Protein AF-0000000073786677 (afdb_homodimer)

InterPro domains:
  IPR002524 Cation efflux [TIGR01297] (219-485)
  IPR009061 Putative DNA-binding domain superfamily [SSF46955] (94-156)
  IPR027469 Cation efflux transmembrane domain superfamily [G3DSA:1.20.1510.10] (218-431)
  IPR027469 Cation efflux transmembrane domain superfamily [SSF161111] (219-433)
  IPR037129 XPA domain superfamily [G3DSA:3.90.530.10] (67-159)
  IPR040177 Proton-coupled zinc antiporter SLC30A9 [PTHR13414] (66-548)
  IPR058533 Cation efflux protein, transmembrane domain [PF01545] (222-431)

Secondary structure (DSSP, 8-state):
----------------------------------------------------------------------------------S-----S--S--EE-HHHHHHHS---HHHHHTSPPEEEE-SSTT-SEEEEEEHHHHHHHHHHHHTSHHHHHHHHHHHHHHHHHHHTT-----HHHHHHHHHHHHHHHHHHHHHHHTTS-S-HHHHHHHHHHHSHHHHHHHHHHHHHHHHHHHHHHHHHHH--HHHHHHHHHHHHHHHHHHHHHHHHHHHTPPP-SS-TT-STTHHHHHHHHHHHHIIIIIIIHHHHHHHHHHHS----S-HHHHHHHHHHHHHHHHHHHHHHHHHHHHHHHHTT-S-HHHHHHHTS-HHHHHHHHHHHHHHHHHHHHHHHHHHHHHH--SHHHHHHHHHHHHHHHHHHHHHHHHHHHHHH-PBPPHHHHHHHHHHHHT-TTEEEEEEEEEEEEETTEEEEEEEEEE-HHHHHHHHHHTS-HHHHHHHHHT--SHHHHHHHHHHHHHHHHHHHHHHHHHHHHHHHHH-TTEEEEEEEE-/----------------------------------------------------------------------------------S-----S--S--EE-HHHHHHHS---HHHHHTSPPEEEE-SSTT-SEEEEEEHHHHHHHHHHHHTSHHHHHHHHHHHHHHHHHHHTT-----HHHHHHHHHHHHHHHHHHHHHHHTTS-S-HHHHHHHHHHHSHHHHHHHHHHHHHHHHHHHHHHHHHHH--HHHHHHHHHHHHHHHHHHHHHHHHHHHTPPP-SS-TT-STTHHHHHHHHHHHHIIIIIIIHHHHHHHHHHHS----S-HHHHHHHHHHHHHHHHHHHHHHHHHHHHHHHHTT-S-HHHHHHHTS-HHHHHHHHHHHHHHHHHHHHHHHHHHHHHH--SHHHHHHHHHHHHHHHHHHHHHHHHHHHHHH-PBPPHHHHHHHHHHHHT-TTEEEEEEEEEEEEETTEEEEEEEEEE-HHHHHHHHHHTS-HHHHHHHHHT--SHHHHHHHHHHHHHHHHHHHHHHHHHHHHHHHHH-TTEEEEEEEE-

Organism: Schistosoma haematobium (NCBI:txid6185)

pLDDT: mean 70.98, std 25.46, range [14.82, 96.81]

Structure (mmCIF, N/CA/C/O backbone):
data_AF-0000000073786677-model_v1
#
loop_
_entity.id
_entity.type
_entity.pdbx_description
1 polymer 'Proton-coupled zinc antiporter SLC30A9, mitochondrial'
#
loop_
_atom_site.group_PDB
_atom_site.id
_atom_site.type_symbol
_atom_site.label_atom_id
_atom_site.label_alt_id
_atom_site.label_comp_id
_atom_site.label_asym_id
_atom_site.label_entity_id
_atom_site.label_seq_id
_atom_site.pdbx_PDB_ins_code
_atom_site.Cartn_x
_atom_site.Cartn_y
_atom_site.Cartn_z
_atom_site.occupancy
_atom_site.B_iso_or_equiv
_atom_site.auth_seq_id
_atom_site.auth_comp_id
_atom_site.auth_asym_id
_atom_site.auth_atom_id
_atom_site.pdbx_PDB_model_num
ATOM 1 N N . MET A 1 1 ? -30.062 -39.625 38.688 1 17.86 1 MET A N 1
ATOM 2 C CA . MET A 1 1 ? -31.484 -39.375 38.469 1 17.86 1 MET A CA 1
ATOM 3 C C . MET A 1 1 ? -31.719 -37.969 37.938 1 17.86 1 MET A C 1
ATOM 5 O O . MET A 1 1 ? -30.875 -37.062 38.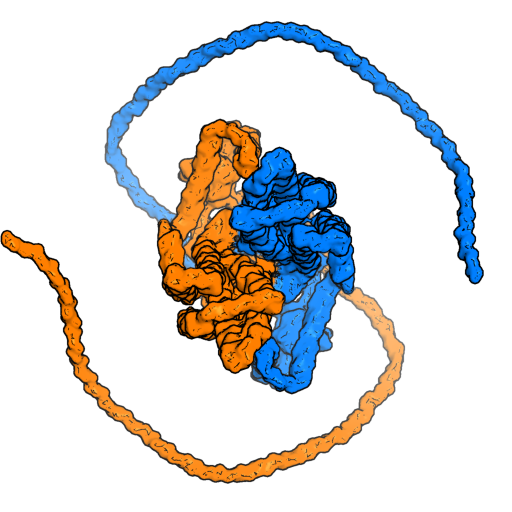156 1 17.86 1 MET A O 1
ATOM 9 N N . GLN A 1 2 ? -33.031 -37.562 37.125 1 18.75 2 GLN A N 1
ATOM 10 C CA . GLN A 1 2 ? -33.656 -36.906 35.969 1 18.75 2 GLN A CA 1
ATOM 11 C C . GLN A 1 2 ? -34.094 -35.5 36.344 1 18.75 2 GLN A C 1
ATOM 13 O O . GLN A 1 2 ? -35.312 -35.25 36.5 1 18.75 2 GLN A O 1
ATOM 18 N N . ASN A 1 3 ? -33.75 -34.781 37.188 1 16.02 3 ASN A N 1
ATOM 19 C CA . ASN A 1 3 ? -34.469 -33.625 37.719 1 16.02 3 ASN A CA 1
ATOM 20 C C . ASN A 1 3 ? -34.688 -32.562 36.625 1 16.02 3 ASN A C 1
ATOM 22 O O . ASN A 1 3 ? -33.75 -31.875 36.219 1 16.02 3 ASN A O 1
ATOM 26 N N . ALA A 1 4 ? -35.781 -32.719 35.562 1 18.91 4 ALA A N 1
ATOM 27 C CA . ALA A 1 4 ? -36.562 -32.25 34.438 1 18.91 4 ALA A CA 1
ATOM 28 C C . ALA A 1 4 ? -37.406 -31.016 34.812 1 18.91 4 ALA A C 1
ATOM 30 O O . ALA A 1 4 ? -38.406 -31.125 35.5 1 18.91 4 ALA A O 1
ATOM 31 N N . HIS A 1 5 ? -36.812 -29.906 35.188 1 17.03 5 HIS A N 1
ATOM 32 C CA . HIS A 1 5 ? -37.5 -28.703 35.656 1 17.03 5 HIS A CA 1
ATOM 33 C C . HIS A 1 5 ? -38.5 -28.203 34.656 1 17.03 5 HIS A C 1
ATOM 35 O O . HIS A 1 5 ? -38.156 -27.922 33.5 1 17.03 5 HIS A O 1
ATOM 41 N N . PHE A 1 6 ? -39.906 -28.203 34.625 1 16.73 6 PHE A N 1
ATOM 42 C CA . PHE A 1 6 ? -41.281 -28.281 34.125 1 16.73 6 PHE A CA 1
ATOM 43 C C . PHE A 1 6 ? -41.75 -26.906 33.656 1 16.73 6 PHE A C 1
ATOM 45 O O . PHE A 1 6 ? -42.25 -26.766 32.531 1 16.73 6 PHE A O 1
ATOM 52 N N . ILE A 1 7 ? -42.625 -25.969 34.25 1 16.56 7 ILE A N 1
ATOM 53 C CA . ILE A 1 7 ? -44.062 -25.812 34.062 1 16.56 7 ILE A CA 1
ATOM 54 C C . ILE A 1 7 ? -44.344 -24.578 33.188 1 16.56 7 ILE A C 1
ATOM 56 O O . ILE A 1 7 ? -43.531 -23.641 33.156 1 16.56 7 ILE A O 1
ATOM 60 N N . VAL A 1 8 ? -45.844 -24.047 32.625 1 16.06 8 VAL A N 1
ATOM 61 C CA . VAL A 1 8 ? -46.906 -23.797 31.656 1 16.06 8 VAL A CA 1
ATOM 62 C C . VAL A 1 8 ? -47.344 -22.344 31.734 1 16.06 8 VAL A C 1
ATOM 64 O O . VAL A 1 8 ? -47.625 -21.719 30.703 1 16.06 8 VAL A O 1
ATOM 67 N N . SER A 1 9 ? -47.625 -21.453 32.688 1 15.26 9 SER A N 1
ATOM 68 C CA . SER A 1 9 ? -49 -20.922 32.812 1 15.26 9 SER A CA 1
ATOM 69 C C . SER A 1 9 ? -49.25 -19.812 31.781 1 15.26 9 SER A C 1
ATOM 71 O O . SER A 1 9 ? -48.312 -19.234 31.234 1 15.26 9 SER A O 1
ATOM 73 N N . ARG A 1 10 ? -50.562 -18.906 31.828 1 16.3 10 ARG A N 1
ATOM 74 C CA . ARG A 1 10 ? -51.844 -18.422 31.391 1 16.3 10 ARG A CA 1
ATOM 75 C C . ARG A 1 10 ? -51.719 -17.062 30.703 1 16.3 10 ARG A C 1
ATOM 77 O O . ARG A 1 10 ? -50.719 -16.391 30.812 1 16.3 10 ARG A O 1
ATOM 84 N N . ALA A 1 11 ? -52.938 -15.945 30.703 1 15.7 11 ALA A N 1
ATOM 85 C CA . ALA A 1 11 ? -54.156 -15.422 30.078 1 15.7 11 ALA A CA 1
ATOM 86 C C . ALA A 1 11 ? -54.031 -13.922 29.797 1 15.7 11 ALA A C 1
ATOM 88 O O . ALA A 1 11 ? -54.625 -13.406 28.859 1 15.7 11 ALA A O 1
ATOM 89 N N . ILE A 1 12 ? -53.562 -12.953 30.453 1 15.43 12 ILE A N 1
ATOM 90 C CA . ILE A 1 12 ? -54.469 -11.867 30.812 1 15.43 12 ILE A CA 1
ATOM 91 C C . ILE A 1 12 ? -54.688 -10.953 29.609 1 15.43 12 ILE A C 1
ATOM 93 O O . ILE A 1 12 ? -53.875 -10.906 28.703 1 15.43 12 ILE A O 1
ATOM 97 N N . LEU A 1 13 ? -54.75 -9.555 29.688 1 15.72 13 LEU A N 1
ATOM 98 C CA . LEU A 1 13 ? -55.75 -8.5 29.766 1 15.72 13 LEU A CA 1
ATOM 99 C C . LEU A 1 13 ? -55.844 -7.758 28.438 1 15.72 13 LEU A C 1
ATOM 101 O O . LEU A 1 13 ? -54.906 -7.73 27.656 1 15.72 13 LEU A O 1
ATOM 105 N N . SER A 1 14 ? -56.906 -6.742 28.172 1 15.56 14 SER A N 1
ATOM 106 C CA . SER A 1 14 ? -58.094 -6.168 27.547 1 15.56 14 SER A CA 1
ATOM 107 C C . SER A 1 14 ? -57.75 -5.027 26.609 1 15.56 14 SER A C 1
ATOM 109 O O . SER A 1 14 ? -58.219 -4.965 25.484 1 15.56 14 SER A O 1
ATOM 111 N N . SER A 1 15 ? -57.375 -3.801 27 1 15.53 15 SER A N 1
ATOM 112 C CA . SER A 1 15 ? -58.25 -2.646 26.828 1 15.53 15 SER A CA 1
ATOM 113 C C . SER A 1 15 ? -58.219 -2.127 25.391 1 15.53 15 SER A C 1
ATOM 115 O O . SER A 1 15 ? -57.281 -2.432 24.641 1 15.53 15 SER A O 1
ATOM 117 N N . THR A 1 16 ? -58.656 -0.739 25 1 15.57 16 THR A N 1
ATOM 118 C CA . THR A 1 16 ? -59.75 0.033 24.469 1 15.57 16 THR A CA 1
ATOM 119 C C . THR A 1 16 ? -59.375 0.66 23.125 1 15.57 16 THR A C 1
ATOM 121 O O . THR A 1 16 ? -60.188 0.679 22.188 1 15.57 16 THR A O 1
ATOM 124 N N . LYS A 1 17 ? -58.469 1.729 22.938 1 16.45 17 LYS A N 1
ATOM 125 C CA . LYS A 1 17 ? -58.969 3.008 22.406 1 16.45 17 LYS A CA 1
ATOM 126 C C . LYS A 1 17 ? -59.281 2.914 20.922 1 16.45 17 LYS A C 1
ATOM 128 O O . LYS A 1 17 ? -58.531 2.271 20.172 1 16.45 17 LYS A O 1
ATOM 133 N N . ASP A 1 18 ? -60.281 3.557 20.234 1 15.38 18 ASP A N 1
ATOM 134 C CA . ASP A 1 18 ? -61.375 3.771 19.281 1 15.38 18 ASP A CA 1
ATOM 135 C C . ASP A 1 18 ? -60.812 4.188 17.922 1 15.38 18 ASP A C 1
ATOM 137 O O . ASP A 1 18 ? -61.062 3.531 16.906 1 15.38 18 ASP A O 1
ATOM 141 N N . THR A 1 19 ? -60.906 5.566 17.531 1 15.41 19 THR A N 1
ATOM 142 C CA . THR A 1 19 ? -61.906 6.117 16.625 1 15.41 19 THR A CA 1
ATOM 143 C C . THR A 1 19 ? -61.438 6.039 15.172 1 15.41 19 THR A C 1
ATOM 145 O O . THR A 1 19 ? -60.25 5.844 14.906 1 15.41 19 THR A O 1
ATOM 148 N N . PHE A 1 20 ? -61.719 7.238 14.234 1 15.03 20 PHE A N 1
ATOM 149 C CA . PHE A 1 20 ? -62.688 7.531 13.195 1 15.03 20 PHE A CA 1
ATOM 150 C C . PHE A 1 20 ? -62.031 7.449 11.812 1 15.03 20 PHE A C 1
ATOM 152 O O . PHE A 1 20 ? -62.531 6.727 10.938 1 15.03 20 PHE A O 1
ATOM 159 N N . ARG A 1 21 ? -61.781 8.734 11.008 1 14.87 21 ARG A N 1
ATOM 160 C CA . ARG A 1 21 ? -62.656 9.18 9.914 1 14.87 21 ARG A CA 1
ATOM 161 C C . ARG A 1 21 ? -62.125 8.711 8.57 1 14.87 21 ARG A C 1
ATOM 163 O O . ARG A 1 21 ? -62.844 8.125 7.77 1 14.87 21 ARG A O 1
ATOM 170 N N . ARG A 1 22 ? -61.375 9.742 7.68 1 16.17 22 ARG A N 1
ATOM 171 C CA . ARG A 1 22 ? -61.906 10.305 6.449 1 16.17 22 ARG A CA 1
ATOM 172 C C . ARG A 1 22 ? -61.562 9.43 5.246 1 16.17 22 ARG A C 1
ATOM 174 O O . ARG A 1 22 ? -60.438 9 5.102 1 16.17 22 ARG A O 1
ATOM 181 N N . CYS A 1 23 ? -62.438 9.062 4.281 1 15.3 23 CYS A N 1
ATOM 182 C CA . CYS A 1 23 ? -62.844 8.125 3.24 1 15.3 23 CYS A CA 1
ATOM 183 C C . CYS A 1 23 ? -62.156 8.438 1.923 1 15.3 23 CYS A C 1
ATOM 185 O O . CYS A 1 23 ? -61.656 7.535 1.241 1 15.3 23 CYS A O 1
ATOM 187 N N . PHE A 1 24 ? -62.344 9.703 1.276 1 15.31 24 PHE A N 1
ATOM 188 C CA . PHE A 1 24 ? -63.094 9.68 0.035 1 15.31 24 PHE A CA 1
ATOM 189 C C . PHE A 1 24 ? -62.281 9.055 -1.092 1 15.31 24 PHE A C 1
ATOM 191 O O . PHE A 1 24 ? -61.062 8.984 -1.004 1 15.31 24 PHE A O 1
ATOM 198 N N . ASN A 1 25 ? -62.719 9.375 -2.521 1 15.75 25 ASN A N 1
ATOM 199 C CA . ASN A 1 25 ? -63.281 8.844 -3.756 1 15.75 25 ASN A CA 1
ATOM 200 C C . ASN A 1 25 ? -62.219 8.695 -4.84 1 15.75 25 ASN A C 1
ATOM 202 O O . ASN A 1 25 ? -61.188 9.352 -4.793 1 15.75 25 ASN A O 1
ATOM 206 N N . LEU A 1 26 ? -62.562 7.961 -6.102 1 16.36 26 LEU A N 1
ATOM 207 C CA . LEU A 1 26 ? -62.188 6.965 -7.102 1 16.36 26 LEU A CA 1
ATOM 208 C C . LEU A 1 26 ? -61.75 7.629 -8.398 1 16.36 26 LEU A C 1
ATOM 210 O O . LEU A 1 26 ? -60.875 7.105 -9.102 1 16.36 26 LEU A O 1
ATOM 214 N N . SER A 1 27 ? -62.344 8.766 -8.922 1 15.63 27 SER A N 1
ATOM 215 C CA . SER A 1 27 ? -62.906 8.656 -10.258 1 15.63 27 SER A CA 1
ATOM 216 C C . SER A 1 27 ? -61.812 8.586 -11.32 1 15.63 27 SER A C 1
ATOM 218 O O . SER A 1 27 ? -60.688 9.023 -11.086 1 15.63 27 SER A O 1
ATOM 220 N N . THR A 1 28 ? -62.156 8.195 -12.805 1 16.92 28 THR A N 1
ATOM 221 C CA . THR A 1 28 ? -61.969 7.434 -14.031 1 16.92 28 THR A CA 1
ATOM 222 C C . THR A 1 28 ? -61.312 8.305 -15.109 1 16.92 28 THR A C 1
ATOM 224 O O . THR A 1 28 ? -60.938 7.812 -16.172 1 16.92 28 THR A O 1
ATOM 227 N N . LYS A 1 29 ? -61.219 9.672 -15.188 1 16.45 29 LYS A N 1
ATOM 228 C CA . LYS A 1 29 ? -61.594 10.367 -16.422 1 16.45 29 LYS A CA 1
ATOM 229 C C . LYS A 1 29 ? -60.656 9.961 -17.578 1 16.45 29 LYS A C 1
ATOM 231 O O . LYS A 1 29 ? -59.469 9.711 -17.359 1 16.45 29 LYS A O 1
ATOM 236 N N . HIS A 1 30 ? -61.156 10.094 -18.953 1 16.86 30 HIS A N 1
ATOM 237 C CA . HIS A 1 30 ? -61.188 9.617 -20.328 1 16.86 30 HIS A CA 1
ATOM 238 C C . HIS A 1 30 ? -59.969 10.141 -21.109 1 16.86 30 HIS A C 1
ATOM 240 O O . HIS A 1 30 ? -59.188 9.359 -21.656 1 16.86 30 HIS A O 1
ATOM 246 N N . LEU A 1 31 ? -60.188 11.25 -22.094 1 16.05 31 LEU A N 1
ATOM 247 C CA . LEU A 1 31 ? -60.281 11.18 -23.562 1 16.05 31 LEU A CA 1
ATOM 248 C C . LEU A 1 31 ? -58.938 11.461 -24.203 1 16.05 31 LEU A C 1
ATOM 250 O O . LEU A 1 31 ? -58.031 11.977 -23.547 1 16.05 31 LEU A O 1
ATOM 254 N N . PHE A 1 32 ? -58.875 12.477 -25.422 1 16.8 32 PHE A N 1
ATOM 255 C CA . PHE A 1 32 ? -58.719 12.445 -26.875 1 16.8 32 PHE A CA 1
ATOM 256 C C . PHE A 1 32 ? -57.281 12.852 -27.25 1 16.8 32 PHE A C 1
ATOM 258 O O . PHE A 1 32 ? -56.562 13.391 -26.438 1 16.8 32 PHE A O 1
ATOM 265 N N . THR A 1 33 ? -57.062 13.633 -28.562 1 16.55 33 THR A N 1
ATOM 266 C CA . THR A 1 33 ? -56.594 13.461 -29.922 1 16.55 33 THR A CA 1
ATOM 267 C C . THR A 1 33 ? -55.281 14.227 -30.141 1 16.55 33 THR A C 1
ATOM 269 O O . THR A 1 33 ? -54.312 13.664 -30.656 1 16.55 33 THR A O 1
ATOM 272 N N . THR A 1 34 ? -55.25 15.664 -30.266 1 17.22 34 THR A N 1
ATOM 273 C CA . THR A 1 34 ? -54.969 16.297 -31.547 1 17.22 34 THR A CA 1
ATOM 274 C C . THR A 1 34 ? -53.469 16.406 -31.766 1 17.22 34 THR A C 1
ATOM 276 O O . THR A 1 34 ? -52.688 16.422 -30.797 1 17.22 34 THR A O 1
ATOM 279 N N . PRO A 1 35 ? -52.938 16.844 -33.125 1 19.03 35 PRO A N 1
ATOM 280 C CA . PRO A 1 35 ? -51.906 16.688 -34.188 1 19.03 35 PRO A CA 1
ATOM 281 C C . PRO A 1 35 ? -50.75 17.656 -34 1 19.03 35 PRO A C 1
ATOM 283 O O . PRO A 1 35 ? -50.906 18.859 -34.25 1 19.03 35 PRO A O 1
ATOM 286 N N . TYR A 1 36 ? -50.094 17.828 -32.969 1 16.97 36 TYR A N 1
ATOM 287 C CA . TYR A 1 36 ? -49.312 19.031 -32.75 1 16.97 36 TYR A CA 1
ATOM 288 C C . TYR A 1 36 ? -48.219 19.172 -33.812 1 16.97 36 TYR A C 1
ATOM 290 O O . TYR A 1 36 ? -47.406 18.25 -34 1 16.97 36 TYR A O 1
ATOM 298 N N . LEU A 1 37 ? -48.625 19.922 -34.875 1 17.39 37 LEU A N 1
ATOM 299 C CA . LEU A 1 37 ? -47.938 20.344 -36.094 1 17.39 37 LEU A CA 1
ATOM 300 C C . LEU A 1 37 ? -46.562 20.906 -35.75 1 17.39 37 LEU A C 1
ATOM 302 O O . LEU A 1 37 ? -46.406 21.734 -34.844 1 17.39 37 LEU A O 1
ATOM 306 N N . VAL A 1 38 ? -45.531 20.203 -36.094 1 19.28 38 VAL A N 1
ATOM 307 C CA . VAL A 1 38 ? -44.062 20.266 -35.938 1 19.28 38 VAL A CA 1
ATOM 308 C C . VAL A 1 38 ? -43.531 21.516 -36.625 1 19.28 38 VAL A C 1
ATOM 310 O O . VAL A 1 38 ? -43.281 21.484 -37.844 1 19.28 38 VAL A O 1
ATOM 313 N N . HIS A 1 39 ? -44.375 22.672 -36.5 1 16.59 39 HIS A N 1
ATOM 314 C CA . HIS A 1 39 ? -43.938 23.688 -37.469 1 16.59 39 HIS A CA 1
ATOM 315 C C . HIS A 1 39 ? -42.438 23.922 -37.406 1 16.59 39 HIS A C 1
ATOM 317 O O . HIS A 1 39 ? -41.844 23.781 -36.344 1 16.59 39 HIS A O 1
ATOM 323 N N . LYS A 1 40 ? -41.812 23.969 -38.656 1 19.05 40 LYS A N 1
ATOM 324 C CA . LYS A 1 40 ? -40.531 24.016 -39.344 1 19.05 40 LYS A CA 1
ATOM 325 C C . LYS A 1 40 ? -39.781 25.297 -39 1 19.05 40 LYS A C 1
ATOM 327 O O . LYS A 1 40 ? -40.031 26.359 -39.562 1 19.05 40 LYS A O 1
ATOM 332 N N . ILE A 1 41 ? -39.812 25.75 -37.688 1 16.75 41 ILE A N 1
ATOM 333 C CA . ILE A 1 41 ? -39.344 27.141 -37.625 1 16.75 41 ILE A CA 1
ATOM 334 C C . ILE A 1 41 ? -37.969 27.25 -38.312 1 16.75 41 ILE A C 1
ATOM 336 O O . ILE A 1 41 ? -37.031 26.531 -38 1 16.75 41 ILE A O 1
ATOM 340 N N . ARG A 1 42 ? -37.969 27.734 -39.531 1 17.98 42 ARG A N 1
ATOM 341 C CA . ARG A 1 42 ? -37 28.109 -40.562 1 17.98 42 ARG A CA 1
ATOM 342 C C . ARG A 1 42 ? -35.875 28.969 -39.969 1 17.98 42 ARG A C 1
ATOM 344 O O . ARG A 1 42 ? -36.062 30.141 -39.656 1 17.98 42 ARG A O 1
ATOM 351 N N . ILE A 1 43 ? -35.344 28.609 -38.812 1 17.66 43 ILE A N 1
ATOM 352 C CA . ILE A 1 43 ? -34.469 29.641 -38.25 1 17.66 43 ILE A CA 1
ATOM 353 C C . ILE A 1 43 ? -33.406 30.031 -39.312 1 17.66 43 ILE A C 1
ATOM 355 O O . ILE A 1 43 ? -32.656 29.188 -39.75 1 17.66 43 ILE A O 1
ATOM 359 N N . SER A 1 44 ? -33.719 31.016 -40.125 1 16.81 44 SER A N 1
ATOM 360 C CA . SER A 1 44 ? -32.969 31.641 -41.219 1 16.81 44 SER A CA 1
ATOM 361 C C . SER A 1 44 ? -31.531 31.953 -40.812 1 16.81 44 SER A C 1
ATOM 363 O O . SER A 1 44 ? -31.297 32.312 -39.656 1 16.81 44 SER A O 1
ATOM 365 N N . ARG A 1 45 ? -30.516 31.359 -41.531 1 18.41 45 ARG A N 1
ATOM 366 C CA . ARG A 1 45 ? -29.062 31.156 -41.562 1 18.41 45 ARG A CA 1
ATOM 367 C C . ARG A 1 45 ? -28.328 32.5 -41.5 1 18.41 45 ARG A C 1
ATOM 369 O O . ARG A 1 45 ? -27.25 32.594 -40.906 1 18.41 45 ARG A O 1
ATOM 376 N N . HIS A 1 46 ? -28.797 33.594 -42.312 1 17.28 46 HIS A N 1
ATOM 377 C CA . HIS A 1 46 ? -27.812 34.188 -43.188 1 17.28 46 HIS A CA 1
ATOM 378 C C . HIS A 1 46 ? -26.922 35.188 -42.438 1 17.28 46 HIS A C 1
ATOM 380 O O . HIS A 1 46 ? -25.906 35.625 -42.969 1 17.28 46 HIS A O 1
ATOM 386 N N . THR A 1 47 ? -27.438 35.875 -41.406 1 17.56 47 THR A N 1
ATOM 387 C CA . THR A 1 47 ? -27.047 37.281 -41.469 1 17.56 47 THR A CA 1
ATOM 388 C C . THR A 1 47 ? -25.516 37.406 -41.406 1 17.56 47 THR A C 1
ATOM 390 O O . THR A 1 47 ? -24.875 36.812 -40.531 1 17.56 47 THR A O 1
ATOM 393 N N . ARG A 1 48 ? -24.875 37.938 -42.562 1 18.97 48 ARG A N 1
ATOM 394 C CA . ARG A 1 48 ? -23.562 38.344 -43.031 1 18.97 48 ARG A CA 1
ATOM 395 C C . ARG A 1 48 ? -22.922 39.344 -42.062 1 18.97 48 ARG A C 1
ATOM 397 O O . ARG A 1 48 ? -23.297 40.531 -42.031 1 18.97 48 ARG A O 1
ATOM 404 N N . ILE A 1 49 ? -22.953 39.188 -40.75 1 16.97 49 ILE A N 1
ATOM 405 C CA . ILE A 1 49 ? -22.531 40.375 -40.031 1 16.97 49 ILE A CA 1
ATOM 406 C C . ILE A 1 49 ? -21.203 40.875 -40.594 1 16.97 49 ILE A C 1
ATOM 408 O O . ILE A 1 49 ? -20.188 40.188 -40.531 1 16.97 49 ILE A O 1
ATOM 412 N N . ASP A 1 50 ? -21.172 41.656 -41.719 1 18.62 50 ASP A N 1
ATOM 413 C CA . ASP A 1 50 ? -20.125 42.344 -42.469 1 18.62 50 ASP A CA 1
ATOM 414 C C . ASP A 1 50 ? -19.25 43.188 -41.562 1 18.62 50 ASP A C 1
ATOM 416 O O . ASP A 1 50 ? -18.297 43.844 -42.031 1 18.62 50 ASP A O 1
ATOM 420 N N . LEU A 1 51 ? -19.938 43.594 -40.375 1 16.59 51 LEU A N 1
ATOM 421 C CA . LEU A 1 51 ? -19.578 44.969 -40.125 1 16.59 51 LEU A CA 1
ATOM 422 C C . LEU A 1 51 ? -18.078 45.188 -40.312 1 16.59 51 LEU A C 1
ATOM 424 O O . LEU A 1 51 ? -17.641 46.125 -41 1 16.59 51 LEU A O 1
ATOM 428 N N . PHE A 1 52 ? -17.344 45.312 -39.125 1 17.7 52 PHE A N 1
ATOM 429 C CA . PHE A 1 52 ? -16.516 46.469 -38.75 1 17.7 52 PHE A CA 1
ATOM 430 C C . PHE A 1 52 ? -15.133 46.375 -39.375 1 17.7 52 PHE A C 1
ATOM 432 O O . PHE A 1 52 ? -14.32 45.562 -38.938 1 17.7 52 PHE A O 1
ATOM 439 N N . ASN A 1 53 ? -15.047 46.344 -40.688 1 19.06 53 ASN A N 1
ATOM 440 C CA . ASN A 1 53 ? -13.758 46.375 -41.375 1 19.06 53 ASN A CA 1
ATOM 441 C C . ASN A 1 53 ? -12.867 47.5 -40.875 1 19.06 53 ASN A C 1
ATOM 443 O O . ASN A 1 53 ? -11.898 47.875 -41.531 1 19.06 53 ASN A O 1
ATOM 447 N N . ARG A 1 54 ? -13.492 48.5 -40.062 1 19.42 54 ARG A N 1
ATOM 448 C CA . ARG A 1 54 ? -12.758 49.75 -40.219 1 19.42 54 ARG A CA 1
ATOM 449 C C . ARG A 1 54 ? -11.258 49.531 -40.062 1 19.42 54 ARG A C 1
ATOM 451 O O . ARG A 1 54 ? -10.828 48.688 -39.281 1 19.42 54 ARG A O 1
ATOM 458 N N . ASN A 1 55 ? -10.531 50.094 -40.938 1 19.92 55 ASN A N 1
ATOM 459 C CA . ASN A 1 55 ? -9.148 50.312 -41.375 1 19.92 55 ASN A CA 1
ATOM 460 C C . ASN A 1 55 ? -8.312 50.906 -40.219 1 19.92 55 ASN A C 1
ATOM 462 O O . ASN A 1 55 ? -7.43 51.75 -40.469 1 19.92 55 ASN A O 1
ATOM 466 N N . PHE A 1 56 ? -8.633 50.656 -38.906 1 20.95 56 PHE A N 1
ATOM 467 C CA . PHE A 1 56 ? -8.055 51.562 -37.938 1 20.95 56 PHE A CA 1
ATOM 468 C C . PHE A 1 56 ? -6.559 51.75 -38.188 1 20.95 56 PHE A C 1
ATOM 470 O O . PHE A 1 56 ? -5.824 50.75 -38.312 1 20.95 56 PHE A O 1
ATOM 477 N N . SER A 1 57 ? -6.176 52.781 -38.938 1 20.75 57 SER A N 1
ATOM 478 C CA . SER A 1 57 ? -4.871 53.344 -39.281 1 20.75 57 SER A CA 1
ATOM 479 C C . SER A 1 57 ? -3.904 53.25 -38.094 1 20.75 57 SER A C 1
ATOM 481 O O . SER A 1 57 ? -4.289 53.5 -36.969 1 20.75 57 SER A O 1
ATOM 483 N N . SER A 1 58 ? -2.848 52.5 -38.219 1 21.34 58 SER A N 1
ATOM 484 C CA . SER A 1 58 ? -1.822 51.969 -37.344 1 21.34 58 SER A CA 1
ATOM 485 C C . SER A 1 58 ? -1.04 53.062 -36.656 1 21.34 58 SER A C 1
ATOM 487 O O . SER A 1 58 ? 0.086 52.844 -36.188 1 21.34 58 SER A O 1
ATOM 489 N N . SER A 1 59 ? -1.604 54.312 -36.656 1 23.19 59 SER A N 1
ATOM 490 C CA . SER A 1 59 ? -0.589 55.312 -36.25 1 23.19 59 SER A CA 1
ATOM 491 C C . SER A 1 59 ? 0.152 54.844 -35 1 23.19 59 SER A C 1
ATOM 493 O O . SER A 1 59 ? -0.436 54.25 -34.125 1 23.19 59 SER A O 1
ATOM 495 N N . GLY A 1 60 ? 1.524 54.875 -35.031 1 24.14 60 GLY A N 1
ATOM 496 C CA . GLY A 1 60 ? 2.574 54.312 -34.219 1 24.14 60 GLY A CA 1
ATOM 497 C C . GLY A 1 60 ? 2.471 54.719 -32.75 1 24.14 60 GLY A C 1
ATOM 498 O O . GLY A 1 60 ? 2.547 55.906 -32.406 1 24.14 60 GLY A O 1
ATOM 499 N N . PRO A 1 61 ? 1.449 54.344 -32.062 1 23.41 61 PRO A N 1
ATOM 500 C CA . PRO A 1 61 ? 1.119 55.156 -30.891 1 23.41 61 PRO A CA 1
ATOM 501 C C . PRO A 1 61 ? 2.338 55.469 -30.016 1 23.41 61 PRO A C 1
ATOM 503 O O . PRO A 1 61 ? 3.312 54.688 -30.031 1 23.41 61 PRO A O 1
ATOM 506 N N . LYS A 1 62 ? 2.541 56.688 -29.672 1 26.28 62 LYS A N 1
ATOM 507 C CA . LYS A 1 62 ? 3.627 57.312 -28.906 1 26.28 62 LYS A CA 1
ATOM 508 C C . LYS A 1 62 ? 3.988 56.438 -27.688 1 26.28 62 LYS A C 1
ATOM 510 O O . LYS A 1 62 ? 3.119 55.812 -27.094 1 26.28 62 LYS A O 1
ATOM 515 N N . SER A 1 63 ? 5.238 56.062 -27.562 1 23.42 63 SER A N 1
ATOM 516 C CA . SER A 1 63 ? 6.047 55.25 -26.656 1 23.42 63 SER A CA 1
ATOM 517 C C . SER A 1 63 ? 5.707 55.531 -25.203 1 23.42 63 SER A C 1
ATOM 519 O O . SER A 1 63 ? 6 56.625 -24.688 1 23.42 63 SER A O 1
ATOM 521 N N . ILE A 1 64 ? 4.422 55.531 -24.875 1 24.42 64 ILE A N 1
ATOM 522 C CA . ILE A 1 64 ? 4.23 56.031 -23.5 1 24.42 64 ILE A CA 1
ATOM 523 C C . ILE A 1 64 ? 5.277 55.375 -22.578 1 24.42 64 ILE A C 1
ATOM 525 O O . ILE A 1 64 ? 5.453 54.156 -22.578 1 24.42 64 ILE A O 1
ATOM 529 N N . THR A 1 65 ? 6.148 56.125 -21.969 1 22.66 65 THR A N 1
ATOM 530 C CA . THR A 1 65 ? 7.332 56.031 -21.125 1 22.66 65 THR A CA 1
ATOM 531 C C . THR A 1 65 ? 7.113 55 -20.016 1 22.66 65 THR A C 1
ATOM 533 O O . THR A 1 65 ? 5.977 54.781 -19.594 1 22.66 65 THR A O 1
ATOM 536 N N . ASP A 1 66 ? 8.125 54.156 -19.688 1 24.5 66 ASP A N 1
ATOM 537 C CA . ASP A 1 66 ? 8.461 53 -18.875 1 24.5 66 ASP A CA 1
ATOM 538 C C . ASP A 1 66 ? 7.914 53.156 -17.453 1 24.5 66 ASP A C 1
ATOM 540 O O . ASP A 1 66 ? 8.461 53.906 -16.641 1 24.5 66 ASP A O 1
ATOM 544 N N . SER A 1 67 ? 6.637 53.531 -17.266 1 24.58 67 SER A N 1
ATOM 545 C CA . SER A 1 67 ? 6.445 53.688 -15.828 1 24.58 67 SER A CA 1
ATOM 546 C C . SER A 1 67 ? 6.945 52.469 -15.062 1 24.58 67 SER A C 1
ATOM 548 O O . SER A 1 67 ? 6.68 51.344 -15.445 1 24.58 67 SER A O 1
ATOM 550 N N . PRO A 1 68 ? 7.992 52.594 -14.273 1 25.64 68 PRO A N 1
ATOM 551 C CA . PRO A 1 68 ? 8.734 51.5 -13.641 1 25.64 68 PRO A CA 1
ATOM 552 C C . PRO A 1 68 ? 7.82 50.469 -12.969 1 25.64 68 PRO A C 1
ATOM 554 O O . PRO A 1 68 ? 6.836 50.844 -12.328 1 25.64 68 PRO A O 1
ATOM 557 N N . VAL A 1 69 ? 7.387 49.469 -13.719 1 29.38 69 VAL A N 1
ATOM 558 C CA . VAL A 1 69 ? 6.82 48.281 -13.102 1 29.38 69 VAL A CA 1
ATOM 559 C C . VAL A 1 69 ? 7.387 48.125 -11.695 1 29.38 69 VAL A C 1
ATOM 561 O O . VAL A 1 69 ? 8.594 47.938 -11.516 1 29.38 69 VAL A O 1
ATOM 564 N N . GLU A 1 70 ? 6.844 48.906 -10.867 1 24.75 70 GLU A N 1
ATOM 565 C CA . GLU A 1 70 ? 7.293 48.719 -9.492 1 24.75 70 GLU A CA 1
ATOM 566 C C . GLU A 1 70 ? 7.453 47.25 -9.172 1 24.75 70 GLU A C 1
ATOM 568 O O . GLU A 1 70 ? 6.484 46.469 -9.234 1 24.75 70 GLU A O 1
ATOM 573 N N . LYS A 1 71 ? 8.539 46.625 -9.688 1 29.19 71 LYS A N 1
ATOM 574 C CA . LYS A 1 71 ? 9.07 45.375 -9.172 1 29.19 71 LYS A CA 1
ATOM 575 C C . LYS A 1 71 ? 8.664 45.156 -7.719 1 29.19 71 LYS A C 1
ATOM 577 O O . LYS A 1 71 ? 9.016 45.938 -6.844 1 29.19 71 LYS A O 1
ATOM 582 N N . ILE A 1 72 ? 7.457 44.875 -7.625 1 26.95 72 ILE A N 1
ATOM 583 C CA . ILE A 1 72 ? 7.25 44.406 -6.262 1 26.95 72 ILE A CA 1
ATOM 584 C C . ILE A 1 72 ? 8.469 43.594 -5.805 1 26.95 72 ILE A C 1
ATOM 586 O O . ILE A 1 72 ? 8.727 42.5 -6.309 1 26.95 72 ILE A O 1
ATOM 590 N N . ASN A 1 73 ? 9.641 44.219 -5.855 1 24.95 73 ASN A N 1
ATOM 591 C CA . ASN A 1 73 ? 10.844 43.719 -5.211 1 24.95 73 ASN A CA 1
ATOM 592 C C . ASN A 1 73 ? 10.531 43.031 -3.883 1 24.95 73 ASN A C 1
ATOM 594 O O . ASN A 1 73 ? 10.234 43.719 -2.893 1 24.95 73 ASN A O 1
ATOM 598 N N . ALA A 1 74 ? 9.82 42.062 -3.988 1 27.98 74 ALA A N 1
ATOM 599 C CA . ALA A 1 74 ? 9.852 41.312 -2.73 1 27.98 74 ALA A CA 1
ATOM 600 C C . ALA A 1 74 ? 11.234 41.375 -2.094 1 27.98 74 ALA A C 1
ATOM 602 O O . ALA A 1 74 ? 12.156 40.688 -2.545 1 27.98 74 ALA A O 1
ATOM 603 N N . LYS A 1 75 ? 11.688 42.562 -1.907 1 28.16 75 LYS A N 1
ATOM 604 C CA . LYS A 1 75 ? 12.93 42.812 -1.189 1 28.16 75 LYS A CA 1
ATOM 605 C C . LYS A 1 75 ? 13.156 41.781 -0.09 1 28.16 75 LYS A C 1
ATOM 607 O O . LYS A 1 75 ? 12.312 41.625 0.797 1 28.16 75 LYS A O 1
ATOM 612 N N . VAL A 1 76 ? 13.773 40.781 -0.522 1 30.27 76 VAL A N 1
ATOM 613 C CA . VAL A 1 76 ? 14.367 40 0.545 1 30.27 76 VAL A CA 1
ATOM 614 C C . VAL A 1 76 ? 14.867 40.906 1.657 1 30.27 76 VAL A C 1
ATOM 616 O O . VAL A 1 76 ? 15.758 41.75 1.437 1 30.27 76 VAL A O 1
ATOM 619 N N . VAL A 1 77 ? 14.039 41.594 2.332 1 30.48 77 VAL A N 1
ATOM 620 C CA . VAL A 1 77 ? 14.531 42.406 3.424 1 30.48 77 VAL A CA 1
ATOM 621 C C . VAL A 1 77 ? 15.781 41.781 4.035 1 30.48 77 VAL A C 1
ATOM 623 O O . VAL A 1 77 ? 15.789 40.594 4.34 1 30.48 77 VAL A O 1
ATOM 626 N N . PRO A 1 78 ? 16.891 42.281 3.639 1 28.45 78 PRO A N 1
ATOM 627 C CA . PRO A 1 78 ? 18.094 41.781 4.309 1 28.45 78 PRO A CA 1
ATOM 628 C C . PRO A 1 78 ? 17.844 41.438 5.773 1 28.45 78 PRO A C 1
ATOM 630 O O . PRO A 1 78 ? 16.938 42 6.406 1 28.45 78 PRO A O 1
ATOM 633 N N . LYS A 1 79 ? 18.266 40.281 6.176 1 35.38 79 LYS A N 1
ATOM 634 C CA . LYS A 1 79 ? 18.297 39.906 7.586 1 35.38 79 LYS A CA 1
ATOM 635 C C . LYS A 1 79 ? 18.656 41.125 8.469 1 35.38 79 LYS A C 1
ATOM 637 O O . LYS A 1 79 ? 19.781 41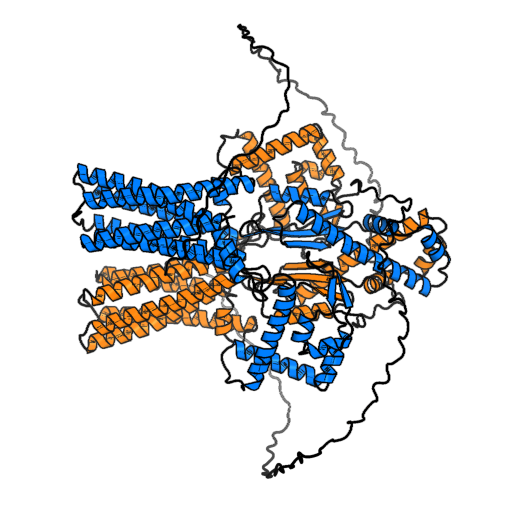.625 8.422 1 35.38 79 LYS A O 1
ATOM 642 N N . ILE A 1 80 ? 17.859 42.062 8.531 1 32.66 80 ILE A N 1
ATOM 643 C CA . ILE A 1 80 ? 18.203 43.062 9.539 1 32.66 80 ILE A CA 1
ATOM 644 C C . ILE A 1 80 ? 18.672 42.375 10.82 1 32.66 80 ILE A C 1
ATOM 646 O O . ILE A 1 80 ? 17.953 41.5 11.359 1 32.66 80 ILE A O 1
ATOM 650 N N . LYS A 1 81 ? 19.906 42.312 11.094 1 36.91 81 LYS A N 1
ATOM 651 C CA . LYS A 1 81 ? 20.609 41.875 12.297 1 36.91 81 LYS A CA 1
ATOM 652 C C . LYS A 1 81 ? 19.922 42.375 13.555 1 36.91 81 LYS A C 1
ATOM 654 O O . LYS A 1 81 ? 20.094 43.531 13.938 1 36.91 81 LYS A O 1
ATOM 659 N N . THR A 1 82 ? 18.641 42.188 13.742 1 39.16 82 THR A N 1
ATOM 660 C CA . THR A 1 82 ? 18.188 42.625 15.055 1 39.16 82 THR A CA 1
ATOM 661 C C . THR A 1 82 ? 18.938 41.875 16.156 1 39.16 82 THR A C 1
ATOM 663 O O . THR A 1 82 ? 19.531 40.812 15.922 1 39.16 82 THR A O 1
ATOM 666 N N . SER A 1 83 ? 19.25 42.5 17.25 1 40.94 83 SER A N 1
ATOM 667 C CA . SER A 1 83 ? 19.938 42.031 18.438 1 40.94 83 SER A CA 1
ATOM 668 C C . SER A 1 83 ? 19.375 40.688 18.891 1 40.94 83 SER A C 1
ATOM 670 O O . SER A 1 83 ? 19.875 40.094 19.844 1 40.94 83 SER A O 1
ATOM 672 N N . PHE A 1 84 ? 18.172 40.375 18.5 1 39.59 84 PHE A N 1
ATOM 673 C CA . PHE A 1 84 ? 17.656 39.094 18.969 1 39.59 84 PHE A CA 1
ATOM 674 C C . PHE A 1 84 ? 18.203 37.938 18.125 1 39.59 84 PHE A C 1
ATOM 676 O O . PHE A 1 84 ? 17.891 37.875 16.922 1 39.59 84 PHE A O 1
ATOM 683 N N . SER A 1 85 ? 19.438 37.656 18.312 1 42.69 85 SER A N 1
ATOM 684 C CA . SER A 1 85 ? 20.031 36.531 17.609 1 42.69 85 SER A CA 1
ATOM 685 C C . SER A 1 85 ? 19.359 35.219 18 1 42.69 85 SER A C 1
ATOM 687 O O . SER A 1 85 ? 19.281 34.875 19.188 1 42.69 85 SER A O 1
ATOM 689 N N . TYR A 1 86 ? 18.484 34.75 17.25 1 45.84 86 TYR A N 1
ATOM 690 C CA . TYR A 1 86 ? 17.906 33.406 17.453 1 45.84 86 TYR A CA 1
ATOM 691 C C . TYR A 1 86 ? 18.984 32.344 17.516 1 45.84 86 TYR A C 1
ATOM 693 O O . TYR A 1 86 ? 19.766 32.188 16.578 1 45.84 86 TYR A O 1
ATOM 701 N N . ASP A 1 87 ? 19.516 32.062 18.703 1 42.47 87 ASP A N 1
ATOM 702 C CA . ASP A 1 87 ? 20.469 30.984 18.906 1 42.47 87 ASP A CA 1
ATOM 703 C C . ASP A 1 87 ? 19.828 29.625 18.594 1 42.47 87 ASP A C 1
ATOM 705 O O . ASP A 1 87 ? 18.828 29.266 19.203 1 42.47 87 ASP A O 1
ATOM 709 N N . ASP A 1 88 ? 20.094 29.047 17.516 1 46.31 88 ASP A N 1
ATOM 710 C CA . ASP A 1 88 ? 19.578 27.766 17.031 1 46.31 88 ASP A CA 1
ATOM 711 C C . ASP A 1 88 ? 19.969 26.641 17.984 1 46.31 88 ASP A C 1
ATOM 713 O O . ASP A 1 88 ? 19.672 25.469 17.734 1 46.31 88 ASP A O 1
ATOM 717 N N . SER A 1 89 ? 20.75 27.016 19.109 1 43.72 89 SER A N 1
ATOM 718 C CA . SER A 1 89 ? 21.094 25.922 20.016 1 43.72 89 SER A CA 1
ATOM 719 C C . SER A 1 89 ? 19.875 25.438 20.781 1 43.72 89 SER A C 1
ATOM 721 O O . SER A 1 89 ? 18.969 26.219 21.094 1 43.72 89 SER A O 1
ATOM 723 N N . VAL A 1 90 ? 19.438 24.188 20.672 1 50.56 90 VAL A N 1
ATOM 724 C CA . VAL A 1 90 ? 18.219 23.531 21.141 1 50.56 90 VAL A CA 1
ATOM 725 C C . VAL A 1 90 ? 18.031 23.766 22.641 1 50.56 90 VAL A C 1
ATOM 727 O O . VAL A 1 90 ? 18.703 23.125 23.453 1 50.56 90 VAL A O 1
ATOM 730 N N . LYS A 1 91 ? 17.969 24.953 23.172 1 52.78 91 LYS A N 1
ATOM 731 C CA . LYS A 1 91 ? 17.688 25.078 24.594 1 52.78 91 LYS A CA 1
ATOM 732 C C . LYS A 1 91 ? 16.188 25.047 24.859 1 52.78 91 LYS A C 1
ATOM 734 O O . LYS A 1 91 ? 15.742 25.203 26 1 52.78 91 LYS A O 1
ATOM 739 N N . SER A 1 92 ? 15.352 24.609 23.875 1 60.25 92 SER A N 1
ATOM 740 C CA . SER A 1 92 ? 13.922 24.75 24.125 1 60.25 92 SER A CA 1
ATOM 741 C C . SER A 1 92 ? 13.344 23.484 24.766 1 60.25 92 SER A C 1
ATOM 743 O O . SER A 1 92 ? 13.992 22.438 24.797 1 60.25 92 SER A O 1
ATOM 745 N N . VAL A 1 93 ? 12.312 23.672 25.594 1 65.19 93 VAL A N 1
ATOM 746 C CA . VAL A 1 93 ? 11.594 22.609 26.297 1 65.19 93 VAL A CA 1
ATOM 747 C C . VAL A 1 93 ? 11.023 21.625 25.281 1 65.19 93 VAL A C 1
ATOM 749 O O . VAL A 1 93 ? 10.227 22 24.406 1 65.19 93 VAL A O 1
ATOM 752 N N . LYS A 1 94 ? 11.664 20.484 25.219 1 78.75 94 LYS A N 1
ATOM 753 C CA . LYS A 1 94 ? 11.219 19.422 24.328 1 78.75 94 LYS A CA 1
ATOM 754 C C . LYS A 1 94 ? 10.539 18.297 25.094 1 78.75 94 LYS A C 1
ATOM 756 O O . LYS A 1 94 ? 10.945 17.969 26.219 1 78.75 94 LYS A O 1
ATOM 761 N N . TYR A 1 95 ? 9.484 17.812 24.531 1 76.12 95 TYR A N 1
ATOM 762 C CA . TYR A 1 95 ? 8.766 16.703 25.156 1 76.12 95 TYR A CA 1
ATOM 763 C C . TYR A 1 95 ? 8.984 15.406 24.391 1 76.12 95 TYR A C 1
ATOM 765 O O . TYR A 1 95 ? 9.258 15.43 23.188 1 76.12 95 TYR A O 1
ATOM 773 N N . ILE A 1 96 ? 8.977 14.234 25.078 1 79 96 ILE A N 1
ATOM 774 C CA . ILE A 1 96 ? 9.141 12.914 24.5 1 79 96 ILE A CA 1
ATOM 775 C C . ILE A 1 96 ? 8.062 11.977 25.031 1 79 96 ILE A C 1
ATOM 777 O O . ILE A 1 96 ? 7.629 12.094 26.172 1 79 96 ILE A O 1
ATOM 781 N N . THR A 1 97 ? 7.645 11.109 24.203 1 77.25 97 THR A N 1
ATOM 782 C CA . THR A 1 97 ? 6.637 10.133 24.594 1 77.25 97 THR A CA 1
ATOM 783 C C . THR A 1 97 ? 7.254 9.047 25.469 1 77.25 97 THR A C 1
ATOM 785 O O . THR A 1 97 ? 8.453 8.797 25.406 1 77.25 97 THR A O 1
ATOM 788 N N . PRO A 1 98 ? 6.41 8.438 26.234 1 76.06 98 PRO A N 1
ATOM 789 C CA . PRO A 1 98 ? 6.934 7.402 27.141 1 76.06 98 PRO A CA 1
ATOM 790 C C . PRO A 1 98 ? 7.598 6.254 26.375 1 76.06 98 PRO A C 1
ATOM 792 O O . PRO A 1 98 ? 8.648 5.766 26.797 1 76.06 98 PRO A O 1
ATOM 795 N N . LEU A 1 99 ? 7.051 5.867 25.297 1 74.19 99 LEU A N 1
ATOM 796 C CA . LEU A 1 99 ? 7.59 4.742 24.547 1 74.19 99 LEU A CA 1
ATOM 797 C C . LEU A 1 99 ? 8.969 5.078 23.984 1 74.19 99 LEU A C 1
ATOM 799 O O . LEU A 1 99 ? 9.867 4.23 23.969 1 74.19 99 LEU A O 1
ATOM 803 N N . ARG A 1 100 ? 9.094 6.207 23.562 1 78.25 100 ARG A N 1
ATOM 804 C CA . ARG A 1 100 ? 10.375 6.621 23 1 78.25 100 ARG A CA 1
ATOM 805 C C . ARG A 1 100 ? 11.43 6.766 24.094 1 78.25 100 ARG A C 1
ATOM 807 O O . ARG A 1 100 ? 12.602 6.441 23.875 1 78.25 100 ARG A O 1
ATOM 814 N N . ALA A 1 101 ? 10.953 7.281 25.188 1 80 101 ALA A N 1
ATOM 815 C CA . ALA A 1 101 ? 11.867 7.441 26.312 1 80 101 ALA A CA 1
ATOM 816 C C . ALA A 1 101 ? 12.438 6.094 26.75 1 80 101 ALA A C 1
ATOM 818 O O . ALA A 1 101 ? 13.625 5.988 27.062 1 80 101 ALA A O 1
ATOM 819 N N . LEU A 1 102 ? 11.648 5.082 26.703 1 77.31 102 LEU A N 1
ATOM 820 C CA . LEU A 1 102 ? 12.07 3.75 27.125 1 77.31 102 LEU A CA 1
ATOM 821 C C . LEU A 1 102 ? 13.023 3.135 26.109 1 77.31 102 LEU A C 1
ATOM 823 O O . LEU A 1 102 ? 14.039 2.547 26.5 1 77.31 102 LEU A O 1
ATOM 827 N N . ARG A 1 103 ? 12.695 3.385 24.875 1 74.62 103 ARG A N 1
ATOM 828 C CA . ARG A 1 103 ? 13.438 2.701 23.812 1 74.62 103 ARG A CA 1
ATOM 829 C C . ARG A 1 103 ? 14.742 3.424 23.5 1 74.62 103 ARG A C 1
ATOM 831 O O . ARG A 1 103 ? 15.789 2.791 23.375 1 74.62 103 ARG A O 1
ATOM 838 N N . GLU A 1 104 ? 14.648 4.734 23.406 1 77.5 104 GLU A N 1
ATOM 839 C CA . GLU A 1 104 ? 15.805 5.5 22.938 1 77.5 104 GLU A CA 1
ATOM 840 C C . GLU A 1 104 ? 16.797 5.758 24.062 1 77.5 104 GLU A C 1
ATOM 842 O O . GLU A 1 104 ? 18 5.887 23.828 1 77.5 104 GLU A O 1
ATOM 847 N N . TYR A 1 105 ? 16.25 5.844 25.312 1 80.75 105 TYR A N 1
ATOM 848 C CA . TYR A 1 105 ? 17.125 6.211 26.422 1 80.75 105 TYR A CA 1
ATOM 849 C C . TYR A 1 105 ? 17.281 5.055 27.406 1 80.75 105 TYR A C 1
ATOM 851 O O . TYR A 1 105 ? 17.828 5.227 28.5 1 80.75 105 TYR A O 1
ATOM 859 N N . MET A 1 106 ? 16.797 3.895 27.016 1 79.19 106 MET A N 1
ATOM 860 C CA . MET A 1 106 ? 16.969 2.65 27.766 1 79.19 106 MET A CA 1
ATOM 861 C C . MET A 1 106 ? 16.547 2.826 29.219 1 79.19 106 MET A C 1
ATOM 863 O O . MET A 1 106 ? 17.297 2.49 30.141 1 79.19 106 MET A O 1
ATOM 867 N N . LEU A 1 107 ? 15.469 3.475 29.406 1 81.94 107 LEU A N 1
ATOM 868 C CA . LEU A 1 107 ? 14.922 3.684 30.734 1 81.94 107 LEU A CA 1
ATOM 869 C C . LEU A 1 107 ? 13.805 2.688 31.031 1 81.94 107 LEU A C 1
ATOM 871 O O . LEU A 1 107 ? 13.312 2.01 30.125 1 81.94 107 LEU A O 1
ATOM 875 N N . THR A 1 108 ? 13.562 2.408 32.281 1 79 108 THR A N 1
ATOM 876 C CA . THR A 1 108 ? 12.484 1.511 32.688 1 79 108 THR A CA 1
ATOM 877 C C . THR A 1 108 ? 11.258 2.303 33.125 1 79 108 THR A C 1
ATOM 879 O O . THR A 1 108 ? 11.328 3.52 33.312 1 79 108 THR A O 1
ATOM 882 N N . LYS A 1 109 ? 10.195 1.589 33.219 1 79.5 109 LYS A N 1
ATOM 883 C CA . LYS A 1 109 ? 8.953 2.221 33.656 1 79.5 109 LYS A CA 1
ATOM 884 C C . LYS A 1 109 ? 9.102 2.838 35.031 1 79.5 109 LYS A C 1
ATOM 886 O O . LYS A 1 109 ? 8.547 3.902 35.312 1 79.5 109 LYS A O 1
ATOM 891 N N . HIS A 1 110 ? 9.867 2.172 35.844 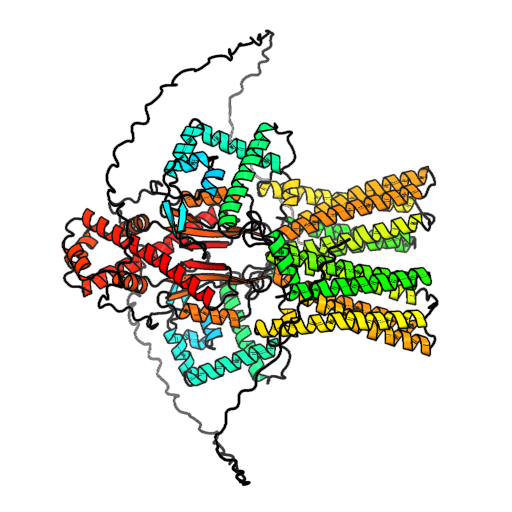1 79.44 110 HIS A N 1
ATOM 892 C CA . HIS A 1 110 ? 10.094 2.668 37.188 1 79.44 110 HIS A CA 1
ATOM 893 C C . HIS A 1 110 ? 10.875 3.98 37.156 1 79.44 110 HIS A C 1
ATOM 895 O O . HIS A 1 110 ? 10.633 4.859 38 1 79.44 110 HIS A O 1
ATOM 901 N N . ASP A 1 111 ? 11.766 4.109 36.219 1 85.75 111 ASP A N 1
ATOM 902 C CA . ASP A 1 111 ? 12.531 5.344 36.094 1 85.75 111 ASP A CA 1
ATOM 903 C C . ASP A 1 111 ? 11.633 6.504 35.656 1 85.75 111 ASP A C 1
ATOM 905 O O . ASP A 1 111 ? 11.773 7.621 36.188 1 85.75 111 ASP A O 1
ATOM 909 N N . LEU A 1 112 ? 10.703 6.188 34.781 1 84.94 112 LEU A N 1
ATOM 910 C CA . LEU A 1 112 ? 9.844 7.23 34.25 1 84.94 112 LEU A CA 1
ATOM 911 C C . LEU A 1 112 ? 8.836 7.703 35.281 1 84.94 112 LEU A C 1
ATOM 913 O O . LEU A 1 112 ? 8.406 8.859 35.281 1 84.94 112 LEU A O 1
ATOM 917 N N . ASP A 1 113 ? 8.523 6.809 36.219 1 82.25 113 ASP A N 1
ATOM 918 C CA . ASP A 1 113 ? 7.535 7.145 37.25 1 82.25 113 ASP A CA 1
ATOM 919 C C . ASP A 1 113 ? 8.086 8.188 38.188 1 82.25 113 ASP A C 1
ATOM 921 O O . ASP A 1 113 ? 7.316 8.891 38.875 1 82.25 113 ASP A O 1
ATOM 925 N N . GLN A 1 114 ? 9.328 8.344 38.188 1 83.19 114 GLN A N 1
ATOM 926 C CA . GLN A 1 114 ? 9.961 9.297 39.094 1 83.19 114 GLN A CA 1
ATOM 927 C C . GLN A 1 114 ? 10.023 10.688 38.469 1 83.19 114 GLN A C 1
ATOM 929 O O . GLN A 1 114 ? 10.297 11.672 39.156 1 83.19 114 GLN A O 1
ATOM 934 N N . LEU A 1 115 ? 9.68 10.75 37.188 1 86.69 115 LEU A N 1
ATOM 935 C CA . LEU A 1 115 ? 9.766 12.023 36.469 1 86.69 115 LEU A CA 1
ATOM 936 C C . LEU A 1 115 ? 8.414 12.734 36.469 1 86.69 115 LEU A C 1
ATOM 938 O O . LEU A 1 115 ? 7.363 12.086 36.531 1 86.69 115 LEU A O 1
ATOM 942 N N . PRO A 1 116 ? 8.406 14.047 36.531 1 82.75 116 PRO A N 1
ATOM 943 C CA . PRO A 1 116 ? 7.145 14.781 36.438 1 82.75 116 PRO A CA 1
ATOM 944 C C . PRO A 1 116 ? 6.402 14.492 35.125 1 82.75 116 PRO A C 1
ATOM 946 O O . PRO A 1 116 ? 7.031 14.328 34.062 1 82.75 116 PRO A O 1
ATOM 949 N N . ARG A 1 117 ? 5.121 14.367 35.219 1 82.12 117 ARG A N 1
ATOM 950 C CA . ARG A 1 117 ? 4.281 14.047 34.062 1 82.12 117 ARG A CA 1
ATOM 951 C C . ARG A 1 117 ? 3.68 15.305 33.438 1 82.12 117 ARG A C 1
ATOM 953 O O . ARG A 1 117 ? 3.289 16.234 34.156 1 82.12 117 ARG A O 1
ATOM 960 N N . TYR A 1 118 ? 3.809 15.445 32.125 1 75.12 118 TYR A N 1
ATOM 961 C CA . TYR A 1 118 ? 3.174 16.516 31.359 1 75.12 118 TYR A CA 1
ATOM 962 C C . TYR A 1 118 ? 2.16 15.953 30.359 1 75.12 118 TYR A C 1
ATOM 964 O O . TYR A 1 118 ? 2.166 14.758 30.078 1 75.12 118 TYR A O 1
ATOM 972 N N . TYR A 1 119 ? 1.152 16.781 29.953 1 72.94 119 TYR A N 1
ATOM 973 C CA . TYR A 1 119 ? 0.129 16.312 29.016 1 72.94 119 TYR A CA 1
ATOM 974 C C . TYR A 1 119 ? 0.023 17.219 27.812 1 72.94 119 TYR A C 1
ATOM 976 O O . TYR A 1 119 ? 0.117 18.453 27.938 1 72.94 119 TYR A O 1
ATOM 984 N N . SER A 1 120 ? 0.125 16.625 26.688 1 70.44 120 SER A N 1
ATOM 985 C CA . SER A 1 120 ? -0.079 17.344 25.438 1 70.44 120 SER A CA 1
ATOM 986 C C . SER A 1 120 ? -1.334 16.859 24.719 1 70.44 120 SER A C 1
ATOM 988 O O . SER A 1 120 ? -1.914 15.836 25.094 1 70.44 120 SER A O 1
ATOM 990 N N . ARG A 1 121 ? -1.847 17.625 23.828 1 69.12 121 ARG A N 1
ATOM 991 C CA . ARG A 1 121 ? -3.018 17.25 23.047 1 69.12 121 ARG A CA 1
ATOM 992 C C . ARG A 1 121 ? -2.76 15.953 22.266 1 69.12 121 ARG A C 1
ATOM 994 O O . ARG A 1 121 ? -1.688 15.781 21.688 1 69.12 121 ARG A O 1
ATOM 1001 N N . SER A 1 122 ? -3.732 15.078 22.297 1 62.22 122 SER A N 1
ATOM 1002 C CA . SER A 1 122 ? -3.568 13.766 21.688 1 62.22 122 SER A CA 1
ATOM 1003 C C . SER A 1 122 ? -3.75 13.836 20.172 1 62.22 122 SER A C 1
ATOM 1005 O O . SER A 1 122 ? -4.66 14.508 19.672 1 62.22 122 SER A O 1
ATOM 1007 N N . PRO A 1 123 ? -2.803 13.227 19.531 1 57.44 123 PRO A N 1
ATOM 1008 C CA . PRO A 1 123 ? -2.979 13.133 18.078 1 57.44 123 PRO A CA 1
ATOM 1009 C C . PRO A 1 123 ? -4.035 12.109 17.672 1 57.44 123 PRO A C 1
ATOM 1011 O O . PRO A 1 123 ? -4.473 12.086 16.516 1 57.44 123 PRO A O 1
ATOM 1014 N N . TYR A 1 124 ? -4.41 11.352 18.75 1 54.88 124 TYR A N 1
ATOM 1015 C CA . TYR A 1 124 ? -5.344 10.266 18.469 1 54.88 124 TYR A CA 1
ATOM 1016 C C . TYR A 1 124 ? -6.766 10.656 18.859 1 54.88 124 TYR A C 1
ATOM 1018 O O . TYR A 1 124 ? -6.965 11.422 19.797 1 54.88 124 TYR A O 1
ATOM 1026 N N . GLY A 1 125 ? -7.652 10.477 18.062 1 49.94 125 GLY A N 1
ATOM 1027 C CA . GLY A 1 125 ? -9.039 10.875 18.219 1 49.94 125 GLY A CA 1
ATOM 1028 C C . GLY A 1 125 ? -9.648 10.398 19.531 1 49.94 125 GLY A C 1
ATOM 1029 O O . GLY A 1 125 ? -10.57 11.031 20.047 1 49.94 125 GLY A O 1
ATOM 1030 N N . ASN A 1 126 ? -9.125 9.32 20.047 1 47.06 126 ASN A N 1
ATOM 1031 C CA . ASN A 1 126 ? -9.836 8.734 21.172 1 47.06 126 ASN A CA 1
ATOM 1032 C C . ASN A 1 126 ? -9.375 9.328 22.5 1 47.06 126 ASN A C 1
ATOM 1034 O O . ASN A 1 126 ? -9.992 9.086 23.547 1 47.06 126 ASN A O 1
ATOM 1038 N N . GLU A 1 127 ? -8.266 10 22.438 1 51.84 127 GLU A N 1
ATOM 1039 C CA . GLU A 1 127 ? -7.746 10.586 23.672 1 51.84 127 GLU A CA 1
ATOM 1040 C C . GLU A 1 127 ? -7.547 12.094 23.516 1 51.84 127 GLU A C 1
ATOM 1042 O O . GLU A 1 127 ? -7.188 12.57 22.438 1 51.84 127 GLU A O 1
ATOM 1047 N N . THR A 1 128 ? -7.965 12.773 24.516 1 57.44 128 THR A N 1
ATOM 1048 C CA . THR A 1 128 ? -7.824 14.227 24.484 1 57.44 128 THR A CA 1
ATOM 1049 C C . THR A 1 128 ? -6.387 14.633 24.797 1 57.44 128 THR A C 1
ATOM 1051 O O . THR A 1 128 ? -5.879 15.609 24.234 1 57.44 128 THR A O 1
ATOM 1054 N N . LYS A 1 129 ? -5.777 13.672 25.781 1 66.94 129 LYS A N 1
ATOM 1055 C CA . LYS A 1 129 ? -4.434 14.062 26.188 1 66.94 129 LYS A CA 1
ATOM 1056 C C . LYS A 1 129 ? -3.471 12.883 26.125 1 66.94 129 LYS A C 1
ATOM 1058 O O . LYS A 1 129 ? -3.879 11.734 26.312 1 66.94 129 LYS A O 1
ATOM 1063 N N . THR A 1 130 ? -2.264 13.219 25.766 1 71.38 130 THR A N 1
ATOM 1064 C CA . THR A 1 130 ? -1.207 12.219 25.734 1 71.38 130 THR A CA 1
ATOM 1065 C C . THR A 1 130 ? -0.117 12.547 26.75 1 71.38 130 THR A C 1
ATOM 1067 O O . THR A 1 130 ? 0.275 13.711 26.891 1 71.38 130 THR A O 1
ATOM 1070 N N . LEU A 1 131 ? 0.238 11.539 27.484 1 73.75 131 LEU A N 1
ATOM 1071 C CA . LEU A 1 131 ? 1.285 11.688 28.484 1 73.75 131 LEU A CA 1
ATOM 1072 C C . LEU A 1 131 ? 2.645 11.891 27.828 1 73.75 131 LEU A C 1
ATOM 1074 O O . LEU A 1 131 ? 2.98 11.203 26.859 1 73.75 131 LEU A O 1
ATOM 1078 N N . VAL A 1 132 ? 3.33 13.008 28.312 1 79.31 132 VAL A N 1
ATOM 1079 C CA . VAL A 1 132 ? 4.664 13.25 27.781 1 79.31 132 VAL A CA 1
ATOM 1080 C C . VAL A 1 132 ? 5.617 13.625 28.922 1 79.31 132 VAL A C 1
ATOM 1082 O O . VAL A 1 132 ? 5.18 13.914 30.031 1 79.31 132 VAL A O 1
ATOM 1085 N N . PHE A 1 133 ? 6.902 13.414 28.672 1 80.81 133 PHE A N 1
ATOM 1086 C CA . PHE A 1 133 ? 7.949 13.781 29.625 1 80.81 133 PHE A CA 1
ATOM 1087 C C . PHE A 1 133 ? 8.891 14.82 29.016 1 80.81 133 PHE A C 1
ATOM 1089 O O . PHE A 1 133 ? 8.969 14.953 27.797 1 80.81 133 PHE A O 1
ATOM 1096 N N . LEU A 1 134 ? 9.469 15.586 29.891 1 83.19 134 LEU A N 1
ATOM 1097 C CA . LEU A 1 134 ? 10.492 16.516 29.438 1 83.19 134 LEU A CA 1
ATOM 1098 C C . LEU A 1 134 ? 11.742 15.758 28.969 1 83.19 134 LEU A C 1
ATOM 1100 O O . LEU A 1 134 ? 12.281 14.93 29.703 1 83.19 134 LEU A O 1
ATOM 1104 N N . ARG A 1 135 ? 12.219 16.047 27.844 1 85.31 135 ARG A N 1
ATOM 1105 C CA . ARG A 1 135 ? 13.359 15.352 27.266 1 85.31 135 ARG A CA 1
ATOM 1106 C C . ARG A 1 135 ? 14.617 15.555 28.109 1 85.31 135 ARG A C 1
ATOM 1108 O O . ARG A 1 135 ? 15.422 14.641 28.281 1 85.31 135 ARG A O 1
ATOM 1115 N N . SER A 1 136 ? 14.773 16.781 28.562 1 82.38 136 SER A N 1
ATOM 1116 C CA . SER A 1 136 ? 15.945 17.094 29.375 1 82.38 136 SER A CA 1
ATOM 1117 C C . SER A 1 136 ? 15.992 16.234 30.641 1 82.38 136 SER A C 1
ATOM 1119 O O . SER A 1 136 ? 17.062 15.75 31.031 1 82.38 136 SER A O 1
ATOM 1121 N N . ASP A 1 137 ? 14.797 16.047 31.172 1 85.81 137 ASP A N 1
ATOM 1122 C CA . ASP A 1 137 ? 14.719 15.219 32.375 1 85.81 137 ASP A CA 1
ATOM 1123 C C . ASP A 1 137 ? 15.008 13.75 32.062 1 85.81 137 ASP A C 1
ATOM 1125 O O . ASP A 1 137 ? 15.664 13.062 32.844 1 85.81 137 ASP A O 1
ATOM 1129 N N . VAL A 1 138 ? 14.531 13.375 30.984 1 87.69 138 VAL A N 1
ATOM 1130 C CA . VAL A 1 138 ? 14.727 11.992 30.562 1 87.69 138 VAL A CA 1
ATOM 1131 C C . VAL A 1 138 ? 16.203 11.75 30.266 1 87.69 138 VAL A C 1
ATOM 1133 O O . VAL A 1 138 ? 16.766 10.711 30.641 1 87.69 138 VAL A O 1
ATOM 1136 N N . GLU A 1 139 ? 16.828 12.688 29.609 1 86.56 139 GLU A N 1
ATOM 1137 C CA . GLU A 1 139 ? 18.25 12.57 29.281 1 86.56 139 GLU A CA 1
ATOM 1138 C C . GLU A 1 139 ? 19.094 12.555 30.547 1 86.56 139 GLU A C 1
ATOM 1140 O O . GLU A 1 139 ? 20.047 11.766 30.656 1 86.56 139 GLU A O 1
ATOM 1145 N N . GLN A 1 140 ? 18.75 13.43 31.438 1 86.31 140 GLN A N 1
ATOM 1146 C CA . GLN A 1 140 ? 19.5 13.5 32.688 1 86.31 140 GLN A CA 1
ATOM 1147 C C . GLN A 1 140 ? 19.359 12.203 33.469 1 86.31 140 GLN A C 1
ATOM 1149 O O . GLN A 1 140 ? 20.344 11.727 34.062 1 86.31 140 GLN A O 1
ATOM 1154 N N . MET A 1 141 ? 18.188 11.75 33.469 1 89.31 141 MET A N 1
ATOM 1155 C CA . MET A 1 141 ? 17.953 10.492 34.188 1 89.31 141 MET A CA 1
ATOM 1156 C C . MET A 1 141 ? 18.734 9.352 33.531 1 89.31 141 MET A C 1
ATOM 1158 O O . MET A 1 141 ? 19.281 8.492 34.219 1 89.31 141 MET A O 1
ATOM 1162 N N . ALA A 1 142 ? 18.719 9.367 32.25 1 89.12 142 ALA A N 1
ATOM 1163 C CA . ALA A 1 142 ? 19.453 8.344 31.531 1 89.12 142 ALA A CA 1
ATOM 1164 C C . ALA A 1 142 ? 20.953 8.438 31.797 1 89.12 142 ALA A C 1
ATOM 1166 O O . ALA A 1 142 ? 21.625 7.414 31.969 1 89.12 142 ALA A O 1
ATOM 1167 N N . TYR A 1 143 ? 21.469 9.617 31.781 1 87.06 143 TYR A N 1
ATOM 1168 C CA . TYR A 1 143 ? 22.891 9.812 32.031 1 87.06 143 TYR A CA 1
ATOM 1169 C C . TYR A 1 143 ? 23.25 9.406 33.469 1 87.06 143 TYR A C 1
ATOM 1171 O O . TYR A 1 143 ? 24.312 8.828 33.719 1 87.06 143 TYR A O 1
ATOM 1179 N N . ALA A 1 144 ? 22.375 9.719 34.344 1 86.12 144 ALA A N 1
ATOM 1180 C CA . ALA A 1 144 ? 22.609 9.375 35.75 1 86.12 144 ALA A CA 1
ATOM 1181 C C . ALA A 1 144 ? 22.562 7.863 35.938 1 86.12 144 ALA A C 1
ATOM 1183 O O . ALA A 1 144 ? 23.359 7.312 36.719 1 86.12 144 ALA A O 1
ATOM 1184 N N . LYS A 1 145 ? 21.672 7.281 35.281 1 84.81 145 LYS A N 1
ATOM 1185 C CA . LYS A 1 145 ? 21.5 5.84 35.438 1 84.81 145 LYS A CA 1
ATOM 1186 C C . LYS A 1 145 ? 22.641 5.074 34.781 1 84.81 145 LYS A C 1
ATOM 1188 O O . LYS A 1 145 ? 23.062 4.035 35.281 1 84.81 145 LYS A O 1
ATOM 1193 N N . HIS A 1 146 ? 23.141 5.598 33.625 1 81.06 146 HIS A N 1
ATOM 1194 C CA . HIS A 1 146 ? 24.109 4.832 32.875 1 81.06 146 HIS A CA 1
ATOM 1195 C C . HIS A 1 146 ? 25.516 5.387 33.062 1 81.06 146 HIS A C 1
ATOM 1197 O O . HIS A 1 146 ? 26.438 5 32.312 1 81.06 146 HIS A O 1
ATOM 1203 N N . GLY A 1 147 ? 25.766 6.125 33.969 1 75.75 147 GLY A N 1
ATOM 1204 C CA . GLY A 1 147 ? 27.094 6.523 34.375 1 75.75 147 GLY A CA 1
ATOM 1205 C C . GLY A 1 147 ? 27.641 7.699 33.594 1 75.75 147 GLY A C 1
ATOM 1206 O O . GLY A 1 147 ? 28.859 7.832 33.406 1 75.75 147 GLY A O 1
ATOM 1207 N N . GLY A 1 148 ? 26.734 8.461 32.875 1 77.38 148 GLY A N 1
ATOM 1208 C CA . GLY A 1 148 ? 27.203 9.641 32.156 1 77.38 148 GLY A CA 1
ATOM 1209 C C . GLY A 1 148 ? 26.844 9.633 30.688 1 77.38 148 GLY A C 1
ATOM 1210 O O . GLY A 1 148 ? 26.25 8.672 30.188 1 77.38 148 GLY A O 1
ATOM 1211 N N . HIS A 1 149 ? 27.156 10.758 29.953 1 81.69 149 HIS A N 1
ATOM 1212 C CA . HIS A 1 149 ? 26.797 10.945 28.547 1 81.69 149 HIS A CA 1
ATOM 1213 C C . HIS A 1 149 ? 27.547 9.977 27.656 1 81.69 149 HIS A C 1
ATOM 1215 O O . HIS A 1 149 ? 26.953 9.328 26.781 1 81.69 149 HIS A O 1
ATOM 1221 N N . ASP A 1 150 ? 28.812 9.844 27.891 1 78.38 150 ASP A N 1
ATOM 1222 C CA . ASP A 1 150 ? 29.656 9.016 27.031 1 78.38 150 ASP A CA 1
ATOM 1223 C C . ASP A 1 150 ? 29.344 7.531 27.219 1 78.38 150 ASP A C 1
ATOM 1225 O O . ASP A 1 150 ? 29.328 6.766 26.266 1 78.38 150 ASP A O 1
ATOM 1229 N N . ASP A 1 151 ? 29.125 7.195 28.438 1 78.06 151 ASP A N 1
ATOM 1230 C CA . ASP A 1 151 ? 28.797 5.805 28.719 1 78.06 151 ASP A CA 1
ATOM 1231 C C . ASP A 1 151 ? 27.438 5.434 28.125 1 78.06 151 ASP A C 1
ATOM 1233 O O . ASP A 1 151 ? 27.234 4.309 27.656 1 78.06 151 ASP A O 1
ATOM 1237 N N . PHE A 1 152 ? 26.547 6.414 28.203 1 82.38 152 PHE A N 1
ATOM 1238 C CA . PHE A 1 152 ? 25.219 6.176 27.656 1 82.38 152 PHE A CA 1
ATOM 1239 C C . PHE A 1 152 ? 25.297 5.969 26.141 1 82.38 152 PHE A C 1
ATOM 1241 O O . PHE A 1 152 ? 24.656 5.062 25.594 1 82.38 152 PHE A O 1
ATOM 1248 N N . GLU A 1 153 ? 26.094 6.742 25.484 1 79.25 153 GLU A N 1
ATOM 1249 C CA . GLU A 1 153 ? 26.203 6.637 24.031 1 79.25 153 GLU A CA 1
ATOM 1250 C C . GLU A 1 153 ? 26.859 5.32 23.625 1 79.25 153 GLU A C 1
ATOM 1252 O O . GLU A 1 153 ? 26.5 4.727 22.609 1 79.25 153 GLU A O 1
ATOM 1257 N N . LEU A 1 154 ? 27.781 4.949 24.422 1 75.5 154 LEU A N 1
ATOM 1258 C CA . LEU A 1 154 ? 28.453 3.678 24.172 1 75.5 154 LEU A CA 1
ATOM 1259 C C . LEU A 1 154 ? 27.484 2.512 24.359 1 75.5 154 LEU A C 1
ATOM 1261 O O . LEU A 1 154 ? 27.453 1.586 23.547 1 75.5 154 LEU A O 1
ATOM 1265 N N . ARG A 1 155 ? 26.781 2.605 25.406 1 75.12 155 ARG A N 1
ATOM 1266 C CA . ARG A 1 155 ? 25.828 1.537 25.688 1 75.12 155 ARG A CA 1
ATOM 1267 C C . ARG A 1 155 ? 24.75 1.488 24.609 1 75.12 155 ARG A C 1
ATOM 1269 O O . ARG A 1 155 ? 24.297 0.407 24.219 1 75.12 155 ARG A O 1
ATOM 1276 N N . ARG A 1 156 ? 24.297 2.648 24.219 1 77.56 156 ARG A N 1
ATOM 1277 C CA . ARG A 1 156 ? 23.297 2.746 23.172 1 77.56 156 ARG A CA 1
ATOM 1278 C C . ARG A 1 156 ? 23.797 2.135 21.859 1 77.56 156 ARG A C 1
ATOM 1280 O O . ARG A 1 156 ? 23.062 1.421 21.188 1 77.56 156 ARG A O 1
ATOM 1287 N N . LYS A 1 157 ? 24.969 2.418 21.547 1 72.25 157 LYS A N 1
ATOM 1288 C CA . LYS A 1 157 ? 25.578 1.861 20.344 1 72.25 157 LYS A CA 1
ATOM 1289 C C . LYS A 1 157 ? 25.703 0.344 20.438 1 72.25 157 LYS A C 1
ATOM 1291 O O . LYS A 1 157 ? 25.453 -0.37 19.469 1 72.25 157 LYS A O 1
ATOM 1296 N N . LEU A 1 158 ? 26.062 -0.086 21.594 1 69.38 158 LEU A N 1
ATOM 1297 C CA . LEU A 1 158 ? 26.234 -1.52 21.812 1 69.38 158 LEU A CA 1
ATOM 1298 C C . LEU A 1 158 ? 24.891 -2.238 21.703 1 69.38 158 LEU A C 1
ATOM 1300 O O . LEU A 1 158 ? 24.797 -3.32 21.125 1 69.38 158 LEU A O 1
ATOM 1304 N N . MET A 1 159 ? 23.891 -1.63 22.312 1 66.44 159 MET A N 1
ATOM 1305 C CA . MET A 1 159 ? 22.547 -2.223 22.281 1 66.44 159 MET A CA 1
ATOM 1306 C C . MET A 1 159 ? 22.016 -2.273 20.859 1 66.44 159 MET A C 1
ATOM 1308 O O . MET A 1 159 ? 21.359 -3.246 20.469 1 66.44 159 MET A O 1
ATOM 1312 N N . LYS A 1 160 ? 22.328 -1.205 20.172 1 67.5 160 LYS A N 1
ATOM 1313 C CA . LYS A 1 160 ? 21.891 -1.165 18.766 1 67.5 160 LYS A CA 1
ATOM 1314 C C . LYS A 1 160 ? 22.609 -2.234 17.953 1 67.5 160 LYS A C 1
ATOM 1316 O O . LYS A 1 160 ? 22 -2.871 17.094 1 67.5 160 LYS A O 1
ATOM 1321 N N . ASP A 1 161 ? 23.781 -2.377 18.25 1 63.19 161 ASP A N 1
ATOM 1322 C CA . ASP A 1 161 ? 24.562 -3.396 17.562 1 63.19 161 ASP A CA 1
ATOM 1323 C C . ASP A 1 161 ? 24.078 -4.797 17.906 1 63.19 161 ASP A C 1
ATOM 1325 O O . ASP A 1 161 ? 24.016 -5.676 17.047 1 63.19 161 ASP A O 1
ATOM 1329 N N . MET A 1 162 ? 23.75 -4.941 19.172 1 59.94 162 MET A N 1
ATOM 1330 C CA . MET A 1 162 ? 23.25 -6.234 19.625 1 59.94 162 MET A CA 1
ATOM 1331 C C . MET A 1 162 ? 21.906 -6.551 18.984 1 59.94 162 MET A C 1
ATOM 1333 O O . MET A 1 162 ? 21.656 -7.691 18.594 1 59.94 162 MET A O 1
ATOM 1337 N N . GLU A 1 163 ? 21.047 -5.535 19.031 1 61.16 163 GLU A N 1
ATOM 1338 C CA . GLU A 1 163 ? 19.734 -5.719 18.406 1 61.16 163 GLU A CA 1
ATOM 1339 C C . GLU A 1 163 ? 19.875 -6.055 16.922 1 61.16 163 GLU A C 1
ATOM 1341 O O . GLU A 1 163 ? 19.125 -6.867 16.391 1 61.16 163 GLU A O 1
ATOM 1346 N N . ARG A 1 164 ? 20.859 -5.477 16.422 1 59.78 164 ARG A N 1
ATOM 1347 C CA . ARG A 1 164 ? 21.141 -5.723 15.008 1 59.78 164 ARG A CA 1
ATOM 1348 C C . ARG A 1 164 ? 21.609 -7.156 14.781 1 59.78 164 ARG A C 1
ATOM 1350 O O . ARG A 1 164 ? 21.188 -7.805 13.812 1 59.78 164 ARG A O 1
ATOM 1357 N N . ARG A 1 165 ? 22.406 -7.586 15.641 1 55.47 165 ARG A N 1
ATOM 1358 C CA . ARG A 1 165 ? 22.969 -8.93 15.539 1 55.47 165 ARG A CA 1
ATOM 1359 C C . ARG A 1 165 ? 21.922 -9.984 15.844 1 55.47 165 ARG A C 1
ATOM 1361 O O . ARG A 1 165 ? 21.906 -11.062 15.242 1 55.47 165 ARG A O 1
ATOM 1368 N N . THR A 1 166 ? 21.078 -9.688 16.828 1 50.28 166 THR A N 1
ATOM 1369 C CA . THR A 1 166 ? 20.031 -10.641 17.203 1 50.28 166 THR A CA 1
ATOM 1370 C C . THR A 1 166 ? 19.016 -10.805 16.062 1 50.28 166 THR A C 1
ATOM 1372 O O . THR A 1 166 ? 18.5 -11.898 15.844 1 50.28 166 THR A O 1
ATOM 1375 N N . LYS A 1 167 ? 18.75 -9.711 15.438 1 50.19 167 LYS A N 1
ATOM 1376 C CA . LYS A 1 167 ? 17.828 -9.812 14.312 1 50.19 167 LYS A CA 1
ATOM 1377 C C . LYS A 1 167 ? 18.469 -10.57 13.148 1 50.19 167 LYS A C 1
ATOM 1379 O O . LYS A 1 167 ? 17.766 -11.211 12.359 1 50.19 167 LYS A O 1
ATOM 1384 N N . THR A 1 168 ? 19.844 -10.445 13.07 1 43.81 168 THR A N 1
ATOM 1385 C CA . THR A 1 168 ? 20.562 -11.094 11.984 1 43.81 168 THR A CA 1
ATOM 1386 C C . THR A 1 168 ? 20.875 -12.547 12.336 1 43.81 168 THR A C 1
ATOM 1388 O O . THR A 1 168 ? 21.562 -13.242 11.578 1 43.81 168 THR A O 1
ATOM 1391 N N . GLY A 1 169 ? 20.312 -13.234 13.195 1 40 169 GLY A N 1
ATOM 1392 C CA . GLY A 1 169 ? 20.469 -14.633 13.562 1 40 169 GLY A CA 1
ATOM 1393 C C . GLY A 1 169 ? 21.859 -14.977 14.031 1 40 169 GLY A C 1
ATOM 1394 O O . GLY A 1 169 ? 22.219 -16.156 14.156 1 40 169 GLY A O 1
ATOM 1395 N N . ARG A 1 170 ? 22.906 -14.312 13.836 1 37.62 170 ARG A N 1
ATOM 1396 C CA . ARG A 1 170 ? 24.25 -14.859 14.023 1 37.62 170 ARG A CA 1
ATOM 1397 C C . ARG A 1 170 ? 24.469 -15.305 15.469 1 37.62 170 ARG A C 1
ATOM 1399 O O . ARG A 1 170 ? 25.062 -16.359 15.711 1 37.62 170 ARG A O 1
ATOM 1406 N N . TYR A 1 171 ? 24.984 -14.328 16.531 1 35.62 171 TYR A N 1
ATOM 1407 C CA . TYR A 1 171 ? 25.766 -14.68 17.719 1 35.62 171 TYR A CA 1
ATOM 1408 C C . TYR A 1 171 ? 24.859 -15.266 18.812 1 35.62 171 TYR A C 1
ATOM 1410 O O . TYR A 1 171 ? 23.688 -14.914 18.891 1 35.62 171 TYR A O 1
ATOM 1418 N N . ILE A 1 172 ? 25.406 -16.359 19.453 1 33.91 172 ILE A N 1
ATOM 1419 C CA . ILE A 1 172 ? 25.234 -16.938 20.781 1 33.91 172 ILE A CA 1
ATOM 1420 C C . ILE A 1 172 ? 25.188 -15.828 21.828 1 33.91 172 ILE A C 1
ATOM 1422 O O . ILE A 1 172 ? 26.219 -15.289 22.219 1 33.91 172 ILE A O 1
ATOM 1426 N N . ILE A 1 173 ? 24.609 -14.828 21.703 1 37.94 173 ILE A N 1
ATOM 1427 C CA . ILE A 1 173 ? 24.516 -13.742 22.688 1 37.94 173 ILE A CA 1
ATOM 1428 C C . ILE A 1 173 ? 24.234 -14.312 24.062 1 37.94 173 ILE A C 1
ATOM 1430 O O . ILE A 1 173 ? 23.422 -15.234 24.203 1 37.94 173 ILE A O 1
ATOM 1434 N N . ASP A 1 174 ? 25 -13.945 24.906 1 39.38 174 ASP A N 1
ATOM 1435 C CA . ASP A 1 174 ? 24.875 -14.242 26.328 1 39.38 174 ASP A CA 1
ATOM 1436 C C . ASP A 1 174 ? 23.438 -14.031 26.812 1 39.38 174 ASP A C 1
ATOM 1438 O O . ASP A 1 174 ? 22.734 -13.141 26.328 1 39.38 174 ASP A O 1
ATOM 1442 N N . PHE A 1 175 ? 22.812 -14.969 27.438 1 42.12 175 PHE A N 1
ATOM 1443 C CA . PHE A 1 175 ? 21.5 -15.133 28.047 1 42.12 175 PHE A CA 1
ATOM 1444 C C . PHE A 1 175 ? 21.016 -13.836 28.688 1 42.12 175 PHE A C 1
ATOM 1446 O O . PHE A 1 175 ? 19.828 -13.5 28.625 1 42.12 175 PHE A O 1
ATOM 1453 N N . HIS A 1 176 ? 21.891 -13.125 29.188 1 42.25 176 HIS A N 1
ATOM 1454 C CA . HIS A 1 176 ? 21.531 -11.938 29.953 1 42.25 176 HIS A CA 1
ATOM 1455 C C . HIS A 1 176 ? 21.094 -10.797 29.047 1 42.25 176 HIS A C 1
ATOM 1457 O O . HIS A 1 176 ? 20.125 -10.102 29.328 1 42.25 176 HIS A O 1
ATOM 1463 N N . ASP A 1 177 ? 21.797 -10.602 28.016 1 48.47 177 ASP A N 1
ATOM 1464 C CA . ASP A 1 177 ? 21.484 -9.508 27.109 1 48.47 177 ASP A CA 1
ATOM 1465 C C . ASP A 1 177 ? 20.234 -9.812 26.281 1 48.47 177 ASP A C 1
ATOM 1467 O O . ASP A 1 177 ? 19.438 -8.906 26 1 48.47 177 ASP A O 1
ATOM 1471 N N . LEU A 1 178 ? 20.062 -11 25.984 1 49.03 178 LEU A N 1
ATOM 1472 C CA . LEU A 1 178 ? 18.812 -11.445 25.359 1 49.03 178 LEU A CA 1
ATOM 1473 C C . LEU A 1 178 ? 17.625 -11.156 26.25 1 49.03 178 LEU A C 1
ATOM 1475 O O . LEU A 1 178 ? 16.562 -10.75 25.766 1 49.03 178 LEU A O 1
ATOM 1479 N N . LEU A 1 179 ? 17.875 -11.359 27.531 1 46.31 179 LEU A N 1
ATOM 1480 C CA . LEU A 1 179 ? 16.812 -11.117 28.5 1 46.31 179 LEU A CA 1
ATOM 1481 C C . LEU A 1 179 ? 16.469 -9.633 28.547 1 46.31 179 LEU A C 1
ATOM 1483 O O . LEU A 1 179 ? 15.289 -9.281 28.656 1 46.31 179 LEU A O 1
ATOM 1487 N N . GLU A 1 180 ? 17.453 -8.859 28.516 1 50.81 180 GLU A N 1
ATOM 1488 C CA . GLU A 1 180 ? 17.188 -7.43 28.578 1 50.81 180 GLU A CA 1
ATOM 1489 C C . GLU A 1 180 ? 16.453 -6.945 27.328 1 50.81 180 GLU A C 1
ATOM 1491 O O . GLU A 1 180 ? 15.539 -6.117 27.422 1 50.81 180 GLU A O 1
ATOM 1496 N N . ILE A 1 181 ? 16.891 -7.465 26.297 1 53.81 181 ILE A N 1
ATOM 1497 C CA . ILE A 1 181 ? 16.219 -7.109 25.047 1 53.81 181 ILE A CA 1
ATOM 1498 C C . ILE A 1 181 ? 14.805 -7.664 25.047 1 53.81 181 ILE A C 1
ATOM 1500 O O . ILE A 1 181 ? 13.867 -6.996 24.594 1 53.81 181 ILE A O 1
ATOM 1504 N N . PHE A 1 182 ? 14.68 -8.859 25.547 1 52.19 182 PHE A N 1
ATOM 1505 C CA . PHE A 1 182 ? 13.352 -9.445 25.703 1 52.19 182 PHE A CA 1
ATOM 1506 C C . PHE A 1 182 ? 12.492 -8.617 26.641 1 52.19 182 PHE A C 1
ATOM 1508 O O . PHE A 1 182 ? 11.305 -8.406 26.391 1 52.19 182 PHE A O 1
ATOM 1515 N N . ASN A 1 183 ? 13.102 -8.188 27.719 1 49.03 183 ASN A N 1
ATOM 1516 C CA . ASN A 1 183 ? 12.367 -7.375 28.672 1 49.03 183 ASN A CA 1
ATOM 1517 C C . ASN A 1 183 ? 11.969 -6.027 28.094 1 49.03 183 ASN A C 1
ATOM 1519 O O . ASN A 1 183 ? 10.875 -5.523 28.344 1 49.03 183 ASN A O 1
ATOM 1523 N N . LEU A 1 184 ? 12.898 -5.531 27.438 1 53.03 184 LEU A N 1
ATOM 1524 C CA . LEU A 1 184 ? 12.57 -4.27 26.781 1 53.03 184 LEU A CA 1
ATOM 1525 C C . LEU A 1 184 ? 11.469 -4.465 25.75 1 53.03 184 LEU A C 1
ATOM 1527 O O . LEU A 1 184 ? 10.555 -3.643 25.641 1 53.03 184 LEU A O 1
ATOM 1531 N N . ARG A 1 185 ? 11.586 -5.602 25.078 1 55.22 185 ARG A N 1
ATOM 1532 C CA . ARG A 1 185 ? 10.539 -5.918 24.109 1 55.22 185 ARG A CA 1
ATOM 1533 C C . ARG A 1 185 ? 9.203 -6.152 24.812 1 55.22 185 ARG A C 1
ATOM 1535 O O . ARG A 1 185 ? 8.156 -5.711 24.344 1 55.22 185 ARG A O 1
ATOM 1542 N N . LYS A 1 186 ? 9.25 -6.82 25.906 1 50.91 186 LYS A N 1
ATOM 1543 C CA . LYS A 1 186 ? 8.055 -7.051 26.703 1 50.91 186 LYS A CA 1
ATOM 1544 C C . LYS A 1 186 ? 7.5 -5.742 27.25 1 50.91 186 LYS A C 1
ATOM 1546 O O . LYS A 1 186 ? 6.285 -5.523 27.25 1 50.91 186 LYS A O 1
ATOM 1551 N N . ALA A 1 187 ? 8.312 -4.941 27.781 1 48.19 187 ALA A N 1
ATOM 1552 C CA . ALA A 1 187 ? 7.887 -3.656 28.328 1 48.19 187 ALA A CA 1
ATOM 1553 C C . ALA A 1 187 ? 7.309 -2.76 27.234 1 48.19 187 ALA A C 1
ATOM 1555 O O . ALA A 1 187 ? 6.297 -2.084 27.453 1 48.19 187 ALA A O 1
ATOM 1556 N N . LEU A 1 188 ? 7.992 -2.848 26.219 1 53.03 188 LEU A N 1
ATOM 1557 C CA . LEU A 1 188 ? 7.512 -2.072 25.078 1 53.03 188 LEU A CA 1
ATOM 1558 C C . LEU A 1 188 ? 6.16 -2.594 24.594 1 53.03 188 LEU A C 1
ATOM 1560 O O . LEU A 1 188 ? 5.27 -1.808 24.266 1 53.03 188 LEU A O 1
ATOM 1564 N N . LYS A 1 189 ? 6.152 -3.936 24.547 1 51.78 189 LYS A N 1
ATOM 1565 C CA . LYS A 1 189 ? 4.871 -4.551 24.219 1 51.78 189 LYS A CA 1
ATOM 1566 C C . LYS A 1 189 ? 3.799 -4.18 25.234 1 51.78 189 LYS A C 1
ATOM 1568 O O . LYS A 1 189 ? 2.648 -3.928 24.875 1 51.78 189 LYS A O 1
ATOM 1573 N N . TYR A 1 190 ? 4.164 -4.215 26.516 1 43.34 190 TYR A N 1
ATOM 1574 C CA . TYR A 1 190 ? 3.229 -3.84 27.562 1 43.34 190 TYR A CA 1
ATOM 1575 C C . TYR A 1 190 ? 2.807 -2.381 27.422 1 43.34 190 TYR A C 1
ATOM 1577 O O . TYR A 1 190 ? 1.627 -2.055 27.578 1 43.34 190 TYR A O 1
ATOM 1585 N N . LEU A 1 191 ? 3.684 -1.584 27.281 1 44.91 191 LEU A N 1
ATOM 1586 C CA . LEU A 1 191 ? 3.369 -0.167 27.125 1 44.91 191 LEU A CA 1
ATOM 1587 C C . LEU A 1 191 ? 2.594 0.083 25.844 1 44.91 191 LEU A C 1
ATOM 1589 O O . LEU A 1 191 ? 1.672 0.902 25.812 1 44.91 191 LEU A O 1
ATOM 1593 N N . GLN A 1 192 ? 3.127 -0.639 24.922 1 49.22 192 GLN A N 1
ATOM 1594 C CA . GLN A 1 192 ? 2.377 -0.578 23.672 1 49.22 192 GLN A CA 1
ATOM 1595 C C . GLN A 1 192 ? 0.962 -1.119 23.844 1 49.22 192 GLN A C 1
ATOM 1597 O O . GLN A 1 192 ? 0.001 -0.546 23.328 1 49.22 192 GLN A O 1
ATOM 1602 N N . ASN A 1 193 ? 0.984 -2.322 24.453 1 44.34 193 ASN A N 1
ATOM 1603 C CA . ASN A 1 193 ? -0.314 -2.9 24.781 1 44.34 193 ASN A CA 1
ATOM 1604 C C . ASN A 1 193 ? -1.102 -1.997 25.734 1 44.34 193 ASN A C 1
ATOM 1606 O O . ASN A 1 193 ? -2.324 -1.892 25.625 1 44.34 193 ASN A O 1
ATOM 1610 N N . SER A 1 194 ? -0.493 -1.554 26.734 1 40.19 194 SER A N 1
ATOM 1611 C CA . SER A 1 194 ? -1.154 -0.651 27.672 1 40.19 194 SER A CA 1
ATOM 1612 C C . SER A 1 194 ? -1.604 0.631 26.969 1 40.19 194 SER A C 1
ATOM 1614 O O . SER A 1 194 ? -2.666 1.173 27.281 1 40.19 194 SER A O 1
ATOM 1616 N N . ALA A 1 195 ? -0.679 1.177 26.344 1 41.28 195 ALA A N 1
ATOM 1617 C CA . ALA A 1 195 ? -1.123 2.311 25.547 1 41.28 195 ALA A CA 1
ATOM 1618 C C . ALA A 1 195 ? -2.246 1.901 24.594 1 41.28 195 ALA A C 1
ATOM 1620 O O . ALA A 1 195 ? -3.197 2.658 24.375 1 41.28 195 ALA A O 1
ATOM 1621 N N . GLU A 1 196 ? -1.917 0.746 23.844 1 40.38 196 GLU A N 1
ATOM 1622 C CA . GLU A 1 196 ? -2.971 0.2 22.984 1 40.38 196 GLU A CA 1
ATOM 1623 C C . GLU A 1 196 ? -4.09 -0.415 23.828 1 40.38 196 GLU A C 1
ATOM 1625 O O . GLU A 1 196 ? -5.258 -0.38 23.438 1 40.38 196 GLU A O 1
ATOM 1630 N N . ALA A 1 197 ? -3.709 -1.247 24.875 1 37 197 ALA A N 1
ATOM 1631 C CA . ALA A 1 197 ? -4.719 -1.841 25.75 1 37 197 ALA A CA 1
ATOM 1632 C C . ALA A 1 197 ? -5.621 -0.768 26.359 1 37 197 ALA A C 1
ATOM 1634 O O . ALA A 1 197 ? -6.812 -1.003 26.578 1 37 197 ALA A O 1
ATOM 1635 N N . LYS A 1 198 ? -5.023 0.216 27.094 1 37.88 198 LYS A N 1
ATOM 1636 C CA . LYS A 1 198 ? -5.949 1.238 27.578 1 37.88 198 LYS A CA 1
ATOM 1637 C C . LYS A 1 198 ? -6.875 1.715 26.469 1 37.88 198 LYS A C 1
ATOM 1639 O O . LYS A 1 198 ? -7.922 2.307 26.734 1 37.88 198 LYS A O 1
ATOM 1644 N N . ALA A 1 199 ? -6.277 1.796 25.281 1 33.59 199 ALA A N 1
ATOM 1645 C CA . ALA A 1 199 ? -7.336 1.965 24.281 1 33.59 199 ALA A CA 1
ATOM 1646 C C . ALA A 1 199 ? -8.125 0.674 24.109 1 33.59 199 ALA A C 1
ATOM 1648 O O . ALA A 1 199 ? -9.359 0.694 24.078 1 33.59 199 ALA A O 1
ATOM 1649 N N . THR A 1 200 ? -7.727 -0.435 23.109 1 33.34 200 THR A N 1
ATOM 1650 C CA . THR A 1 200 ? -8.602 -1.573 22.844 1 33.34 200 THR A CA 1
ATOM 1651 C C . THR A 1 200 ? -8.195 -2.775 23.688 1 33.34 200 THR A C 1
ATOM 1653 O O . THR A 1 200 ? -7.016 -3.139 23.734 1 33.34 200 THR A O 1
ATOM 1656 N N . GLY A 1 201 ? -8.594 -3.266 24.828 1 29.42 201 GLY A N 1
ATOM 1657 C CA . GLY A 1 201 ? -8.578 -4.418 25.703 1 29.42 201 GLY A CA 1
ATOM 1658 C C . GLY A 1 201 ? -8.047 -5.676 25.047 1 29.42 201 GLY A C 1
ATOM 1659 O O . GLY A 1 201 ? -7.84 -5.699 23.828 1 29.42 201 GLY A O 1
ATOM 1660 N N . THR A 1 202 ? -7.742 -7.055 25.812 1 37.59 202 THR A N 1
ATOM 1661 C CA . THR A 1 202 ? -7.535 -8.5 25.75 1 37.59 202 THR A CA 1
ATOM 1662 C C . THR A 1 202 ? -8.195 -9.078 24.5 1 37.59 202 THR A C 1
ATOM 1664 O O . THR A 1 202 ? -8.07 -10.281 24.234 1 37.59 202 THR A O 1
ATOM 1667 N N . SER A 1 203 ? -9.438 -8.711 23.984 1 40.19 203 SER A N 1
ATOM 1668 C CA . SER A 1 203 ? -10.562 -9.062 23.125 1 40.19 203 SER A CA 1
ATOM 1669 C C . SER A 1 203 ? -10.188 -8.938 21.641 1 40.19 203 SER A C 1
ATOM 1671 O O . SER A 1 203 ? -11.055 -8.945 20.766 1 40.19 203 SER A O 1
ATOM 1673 N N . VAL A 1 204 ? -8.898 -8.93 21.469 1 43.34 204 VAL A N 1
ATOM 1674 C CA . VAL A 1 204 ? -8.586 -8.609 20.078 1 43.34 204 VAL A CA 1
ATOM 1675 C C . VAL A 1 204 ? -8.828 -9.828 19.188 1 43.34 204 VAL A C 1
ATOM 1677 O O . VAL A 1 204 ? -9.43 -9.719 18.125 1 43.34 204 VAL A O 1
ATOM 1680 N N . PHE A 1 205 ? -8.102 -11.047 19.609 1 43.94 205 PHE A N 1
ATOM 1681 C CA . PHE A 1 205 ? -8.32 -12.258 18.828 1 43.94 205 PHE A CA 1
ATOM 1682 C C . PHE A 1 205 ? -9.797 -12.609 18.781 1 43.94 205 PHE A C 1
ATOM 1684 O O . PHE A 1 205 ? -10.312 -13 17.734 1 43.94 205 PHE A O 1
ATOM 1691 N N . MET A 1 206 ? -10.438 -12.734 20 1 42.69 206 MET A N 1
ATOM 1692 C CA . MET A 1 206 ? -11.867 -13.023 20.062 1 42.69 206 MET A CA 1
ATOM 1693 C C . MET A 1 206 ? -12.672 -11.977 19.297 1 42.69 206 MET A C 1
ATOM 1695 O O . MET A 1 206 ? -13.68 -12.297 18.672 1 42.69 206 MET A O 1
ATOM 1699 N N . ASP A 1 207 ? -12.07 -10.883 19.219 1 61.25 207 ASP A N 1
ATOM 1700 C CA . ASP A 1 207 ? -12.781 -9.781 18.578 1 61.25 207 ASP A CA 1
ATOM 1701 C C . ASP A 1 207 ? -12.656 -9.852 17.062 1 61.25 207 ASP A C 1
ATOM 1703 O O . ASP A 1 207 ? -13.625 -9.594 16.328 1 61.25 207 ASP A O 1
ATOM 1707 N N . LYS A 1 208 ? -11.539 -10.641 16.797 1 67.75 208 LYS A N 1
ATOM 1708 C CA . LYS A 1 208 ? -11.352 -10.828 15.359 1 67.75 208 LYS A CA 1
ATOM 1709 C C . LYS A 1 208 ? -12.273 -11.922 14.82 1 67.75 208 LYS A C 1
ATOM 1711 O O . LYS A 1 208 ? -12.891 -11.758 13.766 1 67.75 208 LYS A O 1
ATOM 1716 N N . ARG A 1 209 ? -12.398 -12.992 15.555 1 61.44 209 ARG A N 1
ATOM 1717 C CA . ARG A 1 209 ? -13.234 -14.109 15.125 1 61.44 209 ARG A CA 1
ATOM 1718 C C . ARG A 1 209 ? -14.711 -13.711 15.102 1 61.44 209 ARG A C 1
ATOM 1720 O O . ARG A 1 209 ? -15.438 -14.055 14.172 1 61.44 209 ARG A O 1
ATOM 1727 N N . LYS A 1 210 ? -14.969 -13.039 16.062 1 62.34 210 LYS A N 1
ATOM 1728 C CA . LYS A 1 210 ? -16.359 -12.602 16.141 1 62.34 210 LYS A CA 1
ATOM 1729 C C . LYS A 1 210 ? -16.688 -11.641 15 1 62.34 210 LYS A C 1
ATOM 1731 O O . LYS A 1 210 ? -17.766 -11.719 14.406 1 62.34 210 LYS A O 1
ATOM 1736 N N . SER A 1 211 ? -15.703 -10.984 14.625 1 73.19 211 SER A N 1
ATOM 1737 C CA . SER A 1 211 ? -15.914 -10.023 13.547 1 73.19 211 SER A CA 1
ATOM 1738 C C . SER A 1 211 ? -15.977 -10.727 12.188 1 73.19 211 SER A C 1
ATOM 1740 O O . SER A 1 211 ? -16.766 -10.344 11.328 1 73.19 211 SER A O 1
ATOM 1742 N N . LEU A 1 212 ? -15.242 -11.812 12.156 1 76.94 212 LEU A N 1
ATOM 1743 C CA . LEU A 1 212 ? -15.266 -12.578 10.906 1 76.94 212 LEU A CA 1
ATOM 1744 C C . LEU A 1 212 ? -16.641 -13.195 10.672 1 76.94 212 LEU A C 1
ATOM 1746 O O . LEU A 1 212 ? -17.125 -13.211 9.539 1 76.94 212 LEU A O 1
ATOM 1750 N N . PHE A 1 213 ? -17.266 -13.648 11.695 1 77.12 213 PHE A N 1
ATOM 1751 C CA . PHE A 1 213 ? -18.547 -14.344 11.594 1 77.12 213 PHE A CA 1
ATOM 1752 C C . PHE A 1 213 ? -19.688 -13.352 11.453 1 77.12 213 PHE A C 1
ATOM 1754 O O . PHE A 1 213 ? -20.734 -13.672 10.891 1 77.12 213 PHE A O 1
ATOM 1761 N N . THR A 1 214 ? -19.438 -12.188 11.898 1 76 214 THR A N 1
ATOM 1762 C CA . THR A 1 214 ? -20.547 -11.242 11.945 1 76 214 THR A CA 1
ATOM 1763 C C . THR A 1 214 ? -20.469 -10.25 10.789 1 76 214 THR A C 1
ATOM 1765 O O . THR A 1 214 ? -21.469 -9.625 10.422 1 76 214 THR A O 1
ATOM 1768 N N . SER A 1 215 ? -19.391 -10.227 10.25 1 80.19 215 SER A N 1
ATOM 1769 C CA . SER A 1 215 ? -19.266 -9.266 9.148 1 80.19 215 SER A CA 1
ATOM 1770 C C . SER A 1 215 ? -19.859 -9.828 7.859 1 80.19 215 SER A C 1
ATOM 1772 O O . SER A 1 215 ? -19.969 -11.047 7.703 1 80.19 215 SER A O 1
ATOM 1774 N N . GLY A 1 216 ? -20.312 -8.992 6.984 1 81.06 216 GLY A N 1
ATOM 1775 C CA . GLY A 1 216 ? -20.859 -9.383 5.695 1 81.06 216 GLY A CA 1
ATOM 1776 C C . GLY A 1 216 ? -19.906 -10.242 4.879 1 81.06 216 GLY A C 1
ATOM 1777 O O . GLY A 1 216 ? -20.219 -11.398 4.582 1 81.06 216 GLY A O 1
ATOM 1778 N N . PRO A 1 217 ? -18.703 -9.758 4.605 1 83.69 217 PRO A N 1
ATOM 1779 C CA . PRO A 1 217 ? -17.75 -10.547 3.832 1 83.69 217 PRO A CA 1
ATOM 1780 C C . PRO A 1 217 ? -17.359 -11.852 4.523 1 83.69 217 PRO A C 1
ATOM 1782 O O . PRO A 1 217 ? -17.172 -12.875 3.859 1 83.69 217 PRO A O 1
ATOM 1785 N N . GLY A 1 218 ? -17.328 -11.828 5.832 1 89.06 218 GLY A N 1
ATOM 1786 C CA . GLY A 1 218 ? -16.984 -13.031 6.574 1 89.06 218 GLY A CA 1
ATOM 1787 C C . GLY A 1 218 ? -18.031 -14.125 6.43 1 89.06 218 GLY A C 1
ATOM 1788 O O . GLY A 1 218 ? -17.688 -15.297 6.246 1 89.06 218 GLY A O 1
ATOM 1789 N N . ARG A 1 219 ? -19.25 -13.812 6.434 1 89.88 219 ARG A N 1
ATOM 1790 C CA . ARG A 1 219 ? -20.344 -14.773 6.285 1 89.88 219 ARG A CA 1
ATOM 1791 C C . ARG A 1 219 ? -20.312 -15.438 4.91 1 89.88 219 ARG A C 1
ATOM 1793 O O . ARG A 1 219 ? -20.547 -16.641 4.789 1 89.88 219 ARG A O 1
ATOM 1800 N N . VAL A 1 220 ? -20.062 -14.633 3.949 1 91.06 220 VAL A N 1
ATOM 1801 C CA . VAL A 1 220 ? -20.031 -15.133 2.58 1 91.06 220 VAL A CA 1
ATOM 1802 C C . VAL A 1 220 ? -18.891 -16.141 2.422 1 91.06 220 VAL A C 1
ATOM 1804 O O . VAL A 1 220 ? -19.078 -17.234 1.881 1 91.06 220 VAL A O 1
ATOM 1807 N N . VAL A 1 221 ? -17.703 -15.789 2.924 1 91.75 221 VAL A N 1
ATOM 1808 C CA . VAL A 1 221 ? -16.516 -16.625 2.75 1 91.75 221 VAL A CA 1
ATOM 1809 C C . VAL A 1 221 ? -16.672 -17.906 3.555 1 91.75 221 VAL A C 1
ATOM 1811 O O . VAL A 1 221 ? -16.344 -19 3.066 1 91.75 221 VAL A O 1
ATOM 1814 N N . LEU A 1 222 ? -17.219 -17.828 4.734 1 92.62 222 LEU A N 1
ATOM 1815 C CA . LEU A 1 222 ? -17.375 -19 5.578 1 92.62 222 LEU A CA 1
ATOM 1816 C C . LEU A 1 222 ? -18.453 -19.922 5.012 1 92.62 222 LEU A C 1
ATOM 1818 O O . LEU A 1 222 ? -18.312 -21.156 5.062 1 92.62 222 LEU A O 1
ATOM 1822 N N . PHE A 1 223 ? -19.484 -19.328 4.5 1 91.88 223 PHE A N 1
ATOM 1823 C CA . PHE A 1 223 ? -20.5 -20.125 3.838 1 91.88 223 PHE A CA 1
ATOM 1824 C C . PHE A 1 223 ? -19.938 -20.828 2.615 1 91.88 223 PHE A C 1
ATOM 1826 O O . PHE A 1 223 ? -20.25 -22 2.363 1 91.88 223 PHE A O 1
ATOM 1833 N N . ALA A 1 224 ? -19.156 -20.125 1.881 1 92.56 224 ALA A N 1
ATOM 1834 C CA . ALA A 1 224 ? -18.531 -20.719 0.699 1 92.56 224 ALA A CA 1
ATOM 1835 C C . ALA A 1 224 ? -17.625 -21.875 1.081 1 92.56 224 ALA A C 1
ATOM 1837 O O . ALA A 1 224 ? -17.594 -22.906 0.396 1 92.56 224 ALA A O 1
ATOM 1838 N N . ILE A 1 225 ? -16.906 -21.75 2.158 1 93.56 225 ILE A N 1
ATOM 1839 C CA . ILE A 1 225 ? -16.031 -22.812 2.631 1 93.56 225 ILE A CA 1
ATOM 1840 C C . ILE A 1 225 ? -16.859 -24.031 3.047 1 93.56 225 ILE A C 1
ATOM 1842 O O . ILE A 1 225 ? -16.516 -25.172 2.723 1 93.56 225 ILE A O 1
ATOM 1846 N N . ALA A 1 226 ? -17.953 -23.797 3.699 1 93.75 226 ALA A N 1
ATOM 1847 C CA . ALA A 1 226 ? -18.812 -24.875 4.156 1 93.75 226 ALA A CA 1
ATOM 1848 C C . ALA A 1 226 ? -19.406 -25.656 2.977 1 93.75 226 ALA A C 1
ATOM 1850 O O . ALA A 1 226 ? -19.391 -26.875 2.963 1 93.75 226 ALA A O 1
ATOM 1851 N N . ILE A 1 227 ? -19.875 -24.922 2.047 1 91.75 227 ILE A N 1
ATOM 1852 C CA . ILE A 1 227 ? -20.5 -25.547 0.886 1 91.75 227 ILE A CA 1
ATOM 1853 C C . ILE A 1 227 ? -19.453 -26.297 0.07 1 91.75 227 ILE A C 1
ATOM 1855 O O . ILE A 1 227 ? -19.688 -27.422 -0.385 1 91.75 227 ILE A O 1
ATOM 1859 N N . ASN A 1 228 ? -18.297 -25.656 -0.16 1 91.38 228 ASN A N 1
ATOM 1860 C CA . ASN A 1 228 ? -17.219 -26.328 -0.876 1 91.38 228 ASN A CA 1
ATOM 1861 C C . ASN A 1 228 ? -16.719 -27.562 -0.121 1 91.38 228 ASN A C 1
ATOM 1863 O O . ASN A 1 228 ? -16.375 -28.578 -0.733 1 91.38 228 ASN A O 1
ATOM 1867 N N . GLY A 1 229 ? -16.703 -27.484 1.144 1 91.38 229 GLY A N 1
ATOM 1868 C CA . GLY A 1 229 ? -16.359 -28.625 1.951 1 91.38 229 GLY A CA 1
ATOM 1869 C C . GLY A 1 229 ? -17.328 -29.781 1.801 1 91.38 229 GLY A C 1
ATOM 1870 O O . GLY A 1 229 ? -16.906 -30.938 1.705 1 91.38 229 GLY A O 1
ATOM 1871 N N . LEU A 1 230 ? -18.562 -29.453 1.754 1 90.31 230 LEU A N 1
ATOM 1872 C CA . LEU A 1 230 ? -19.609 -30.469 1.544 1 90.31 230 LEU A CA 1
ATOM 1873 C C . LEU A 1 230 ? -19.469 -31.109 0.166 1 90.31 230 LEU A C 1
ATOM 1875 O O . LEU A 1 230 ? -19.672 -32.312 0.015 1 90.31 230 LEU A O 1
ATOM 1879 N N . ASN A 1 231 ? -19.125 -30.266 -0.762 1 89.06 231 ASN A N 1
ATOM 1880 C CA . ASN A 1 231 ? -18.891 -30.797 -2.107 1 89.06 231 ASN A CA 1
ATOM 1881 C C . ASN A 1 231 ? -17.719 -31.766 -2.15 1 89.06 231 ASN A C 1
ATOM 1883 O O . ASN A 1 231 ? -17.781 -32.781 -2.822 1 89.06 231 ASN A O 1
ATOM 1887 N N . VAL A 1 232 ? -16.672 -31.391 -1.507 1 91.12 232 VAL A N 1
ATOM 1888 C CA . VAL A 1 232 ? -15.5 -32.25 -1.443 1 91.12 232 VAL A CA 1
ATOM 1889 C C . VAL A 1 232 ? -15.875 -33.594 -0.795 1 91.12 232 VAL A C 1
ATOM 1891 O O . VAL A 1 232 ? -15.484 -34.656 -1.278 1 91.12 232 VAL A O 1
ATOM 1894 N N . ALA A 1 233 ? -16.641 -33.594 0.217 1 91.06 233 ALA A N 1
ATOM 1895 C CA . ALA A 1 233 ? -17.062 -34.781 0.921 1 91.06 233 ALA A CA 1
ATOM 1896 C C . ALA A 1 233 ? -17.922 -35.688 0.03 1 91.06 233 ALA A C 1
ATOM 1898 O O . ALA A 1 233 ? -17.75 -36.906 -0.015 1 91.06 233 ALA A O 1
ATOM 1899 N N . ALA A 1 234 ? -18.844 -35.062 -0.637 1 88 234 ALA A N 1
ATOM 1900 C CA . ALA A 1 234 ? -19.734 -35.812 -1.523 1 88 234 ALA A CA 1
ATOM 1901 C C . ALA A 1 234 ? -18.953 -36.469 -2.666 1 88 234 ALA A C 1
ATOM 1903 O O . ALA A 1 234 ? -19.172 -37.625 -2.992 1 88 234 ALA A O 1
ATOM 1904 N N . LYS A 1 235 ? -18.016 -35.688 -3.203 1 87.19 235 LYS A N 1
ATOM 1905 C CA . LYS A 1 235 ? -17.219 -36.219 -4.312 1 87.19 235 LYS A CA 1
ATOM 1906 C C . LYS A 1 235 ? -16.234 -37.25 -3.832 1 87.19 235 LYS A C 1
ATOM 1908 O O . LYS A 1 235 ? -15.914 -38.188 -4.566 1 87.19 235 LYS A O 1
ATOM 1913 N N . ALA A 1 236 ? -15.766 -37.062 -2.623 1 89.5 236 ALA A N 1
ATOM 1914 C CA . ALA A 1 236 ? -14.891 -38.062 -2.043 1 89.5 236 ALA A CA 1
ATOM 1915 C C . ALA A 1 236 ? -15.633 -39.375 -1.861 1 89.5 236 ALA A C 1
ATOM 1917 O O . ALA A 1 236 ? -15.086 -40.469 -2.143 1 89.5 236 ALA A O 1
ATOM 1918 N N . PHE A 1 237 ? -16.828 -39.281 -1.43 1 87.25 237 PHE A N 1
ATOM 1919 C CA . PHE A 1 237 ? -17.656 -40.438 -1.271 1 87.25 237 PHE A CA 1
ATOM 1920 C C . PHE A 1 237 ? -17.938 -41.094 -2.621 1 87.25 237 PHE A C 1
ATOM 1922 O O . PHE A 1 237 ? -17.938 -42.312 -2.744 1 87.25 237 PHE A O 1
ATOM 1929 N N . GLY A 1 238 ? -18.266 -40.281 -3.568 1 82.88 238 GLY A N 1
ATOM 1930 C CA . GLY A 1 238 ? -18.469 -40.812 -4.914 1 82.88 238 GLY A CA 1
ATOM 1931 C C . GLY A 1 238 ? -17.266 -41.531 -5.477 1 82.88 238 GLY A C 1
ATOM 1932 O O . GLY A 1 238 ? -17.406 -42.594 -6.082 1 82.88 238 GLY A O 1
ATOM 1933 N N . TRP A 1 239 ? -16.109 -40.938 -5.293 1 85.56 239 TRP A N 1
ATOM 1934 C CA . TRP A 1 239 ? -14.875 -41.562 -5.762 1 85.56 239 TRP A CA 1
ATOM 1935 C C . TRP A 1 239 ? -14.625 -42.906 -5.039 1 85.56 239 TRP A C 1
ATOM 1937 O O . TRP A 1 239 ? -14.203 -43.875 -5.656 1 85.56 239 TRP A O 1
ATOM 1947 N N . TRP A 1 240 ? -14.867 -42.875 -3.699 1 86.69 240 TRP A N 1
ATOM 1948 C CA . TRP A 1 240 ? -14.648 -44.094 -2.904 1 86.69 240 TRP A CA 1
ATOM 1949 C C . TRP A 1 240 ? -15.555 -45.219 -3.373 1 86.69 240 TRP A C 1
ATOM 1951 O O . TRP A 1 240 ? -15.133 -46.375 -3.42 1 86.69 240 TRP A O 1
ATOM 1961 N N . TYR A 1 241 ? -16.688 -44.906 -3.832 1 83.38 241 TYR A N 1
ATOM 1962 C CA . TYR A 1 241 ? -17.672 -45.906 -4.238 1 83.38 241 TYR A CA 1
ATOM 1963 C C . TYR A 1 241 ? -17.438 -46.344 -5.672 1 83.38 241 TYR A C 1
ATOM 1965 O O . TYR A 1 241 ? -17.578 -47.531 -5.988 1 83.38 241 TYR A O 1
ATOM 1973 N N . THR A 1 242 ? -17.062 -45.469 -6.516 1 78.81 242 THR A N 1
ATOM 1974 C CA . THR A 1 242 ? -16.969 -45.781 -7.934 1 78.81 242 THR A CA 1
ATOM 1975 C C . THR A 1 242 ? -15.539 -46.156 -8.32 1 78.81 242 THR A C 1
ATOM 1977 O O . THR A 1 242 ? -15.32 -46.875 -9.281 1 78.81 242 THR A O 1
ATOM 1980 N N . GLY A 1 243 ? -14.547 -45.562 -7.652 1 74.25 243 GLY A N 1
ATOM 1981 C CA . GLY A 1 243 ? -13.141 -45.75 -7.98 1 74.25 243 GLY A CA 1
ATOM 1982 C C . GLY A 1 243 ? -12.758 -45.156 -9.32 1 74.25 243 GLY A C 1
ATOM 1983 O O . GLY A 1 243 ? -11.758 -45.531 -9.922 1 74.25 243 GLY A O 1
ATOM 1984 N N . SER A 1 244 ? -13.555 -44.281 -9.836 1 74.88 244 SER A N 1
ATOM 1985 C CA . SER A 1 244 ? -13.328 -43.719 -11.164 1 74.88 244 SER A CA 1
ATOM 1986 C C . SER A 1 244 ? -12.273 -42.625 -11.125 1 74.88 244 SER A C 1
ATOM 1988 O O . SER A 1 244 ? -12.211 -41.844 -10.164 1 74.88 244 SER A O 1
ATOM 1990 N N . LYS A 1 245 ? -11.383 -42.562 -12.125 1 73.69 245 LYS A N 1
ATOM 1991 C CA . LYS A 1 245 ? -10.352 -41.531 -12.273 1 73.69 245 LYS A CA 1
ATOM 1992 C C . LYS A 1 245 ? -10.977 -40.156 -12.469 1 73.69 245 LYS A C 1
ATOM 1994 O O . LYS A 1 245 ? -10.445 -39.125 -11.992 1 73.69 245 LYS A O 1
ATOM 1999 N N . SER A 1 246 ? -12.016 -40.219 -13.172 1 71.94 246 SER A N 1
ATOM 2000 C CA . SER A 1 246 ? -12.703 -38.969 -13.422 1 71.94 246 SER A CA 1
ATOM 2001 C C . SER A 1 246 ? -13.227 -38.344 -12.125 1 71.94 246 SER A C 1
ATOM 2003 O O . SER A 1 246 ? -13.133 -37.125 -11.914 1 71.94 246 SER A O 1
ATOM 2005 N N . MET A 1 247 ? -13.734 -39.25 -11.289 1 77.44 247 MET A N 1
ATOM 2006 C CA . MET A 1 247 ? -14.266 -38.75 -10.016 1 77.44 247 MET A CA 1
ATOM 2007 C C . MET A 1 247 ? -13.141 -38.25 -9.117 1 77.44 247 MET A C 1
ATOM 2009 O O . MET A 1 247 ? -13.328 -37.312 -8.352 1 77.44 247 MET A O 1
ATOM 2013 N N . PHE A 1 248 ? -12.039 -38.844 -9.203 1 79.38 248 PHE A N 1
ATOM 2014 C CA . PHE A 1 248 ? -10.883 -38.375 -8.453 1 79.38 248 PHE A CA 1
ATOM 2015 C C . PHE A 1 248 ? -10.469 -36.969 -8.914 1 79.38 248 PHE A C 1
ATOM 2017 O O . PHE A 1 248 ? -10.148 -36.094 -8.094 1 79.38 248 PHE A O 1
ATOM 2024 N N . SER A 1 249 ? -10.453 -36.781 -10.219 1 76 249 SER A N 1
ATOM 2025 C CA . SER A 1 249 ? -10.117 -35.469 -10.766 1 76 249 SER A CA 1
ATOM 2026 C C . SER A 1 249 ? -11.086 -34.406 -10.273 1 76 249 SER A C 1
ATOM 2028 O O . SER A 1 249 ? -10.672 -33.281 -9.938 1 76 249 SER A O 1
ATOM 2030 N N . GLU A 1 250 ? -12.297 -34.75 -10.195 1 78.12 250 GLU A N 1
ATOM 2031 C CA . GLU A 1 250 ? -13.312 -33.844 -9.695 1 78.12 250 GLU A CA 1
ATOM 2032 C C . GLU A 1 250 ? -13.109 -33.531 -8.219 1 78.12 250 GLU A C 1
ATOM 2034 O O . GLU A 1 250 ? -13.328 -32.375 -7.777 1 78.12 250 GLU A O 1
ATOM 2039 N N . LEU A 1 251 ? -12.781 -34.531 -7.551 1 84.25 251 LEU A N 1
ATOM 2040 C CA . LEU A 1 251 ? -12.477 -34.375 -6.137 1 84.25 251 LEU A CA 1
ATOM 2041 C C . LEU A 1 251 ? -11.312 -33.406 -5.949 1 84.25 251 LEU A C 1
ATOM 2043 O O . LEU A 1 251 ? -11.375 -32.5 -5.105 1 84.25 251 LEU A O 1
ATOM 2047 N N . MET A 1 252 ? -10.305 -33.5 -6.727 1 81.31 252 MET A N 1
ATOM 2048 C CA . MET A 1 252 ? -9.125 -32.656 -6.625 1 81.31 252 MET A CA 1
ATOM 2049 C C . MET A 1 252 ? -9.461 -31.203 -6.98 1 81.31 252 MET A C 1
ATOM 2051 O O . MET A 1 252 ? -8.953 -30.281 -6.359 1 81.31 252 MET A O 1
ATOM 2055 N N . HIS A 1 253 ? -10.266 -31.094 -7.906 1 78.94 253 HIS A N 1
ATOM 2056 C CA . HIS A 1 253 ? -10.711 -29.75 -8.289 1 78.94 253 HIS A CA 1
ATOM 2057 C C . HIS A 1 253 ? -11.469 -29.078 -7.16 1 78.94 253 HIS A C 1
ATOM 2059 O O . HIS A 1 253 ? -11.211 -27.906 -6.844 1 78.94 253 HIS A O 1
ATOM 2065 N N . SER A 1 254 ? -12.344 -29.828 -6.602 1 88.12 254 SER A N 1
ATOM 2066 C CA . SER A 1 254 ? -13.117 -29.281 -5.492 1 88.12 254 SER A CA 1
ATOM 2067 C C . SER A 1 254 ? -12.227 -28.969 -4.293 1 88.12 254 SER A C 1
ATOM 2069 O O . SER A 1 254 ? -12.477 -28.016 -3.559 1 88.12 254 SER A O 1
ATOM 2071 N N . LEU A 1 255 ? -11.273 -29.781 -4.109 1 88.06 255 LEU A N 1
ATOM 2072 C CA . LEU A 1 255 ? -10.32 -29.531 -3.041 1 88.06 255 LEU A CA 1
ATOM 2073 C C . LEU A 1 255 ? -9.547 -28.25 -3.297 1 88.06 255 LEU A C 1
ATOM 2075 O O . LEU A 1 255 ? -9.305 -27.469 -2.371 1 88.06 255 LEU A O 1
ATOM 2079 N N . ALA A 1 256 ? -9.148 -28.031 -4.496 1 86.88 256 ALA A N 1
ATOM 2080 C CA . ALA A 1 256 ? -8.445 -26.812 -4.879 1 86.88 256 ALA A CA 1
ATOM 2081 C C . ALA A 1 256 ? -9.305 -25.578 -4.625 1 86.88 256 ALA A C 1
ATOM 2083 O O . ALA A 1 256 ? -8.812 -24.562 -4.102 1 86.88 256 ALA A O 1
ATOM 2084 N N . ASP A 1 257 ? -10.523 -25.656 -4.926 1 88.31 257 ASP A N 1
ATOM 2085 C CA . ASP A 1 257 ? -11.453 -24.562 -4.691 1 88.31 257 ASP A CA 1
ATOM 2086 C C . ASP A 1 257 ? -11.594 -24.266 -3.199 1 88.31 257 ASP A C 1
ATOM 2088 O O . ASP A 1 257 ? -11.633 -23.109 -2.791 1 88.31 257 ASP A O 1
ATOM 2092 N N . THR A 1 258 ? -11.719 -25.344 -2.51 1 91.5 258 THR A N 1
ATOM 2093 C CA . THR A 1 258 ? -11.852 -25.188 -1.064 1 91.5 258 THR A CA 1
ATOM 2094 C C . THR A 1 258 ? -10.602 -24.562 -0.467 1 91.5 258 THR A C 1
ATOM 2096 O O . THR A 1 258 ? -10.695 -23.672 0.391 1 91.5 258 THR A O 1
ATOM 2099 N N . MET A 1 259 ? -9.461 -24.969 -0.918 1 91.25 259 MET A N 1
ATOM 2100 C CA . MET A 1 259 ? -8.211 -24.391 -0.437 1 91.25 259 MET A CA 1
ATOM 2101 C C . MET A 1 259 ? -8.117 -22.906 -0.789 1 91.25 259 MET A C 1
ATOM 2103 O O . MET A 1 259 ? -7.602 -22.109 -0.004 1 91.25 259 MET A O 1
ATOM 2107 N N . ASN A 1 260 ? -8.625 -22.609 -1.87 1 91.69 260 ASN A N 1
ATOM 2108 C CA . ASN A 1 260 ? -8.633 -21.219 -2.291 1 91.69 260 ASN A CA 1
ATOM 2109 C C . ASN A 1 260 ? -9.516 -20.359 -1.383 1 91.69 260 ASN A C 1
ATOM 2111 O O . ASN A 1 260 ? -9.141 -19.234 -1.024 1 91.69 260 ASN A O 1
ATOM 2115 N N . GLN A 1 261 ? -10.633 -20.953 -1.048 1 92.75 261 GLN A N 1
ATOM 2116 C CA . GLN A 1 261 ? -11.531 -20.234 -0.153 1 92.75 261 GLN A CA 1
ATOM 2117 C C . GLN A 1 261 ? -10.93 -20.094 1.241 1 92.75 261 GLN A C 1
ATOM 2119 O O . GLN A 1 261 ? -11.133 -19.078 1.916 1 92.75 261 GLN A O 1
ATOM 2124 N N . VAL A 1 262 ? -10.219 -21.031 1.627 1 94.81 262 VAL A N 1
ATOM 2125 C CA . VAL A 1 262 ? -9.555 -20.984 2.926 1 94.81 262 VAL A CA 1
ATOM 2126 C C . VAL A 1 262 ? -8.492 -19.891 2.924 1 94.81 262 VAL A C 1
ATOM 2128 O O . VAL A 1 262 ? -8.312 -19.188 3.922 1 94.81 262 VAL A O 1
ATOM 2131 N N . LEU A 1 263 ? -7.844 -19.766 1.834 1 94.31 263 LEU A N 1
ATOM 2132 C CA . LEU A 1 263 ? -6.832 -18.719 1.696 1 94.31 263 LEU A CA 1
ATOM 2133 C C . LEU A 1 263 ? -7.465 -17.328 1.816 1 94.31 263 LEU A C 1
ATOM 2135 O O . LEU A 1 263 ? -6.914 -16.453 2.479 1 94.31 263 LEU A O 1
ATOM 2139 N N . VAL A 1 264 ? -8.555 -17.203 1.199 1 93.81 264 VAL A N 1
ATOM 2140 C CA . VAL A 1 264 ? -9.25 -15.922 1.245 1 93.81 264 VAL A CA 1
ATOM 2141 C C . VAL A 1 264 ? -9.734 -15.648 2.666 1 93.81 264 VAL A C 1
ATOM 2143 O O . VAL A 1 264 ? -9.633 -14.523 3.154 1 93.81 264 VAL A O 1
ATOM 2146 N N . ALA A 1 265 ? -10.234 -16.672 3.299 1 93.81 265 ALA A N 1
ATOM 2147 C CA . ALA A 1 265 ? -10.672 -16.531 4.684 1 93.81 265 ALA A CA 1
ATOM 2148 C C . ALA A 1 265 ? -9.508 -16.141 5.594 1 93.81 265 ALA A C 1
ATOM 2150 O O . ALA A 1 265 ? -9.672 -15.336 6.508 1 93.81 265 ALA A O 1
ATOM 2151 N N . TYR A 1 266 ? -8.43 -16.703 5.328 1 92.88 266 TYR A N 1
ATOM 2152 C CA . TYR A 1 266 ? -7.234 -16.375 6.098 1 92.88 266 TYR A CA 1
ATOM 2153 C C . TYR A 1 266 ? -6.855 -14.914 5.902 1 92.88 266 TYR A C 1
ATOM 2155 O O . TYR A 1 266 ? -6.461 -14.234 6.855 1 92.88 266 TYR A O 1
ATOM 2163 N N . GLY A 1 267 ? -6.91 -14.484 4.672 1 92.25 267 GLY A N 1
ATOM 2164 C CA . GLY A 1 267 ? -6.633 -13.086 4.395 1 92.25 267 GLY A CA 1
ATOM 2165 C C . GLY A 1 267 ? -7.578 -12.141 5.109 1 92.25 267 GLY A C 1
ATOM 2166 O O . GLY A 1 267 ? -7.156 -11.102 5.625 1 92.25 267 GLY A O 1
ATOM 2167 N N . LEU A 1 268 ? -8.82 -12.516 5.141 1 91 268 LEU A N 1
ATOM 2168 C CA . LEU A 1 268 ? -9.82 -11.703 5.828 1 91 268 LEU A CA 1
ATOM 2169 C C . LEU A 1 268 ? -9.562 -11.688 7.332 1 91 268 LEU A C 1
ATOM 2171 O O . LEU A 1 268 ? -9.641 -10.633 7.965 1 91 268 LEU A O 1
ATOM 2175 N N . TYR A 1 269 ? -9.203 -12.766 7.844 1 91.25 269 TYR A N 1
ATOM 2176 C CA . TYR A 1 269 ? -8.906 -12.898 9.266 1 91.25 269 TYR A CA 1
ATOM 2177 C C . TYR A 1 269 ? -7.684 -12.07 9.641 1 91.25 269 TYR A C 1
ATOM 2179 O O . TYR A 1 269 ? -7.695 -11.344 10.641 1 91.25 269 TYR A O 1
ATOM 2187 N N . SER A 1 270 ? -6.676 -12.156 8.852 1 90.38 270 SER A N 1
ATOM 2188 C CA . SER A 1 270 ? -5.426 -11.445 9.102 1 90.38 270 SER A CA 1
ATOM 2189 C C . SER A 1 270 ? -5.598 -9.945 8.938 1 90.38 270 SER A C 1
ATOM 2191 O O . SER A 1 270 ? -4.883 -9.156 9.562 1 90.38 270 SER A O 1
ATOM 2193 N N . SER A 1 271 ? -6.508 -9.523 8.094 1 89.69 271 SER A N 1
ATOM 2194 C CA . SER A 1 271 ? -6.738 -8.109 7.84 1 89.69 271 SER A CA 1
ATOM 2195 C C . SER A 1 271 ? -7.355 -7.414 9.047 1 89.69 271 SER A C 1
ATOM 2197 O O . SER A 1 271 ? -7.301 -6.191 9.164 1 89.69 271 SER A O 1
ATOM 2199 N N . LEU A 1 272 ? -7.914 -8.125 10 1 86.31 272 LEU A N 1
ATOM 2200 C CA . LEU A 1 272 ? -8.578 -7.574 11.18 1 86.31 272 LEU A CA 1
ATOM 2201 C C . LEU A 1 272 ? -7.574 -7.316 12.297 1 86.31 272 LEU A C 1
ATOM 2203 O O . LEU A 1 272 ? -7.934 -6.766 13.344 1 86.31 272 LEU A O 1
ATOM 2207 N N . GLN A 1 273 ? -6.348 -7.613 11.977 1 83.31 273 GLN A N 1
ATOM 2208 C CA . GLN A 1 273 ? -5.301 -7.367 12.961 1 83.31 273 GLN A CA 1
ATOM 2209 C C . GLN A 1 273 ? -5.062 -5.871 13.148 1 83.31 273 GLN A C 1
ATOM 2211 O O . GLN A 1 273 ? -5.066 -5.109 12.18 1 83.31 273 GLN A O 1
ATOM 2216 N N . LYS A 1 274 ? -4.902 -5.465 14.375 1 80.25 274 LYS A N 1
ATOM 2217 C CA . LYS A 1 274 ? -4.664 -4.066 14.711 1 80.25 274 LYS A CA 1
ATOM 2218 C C . LYS A 1 274 ? -3.271 -3.623 14.273 1 80.25 274 LYS A C 1
ATOM 2220 O O . LYS A 1 274 ? -2.371 -4.449 14.125 1 80.25 274 LYS A O 1
ATOM 2225 N N . PRO A 1 275 ? -3.146 -2.338 14.109 1 80.44 275 PRO A N 1
ATOM 2226 C CA . PRO A 1 275 ? -1.835 -1.812 13.727 1 80.44 275 PRO A CA 1
ATOM 2227 C C . PRO A 1 275 ? -0.752 -2.104 14.758 1 80.44 275 PRO A C 1
ATOM 2229 O O . PRO A 1 275 ? -1.035 -2.141 15.961 1 80.44 275 PRO A O 1
ATOM 2232 N N . ASP A 1 276 ? 0.422 -2.377 14.234 1 76.19 276 ASP A N 1
ATOM 2233 C CA . ASP A 1 276 ? 1.585 -2.621 15.086 1 76.19 276 ASP A CA 1
ATOM 2234 C C . ASP A 1 276 ? 2.787 -1.803 14.617 1 76.19 276 ASP A C 1
ATOM 2236 O O . ASP A 1 276 ? 2.666 -0.973 13.719 1 76.19 276 ASP A O 1
ATOM 2240 N N . GLU A 1 277 ? 3.879 -1.921 15.305 1 73.19 277 GLU A N 1
ATOM 2241 C CA . GLU A 1 277 ? 5.082 -1.159 14.984 1 73.19 277 GLU A CA 1
ATOM 2242 C C . GLU A 1 277 ? 5.602 -1.502 13.594 1 73.19 277 GLU A C 1
ATOM 2244 O O . GLU A 1 277 ? 6.16 -0.645 12.906 1 73.19 277 GLU A O 1
ATOM 2249 N N . THR A 1 278 ? 5.336 -2.697 13.242 1 78.06 278 THR A N 1
ATOM 2250 C CA . THR A 1 278 ? 5.828 -3.139 11.938 1 78.06 278 THR A CA 1
ATOM 2251 C C . THR A 1 278 ? 4.922 -2.637 10.82 1 78.06 278 THR A C 1
ATOM 2253 O O . THR A 1 278 ? 5.395 -2.344 9.719 1 78.06 278 THR A O 1
ATOM 2256 N N . HIS A 1 279 ? 3.666 -2.617 11.164 1 84 279 HIS A N 1
ATOM 2257 C CA . HIS A 1 279 ? 2.689 -2.1 10.211 1 84 279 HIS A CA 1
ATOM 2258 C C . HIS A 1 279 ? 1.814 -1.026 10.852 1 84 279 HIS A C 1
ATOM 2260 O O . HIS A 1 279 ? 0.707 -1.315 11.312 1 84 279 HIS A O 1
ATOM 2266 N N . PRO A 1 280 ? 2.268 0.109 10.773 1 81.06 280 PRO A N 1
ATOM 2267 C CA . PRO A 1 280 ? 1.611 1.205 11.492 1 81.06 280 PRO A CA 1
ATOM 2268 C C . PRO A 1 280 ? 0.204 1.491 10.969 1 81.06 280 PRO A C 1
ATOM 2270 O O . PRO A 1 280 ? -0.633 2.021 11.703 1 81.06 280 PRO A O 1
ATOM 2273 N N . TYR A 1 281 ? -0.099 1.171 9.758 1 83.25 281 TYR A N 1
ATOM 2274 C CA . TYR A 1 281 ? -1.419 1.455 9.211 1 83.25 281 TYR A CA 1
ATOM 2275 C C . TYR A 1 281 ? -2.312 0.222 9.273 1 83.25 281 TYR A C 1
ATOM 2277 O O . TYR A 1 281 ? -3.432 0.232 8.75 1 83.25 281 TYR A O 1
ATOM 2285 N N . GLY A 1 282 ? -1.784 -0.847 9.859 1 83.88 282 GLY A N 1
ATOM 2286 C CA . GLY A 1 282 ? -2.586 -2.049 10.016 1 83.88 282 GLY A CA 1
ATOM 2287 C C . GLY A 1 282 ? -2.383 -3.057 8.898 1 83.88 282 GLY A C 1
ATOM 2288 O O . GLY A 1 282 ? -1.449 -2.93 8.109 1 83.88 282 GLY A O 1
ATOM 2289 N N . TYR A 1 283 ? -3.34 -4.07 8.898 1 89.31 283 TYR A N 1
ATOM 2290 C CA . TYR A 1 283 ? -3.166 -5.199 7.988 1 89.31 283 TYR A CA 1
ATOM 2291 C C . TYR A 1 283 ? -4.348 -5.316 7.031 1 89.31 283 TYR A C 1
ATOM 2293 O O . TYR A 1 283 ? -4.598 -6.387 6.473 1 89.31 283 TYR A O 1
ATOM 2301 N N . ILE A 1 284 ? -4.996 -4.328 6.781 1 88.25 284 ILE A N 1
ATOM 2302 C CA . ILE A 1 284 ? -6.219 -4.328 5.984 1 88.25 284 ILE A CA 1
ATOM 2303 C C . ILE A 1 284 ? -5.906 -4.781 4.562 1 88.25 284 ILE A C 1
ATOM 2305 O O . ILE A 1 284 ? -6.648 -5.574 3.979 1 88.25 284 ILE A O 1
ATOM 2309 N N . PRO A 1 285 ? -4.734 -4.465 4.004 1 91.19 285 PRO A N 1
ATOM 2310 C CA . PRO A 1 285 ? -4.453 -4.844 2.617 1 91.19 285 PRO A CA 1
ATOM 2311 C C . PRO A 1 285 ? -4.238 -6.344 2.447 1 91.19 285 PRO A C 1
ATOM 2313 O O . PRO A 1 285 ? -4.164 -6.836 1.318 1 91.19 285 PRO A O 1
ATOM 2316 N N . MET A 1 286 ? -4.188 -7.066 3.582 1 92.94 286 MET A N 1
ATOM 2317 C CA . MET A 1 286 ? -4.016 -8.516 3.51 1 92.94 286 MET A CA 1
ATOM 2318 C C . MET A 1 286 ? -5.168 -9.156 2.744 1 92.94 286 MET A C 1
ATOM 2320 O O . MET A 1 286 ? -4.992 -10.203 2.111 1 92.94 286 MET A O 1
ATOM 2324 N N . ARG A 1 287 ? -6.309 -8.523 2.773 1 93.12 287 ARG A N 1
ATOM 2325 C CA . ARG A 1 287 ? -7.453 -9.039 2.027 1 93.12 287 ARG A CA 1
ATOM 2326 C C . ARG A 1 287 ? -7.176 -9.023 0.527 1 93.12 287 ARG A C 1
ATOM 2328 O O . ARG A 1 287 ? -7.488 -9.992 -0.173 1 93.12 287 ARG A O 1
ATOM 2335 N N . ASN A 1 288 ? -6.598 -7.973 0.093 1 94.5 288 ASN A N 1
ATOM 2336 C CA . ASN A 1 288 ? -6.277 -7.844 -1.325 1 94.5 288 ASN A CA 1
ATOM 2337 C C . ASN A 1 288 ? -5.121 -8.758 -1.721 1 94.5 288 ASN A C 1
ATOM 2339 O O . ASN A 1 288 ? -5.113 -9.32 -2.818 1 94.5 288 ASN A O 1
ATOM 2343 N N . VAL A 1 289 ? -4.152 -8.922 -0.833 1 95.44 289 VAL A N 1
ATOM 2344 C CA . VAL A 1 289 ? -3.002 -9.773 -1.115 1 95.44 289 VAL A CA 1
ATOM 2345 C C . VAL A 1 289 ? -3.453 -11.227 -1.244 1 95.44 289 VAL A C 1
ATOM 2347 O O . VAL A 1 289 ? -3.096 -11.914 -2.207 1 95.44 289 VAL A O 1
ATOM 2350 N N . SER A 1 290 ? -4.215 -11.648 -0.294 1 95.62 290 SER A N 1
ATOM 2351 C CA . SER A 1 290 ? -4.688 -13.031 -0.316 1 95.62 290 SER A CA 1
ATOM 2352 C C . SER A 1 290 ? -5.559 -13.297 -1.539 1 95.62 290 SER A C 1
ATOM 2354 O O . SER A 1 290 ? -5.488 -14.375 -2.135 1 95.62 290 SER A O 1
ATOM 2356 N N . SER A 1 291 ? -6.383 -12.352 -1.875 1 95.5 291 SER A N 1
ATOM 2357 C CA . SER A 1 291 ? -7.223 -12.5 -3.059 1 95.5 291 SER A CA 1
ATOM 2358 C C . SER A 1 291 ? -6.383 -12.531 -4.332 1 95.5 291 SER A C 1
ATOM 2360 O O . SER A 1 291 ? -6.723 -13.227 -5.289 1 95.5 291 SER A O 1
ATOM 2362 N N . LEU A 1 292 ? -5.355 -11.734 -4.328 1 96.12 292 LEU A N 1
ATOM 2363 C CA . LEU A 1 292 ? -4.441 -11.758 -5.465 1 96.12 292 LEU A CA 1
ATOM 2364 C C . LEU A 1 292 ? -3.795 -13.125 -5.613 1 96.12 292 LEU A C 1
ATOM 2366 O O . LEU A 1 292 ? -3.768 -13.688 -6.715 1 96.12 292 LEU A O 1
ATOM 2370 N N . ILE A 1 293 ? -3.295 -13.656 -4.539 1 96.75 293 ILE A N 1
ATOM 2371 C CA . ILE A 1 293 ? -2.686 -14.977 -4.543 1 96.75 293 ILE A CA 1
ATOM 2372 C C . ILE A 1 293 ? -3.707 -16.016 -5.004 1 96.75 293 ILE A C 1
ATOM 2374 O O . ILE A 1 293 ? -3.393 -16.891 -5.82 1 96.75 293 ILE A O 1
ATOM 2378 N N . SER A 1 294 ? -4.879 -15.828 -4.5 1 95.56 294 SER A N 1
ATOM 2379 C CA . SER A 1 294 ? -5.957 -16.75 -4.871 1 95.56 294 SER A CA 1
ATOM 2380 C C . SER A 1 294 ? -6.266 -16.656 -6.363 1 95.56 294 SER A C 1
ATOM 2382 O O . SER A 1 294 ? -6.543 -17.672 -7.004 1 95.56 294 SER A O 1
ATOM 2384 N N . GLY A 1 295 ? -6.285 -15.461 -6.891 1 95.56 295 GLY A N 1
ATOM 2385 C CA . GLY A 1 295 ? -6.484 -15.289 -8.32 1 95.56 295 GLY A CA 1
ATOM 2386 C C . GLY A 1 295 ? -5.434 -15.992 -9.156 1 95.56 295 GLY A C 1
ATOM 2387 O O . GLY A 1 295 ? -5.758 -16.641 -10.156 1 95.56 295 GLY A O 1
ATOM 2388 N N . VAL A 1 296 ? -4.242 -15.914 -8.734 1 95.88 296 VAL A N 1
ATOM 2389 C CA . VAL A 1 296 ? -3.156 -16.578 -9.445 1 95.88 296 VAL A CA 1
ATOM 2390 C C . VAL A 1 296 ? -3.318 -18.094 -9.336 1 95.88 296 VAL A C 1
ATOM 2392 O O . VAL A 1 296 ? -3.082 -18.828 -10.305 1 95.88 296 VAL A O 1
ATOM 2395 N N . ALA A 1 297 ? -3.734 -18.5 -8.195 1 94 297 ALA A N 1
ATOM 2396 C CA . ALA A 1 297 ? -3.973 -19.922 -7.992 1 94 297 ALA A CA 1
ATOM 2397 C C . ALA A 1 297 ? -5.074 -20.438 -8.914 1 94 297 ALA A C 1
ATOM 2399 O O . ALA A 1 297 ? -4.965 -21.531 -9.469 1 94 297 ALA A O 1
ATOM 2400 N N . ILE A 1 298 ? -6.109 -19.672 -9.078 1 92.75 298 ILE A N 1
ATOM 2401 C CA . ILE A 1 298 ? -7.195 -20.047 -9.977 1 92.75 298 ILE A CA 1
ATOM 2402 C C . ILE A 1 298 ? -6.68 -20.141 -11.406 1 92.75 298 ILE A C 1
ATOM 2404 O O . ILE A 1 298 ? -7.074 -21.016 -12.172 1 92.75 298 ILE A O 1
ATOM 2408 N N . PHE A 1 299 ? -5.844 -19.297 -11.719 1 93.75 299 PHE A N 1
ATOM 2409 C CA . PHE A 1 299 ? -5.297 -19.266 -13.07 1 93.75 299 PHE A CA 1
ATOM 2410 C C . PHE A 1 299 ? -4.531 -20.547 -13.375 1 93.75 299 PHE A C 1
ATOM 2412 O O . PHE A 1 299 ? -4.707 -21.141 -14.438 1 93.75 299 PHE A O 1
ATOM 2419 N N . PHE A 1 300 ? -3.754 -21.016 -12.453 1 90.5 300 PHE A N 1
ATOM 2420 C CA . PHE A 1 300 ? -2.914 -22.188 -12.703 1 90.5 300 PHE A CA 1
ATOM 2421 C C . PHE A 1 300 ? -3.662 -23.469 -12.375 1 90.5 300 PHE A C 1
ATOM 2423 O O . PHE A 1 300 ? -3.719 -24.391 -13.195 1 90.5 300 PHE A O 1
ATOM 2430 N N . LEU A 1 301 ? -4.273 -23.547 -11.156 1 87.38 301 LEU A N 1
ATOM 2431 C CA . LEU A 1 301 ? -4.918 -24.781 -10.711 1 87.38 301 LEU A CA 1
ATOM 2432 C C . LEU A 1 301 ? -6.297 -24.938 -11.344 1 87.38 301 LEU A C 1
ATOM 2434 O O . LEU A 1 301 ? -6.785 -26.047 -11.523 1 87.38 301 LEU A O 1
ATOM 2438 N N . GLY A 1 302 ? -6.914 -23.828 -11.617 1 86.69 302 GLY A N 1
ATOM 2439 C CA . GLY A 1 302 ? -8.219 -23.875 -12.266 1 86.69 302 GLY A CA 1
ATOM 2440 C C . GLY A 1 302 ? -8.133 -23.906 -13.781 1 86.69 302 GLY A C 1
ATOM 2441 O O . GLY A 1 302 ? -8.281 -24.953 -14.398 1 86.69 302 GLY A O 1
ATOM 2442 N N . ALA A 1 303 ? -7.707 -22.812 -14.305 1 91.31 303 ALA A N 1
ATOM 2443 C CA . ALA A 1 303 ? -7.664 -22.656 -15.758 1 91.31 303 ALA A CA 1
ATOM 2444 C C . ALA A 1 303 ? -6.562 -23.531 -16.359 1 91.31 303 ALA A C 1
ATOM 2446 O O . ALA A 1 303 ? -6.789 -24.219 -17.359 1 91.31 303 ALA A O 1
ATOM 2447 N N . GLY A 1 304 ? -5.434 -23.609 -15.812 1 87.56 304 GLY A N 1
ATOM 2448 C CA . GLY A 1 304 ? -4.309 -24.359 -16.359 1 87.56 304 GLY A CA 1
ATOM 2449 C C . GLY A 1 304 ? -4.539 -25.859 -16.359 1 87.56 304 GLY A C 1
ATOM 2450 O O . GLY A 1 304 ? -4.324 -26.516 -17.375 1 87.56 304 GLY A O 1
ATOM 2451 N N . LEU A 1 305 ? -4.945 -26.422 -15.281 1 83.69 305 LEU A N 1
ATOM 2452 C CA . LEU A 1 305 ? -5.18 -27.859 -15.18 1 83.69 305 LEU A CA 1
ATOM 2453 C C . LEU A 1 305 ? -6.332 -28.281 -16.094 1 83.69 305 LEU A C 1
ATOM 2455 O O . LEU A 1 305 ? -6.273 -29.344 -16.703 1 83.69 305 LEU A O 1
ATOM 2459 N N . THR A 1 306 ? -7.395 -27.453 -16.109 1 86.81 306 THR A N 1
ATOM 2460 C CA . THR A 1 306 ? -8.523 -27.75 -16.984 1 86.81 306 THR A CA 1
ATOM 2461 C C . THR A 1 306 ? -8.086 -27.75 -18.438 1 86.81 306 THR A C 1
ATOM 2463 O O . THR A 1 306 ? -8.516 -28.594 -19.234 1 86.81 306 THR A O 1
ATOM 2466 N N . PHE A 1 307 ? -7.324 -26.781 -18.75 1 89.12 307 PHE A N 1
ATOM 2467 C CA . PHE A 1 307 ? -6.809 -26.703 -20.109 1 89.12 307 PHE A CA 1
ATOM 2468 C C . PHE A 1 307 ? -5.98 -27.938 -20.453 1 89.12 307 PHE A C 1
ATOM 2470 O O . PHE A 1 307 ? -6.145 -28.547 -21.516 1 89.12 307 PHE A O 1
ATOM 2477 N N . TYR A 1 308 ? -5.109 -28.375 -19.562 1 83.25 308 TYR A N 1
ATOM 2478 C CA . TYR A 1 308 ? -4.258 -29.531 -19.75 1 83.25 308 TYR A CA 1
ATOM 2479 C C . TYR A 1 308 ? -5.094 -30.797 -19.938 1 83.25 308 TYR A C 1
ATOM 2481 O O . TYR A 1 308 ? -4.844 -31.578 -20.859 1 83.25 308 TYR A O 1
ATOM 2489 N N . HIS A 1 309 ? -6.059 -31.016 -19.141 1 80.62 309 HIS A N 1
ATOM 2490 C CA . HIS A 1 309 ? -6.914 -32.188 -19.219 1 80.62 309 HIS A CA 1
ATOM 2491 C C . HIS A 1 309 ? -7.723 -32.188 -20.516 1 80.62 309 HIS A C 1
ATOM 2493 O O . HIS A 1 309 ? -7.938 -33.25 -21.125 1 80.62 309 HIS A O 1
ATOM 2499 N N . SER A 1 310 ? -8.219 -31 -20.875 1 85.69 310 SER A N 1
ATOM 2500 C CA . SER A 1 310 ? -9.016 -30.906 -22.094 1 85.69 310 SER A CA 1
ATOM 2501 C C . SER A 1 310 ? -8.188 -31.234 -23.328 1 85.69 310 SER A C 1
ATOM 2503 O O . SER A 1 310 ? -8.672 -31.906 -24.25 1 85.69 310 SER A O 1
ATOM 2505 N N . VAL A 1 311 ? -7.02 -30.812 -23.359 1 84.75 311 VAL A N 1
ATOM 2506 C CA . VAL A 1 311 ? -6.141 -31.078 -24.5 1 84.75 311 VAL A CA 1
ATOM 2507 C C . VAL A 1 311 ? -5.766 -32.562 -24.516 1 84.75 311 VAL A C 1
ATOM 2509 O O . VAL A 1 311 ? -5.707 -33.156 -25.594 1 84.75 311 VAL A O 1
ATOM 2512 N N . GLN A 1 312 ? -5.473 -33.156 -23.406 1 79.81 312 GLN A N 1
ATOM 2513 C CA . GLN A 1 312 ? -5.191 -34.594 -23.312 1 79.81 312 GLN A CA 1
ATOM 2514 C C . GLN A 1 312 ? -6.383 -35.438 -23.781 1 79.81 312 GLN A C 1
ATOM 2516 O O . GLN A 1 312 ? -6.215 -36.5 -24.375 1 79.81 312 GLN A O 1
ATOM 2521 N N . GLY A 1 313 ? -7.586 -34.906 -23.438 1 77.06 313 GLY A N 1
ATOM 2522 C CA . GLY A 1 313 ? -8.789 -35.594 -23.875 1 77.06 313 GLY A CA 1
ATOM 2523 C C . GLY A 1 313 ? -8.938 -35.594 -25.391 1 77.06 313 GLY A C 1
ATOM 2524 O O . GLY A 1 313 ? -9.508 -36.531 -25.953 1 77.06 313 GLY A O 1
ATOM 2525 N N . ILE A 1 314 ? -8.43 -34.594 -26 1 79.31 314 ILE A N 1
ATOM 2526 C CA . ILE A 1 314 ? -8.469 -34.531 -27.453 1 79.31 314 ILE A CA 1
ATOM 2527 C C . ILE A 1 314 ? -7.434 -35.469 -28.047 1 79.31 314 ILE A C 1
ATOM 2529 O O . ILE A 1 314 ? -7.719 -36.188 -29.016 1 79.31 314 ILE A O 1
ATOM 2533 N N . LEU A 1 315 ? -6.293 -35.594 -27.422 1 77.06 315 LEU A N 1
ATOM 2534 C CA . LEU A 1 315 ? -5.184 -36.375 -27.953 1 77.06 315 LEU A CA 1
ATOM 2535 C C . LEU A 1 315 ? -5.371 -37.844 -27.641 1 77.06 315 LEU A C 1
ATOM 2537 O O . LEU A 1 315 ? -5.012 -38.719 -28.438 1 77.06 315 LEU A O 1
ATOM 2541 N N . ALA A 1 316 ? -5.824 -38.125 -26.391 1 74.94 316 ALA A N 1
ATOM 2542 C CA . ALA A 1 316 ? -6.082 -39.5 -25.969 1 74.94 316 ALA A CA 1
ATOM 2543 C C . ALA A 1 316 ? -7.508 -39.656 -25.453 1 74.94 316 ALA A C 1
ATOM 2545 O O . ALA A 1 316 ? -7.742 -39.594 -24.25 1 74.94 316 ALA A O 1
ATOM 2546 N N . PRO A 1 317 ? -8.32 -39.719 -26.438 1 67.44 317 PRO A N 1
ATOM 2547 C CA . PRO A 1 317 ? -9.727 -39.812 -26.031 1 67.44 317 PRO A CA 1
ATOM 2548 C C . PRO A 1 317 ? -10.008 -41 -25.141 1 67.44 317 PRO A C 1
ATOM 2550 O O . PRO A 1 317 ? -9.492 -42.094 -25.406 1 67.44 317 PRO A O 1
ATOM 2553 N N . HIS A 1 318 ? -10.086 -40.688 -23.875 1 59.62 318 HIS A N 1
ATOM 2554 C CA . HIS A 1 318 ? -10.453 -41.781 -22.984 1 59.62 318 HIS A CA 1
ATOM 2555 C C . HIS A 1 318 ? -11.969 -41.938 -22.891 1 59.62 318 HIS A C 1
ATOM 2557 O O . HIS A 1 318 ? -12.703 -40.969 -23.031 1 59.62 318 HIS A O 1
ATOM 2563 N N . GLU A 1 319 ? -12.414 -43.156 -22.906 1 57.66 319 GLU A N 1
ATOM 2564 C CA . GLU A 1 319 ? -13.844 -43.5 -22.844 1 57.66 319 GLU A CA 1
ATOM 2565 C C . GLU A 1 319 ? -14.477 -42.938 -21.562 1 57.66 319 GLU A C 1
ATOM 2567 O O . GLU A 1 319 ? -13.844 -42.938 -20.5 1 57.66 319 GLU A O 1
ATOM 2572 N N . PHE A 1 320 ? -15.398 -42.031 -21.75 1 57.41 320 PHE A N 1
ATOM 2573 C CA . PHE A 1 320 ? -16.172 -41.562 -20.609 1 57.41 320 PHE A CA 1
ATOM 2574 C C . PHE A 1 320 ? -16.828 -42.719 -19.875 1 57.41 320 PHE A C 1
ATOM 2576 O O . PHE A 1 320 ? -17.547 -43.531 -20.484 1 57.41 320 PHE A O 1
ATOM 2583 N N . GLU A 1 321 ? -16.234 -43.312 -18.844 1 58.91 321 GLU A N 1
ATOM 2584 C CA . GLU A 1 321 ? -16.797 -44.469 -18.172 1 58.91 321 GLU A CA 1
ATOM 2585 C C . GLU A 1 321 ? -18.25 -44.219 -17.781 1 58.91 321 GLU A C 1
ATOM 2587 O O . GLU A 1 321 ? -19.125 -45.062 -18.031 1 58.91 321 GLU A O 1
ATOM 2592 N N . SER A 1 322 ? -18.688 -43.25 -17.047 1 68 322 SER A N 1
ATOM 2593 C CA . SER A 1 322 ? -20.078 -43.094 -16.594 1 68 322 SER A CA 1
ATOM 2594 C C . SER A 1 322 ? -20.547 -41.656 -16.75 1 68 322 SER A C 1
ATOM 2596 O O . SER A 1 322 ? -20.297 -40.812 -15.898 1 68 322 SER A O 1
ATOM 2598 N N . VAL A 1 323 ? -21.172 -41.438 -17.906 1 72.06 323 VAL A N 1
ATOM 2599 C CA . VAL A 1 323 ? -21.766 -40.156 -18.234 1 72.06 323 VAL A CA 1
ATOM 2600 C C . VAL A 1 323 ? -22.812 -39.781 -17.203 1 72.06 323 VAL A C 1
ATOM 2602 O O . VAL A 1 323 ? -22.922 -38.625 -16.797 1 72.06 323 VAL A O 1
ATOM 2605 N N . ASN A 1 324 ? -23.531 -40.844 -16.75 1 75.94 324 ASN A N 1
ATOM 2606 C CA . ASN A 1 324 ? -24.609 -40.594 -15.797 1 75.94 324 ASN A CA 1
ATOM 2607 C C . ASN A 1 324 ? -24.062 -40.031 -14.477 1 75.94 324 ASN A C 1
ATOM 2609 O O . ASN A 1 324 ? -24.625 -39.125 -13.898 1 75.94 324 ASN A O 1
ATOM 2613 N N . LEU A 1 325 ? -23 -40.594 -14.055 1 76.5 325 LEU A N 1
ATOM 2614 C CA . LEU A 1 325 ? -22.406 -40.125 -12.805 1 76.5 325 LEU A CA 1
ATOM 2615 C C . LEU A 1 325 ? -21.844 -38.719 -12.945 1 76.5 325 LEU A C 1
ATOM 2617 O O . LEU A 1 325 ? -21.953 -37.906 -12.023 1 76.5 325 LEU A O 1
ATOM 2621 N N . ALA A 1 326 ? -21.25 -38.469 -14.125 1 75.88 326 ALA A N 1
ATOM 2622 C CA . ALA A 1 326 ? -20.688 -37.156 -14.375 1 75.88 326 ALA A CA 1
ATOM 2623 C C . ALA A 1 326 ? -21.781 -36.062 -14.383 1 75.88 326 ALA A C 1
ATOM 2625 O O . ALA A 1 326 ? -21.594 -35 -13.82 1 75.88 326 ALA A O 1
ATOM 2626 N N . LEU A 1 327 ? -22.875 -36.469 -14.945 1 78.44 327 LEU A N 1
ATOM 2627 C CA . LEU A 1 327 ? -23.984 -35.531 -15.031 1 78.44 327 LEU A CA 1
ATOM 2628 C C . LEU A 1 327 ? -24.609 -35.281 -13.656 1 78.44 327 LEU A C 1
ATOM 2630 O O . LEU A 1 327 ? -25.031 -34.156 -13.352 1 78.44 327 LEU A O 1
ATOM 2634 N N . MET A 1 328 ? -24.672 -36.25 -12.828 1 82.69 328 MET A N 1
ATOM 2635 C CA . MET A 1 328 ? -25.203 -36.094 -11.477 1 82.69 328 MET A CA 1
ATOM 2636 C C . MET A 1 328 ? -24.297 -35.219 -10.625 1 82.69 328 MET A C 1
ATOM 2638 O O . MET A 1 328 ? -24.797 -34.406 -9.852 1 82.69 328 MET A O 1
ATOM 2642 N N . VAL A 1 329 ? -23 -35.406 -10.75 1 81.44 329 VAL A N 1
ATOM 2643 C CA . VAL A 1 329 ? -22.047 -34.594 -10 1 81.44 329 VAL A CA 1
ATOM 2644 C C . VAL A 1 329 ? -22.141 -33.156 -10.461 1 81.44 329 VAL A C 1
ATOM 2646 O O . VAL A 1 329 ? -22.062 -32.219 -9.641 1 81.44 329 VAL A O 1
ATOM 2649 N N . MET A 1 330 ? -22.312 -32.969 -11.75 1 83.44 330 MET A N 1
ATOM 2650 C CA . MET A 1 330 ? -22.422 -31.609 -12.297 1 83.44 330 MET A CA 1
ATOM 2651 C C . MET A 1 330 ? -23.672 -30.922 -11.789 1 83.44 330 MET A C 1
ATOM 2653 O O . MET A 1 330 ? -23.641 -29.719 -11.484 1 83.44 330 MET A O 1
ATOM 2657 N N . LEU A 1 331 ? -24.719 -31.672 -11.719 1 87.25 331 LEU A N 1
ATOM 2658 C CA . LEU A 1 331 ? -25.969 -31.094 -11.203 1 87.25 331 LEU A CA 1
ATOM 2659 C C . LEU A 1 331 ? -25.812 -30.734 -9.734 1 87.25 331 LEU A C 1
ATOM 2661 O O . LEU A 1 331 ? -26.312 -29.688 -9.297 1 87.25 331 LEU A O 1
ATOM 2665 N N . GLY A 1 332 ? -25.219 -31.609 -8.961 1 88.12 332 GLY A N 1
ATOM 2666 C CA . GLY A 1 332 ? -24.938 -31.281 -7.57 1 88.12 332 GLY A CA 1
ATOM 2667 C C . GLY A 1 332 ? -24.062 -30.062 -7.395 1 88.12 332 GLY A C 1
ATOM 2668 O O . GLY A 1 332 ? -24.312 -29.234 -6.52 1 88.12 332 GLY A O 1
ATOM 2669 N N . SER A 1 333 ? -23.016 -29.953 -8.219 1 86.44 333 SER A N 1
ATOM 2670 C CA . SER A 1 333 ? -22.125 -28.797 -8.172 1 86.44 333 SER A CA 1
ATOM 2671 C C . SER A 1 333 ? -22.844 -27.516 -8.547 1 86.44 333 SER A C 1
ATOM 2673 O O . SER A 1 333 ? -22.578 -26.453 -7.98 1 86.44 333 SER A O 1
ATOM 2675 N N . LEU A 1 334 ? -23.75 -27.641 -9.516 1 89.94 334 LEU A N 1
ATOM 2676 C CA . LEU A 1 334 ? -24.531 -26.484 -9.938 1 89.94 334 LEU A CA 1
ATOM 2677 C C . LEU A 1 334 ? -25.406 -25.969 -8.797 1 89.94 334 LEU A C 1
ATOM 2679 O O . LEU A 1 334 ? -25.5 -24.75 -8.586 1 89.94 334 LEU A O 1
ATOM 2683 N N . LEU A 1 335 ? -25.922 -26.859 -8.062 1 92.56 335 LEU A N 1
ATOM 2684 C CA . LEU A 1 335 ? -26.781 -26.469 -6.949 1 92.56 335 LEU A CA 1
ATOM 2685 C C . LEU A 1 335 ? -25.969 -25.875 -5.809 1 92.56 335 LEU A C 1
ATOM 2687 O O . LEU A 1 335 ? -26.359 -24.859 -5.234 1 92.56 335 LEU A O 1
ATOM 2691 N N . SER A 1 336 ? -24.938 -26.547 -5.457 1 91.5 336 SER A N 1
ATOM 2692 C CA . SER A 1 336 ? -24.109 -26.078 -4.355 1 91.5 336 SER A CA 1
ATOM 2693 C C . SER A 1 336 ? -23.469 -24.734 -4.691 1 91.5 336 SER A C 1
ATOM 2695 O O . SER A 1 336 ? -23.594 -23.766 -3.934 1 91.5 336 SER A O 1
ATOM 2697 N N . GLU A 1 337 ? -22.828 -24.594 -5.836 1 90.12 337 GLU A N 1
ATOM 2698 C CA . GLU A 1 337 ? -22.172 -23.359 -6.254 1 90.12 337 GLU A CA 1
ATOM 2699 C C . GLU A 1 337 ? -23.188 -22.266 -6.551 1 90.12 337 GLU A C 1
ATOM 2701 O O . GLU A 1 337 ? -22.922 -21.078 -6.34 1 90.12 337 GLU A O 1
ATOM 2706 N N . GLY A 1 338 ? -24.328 -22.734 -7.047 1 93.88 338 GLY A N 1
ATOM 2707 C CA . GLY A 1 338 ? -25.391 -21.781 -7.258 1 93.88 338 GLY A CA 1
ATOM 2708 C C . GLY A 1 338 ? -25.875 -21.141 -5.973 1 93.88 338 GLY A C 1
ATOM 2709 O O . GLY A 1 338 ? -26.203 -19.938 -5.953 1 93.88 338 GLY A O 1
ATOM 2710 N N . SER A 1 339 ? -25.891 -21.906 -4.977 1 94.25 339 SER A N 1
ATOM 2711 C CA . SER A 1 339 ? -26.312 -21.391 -3.682 1 94.25 339 SER A CA 1
ATOM 2712 C C . SER A 1 339 ? -25.312 -20.375 -3.131 1 94.25 339 SER A C 1
ATOM 2714 O O . SER A 1 339 ? -25.703 -19.328 -2.604 1 94.25 339 SER A O 1
ATOM 2716 N N . THR A 1 340 ? -24.078 -20.672 -3.197 1 93.25 340 THR A N 1
ATOM 2717 C CA . THR A 1 340 ? -23.047 -19.75 -2.736 1 93.25 340 THR A CA 1
ATOM 2718 C C . THR A 1 340 ? -23.031 -18.484 -3.588 1 93.25 340 THR A C 1
ATOM 2720 O O . THR A 1 340 ? -22.812 -17.391 -3.072 1 93.25 340 THR A O 1
ATOM 2723 N N . LEU A 1 341 ? -23.219 -18.625 -4.844 1 95.06 341 LEU A N 1
ATOM 2724 C CA . LEU A 1 341 ? -23.266 -17.484 -5.754 1 95.06 341 LEU A CA 1
ATOM 2725 C C . LEU A 1 341 ? -24.406 -16.547 -5.379 1 95.06 341 LEU A C 1
ATOM 2727 O O . LEU A 1 341 ? -24.234 -15.32 -5.383 1 95.06 341 LEU A O 1
ATOM 2731 N N . ALA A 1 342 ? -25.5 -17.125 -5.051 1 95.06 342 ALA A N 1
ATOM 2732 C CA . ALA A 1 342 ? -26.672 -16.328 -4.684 1 95.06 342 ALA A CA 1
ATOM 2733 C C . ALA A 1 342 ? -26.406 -15.523 -3.414 1 95.06 342 ALA A C 1
ATOM 2735 O O . ALA A 1 342 ? -26.766 -14.344 -3.324 1 95.06 342 ALA A O 1
ATOM 2736 N N . LEU A 1 343 ? -25.812 -16.109 -2.496 1 92.81 343 LEU A N 1
ATOM 2737 C CA . LEU A 1 343 ? -25.5 -15.422 -1.245 1 92.81 343 LEU A CA 1
ATOM 2738 C C . LEU A 1 343 ? -24.469 -14.32 -1.469 1 92.81 343 LEU A C 1
ATOM 2740 O O . LEU A 1 343 ? -24.594 -13.227 -0.916 1 92.81 343 LEU A O 1
ATOM 2744 N N . ALA A 1 344 ? -23.453 -14.664 -2.199 1 93.62 344 ALA A N 1
ATOM 2745 C CA . ALA A 1 344 ? -22.422 -13.68 -2.488 1 93.62 344 ALA A CA 1
ATOM 2746 C C . ALA A 1 344 ? -22.969 -12.5 -3.277 1 93.62 344 ALA A C 1
ATOM 2748 O O . ALA A 1 344 ? -22.609 -11.352 -3.031 1 93.62 344 ALA A O 1
ATOM 2749 N N . TYR A 1 345 ? -23.828 -12.789 -4.152 1 94.81 345 TYR A N 1
ATOM 2750 C CA . TYR A 1 345 ? -24.438 -11.734 -4.957 1 94.81 345 TYR A CA 1
ATOM 2751 C C . TYR A 1 345 ? -25.297 -10.828 -4.094 1 94.81 345 TYR A C 1
ATOM 2753 O O . TYR A 1 345 ? -25.312 -9.609 -4.281 1 94.81 345 TYR A O 1
ATOM 2761 N N . ARG A 1 346 ? -26.016 -11.391 -3.197 1 93.69 346 ARG A N 1
ATOM 2762 C CA . ARG A 1 346 ? -26.844 -10.609 -2.291 1 93.69 346 ARG A CA 1
ATOM 2763 C C . ARG A 1 346 ? -26 -9.68 -1.431 1 93.69 346 ARG A C 1
ATOM 2765 O O . ARG A 1 346 ? -26.344 -8.516 -1.242 1 93.69 346 ARG A O 1
ATOM 2772 N N . GLU A 1 347 ? -24.938 -10.234 -0.99 1 91.06 347 GLU A N 1
ATOM 2773 C CA . GLU A 1 347 ? -24.031 -9.414 -0.181 1 91.06 347 GLU A CA 1
ATOM 2774 C C . GLU A 1 347 ? -23.391 -8.32 -1.018 1 91.06 347 GLU A C 1
ATOM 2776 O O . GLU A 1 347 ? -23.188 -7.199 -0.538 1 91.06 347 GLU A O 1
ATOM 2781 N N . ALA A 1 348 ? -23.016 -8.633 -2.17 1 91.75 348 ALA A N 1
ATOM 2782 C CA . ALA A 1 348 ? -22.422 -7.656 -3.07 1 91.75 348 ALA A CA 1
ATOM 2783 C C . ALA A 1 348 ? -23.391 -6.523 -3.383 1 91.75 348 ALA A C 1
ATOM 2785 O O . ALA A 1 348 ? -23 -5.355 -3.434 1 91.75 348 ALA A O 1
ATOM 2786 N N . LYS A 1 349 ? -24.625 -6.898 -3.553 1 92.12 349 LYS A N 1
ATOM 2787 C CA . LYS A 1 349 ? -25.656 -5.906 -3.834 1 92.12 349 LYS A CA 1
ATOM 2788 C C . LYS A 1 349 ? -25.875 -4.992 -2.635 1 92.12 349 LYS A C 1
ATOM 2790 O O . LYS A 1 349 ? -26.016 -3.775 -2.791 1 92.12 349 LYS A O 1
ATOM 2795 N N . ARG A 1 350 ? -25.875 -5.539 -1.556 1 89.25 350 ARG A N 1
ATOM 2796 C CA . ARG A 1 350 ? -26.047 -4.77 -0.33 1 89.25 350 ARG A CA 1
ATOM 2797 C C . ARG A 1 350 ? -24.859 -3.824 -0.105 1 89.25 350 ARG A C 1
ATOM 2799 O O . ARG A 1 350 ? -25.062 -2.658 0.243 1 89.25 350 ARG A O 1
ATOM 2806 N N . SER A 1 351 ? -23.703 -4.367 -0.303 1 85.62 351 SER A N 1
ATOM 2807 C CA . SER A 1 351 ? -22.5 -3.574 -0.099 1 85.62 351 SER A CA 1
ATOM 2808 C C . SER A 1 351 ? -22.375 -2.465 -1.14 1 85.62 351 SER A C 1
ATOM 2810 O O . SER A 1 351 ? -21.938 -1.359 -0.828 1 85.62 351 SER A O 1
ATOM 2812 N N . SER A 1 352 ? -22.734 -2.785 -2.318 1 85.25 352 SER A N 1
ATOM 2813 C CA . SER A 1 352 ? -22.703 -1.791 -3.387 1 85.25 352 SER A CA 1
ATOM 2814 C C . SER A 1 352 ? -23.641 -0.626 -3.094 1 85.25 352 SER A C 1
ATOM 2816 O O . SER A 1 352 ? -23.297 0.531 -3.354 1 85.25 352 SER A O 1
ATOM 2818 N N . LYS A 1 353 ? -24.781 -0.913 -2.537 1 82.06 353 LYS A N 1
ATOM 2819 C CA . LYS A 1 353 ? -25.75 0.123 -2.186 1 82.06 353 LYS A CA 1
ATOM 2820 C C . LYS A 1 353 ? -25.25 0.955 -1.005 1 82.06 353 LYS A C 1
ATOM 2822 O O . LYS A 1 353 ? -25.391 2.18 -0.999 1 82.06 353 LYS A O 1
ATOM 2827 N N . ARG A 1 354 ? -24.672 0.28 -0.117 1 76.75 354 ARG A N 1
ATOM 2828 C CA . ARG A 1 354 ? -24.156 0.953 1.074 1 76.75 354 ARG A CA 1
ATOM 2829 C C . ARG A 1 354 ? -23.031 1.921 0.72 1 76.75 354 ARG A C 1
ATOM 2831 O O . ARG A 1 354 ? -22.906 2.984 1.331 1 76.75 354 ARG A O 1
ATOM 2838 N N . GLN A 1 355 ? -22.297 1.567 -0.238 1 74.69 355 GLN A N 1
ATOM 2839 C CA . GLN A 1 355 ? -21.125 2.365 -0.591 1 74.69 355 GLN A CA 1
ATOM 2840 C C . GLN A 1 355 ? -21.422 3.281 -1.775 1 74.69 355 GLN A C 1
ATOM 2842 O O . GLN A 1 355 ? -20.516 3.914 -2.32 1 74.69 355 GLN A O 1
ATOM 2847 N N . ASN A 1 356 ? -22.594 3.297 -2.199 1 72.38 356 ASN A N 1
ATOM 2848 C CA . ASN A 1 356 ? -23.109 4.211 -3.213 1 72.38 356 ASN A CA 1
ATOM 2849 C C . ASN A 1 356 ? -22.469 3.951 -4.578 1 72.38 356 ASN A C 1
ATOM 2851 O O . ASN A 1 356 ? -22.031 4.883 -5.254 1 72.38 356 ASN A O 1
ATOM 2855 N N . PHE A 1 357 ? -22.344 2.703 -4.785 1 73.69 357 PHE A N 1
ATOM 2856 C CA . PHE A 1 357 ? -21.938 2.342 -6.137 1 73.69 357 PHE A CA 1
ATOM 2857 C C . PHE A 1 357 ? -23.141 2.189 -7.051 1 73.69 357 PHE A C 1
ATOM 2859 O O . PHE A 1 357 ? -24.25 1.883 -6.586 1 73.69 357 PHE A O 1
ATOM 2866 N N . TYR A 1 358 ? -22.969 2.344 -8.258 1 68.94 358 TYR A N 1
ATOM 2867 C CA . TYR A 1 358 ? -24.047 2.346 -9.227 1 68.94 358 TYR A CA 1
ATOM 2868 C C . TYR A 1 358 ? -24.516 0.925 -9.539 1 68.94 358 TYR A C 1
ATOM 2870 O O . TYR A 1 358 ? -25.703 0.686 -9.758 1 68.94 358 TYR A O 1
ATOM 2878 N N . SER A 1 359 ? -23.531 0.125 -9.617 1 82.25 359 SER A N 1
ATOM 2879 C CA . SER A 1 359 ? -23.812 -1.262 -9.961 1 82.25 359 SER A CA 1
ATOM 2880 C C . SER A 1 359 ? -22.844 -2.219 -9.281 1 82.25 359 SER A C 1
ATOM 2882 O O . SER A 1 359 ? -21.797 -1.8 -8.789 1 82.25 359 SER A O 1
ATOM 2884 N N . VAL A 1 360 ? -23.281 -3.428 -9.266 1 87.19 360 VAL A N 1
ATOM 2885 C CA . VAL A 1 360 ? -22.453 -4.465 -8.672 1 87.19 360 VAL A CA 1
ATOM 2886 C C . VAL A 1 360 ? -21.188 -4.652 -9.508 1 87.19 360 VAL A C 1
ATOM 2888 O O . VAL A 1 360 ? -20.109 -4.91 -8.961 1 87.19 360 VAL A O 1
ATOM 2891 N N . ARG A 1 361 ? -21.281 -4.422 -10.812 1 86.75 361 ARG A N 1
ATOM 2892 C CA . ARG A 1 361 ? -20.125 -4.543 -11.695 1 86.75 361 ARG A CA 1
ATOM 2893 C C . ARG A 1 361 ? -19.078 -3.492 -11.359 1 86.75 361 ARG A C 1
ATOM 2895 O O . ARG A 1 361 ? -17.891 -3.801 -11.297 1 86.75 361 ARG A O 1
ATOM 2902 N N . HIS A 1 362 ? -19.562 -2.32 -11.125 1 80.81 362 HIS A N 1
ATOM 2903 C CA . HIS A 1 362 ? -18.625 -1.25 -10.773 1 80.81 362 HIS A CA 1
ATOM 2904 C C . HIS A 1 362 ? -18 -1.503 -9.414 1 80.81 362 HIS A C 1
ATOM 2906 O O . HIS A 1 362 ? -16.812 -1.2 -9.211 1 80.81 362 HIS A O 1
ATOM 2912 N N . TRP A 1 363 ? -18.875 -2.012 -8.578 1 83.12 363 TRP A N 1
ATOM 2913 C CA . TRP A 1 363 ? -18.391 -2.369 -7.246 1 83.12 363 TRP A CA 1
ATOM 2914 C C . TRP A 1 363 ? -17.312 -3.451 -7.328 1 83.12 363 TRP A C 1
ATOM 2916 O O . TRP A 1 363 ? -16.297 -3.377 -6.641 1 83.12 363 TRP A O 1
ATOM 2926 N N . LEU A 1 364 ? -17.469 -4.316 -8.266 1 87 364 LEU A N 1
ATOM 2927 C CA . LEU A 1 364 ? -16.547 -5.426 -8.469 1 87 364 LEU A CA 1
ATOM 2928 C C . LEU A 1 364 ? -15.211 -4.926 -9.016 1 87 364 LEU A C 1
ATOM 2930 O O . LEU A 1 364 ? -14.148 -5.398 -8.609 1 87 364 LEU A O 1
ATOM 2934 N N . PHE A 1 365 ? -15.219 -3.951 -9.852 1 83.75 365 PHE A N 1
ATOM 2935 C CA . PHE A 1 365 ? -14.016 -3.467 -10.516 1 83.75 365 PHE A CA 1
ATOM 2936 C C . PHE A 1 365 ? -13.281 -2.463 -9.641 1 83.75 365 PHE A C 1
ATOM 2938 O O . PHE A 1 365 ? -12.117 -2.145 -9.906 1 83.75 365 PHE A O 1
ATOM 2945 N N . SER A 1 366 ? -13.945 -2.031 -8.594 1 78.38 366 SER A N 1
ATOM 2946 C CA . SER A 1 366 ? -13.297 -1.087 -7.688 1 78.38 366 SER A CA 1
ATOM 2947 C C . SER A 1 366 ? -12.344 -1.8 -6.73 1 78.38 366 SER A C 1
ATOM 2949 O O . SER A 1 366 ? -11.414 -1.188 -6.203 1 78.38 366 SER A O 1
ATOM 2951 N N . GLY A 1 367 ? -12.555 -3.014 -6.512 1 78.75 367 GLY A N 1
ATOM 2952 C CA . GLY A 1 367 ? -11.672 -3.801 -5.664 1 78.75 367 GLY A CA 1
ATOM 2953 C C . GLY A 1 367 ? -11.789 -3.451 -4.191 1 78.75 367 GLY A C 1
ATOM 2954 O O . GLY A 1 367 ? -10.883 -3.727 -3.41 1 78.75 367 GLY A O 1
ATOM 2955 N N . VAL A 1 368 ? -12.945 -2.861 -3.803 1 80.75 368 VAL A N 1
ATOM 2956 C CA . VAL A 1 368 ? -13.125 -2.389 -2.434 1 80.75 368 VAL A CA 1
ATOM 2957 C C . VAL A 1 368 ? -13.273 -3.578 -1.491 1 80.75 368 VAL A C 1
ATOM 2959 O O . VAL A 1 368 ? -12.75 -3.566 -0.375 1 80.75 368 VAL A O 1
ATOM 2962 N N . ASP A 1 369 ? -13.961 -4.602 -1.917 1 87.81 369 ASP A N 1
ATOM 2963 C CA . ASP A 1 369 ? -14.141 -5.82 -1.132 1 87.81 369 ASP A CA 1
ATOM 2964 C C . ASP A 1 369 ? -13.625 -7.043 -1.891 1 87.81 369 ASP A C 1
ATOM 2966 O O . ASP A 1 369 ? -14.406 -7.793 -2.475 1 87.81 369 ASP A O 1
ATOM 2970 N N . PRO A 1 370 ? -12.367 -7.27 -1.699 1 91 370 PRO A N 1
ATOM 2971 C CA . PRO A 1 370 ? -11.75 -8.328 -2.502 1 91 370 PRO A CA 1
ATOM 2972 C C . PRO A 1 370 ? -12.234 -9.727 -2.111 1 91 370 PRO A C 1
ATOM 2974 O O . PRO A 1 370 ? -12.336 -10.609 -2.965 1 91 370 PRO A O 1
ATOM 2977 N N . SER A 1 371 ? -12.602 -9.953 -0.881 1 90.94 371 SER A N 1
ATOM 2978 C CA . SER A 1 371 ? -13 -11.273 -0.415 1 90.94 371 SER A CA 1
ATOM 2979 C C . SER A 1 371 ? -14.328 -11.695 -1.026 1 90.94 371 SER A C 1
ATOM 2981 O O . SER A 1 371 ? -14.438 -12.781 -1.604 1 90.94 371 SER A O 1
ATOM 2983 N N . THR A 1 372 ? -15.312 -10.789 -0.93 1 91.12 372 THR A N 1
ATOM 2984 C CA . THR A 1 372 ? -16.625 -11.078 -1.499 1 91.12 372 THR A CA 1
ATOM 2985 C C . THR A 1 372 ? -16.547 -11.141 -3.021 1 91.12 372 THR A C 1
ATOM 2987 O O . THR A 1 372 ? -17.203 -11.977 -3.648 1 91.12 372 THR A O 1
ATOM 2990 N N . SER A 1 373 ? -15.773 -10.281 -3.588 1 92.31 373 SER A N 1
ATOM 2991 C CA . SER A 1 373 ? -15.625 -10.234 -5.039 1 92.31 373 SER A CA 1
ATOM 2992 C C . SER A 1 373 ? -15 -11.523 -5.566 1 92.31 373 SER A C 1
ATOM 2994 O O . SER A 1 373 ? -15.391 -12.016 -6.625 1 92.31 373 SER A O 1
ATOM 2996 N N . MET A 1 374 ? -14.047 -12.031 -4.863 1 93.25 374 MET A N 1
ATOM 2997 C CA . MET A 1 374 ? -13.375 -13.25 -5.281 1 93.25 374 MET A CA 1
ATOM 2998 C C . MET A 1 374 ? -14.336 -14.438 -5.262 1 93.25 374 MET A C 1
ATOM 3000 O O . MET A 1 374 ? -14.375 -15.227 -6.207 1 93.25 374 MET A O 1
ATOM 3004 N N . VAL A 1 375 ? -15.078 -14.539 -4.172 1 92.88 375 VAL A N 1
ATOM 3005 C CA . VAL A 1 375 ? -16.031 -15.648 -4.047 1 92.88 375 VAL A CA 1
ATOM 3006 C C . VAL A 1 375 ? -17.094 -15.539 -5.133 1 92.88 375 VAL A C 1
ATOM 3008 O O . VAL A 1 375 ? -17.438 -16.531 -5.766 1 92.88 375 VAL A O 1
ATOM 3011 N N . LEU A 1 376 ? -17.594 -14.383 -5.332 1 94.38 376 LEU A N 1
ATOM 3012 C CA . LEU A 1 376 ? -18.641 -14.141 -6.328 1 94.38 376 LEU A CA 1
ATOM 3013 C C . LEU A 1 376 ? -18.141 -14.5 -7.727 1 94.38 376 LEU A C 1
ATOM 3015 O O . LEU A 1 376 ? -18.828 -15.211 -8.461 1 94.38 376 LEU A O 1
ATOM 3019 N N . LEU A 1 377 ? -16.969 -14.031 -8.078 1 94.31 377 LEU A N 1
ATOM 3020 C CA . LEU A 1 377 ? -16.422 -14.266 -9.414 1 94.31 377 LEU A CA 1
ATOM 3021 C C . LEU A 1 377 ? -16.062 -15.734 -9.609 1 94.31 377 LEU A C 1
ATOM 3023 O O . LEU A 1 377 ? -16.297 -16.297 -10.68 1 94.31 377 LEU A O 1
ATOM 3027 N N . GLU A 1 378 ? -15.445 -16.328 -8.617 1 92.31 378 GLU A N 1
ATOM 3028 C CA . GLU A 1 378 ? -15.109 -17.75 -8.695 1 92.31 378 GLU A CA 1
ATOM 3029 C C . GLU A 1 378 ? -16.359 -18.609 -8.867 1 92.31 378 GLU A C 1
ATOM 3031 O O . GLU A 1 378 ? -16.391 -19.5 -9.719 1 92.31 378 GLU A O 1
ATOM 3036 N N . ASP A 1 379 ? -17.375 -18.297 -8.078 1 93.31 379 ASP A N 1
ATOM 3037 C CA . ASP A 1 379 ? -18.625 -19.062 -8.148 1 93.31 379 ASP A CA 1
ATOM 3038 C C . ASP A 1 379 ? -19.359 -18.797 -9.461 1 93.31 379 ASP A C 1
ATOM 3040 O O . ASP A 1 379 ? -20.016 -19.688 -10 1 93.31 379 ASP A O 1
ATOM 3044 N N . LEU A 1 380 ? -19.281 -17.594 -9.898 1 94.25 380 LEU A N 1
ATOM 3045 C CA . LEU A 1 380 ? -19.859 -17.281 -11.211 1 94.25 380 LEU A CA 1
ATOM 3046 C C . LEU A 1 380 ? -19.172 -18.094 -12.305 1 94.25 380 LEU A C 1
ATOM 3048 O O . LEU A 1 380 ? -19.844 -18.656 -13.18 1 94.25 380 LEU A O 1
ATOM 3052 N N . ALA A 1 381 ? -17.906 -18.109 -12.242 1 93.69 381 ALA A N 1
ATOM 3053 C CA . ALA A 1 381 ? -17.141 -18.906 -13.203 1 93.69 381 ALA A CA 1
ATOM 3054 C C . ALA A 1 381 ? -17.516 -20.375 -13.094 1 93.69 381 ALA A C 1
ATOM 3056 O O . ALA A 1 381 ? -17.609 -21.078 -14.109 1 93.69 381 ALA A O 1
ATOM 3057 N N . ALA A 1 382 ? -17.672 -20.844 -11.867 1 91.56 382 ALA A N 1
ATOM 3058 C CA . ALA A 1 382 ? -18.016 -22.25 -11.641 1 91.56 382 ALA A CA 1
ATOM 3059 C C . ALA A 1 382 ? -19.391 -22.578 -12.234 1 91.56 382 ALA A C 1
ATOM 3061 O O . ALA A 1 382 ? -19.547 -23.609 -12.898 1 91.56 382 ALA A O 1
ATOM 3062 N N . VAL A 1 383 ? -20.359 -21.75 -12.047 1 92.69 383 VAL A N 1
ATOM 3063 C CA . VAL A 1 383 ? -21.719 -21.984 -12.523 1 92.69 383 VAL A CA 1
ATOM 3064 C C . VAL A 1 383 ? -21.766 -21.906 -14.047 1 92.69 383 VAL A C 1
ATOM 3066 O O . VAL A 1 383 ? -22.297 -22.797 -14.703 1 92.69 383 VAL A O 1
ATOM 3069 N N . ILE A 1 384 ? -21.125 -20.891 -14.625 1 94.06 384 ILE A N 1
ATOM 3070 C CA . ILE A 1 384 ? -21.062 -20.781 -16.078 1 94.06 384 ILE A CA 1
ATOM 3071 C C . ILE A 1 384 ? -20.297 -21.984 -16.656 1 94.06 384 ILE A C 1
ATOM 3073 O O . ILE A 1 384 ? -20.688 -22.531 -17.688 1 94.06 384 ILE A O 1
ATOM 3077 N N . GLY A 1 385 ? -19.266 -22.344 -16 1 91.06 385 GLY A N 1
ATOM 3078 C CA . GLY A 1 385 ? -18.453 -23.469 -16.438 1 91.06 385 GLY A CA 1
ATOM 3079 C C . GLY A 1 385 ? -19.219 -24.781 -16.453 1 91.06 385 GLY A C 1
ATOM 3080 O O . GLY A 1 385 ? -19.109 -25.562 -17.406 1 91.06 385 GLY A O 1
ATOM 3081 N N . VAL A 1 386 ? -20.016 -25.031 -15.43 1 88.69 386 VAL A N 1
ATOM 3082 C CA . VAL A 1 386 ? -20.781 -26.266 -15.344 1 88.69 386 VAL A CA 1
ATOM 3083 C C . VAL A 1 386 ? -21.844 -26.281 -16.438 1 88.69 386 VAL A C 1
ATOM 3085 O O . VAL A 1 386 ? -22.109 -27.344 -17.031 1 88.69 386 VAL A O 1
ATOM 3088 N N . VAL A 1 387 ? -22.391 -25.188 -16.734 1 91.5 387 VAL A N 1
ATOM 3089 C CA . VAL A 1 387 ? -23.406 -25.094 -17.781 1 91.5 387 VAL A CA 1
ATOM 3090 C C . VAL A 1 387 ? -22.766 -25.375 -19.141 1 91.5 387 VAL A C 1
ATOM 3092 O O . VAL A 1 387 ? -23.312 -26.141 -19.953 1 91.5 387 VAL A O 1
ATOM 3095 N N . VAL A 1 388 ? -21.641 -24.797 -19.328 1 92.19 388 VAL A N 1
ATOM 3096 C CA . VAL A 1 388 ? -20.938 -24.984 -20.594 1 92.19 388 VAL A CA 1
ATOM 3097 C C . VAL A 1 388 ? -20.453 -26.438 -20.719 1 92.19 388 VAL A C 1
ATOM 3099 O O . VAL A 1 388 ? -20.688 -27.094 -21.734 1 92.19 388 VAL A O 1
ATOM 3102 N N . ALA A 1 389 ? -19.781 -26.891 -19.703 1 87.56 389 ALA A N 1
ATOM 3103 C CA . ALA A 1 389 ? -19.266 -28.266 -19.703 1 87.56 389 ALA A CA 1
ATOM 3104 C C . ALA A 1 389 ? -20.422 -29.281 -19.797 1 87.56 389 ALA A C 1
ATOM 3106 O O . ALA A 1 389 ? -20.312 -30.281 -20.5 1 87.56 389 ALA A O 1
ATOM 3107 N N . GLY A 1 390 ? -21.531 -29.031 -19.062 1 85.88 390 GLY A N 1
ATOM 3108 C CA . GLY A 1 390 ? -22.688 -29.906 -19.094 1 85.88 390 GLY A CA 1
ATOM 3109 C C . GLY A 1 390 ? -23.344 -29.969 -20.453 1 85.88 390 GLY A C 1
ATOM 3110 O O . GLY A 1 390 ? -23.719 -31.047 -20.922 1 85.88 390 GLY A O 1
ATOM 3111 N N . SER A 1 391 ? -23.422 -28.875 -21.062 1 89.5 391 SER A N 1
ATOM 3112 C CA . SER A 1 391 ? -24 -28.828 -22.391 1 89.5 391 SER A CA 1
ATOM 3113 C C . SER A 1 391 ? -23.125 -29.562 -23.406 1 89.5 391 SER A C 1
ATOM 3115 O O . SER A 1 391 ? -23.625 -30.266 -24.281 1 89.5 391 SER A O 1
ATOM 3117 N N . ALA A 1 392 ? -21.828 -29.297 -23.297 1 88.12 392 ALA A N 1
ATOM 3118 C CA . ALA A 1 392 ? -20.906 -29.969 -24.188 1 88.12 392 ALA A CA 1
ATOM 3119 C C . ALA A 1 392 ? -20.922 -31.484 -23.969 1 88.12 392 ALA A C 1
ATOM 3121 O O . ALA A 1 392 ? -20.875 -32.25 -24.938 1 88.12 392 ALA A O 1
ATOM 3122 N N . MET A 1 393 ? -21 -31.891 -22.75 1 84.31 393 MET A N 1
ATOM 3123 C CA . MET A 1 393 ? -21.062 -33.312 -22.438 1 84.31 393 MET A CA 1
ATOM 3124 C C . MET A 1 393 ? -22.344 -33.938 -22.984 1 84.31 393 MET A C 1
ATOM 3126 O O . MET A 1 393 ? -22.344 -35.062 -23.453 1 84.31 393 MET A O 1
ATOM 3130 N N . ALA A 1 394 ? -23.453 -33.219 -22.859 1 83.31 394 ALA A N 1
ATOM 3131 C CA . ALA A 1 394 ? -24.719 -33.688 -23.375 1 83.31 394 ALA A CA 1
ATOM 3132 C C . ALA A 1 394 ? -24.672 -33.875 -24.891 1 83.31 394 ALA A C 1
ATOM 3134 O O . ALA A 1 394 ? -25.219 -34.844 -25.422 1 83.31 394 ALA A O 1
ATOM 3135 N N . VAL A 1 395 ? -23.984 -33 -25.516 1 86.25 395 VAL A N 1
ATOM 3136 C CA . VAL A 1 395 ? -23.828 -33.094 -26.953 1 86.25 395 VAL A CA 1
ATOM 3137 C C . VAL A 1 395 ? -22.984 -34.312 -27.312 1 86.25 395 VAL A C 1
ATOM 3139 O O . VAL A 1 395 ? -23.266 -35.031 -28.266 1 86.25 395 VAL A O 1
ATOM 3142 N N . THR A 1 396 ? -21.953 -34.5 -26.531 1 82.75 396 THR A N 1
ATOM 3143 C CA . THR A 1 396 ? -21.094 -35.656 -26.75 1 82.75 396 THR A CA 1
ATOM 3144 C C . THR A 1 396 ? -21.859 -36.938 -26.516 1 82.75 396 THR A C 1
ATOM 3146 O O . THR A 1 396 ? -21.688 -37.906 -27.266 1 82.75 396 THR A O 1
ATOM 3149 N N . ALA A 1 397 ? -22.719 -36.938 -25.469 1 80.81 397 ALA A N 1
ATOM 3150 C CA . ALA A 1 397 ? -23.516 -38.125 -25.172 1 80.81 397 ALA A CA 1
ATOM 3151 C C . ALA A 1 397 ? -24.5 -38.438 -26.297 1 80.81 397 ALA A C 1
ATOM 3153 O O . ALA A 1 397 ? -24.75 -39.594 -26.625 1 80.81 397 ALA A O 1
ATOM 3154 N N . PHE A 1 398 ? -24.984 -37.406 -26.875 1 84.56 398 PHE A N 1
ATOM 3155 C CA . PHE A 1 398 ? -25.984 -37.594 -27.938 1 84.56 398 PHE A CA 1
ATOM 3156 C C . PHE A 1 398 ? -25.312 -37.906 -29.266 1 84.56 398 PHE A C 1
ATOM 3158 O O . PHE A 1 398 ? -25.828 -38.688 -30.047 1 84.56 398 PHE A O 1
ATOM 3165 N N . THR A 1 399 ? -24.156 -37.312 -29.531 1 83.75 399 THR A N 1
ATOM 3166 C CA . THR A 1 399 ? -23.516 -37.469 -30.828 1 83.75 399 THR A CA 1
ATOM 3167 C C . THR A 1 399 ? -22.516 -38.625 -30.797 1 83.75 399 THR A C 1
ATOM 3169 O O . THR A 1 399 ? -22.188 -39.188 -31.844 1 83.75 399 THR A O 1
ATOM 3172 N N . GLY A 1 400 ? -21.938 -38.969 -29.703 1 78.31 400 GLY A N 1
ATOM 3173 C CA . GLY A 1 400 ? -20.938 -40.031 -29.562 1 78.31 400 GLY A CA 1
ATOM 3174 C C . GLY A 1 400 ? -19.531 -39.562 -29.859 1 78.31 400 GLY A C 1
ATOM 3175 O O . GLY A 1 400 ? -18.578 -40.344 -29.797 1 78.31 400 GLY A O 1
ATOM 3176 N N . HIS A 1 401 ? -19.438 -38.25 -30.234 1 81.62 401 HIS A N 1
ATOM 3177 C CA . HIS A 1 401 ? -18.125 -37.719 -30.531 1 81.62 401 HIS A CA 1
ATOM 3178 C C . HIS A 1 401 ? -17.5 -37.062 -29.312 1 81.62 401 HIS A C 1
ATOM 3180 O O . HIS A 1 401 ? -18.203 -36.406 -28.531 1 81.62 401 HIS A O 1
ATOM 3186 N N . VAL A 1 402 ? -16.234 -37.281 -29.062 1 81.62 402 VAL A N 1
ATOM 3187 C CA . VAL A 1 402 ? -15.531 -36.844 -27.875 1 81.62 402 VAL A CA 1
ATOM 3188 C C . VAL A 1 402 ? -15.125 -35.375 -28.031 1 81.62 402 VAL A C 1
ATOM 3190 O O . VAL A 1 402 ? -14.836 -34.688 -27.047 1 81.62 402 VAL A O 1
ATOM 3193 N N . LEU A 1 403 ? -15.203 -34.844 -29.203 1 84.62 403 LEU A N 1
ATOM 3194 C CA . LEU A 1 403 ? -14.672 -33.5 -29.516 1 84.62 403 LEU A CA 1
ATOM 3195 C C . LEU A 1 403 ? -15.469 -32.438 -28.797 1 84.62 403 LEU A C 1
ATOM 3197 O O . LEU A 1 403 ? -14.898 -31.484 -28.25 1 84.62 403 LEU A O 1
ATOM 3201 N N . PRO A 1 404 ? -16.781 -32.562 -28.797 1 85.12 404 PRO A N 1
ATOM 3202 C CA . PRO A 1 404 ? -17.531 -31.5 -28.109 1 85.12 404 PRO A CA 1
ATOM 3203 C C . PRO A 1 404 ? -17.172 -31.375 -26.641 1 85.12 404 PRO A C 1
ATOM 3205 O O . PRO A 1 404 ? -17.125 -30.266 -26.094 1 85.12 404 PRO A O 1
ATOM 3208 N N . ASP A 1 405 ? -16.875 -32.375 -25.984 1 84.31 405 ASP A N 1
ATOM 3209 C CA . ASP A 1 405 ? -16.484 -32.344 -24.578 1 84.31 405 ASP A CA 1
ATOM 3210 C C . ASP A 1 405 ? -15.133 -31.656 -24.406 1 84.31 405 ASP A C 1
ATOM 3212 O O . ASP A 1 405 ? -14.945 -30.875 -23.469 1 84.31 405 ASP A O 1
ATOM 3216 N N . ALA A 1 406 ? -14.273 -31.938 -25.312 1 86.12 406 ALA A N 1
ATOM 3217 C CA . ALA A 1 406 ? -12.953 -31.312 -25.25 1 86.12 406 ALA A CA 1
ATOM 3218 C C . ALA A 1 406 ? -13.047 -29.812 -25.5 1 86.12 406 ALA A C 1
ATOM 3220 O O . ALA A 1 406 ? -12.375 -29.016 -24.844 1 86.12 406 ALA A O 1
ATOM 3221 N N . ILE A 1 407 ? -13.852 -29.453 -26.375 1 89.38 407 ILE A N 1
ATOM 3222 C CA . ILE A 1 407 ? -14.055 -28.031 -26.656 1 89.38 407 ILE A CA 1
ATOM 3223 C C . ILE A 1 407 ? -14.719 -27.359 -25.469 1 89.38 407 ILE A C 1
ATOM 3225 O O . ILE A 1 407 ? -14.375 -26.219 -25.125 1 89.38 407 ILE A O 1
ATOM 3229 N N . GLY A 1 408 ? -15.695 -28.031 -24.938 1 90.19 408 GLY A N 1
ATOM 3230 C CA . GLY A 1 408 ? -16.297 -27.5 -23.719 1 90.19 408 GLY A CA 1
ATOM 3231 C C . GLY A 1 408 ? -15.297 -27.25 -22.609 1 90.19 408 GLY A C 1
ATOM 3232 O O . GLY A 1 408 ? -15.367 -26.234 -21.922 1 90.19 408 GLY A O 1
ATOM 3233 N N . GLY A 1 409 ? -14.32 -28.125 -22.438 1 90.19 409 GLY A N 1
ATOM 3234 C CA . GLY A 1 409 ? -13.266 -27.953 -21.453 1 90.19 409 GLY A CA 1
ATOM 3235 C C . GLY A 1 409 ? -12.375 -26.766 -21.734 1 90.19 409 GLY A C 1
ATOM 3236 O O . GLY A 1 409 ? -11.992 -26.047 -20.812 1 90.19 409 GLY A O 1
ATOM 3237 N N . ILE A 1 410 ? -12.102 -26.547 -22.953 1 92.62 410 ILE A N 1
ATOM 3238 C CA . ILE A 1 410 ? -11.273 -25.422 -23.344 1 92.62 410 ILE A CA 1
ATOM 3239 C C . ILE A 1 410 ? -12.023 -24.109 -23.078 1 92.62 410 ILE A C 1
ATOM 3241 O O . ILE A 1 410 ? -11.438 -23.141 -22.609 1 92.62 410 ILE A O 1
ATOM 3245 N N . CYS A 1 411 ? -13.258 -24.156 -23.344 1 94.19 411 CYS A N 1
ATOM 3246 C CA . CYS A 1 411 ? -14.078 -22.984 -23.078 1 94.19 411 CYS A CA 1
ATOM 3247 C C . CYS A 1 411 ? -14.125 -22.688 -21.578 1 94.19 411 CYS A C 1
ATOM 3249 O O . CYS A 1 411 ? -14.039 -21.531 -21.172 1 94.19 411 CYS A O 1
ATOM 3251 N N . VAL A 1 412 ? -14.289 -23.672 -20.75 1 92.62 412 VAL A N 1
ATOM 3252 C CA . VAL A 1 412 ? -14.305 -23.516 -19.297 1 92.62 412 VAL A CA 1
ATOM 3253 C C . VAL A 1 412 ? -12.969 -22.953 -18.828 1 92.62 412 VAL A C 1
ATOM 3255 O O . VAL A 1 412 ? -12.93 -22.062 -17.953 1 92.62 412 VAL A O 1
ATOM 3258 N N . SER A 1 413 ? -11.922 -23.469 -19.391 1 94.56 413 SER A N 1
ATOM 3259 C CA . SER A 1 413 ? -10.594 -22.969 -19.062 1 94.56 413 SER A CA 1
ATOM 3260 C C . SER A 1 413 ? -10.461 -21.484 -19.391 1 94.56 413 SER A C 1
ATOM 3262 O O . SER A 1 413 ? -9.875 -20.719 -18.625 1 94.56 413 SER A O 1
ATOM 3264 N N . ALA A 1 414 ? -10.961 -21.078 -20.453 1 95.88 414 ALA A N 1
ATOM 3265 C CA . ALA A 1 414 ? -10.914 -19.688 -20.875 1 95.88 414 ALA A CA 1
ATOM 3266 C C . ALA A 1 414 ? -11.719 -18.797 -19.906 1 95.88 414 ALA A C 1
ATOM 3268 O O . ALA A 1 414 ? -11.305 -17.688 -19.594 1 95.88 414 ALA A O 1
ATOM 3269 N N . ILE A 1 415 ? -12.844 -19.312 -19.516 1 95.44 415 ILE A N 1
ATOM 3270 C CA . ILE A 1 415 ? -13.68 -18.578 -18.562 1 95.44 415 ILE A CA 1
ATOM 3271 C C . ILE A 1 415 ? -12.93 -18.391 -17.25 1 95.44 415 ILE A C 1
ATOM 3273 O O . ILE A 1 415 ? -12.867 -17.281 -16.719 1 95.44 415 ILE A O 1
ATOM 3277 N N . LEU A 1 416 ? -12.312 -19.438 -16.781 1 94.12 416 LEU A N 1
ATOM 3278 C CA . LEU A 1 416 ? -11.578 -19.391 -15.516 1 94.12 416 LEU A CA 1
ATOM 3279 C C . LEU A 1 416 ? -10.367 -18.453 -15.641 1 94.12 416 LEU A C 1
ATOM 3281 O O . LEU A 1 416 ? -10.07 -17.703 -14.711 1 94.12 416 LEU A O 1
ATOM 3285 N N . ALA A 1 417 ? -9.719 -18.484 -16.766 1 96.12 417 ALA A N 1
ATOM 3286 C CA . ALA A 1 417 ? -8.562 -17.625 -17 1 96.12 417 ALA A CA 1
ATOM 3287 C C . ALA A 1 417 ? -8.961 -16.156 -17 1 96.12 417 ALA A C 1
ATOM 3289 O O . ALA A 1 417 ? -8.25 -15.305 -16.469 1 96.12 417 ALA A O 1
ATOM 3290 N N . THR A 1 418 ? -10.055 -15.914 -17.609 1 96.19 418 THR A N 1
ATOM 3291 C CA . THR A 1 418 ? -10.539 -14.539 -17.688 1 96.19 418 THR A CA 1
ATOM 3292 C C . THR A 1 418 ? -10.914 -14.016 -16.312 1 96.19 418 THR A C 1
ATOM 3294 O O . THR A 1 418 ? -10.539 -12.898 -15.945 1 96.19 418 THR A O 1
ATOM 3297 N N . VAL A 1 419 ? -11.617 -14.781 -15.57 1 94.75 419 VAL A N 1
ATOM 3298 C CA . VAL A 1 419 ? -12.031 -14.391 -14.227 1 94.75 419 VAL A CA 1
ATOM 3299 C C . VAL A 1 419 ? -10.797 -14.219 -13.344 1 94.75 419 VAL A C 1
ATOM 3301 O O . VAL A 1 419 ? -10.719 -13.273 -12.555 1 94.75 419 VAL A O 1
ATOM 3304 N N . ALA A 1 420 ? -9.875 -15.164 -13.461 1 96.12 420 ALA A N 1
ATOM 3305 C CA . ALA A 1 420 ? -8.625 -15.039 -12.711 1 96.12 420 ALA A CA 1
ATOM 3306 C C . ALA A 1 420 ? -7.895 -13.75 -13.07 1 96.12 420 ALA A C 1
ATOM 3308 O O . ALA A 1 420 ? -7.391 -13.047 -12.188 1 96.12 420 ALA A O 1
ATOM 3309 N N . GLY A 1 421 ? -7.875 -13.414 -14.344 1 95.69 421 GLY A N 1
ATOM 3310 C CA . GLY A 1 421 ? -7.254 -12.18 -14.797 1 95.69 421 GLY A CA 1
ATOM 3311 C C . GLY A 1 421 ? -7.902 -10.938 -14.211 1 95.69 421 GLY A C 1
ATOM 3312 O O . GLY A 1 421 ? -7.211 -9.992 -13.844 1 95.69 421 GLY A O 1
ATOM 3313 N N . LEU A 1 422 ? -9.156 -10.977 -14.102 1 94.69 422 LEU A N 1
ATOM 3314 C CA . LEU A 1 422 ? -9.891 -9.852 -13.523 1 94.69 422 LEU A CA 1
ATOM 3315 C C . LEU A 1 422 ? -9.562 -9.703 -12.039 1 94.69 422 LEU A C 1
ATOM 3317 O O . LEU A 1 422 ? -9.367 -8.586 -11.555 1 94.69 422 LEU A O 1
ATOM 3321 N N . ILE A 1 423 ? -9.523 -10.797 -11.344 1 94.75 423 ILE A N 1
ATOM 3322 C CA . ILE A 1 423 ? -9.211 -10.781 -9.914 1 94.75 423 ILE A CA 1
ATOM 3323 C C . ILE A 1 423 ? -7.801 -10.234 -9.703 1 94.75 423 ILE A C 1
ATOM 3325 O O . ILE A 1 423 ? -7.586 -9.383 -8.844 1 94.75 423 ILE A O 1
ATOM 3329 N N . ILE A 1 424 ? -6.895 -10.695 -10.5 1 95.81 424 ILE A N 1
ATOM 3330 C CA . ILE A 1 424 ? -5.504 -10.266 -10.391 1 95.81 424 ILE A CA 1
ATOM 3331 C C . ILE A 1 424 ? -5.398 -8.773 -10.68 1 95.81 424 ILE A C 1
ATOM 3333 O O . ILE A 1 424 ? -4.758 -8.031 -9.93 1 95.81 424 ILE A O 1
ATOM 3337 N N . HIS A 1 425 ? -6.09 -8.344 -11.633 1 94.25 425 HIS A N 1
ATOM 3338 C CA . HIS A 1 425 ? -6.008 -6.949 -12.055 1 94.25 425 HIS A CA 1
ATOM 3339 C C . HIS A 1 425 ? -6.602 -6.016 -11.008 1 94.25 425 HIS A C 1
ATOM 3341 O O . HIS A 1 425 ? -5.992 -5.004 -10.656 1 94.25 425 HIS A O 1
ATOM 3347 N N . THR A 1 426 ? -7.734 -6.309 -10.547 1 92.44 426 THR A N 1
ATOM 3348 C CA . THR A 1 426 ? -8.43 -5.449 -9.602 1 92.44 426 THR A CA 1
ATOM 3349 C C . THR A 1 426 ? -7.645 -5.348 -8.289 1 92.44 426 THR A C 1
ATOM 3351 O O . THR A 1 426 ? -7.523 -4.266 -7.715 1 92.44 426 THR A O 1
ATOM 3354 N N . ASN A 1 427 ? -7.152 -6.457 -7.852 1 94.19 427 ASN A N 1
ATOM 3355 C CA . ASN A 1 427 ? -6.41 -6.441 -6.594 1 94.19 427 ASN A CA 1
ATOM 3356 C C . ASN A 1 427 ? -5.043 -5.785 -6.758 1 94.19 427 ASN A C 1
ATOM 3358 O O . ASN A 1 427 ? -4.539 -5.152 -5.832 1 94.19 427 ASN A O 1
ATOM 3362 N N . THR A 1 428 ? -4.441 -5.898 -7.941 1 94.31 428 THR A N 1
ATOM 3363 C CA . THR A 1 428 ? -3.188 -5.211 -8.227 1 94.31 428 THR A CA 1
ATOM 3364 C C . THR A 1 428 ? -3.369 -3.697 -8.156 1 94.31 428 THR A C 1
ATOM 3366 O O . THR A 1 428 ? -2.561 -2.998 -7.547 1 94.31 428 THR A O 1
ATOM 3369 N N . GLU A 1 429 ? -4.426 -3.227 -8.711 1 90.81 429 GLU A N 1
ATOM 3370 C CA . GLU A 1 429 ? -4.699 -1.793 -8.703 1 90.81 429 GLU A CA 1
ATOM 3371 C C . GLU A 1 429 ? -4.875 -1.266 -7.285 1 90.81 429 GLU A C 1
ATOM 3373 O O . GLU A 1 429 ? -4.41 -0.172 -6.961 1 90.81 429 GLU A O 1
ATOM 3378 N N . MET A 1 430 ? -5.48 -2.014 -6.52 1 91.06 430 MET A N 1
ATOM 3379 C CA . MET A 1 430 ? -5.723 -1.604 -5.141 1 91.06 430 MET A CA 1
ATOM 3380 C C . MET A 1 430 ? -4.422 -1.592 -4.34 1 91.06 430 MET A C 1
ATOM 3382 O O . MET A 1 430 ? -4.207 -0.709 -3.508 1 91.06 430 MET A O 1
ATOM 3386 N N . LEU A 1 431 ? -3.609 -2.537 -4.586 1 91.19 431 LEU A N 1
ATOM 3387 C CA . LEU A 1 431 ? -2.381 -2.684 -3.811 1 91.19 431 LEU A CA 1
ATOM 3388 C C . LEU A 1 431 ? -1.364 -1.613 -4.195 1 91.19 431 LEU A C 1
ATOM 3390 O O . LEU A 1 431 ? -0.488 -1.27 -3.4 1 91.19 431 LEU A O 1
ATOM 3394 N N . ILE A 1 432 ? -1.41 -1.11 -5.383 1 89.94 432 ILE A N 1
ATOM 3395 C CA . ILE A 1 432 ? -0.521 -0.039 -5.816 1 89.94 432 ILE A CA 1
ATOM 3396 C C . ILE A 1 432 ? -0.969 1.284 -5.203 1 89.94 432 ILE A C 1
ATOM 3398 O O . ILE A 1 432 ? -0.163 2.205 -5.039 1 89.94 432 ILE A O 1
ATOM 3402 N N . GLY A 1 433 ? -2.154 1.357 -4.75 1 86.94 433 GLY A N 1
ATOM 3403 C CA . GLY A 1 433 ? -2.676 2.576 -4.152 1 86.94 433 GLY A CA 1
ATOM 3404 C C . GLY A 1 433 ? -3.607 3.342 -5.07 1 86.94 433 GLY A C 1
ATOM 3405 O O . GLY A 1 433 ? -3.312 4.473 -5.461 1 86.94 433 GLY A O 1
ATOM 3406 N N . ARG A 1 434 ? -4.68 2.84 -5.254 1 86.5 434 ARG A N 1
ATOM 3407 C CA . ARG A 1 434 ? -5.66 3.459 -6.137 1 86.5 434 ARG A CA 1
ATOM 3408 C C . ARG A 1 434 ? -6.363 4.621 -5.445 1 86.5 434 ARG A C 1
ATOM 3410 O O . ARG A 1 434 ? -6.672 4.547 -4.254 1 86.5 434 ARG A O 1
ATOM 3417 N N . ALA A 1 435 ? -6.543 5.652 -6.211 1 86.25 435 ALA A N 1
ATOM 3418 C CA . ALA A 1 435 ? -7.25 6.82 -5.691 1 86.25 435 ALA A CA 1
ATOM 3419 C C . ALA A 1 435 ? -8.75 6.551 -5.574 1 86.25 435 ALA A C 1
ATOM 3421 O O . ALA A 1 435 ? -9.273 5.656 -6.234 1 86.25 435 ALA A O 1
ATOM 3422 N N . ILE A 1 436 ? -9.422 7.258 -4.746 1 81.56 436 ILE A N 1
ATOM 3423 C CA . ILE A 1 436 ? -10.875 7.152 -4.609 1 81.56 436 ILE A CA 1
ATOM 3424 C C . ILE A 1 436 ? -11.555 7.785 -5.82 1 81.56 436 ILE A C 1
ATOM 3426 O O . ILE A 1 436 ? -10.945 8.586 -6.531 1 81.56 436 ILE A O 1
ATOM 3430 N N . PRO A 1 437 ? -12.711 7.34 -5.98 1 73.94 437 PRO A N 1
ATOM 3431 C CA . PRO A 1 437 ? -13.438 7.969 -7.086 1 73.94 437 PRO A CA 1
ATOM 3432 C C . PRO A 1 437 ? -13.484 9.492 -6.965 1 73.94 437 PRO A C 1
ATOM 3434 O O . PRO A 1 437 ? -13.547 10.023 -5.855 1 73.94 437 PRO A O 1
ATOM 3437 N N . VAL A 1 438 ? -13.492 10.164 -8.031 1 72.81 438 VAL A N 1
ATOM 3438 C CA . VAL A 1 438 ? -13.383 11.617 -8.117 1 72.81 438 VAL A CA 1
ATOM 3439 C C . VAL A 1 438 ? -14.562 12.266 -7.395 1 72.81 438 VAL A C 1
ATOM 3441 O O . VAL A 1 438 ? -14.414 13.328 -6.785 1 72.81 438 VAL A O 1
ATOM 3444 N N . GLU A 1 439 ? -15.664 11.602 -7.398 1 72.12 439 GLU A N 1
ATOM 3445 C CA . GLU A 1 439 ? -16.844 12.148 -6.758 1 72.12 439 GLU A CA 1
ATOM 3446 C C . GLU A 1 439 ? -16.656 12.273 -5.246 1 72.12 439 GLU A C 1
ATOM 3448 O O . GLU A 1 439 ? -17.031 13.273 -4.645 1 72.12 439 GLU A O 1
ATOM 3453 N N . ASN A 1 440 ? -16.047 11.258 -4.73 1 77.75 440 ASN A N 1
ATOM 3454 C CA . ASN A 1 440 ? -15.789 11.273 -3.295 1 77.75 440 ASN A CA 1
ATOM 3455 C C . ASN A 1 440 ? -14.711 12.297 -2.932 1 77.75 440 ASN A C 1
ATOM 3457 O O . ASN A 1 440 ? -14.797 12.953 -1.893 1 77.75 440 ASN A O 1
ATOM 3461 N N . GLN A 1 441 ? -13.82 12.391 -3.785 1 82.88 441 GLN A N 1
ATOM 3462 C CA . GLN A 1 441 ? -12.758 13.367 -3.553 1 82.88 441 GLN A CA 1
ATOM 3463 C C . GLN A 1 441 ? -13.312 14.789 -3.584 1 82.88 441 GLN A C 1
ATOM 3465 O O . GLN A 1 441 ? -12.93 15.625 -2.762 1 82.88 441 GLN A O 1
ATOM 3470 N N . GLU A 1 442 ? -14.195 15.031 -4.52 1 77.5 442 GLU A N 1
ATOM 3471 C CA . GLU A 1 442 ? -14.797 16.359 -4.641 1 77.5 442 GLU A CA 1
ATOM 3472 C C . GLU A 1 442 ? -15.68 16.672 -3.441 1 77.5 442 GLU A C 1
ATOM 3474 O O . GLU A 1 442 ? -15.766 17.828 -3.008 1 77.5 442 GLU A O 1
ATOM 3479 N N . ALA A 1 443 ? -16.266 15.695 -2.947 1 81.44 443 ALA A N 1
ATOM 3480 C CA . ALA A 1 443 ? -17.109 15.898 -1.771 1 81.44 443 ALA A CA 1
ATOM 3481 C C . ALA A 1 443 ? -16.281 16.328 -0.566 1 81.44 443 ALA A C 1
ATOM 3483 O O . ALA A 1 443 ? -16.688 17.219 0.18 1 81.44 443 ALA A O 1
ATOM 3484 N N . ILE A 1 444 ? -15.188 15.719 -0.413 1 85.69 444 ILE A N 1
ATOM 3485 C CA . ILE A 1 444 ? -14.297 16.062 0.691 1 85.69 444 ILE A CA 1
ATOM 3486 C C . ILE A 1 444 ? -13.742 17.469 0.486 1 85.69 444 ILE A C 1
ATOM 3488 O O . ILE A 1 444 ? -13.656 18.266 1.433 1 85.69 444 ILE A O 1
ATOM 3492 N N . MET A 1 445 ? -13.453 17.781 -0.75 1 82.44 445 MET A N 1
ATOM 3493 C CA . MET A 1 445 ? -12.898 19.094 -1.078 1 82.44 445 MET A CA 1
ATOM 3494 C C . MET A 1 445 ? -13.922 20.188 -0.815 1 82.44 445 MET A C 1
ATOM 3496 O O . MET A 1 445 ? -13.555 21.281 -0.391 1 82.44 445 MET A O 1
ATOM 3500 N N . ARG A 1 446 ? -15.109 19.906 -1.016 1 79.25 446 ARG A N 1
ATOM 3501 C CA . ARG A 1 446 ? -16.156 20.875 -0.759 1 79.25 446 ARG A CA 1
ATOM 3502 C C . ARG A 1 446 ? -16.25 21.219 0.727 1 79.25 446 ARG A C 1
ATOM 3504 O O . ARG A 1 446 ? -16.469 22.375 1.1 1 79.25 446 ARG A O 1
ATOM 3511 N N . VAL A 1 447 ? -16.094 20.219 1.475 1 84.31 447 VAL A N 1
ATOM 3512 C CA . VAL A 1 447 ? -16.109 20.438 2.918 1 84.31 447 VAL A CA 1
ATOM 3513 C C . VAL A 1 447 ? -14.914 21.297 3.334 1 84.31 447 VAL A C 1
ATOM 3515 O O . VAL A 1 447 ? -15.055 22.219 4.133 1 84.31 447 VAL A O 1
ATOM 3518 N N . MET A 1 448 ? -13.805 21.031 2.746 1 85 448 MET A N 1
ATOM 3519 C CA . MET A 1 448 ? -12.578 21.766 3.066 1 85 448 MET A CA 1
ATOM 3520 C C . MET A 1 448 ? -12.672 23.219 2.615 1 85 448 MET A C 1
ATOM 3522 O O . MET A 1 448 ? -12.227 24.125 3.32 1 85 448 MET A O 1
ATOM 3526 N N . ASP A 1 449 ? -13.32 23.359 1.509 1 78.62 449 ASP A N 1
ATOM 3527 C CA . ASP A 1 449 ? -13.43 24.688 0.927 1 78.62 449 ASP A CA 1
ATOM 3528 C C . ASP A 1 449 ? -14.398 25.562 1.727 1 78.62 449 ASP A C 1
ATOM 3530 O O . ASP A 1 449 ? -14.336 26.797 1.662 1 78.62 449 ASP A O 1
ATOM 3534 N N . ASN A 1 450 ? -15.188 24.938 2.48 1 80.12 450 ASN A N 1
ATOM 3535 C CA . ASN A 1 450 ? -16.172 25.672 3.254 1 80.12 450 ASN A CA 1
ATOM 3536 C C . ASN A 1 450 ? -15.625 26.094 4.617 1 80.12 450 ASN A C 1
ATOM 3538 O O . ASN A 1 450 ? -16.297 26.797 5.371 1 80.12 450 ASN A O 1
ATOM 3542 N N . ILE A 1 451 ? -14.477 25.719 4.887 1 84.19 451 ILE A N 1
ATOM 3543 C CA . ILE A 1 451 ? -13.844 26.125 6.141 1 84.19 451 ILE A CA 1
ATOM 3544 C C . ILE A 1 451 ? -13.156 27.469 5.965 1 84.19 451 ILE A C 1
ATOM 3546 O O . ILE A 1 451 ? -12.258 27.609 5.129 1 84.19 451 ILE A O 1
ATOM 3550 N N . LYS A 1 452 ? -13.492 28.484 6.707 1 82.19 452 LYS A N 1
ATOM 3551 C CA . LYS A 1 452 ? -13.117 29.875 6.535 1 82.19 452 LYS A CA 1
ATOM 3552 C C . LYS A 1 452 ? -11.609 30.062 6.688 1 82.19 452 LYS A C 1
ATOM 3554 O O . LYS A 1 452 ? -11.008 30.891 5.996 1 82.19 452 LYS A O 1
ATOM 3559 N N . ILE A 1 453 ? -10.984 29.328 7.539 1 87 453 ILE A N 1
ATOM 3560 C CA . ILE A 1 453 ? -9.578 29.531 7.879 1 87 453 ILE A CA 1
ATOM 3561 C C . ILE A 1 453 ? -8.695 29.016 6.742 1 87 453 ILE A C 1
ATOM 3563 O O . ILE A 1 453 ? -7.527 29.406 6.637 1 87 453 ILE A O 1
ATOM 3567 N N . ILE A 1 454 ? -9.281 28.25 5.859 1 87.06 454 ILE A N 1
ATOM 3568 C CA . ILE A 1 454 ? -8.508 27.672 4.766 1 87.06 454 ILE A CA 1
ATOM 3569 C C . ILE A 1 454 ? -8.617 28.547 3.529 1 87.06 454 ILE A C 1
ATOM 3571 O O . ILE A 1 454 ? -9.711 28.766 3.01 1 87.06 454 ILE A O 1
ATOM 3575 N N . ARG A 1 455 ? -7.484 29.031 3.117 1 81.5 455 ARG A N 1
ATOM 3576 C CA . ARG A 1 455 ? -7.438 29.906 1.946 1 81.5 455 ARG A CA 1
ATOM 3577 C C . ARG A 1 455 ? -7.309 29.094 0.664 1 81.5 455 ARG A C 1
ATOM 3579 O O . ARG A 1 455 ? -7.801 29.5 -0.391 1 81.5 455 ARG A O 1
ATOM 3586 N N . GLY A 1 456 ? -6.547 27.953 0.82 1 80.31 456 GLY A N 1
ATOM 3587 C CA . GLY A 1 456 ? -6.316 27.125 -0.347 1 80.31 456 GLY A CA 1
ATOM 3588 C C . GLY A 1 456 ? -5.871 25.719 0.006 1 80.31 456 GLY A C 1
ATOM 3589 O O . GLY A 1 456 ? -5.227 25.5 1.033 1 80.31 456 GLY A O 1
ATOM 3590 N N . THR A 1 457 ? -6.312 24.812 -0.81 1 81.19 457 THR A N 1
ATOM 3591 C CA . THR A 1 457 ? -5.93 23.422 -0.658 1 81.19 457 THR A CA 1
ATOM 3592 C C . THR A 1 457 ? -5.133 22.938 -1.869 1 81.19 457 THR A C 1
ATOM 3594 O O . THR A 1 457 ? -5.551 23.141 -3.012 1 81.19 457 THR A O 1
ATOM 3597 N N . TYR A 1 458 ? -3.947 22.391 -1.469 1 73.62 458 TYR A N 1
ATOM 3598 C CA . TYR A 1 458 ? -3.035 21.953 -2.52 1 73.62 458 TYR A CA 1
ATOM 3599 C C . TYR A 1 458 ? -2.674 20.484 -2.346 1 73.62 458 TYR A C 1
ATOM 3601 O O . TYR A 1 458 ? -2.852 19.906 -1.266 1 73.62 458 TYR A O 1
ATOM 3609 N N . ASP A 1 459 ? -2.223 19.875 -3.377 1 74.44 459 ASP A N 1
ATOM 3610 C CA . ASP A 1 459 ? -1.625 18.547 -3.379 1 74.44 459 ASP A CA 1
ATOM 3611 C C . ASP A 1 459 ? -2.5 17.547 -2.623 1 74.44 459 ASP A C 1
ATOM 3613 O O . ASP A 1 459 ? -2.035 16.891 -1.695 1 74.44 459 ASP A O 1
ATOM 3617 N N . ILE A 1 460 ? -3.689 17.453 -3.078 1 79.38 460 ILE A N 1
ATOM 3618 C CA . ILE A 1 460 ? -4.617 16.516 -2.457 1 79.38 460 ILE A CA 1
ATOM 3619 C C . ILE A 1 460 ? -4.328 15.094 -2.959 1 79.38 460 ILE A C 1
ATOM 3621 O O . ILE A 1 460 ? -4.195 14.875 -4.164 1 79.38 460 ILE A O 1
ATOM 3625 N N . LYS A 1 461 ? -4.125 14.25 -2.016 1 84.56 461 LYS A N 1
ATOM 3626 C CA . LYS A 1 461 ? -3.939 12.836 -2.332 1 84.56 461 LYS A CA 1
ATOM 3627 C C . LYS A 1 461 ? -4.859 11.961 -1.485 1 84.56 461 LYS A C 1
ATOM 3629 O O . LYS A 1 461 ? -4.793 11.992 -0.255 1 84.56 461 LYS A O 1
ATOM 3634 N N . THR A 1 462 ? -5.762 11.297 -2.129 1 87.44 462 THR A N 1
ATOM 3635 C CA . THR A 1 462 ? -6.672 10.352 -1.481 1 87.44 462 THR A CA 1
ATOM 3636 C C . THR A 1 462 ? -6.449 8.938 -2.008 1 87.44 462 THR A C 1
ATOM 3638 O O . THR A 1 462 ? -6.453 8.711 -3.219 1 87.44 462 THR A O 1
ATOM 3641 N N . THR A 1 463 ? -6.176 8.039 -1.153 1 87.62 463 THR A N 1
ATOM 3642 C CA . THR A 1 463 ? -5.914 6.672 -1.574 1 87.62 463 THR A CA 1
ATOM 3643 C C . THR A 1 463 ? -6.758 5.688 -0.767 1 87.62 463 THR A C 1
ATOM 3645 O O . THR A 1 463 ? -7.086 5.953 0.392 1 87.62 463 THR A O 1
ATOM 3648 N N . MET A 1 464 ? -7.02 4.625 -1.449 1 86.75 464 MET A N 1
ATOM 3649 C CA . MET A 1 464 ? -7.703 3.529 -0.766 1 86.75 464 MET A CA 1
ATOM 3650 C C . MET A 1 464 ? -6.699 2.59 -0.106 1 86.75 464 MET A C 1
ATOM 3652 O O . MET A 1 464 ? -5.711 2.193 -0.728 1 86.75 464 MET A O 1
ATOM 3656 N N . ILE A 1 465 ? -6.797 2.258 1.173 1 80.56 465 ILE A N 1
ATOM 3657 C CA . ILE A 1 465 ? -5.898 1.349 1.875 1 80.56 465 ILE A CA 1
ATOM 3658 C C . ILE A 1 465 ? -6.418 -0.083 1.759 1 80.56 465 ILE A C 1
ATOM 3660 O O . ILE A 1 465 ? -5.633 -1.033 1.714 1 80.56 465 ILE A O 1
ATOM 3664 N N . GLY A 1 466 ? -7.652 -0.239 1.593 1 75.75 466 GLY A N 1
ATOM 3665 C CA . GLY A 1 466 ? -8.312 -1.535 1.55 1 75.75 466 GLY A CA 1
ATOM 3666 C C . GLY A 1 466 ? -9.68 -1.529 2.197 1 75.75 466 GLY A C 1
ATOM 3667 O O . GLY A 1 466 ? -9.914 -0.805 3.166 1 75.75 466 GLY A O 1
ATOM 3668 N N . GLY A 1 467 ? -10.477 -2.305 1.632 1 74 467 GLY A N 1
ATOM 3669 C CA . GLY A 1 467 ? -11.828 -2.285 2.17 1 74 467 GLY A CA 1
ATOM 3670 C C . GLY A 1 467 ? -12.547 -0.973 1.922 1 74 467 GLY A C 1
ATOM 3671 O O . GLY A 1 467 ? -12.555 -0.467 0.798 1 74 467 GLY A O 1
ATOM 3672 N N . GLU A 1 468 ? -13.023 -0.405 3.055 1 76.25 468 GLU A N 1
ATOM 3673 C CA . GLU A 1 468 ? -13.742 0.86 2.953 1 76.25 468 GLU A CA 1
ATOM 3674 C C . GLU A 1 468 ? -12.93 2.008 3.543 1 76.25 468 GLU A C 1
ATOM 3676 O O . GLU A 1 468 ? -13.367 3.16 3.529 1 76.25 468 GLU A O 1
ATOM 3681 N N . GLU A 1 469 ? -11.758 1.677 3.83 1 84.81 469 GLU A N 1
ATOM 3682 C CA . GLU A 1 469 ? -10.945 2.691 4.5 1 84.81 469 GLU A CA 1
ATOM 3683 C C . GLU A 1 469 ? -10.188 3.543 3.49 1 84.81 469 GLU A C 1
ATOM 3685 O O . GLU A 1 469 ? -9.664 3.025 2.5 1 84.81 469 GLU A O 1
ATOM 3690 N N . ILE A 1 470 ? -10.211 4.887 3.785 1 88.06 470 ILE A N 1
ATOM 3691 C CA . ILE A 1 470 ? -9.602 5.859 2.885 1 88.06 470 ILE A CA 1
ATOM 3692 C C . ILE A 1 470 ? -8.547 6.664 3.639 1 88.06 470 ILE A C 1
ATOM 3694 O O . ILE A 1 470 ? -8.727 7 4.809 1 88.06 470 ILE A O 1
ATOM 3698 N N . ARG A 1 471 ? -7.477 6.852 3.029 1 89.56 471 ARG A N 1
ATOM 3699 C CA . ARG A 1 471 ? -6.445 7.762 3.521 1 89.56 471 ARG A CA 1
ATOM 3700 C C . ARG A 1 471 ? -6.48 9.086 2.766 1 89.56 471 ARG A C 1
ATOM 3702 O O . ARG A 1 471 ? -6.441 9.109 1.534 1 89.56 471 ARG A O 1
ATOM 3709 N N . PHE A 1 472 ? -6.57 10.188 3.527 1 90.62 472 PHE A N 1
ATOM 3710 C CA . PHE A 1 472 ? -6.668 11.523 2.961 1 90.62 472 PHE A CA 1
ATOM 3711 C C . PHE A 1 472 ? -5.477 12.375 3.381 1 90.62 472 PHE A C 1
ATOM 3713 O O . PHE A 1 472 ? -5.117 12.406 4.559 1 90.62 472 PHE A O 1
ATOM 3720 N N . LYS A 1 473 ? -4.84 12.945 2.406 1 89.19 473 LYS A N 1
ATOM 3721 C CA . LYS A 1 473 ? -3.76 13.898 2.643 1 89.19 473 LYS A CA 1
ATOM 3722 C C . LYS A 1 473 ? -3.988 15.195 1.865 1 89.19 473 LYS A C 1
ATOM 3724 O O . LYS A 1 473 ? -4.43 15.164 0.715 1 89.19 473 LYS A O 1
ATOM 3729 N N . ALA A 1 474 ? -3.76 16.312 2.477 1 87.62 474 ALA A N 1
ATOM 3730 C CA . ALA A 1 474 ? -3.893 17.609 1.796 1 87.62 474 ALA A CA 1
ATOM 3731 C C . ALA A 1 474 ? -2.916 18.625 2.365 1 87.62 474 ALA A C 1
ATOM 3733 O O . ALA A 1 474 ? -2.598 18.594 3.557 1 87.62 474 ALA A O 1
ATOM 3734 N N . GLU A 1 475 ? -2.432 19.406 1.521 1 85.5 475 GLU A N 1
ATOM 3735 C CA . GLU A 1 475 ? -1.689 20.594 1.917 1 85.5 475 GLU A CA 1
ATOM 3736 C C . GLU A 1 475 ? -2.57 21.844 1.854 1 85.5 475 GLU A C 1
ATOM 3738 O O . GLU A 1 475 ? -3.186 22.125 0.823 1 85.5 475 GLU A O 1
ATOM 3743 N N . VAL A 1 476 ? -2.619 22.516 2.986 1 87 476 VAL A N 1
ATOM 3744 C CA . VAL A 1 476 ? -3.555 23.641 3.064 1 87 476 VAL A CA 1
ATOM 3745 C C . VAL A 1 476 ? -2.793 24.938 3.355 1 87 476 VAL A C 1
ATOM 3747 O O . VAL A 1 476 ? -1.785 24.922 4.066 1 87 476 VAL A O 1
ATOM 3750 N N . ASP A 1 477 ? -3.27 25.938 2.73 1 84.81 477 ASP A N 1
ATOM 3751 C CA . ASP A 1 477 ? -2.834 27.297 3.047 1 84.81 477 ASP A CA 1
ATOM 3752 C C . ASP A 1 477 ? -3.795 27.969 4.027 1 84.81 477 ASP A C 1
ATOM 3754 O O . ASP A 1 477 ? -4.977 28.141 3.721 1 84.81 477 ASP A O 1
ATOM 3758 N N . ILE A 1 478 ? -3.295 28.328 5.18 1 88.5 478 ILE A N 1
ATOM 3759 C CA . ILE A 1 478 ? -4.125 28.906 6.23 1 88.5 478 ILE A CA 1
ATOM 3760 C C . ILE A 1 478 ? -4.148 30.422 6.098 1 88.5 478 ILE A C 1
ATOM 3762 O O . ILE A 1 478 ? -3.109 31.047 5.871 1 88.5 478 ILE A O 1
ATOM 3766 N N . ASP A 1 479 ? -5.32 30.922 6.199 1 86.44 479 ASP A N 1
ATOM 3767 C CA . ASP A 1 479 ? -5.457 32.375 6.289 1 86.44 479 ASP A CA 1
ATOM 3768 C C . ASP A 1 479 ? -5.148 32.875 7.703 1 86.44 479 ASP A C 1
ATOM 3770 O O . ASP A 1 479 ? -6.004 32.812 8.586 1 86.44 479 ASP A O 1
ATOM 3774 N N . GLY A 1 480 ? -3.975 33.469 7.855 1 89.31 480 GLY A N 1
ATOM 3775 C CA . GLY A 1 480 ? -3.539 33.906 9.164 1 89.31 480 GLY A CA 1
ATOM 3776 C C . GLY A 1 480 ? -4.434 35 9.75 1 89.31 480 GLY A C 1
ATOM 3777 O O . GLY A 1 480 ? -4.57 35.094 10.969 1 89.31 480 GLY A O 1
ATOM 3778 N N . ARG A 1 481 ? -5.047 35.75 8.867 1 87.81 481 ARG A N 1
ATOM 3779 C CA . ARG A 1 481 ? -5.926 36.844 9.344 1 87.81 481 ARG A CA 1
ATOM 3780 C C . ARG A 1 481 ? -7.195 36.25 9.969 1 87.81 481 ARG A C 1
ATOM 3782 O O . ARG A 1 481 ? -7.605 36.688 11.047 1 87.81 481 ARG A O 1
ATOM 3789 N N . GLU A 1 482 ? -7.715 35.312 9.234 1 87.31 482 GLU A N 1
ATOM 3790 C CA . GLU A 1 482 ? -8.93 34.688 9.758 1 87.31 482 GLU A CA 1
ATOM 3791 C C . GLU A 1 482 ? -8.641 33.938 11.047 1 87.31 482 GLU A C 1
ATOM 3793 O O . GLU A 1 482 ? -9.477 33.875 11.953 1 87.31 482 GLU A O 1
ATOM 3798 N N . LEU A 1 483 ? -7.562 33.344 11.086 1 90.81 483 LEU A N 1
ATOM 3799 C CA . LEU A 1 483 ? -7.168 32.625 12.289 1 90.81 483 LEU A CA 1
ATOM 3800 C C . LEU A 1 483 ? -7.008 33.562 13.469 1 90.81 483 LEU A C 1
ATOM 3802 O O . LEU A 1 483 ? -7.406 33.25 14.594 1 90.81 483 LEU A O 1
ATOM 3806 N N . THR A 1 484 ? -6.379 34.688 13.203 1 91.69 484 THR A N 1
ATOM 3807 C CA . THR A 1 484 ? -6.172 35.688 14.258 1 91.69 484 THR A CA 1
ATOM 3808 C C . THR A 1 484 ? -7.504 36.25 14.758 1 91.69 484 THR A C 1
ATOM 3810 O O . THR A 1 484 ? -7.656 36.531 15.945 1 91.69 484 THR A O 1
ATOM 3813 N N . LYS A 1 485 ? -8.422 36.375 13.789 1 87.5 485 LYS A N 1
ATOM 3814 C CA . LYS A 1 485 ? -9.758 36.812 14.203 1 87.5 485 LYS A CA 1
ATOM 3815 C C . LYS A 1 485 ? -10.383 35.812 15.164 1 87.5 485 LYS A C 1
ATOM 3817 O O . LYS A 1 485 ? -11.031 36.188 16.141 1 87.5 485 LYS A O 1
ATOM 3822 N N . ARG A 1 486 ? -10.18 34.594 14.82 1 86.38 486 ARG A N 1
ATOM 3823 C CA . ARG A 1 486 ? -10.695 33.531 15.68 1 86.38 486 ARG A CA 1
ATOM 3824 C C . ARG A 1 486 ? -10.055 33.594 17.062 1 86.38 486 ARG A C 1
ATOM 3826 O O . ARG A 1 486 ? -10.711 33.344 18.078 1 86.38 486 ARG A O 1
ATOM 3833 N N . TYR A 1 487 ? -8.82 33.875 17.109 1 90.06 487 TYR A N 1
ATOM 3834 C CA . TYR A 1 487 ? -8.102 34 18.375 1 90.06 487 TYR A CA 1
ATOM 3835 C C . TYR A 1 487 ? -8.594 35.219 19.156 1 90.06 487 TYR A C 1
ATOM 3837 O O . TYR A 1 487 ? -8.797 35.125 20.375 1 90.06 487 TYR A O 1
ATOM 3845 N N . LEU A 1 488 ? -8.797 36.344 18.469 1 87.38 488 LEU A N 1
ATOM 3846 C CA . LEU A 1 488 ? -9.227 37.562 19.125 1 87.38 488 LEU A CA 1
ATOM 3847 C C . LEU A 1 488 ? -10.625 37.406 19.703 1 87.38 488 LEU A C 1
ATOM 3849 O O . LEU A 1 488 ? -10.977 38.094 20.672 1 87.38 488 LEU A O 1
ATOM 3853 N N . GLU A 1 489 ? -11.32 36.5 19.078 1 83 489 GLU A N 1
ATOM 3854 C CA . GLU A 1 489 ? -12.672 36.25 19.578 1 83 489 GLU A CA 1
ATOM 3855 C C . GLU A 1 489 ? -12.641 35.656 20.984 1 83 489 GLU A C 1
ATOM 3857 O O . GLU A 1 489 ? -13.602 35.781 21.734 1 83 489 GLU A O 1
ATOM 3862 N N . THR A 1 490 ? -11.594 35.031 21.25 1 80.06 490 THR A N 1
ATOM 3863 C CA . THR A 1 490 ? -11.5 34.375 22.547 1 80.06 490 THR A CA 1
ATOM 3864 C C . THR A 1 490 ? -10.969 35.344 23.594 1 80.06 490 THR A C 1
ATOM 3866 O O . THR A 1 490 ? -10.984 35.031 24.797 1 80.06 490 THR A O 1
ATOM 3869 N N . LEU A 1 491 ? -10.531 36.562 23.156 1 83.06 491 LEU A N 1
ATOM 3870 C CA . LEU A 1 491 ? -9.93 37.531 24.078 1 83.06 491 LEU A CA 1
ATOM 3871 C C . LEU A 1 491 ? -10.82 38.75 24.25 1 83.06 491 LEU A C 1
ATOM 3873 O O . LEU A 1 491 ? -11.633 39.062 23.375 1 83.06 491 LEU A O 1
ATOM 3877 N N . SER A 1 492 ? -10.672 39.406 25.438 1 82.88 492 SER A N 1
ATOM 3878 C CA . SER A 1 492 ? -11.289 40.719 25.641 1 82.88 492 SER A CA 1
ATOM 3879 C C . SER A 1 492 ? -10.438 41.844 25.031 1 82.88 492 SER A C 1
ATOM 3881 O O . SER A 1 492 ? -9.312 42.062 25.469 1 82.88 492 SER A O 1
ATOM 3883 N N . LEU A 1 493 ? -10.914 42.531 24.031 1 84.81 493 LEU A N 1
ATOM 3884 C CA . LEU A 1 493 ? -10.164 43.531 23.312 1 84.81 493 LEU A CA 1
ATOM 3885 C C . LEU A 1 493 ? -9.789 44.688 24.25 1 84.81 493 LEU A C 1
ATOM 3887 O O . LEU A 1 493 ? -8.734 45.312 24.078 1 84.81 493 LEU A O 1
ATOM 3891 N N . ASP A 1 494 ? -10.664 44.906 25.203 1 84.56 494 ASP A N 1
ATOM 3892 C CA . ASP A 1 494 ? -10.391 46 26.156 1 84.56 494 ASP A CA 1
ATOM 3893 C C . ASP A 1 494 ? -9.164 45.656 27 1 84.56 494 ASP A C 1
ATOM 3895 O O . ASP A 1 494 ? -8.305 46.531 27.219 1 84.56 494 ASP A O 1
ATOM 3899 N N . ASP A 1 495 ? -9.148 44.469 27.422 1 86.06 495 ASP A N 1
ATOM 3900 C CA . ASP A 1 495 ? -8.008 44.031 28.219 1 86.06 495 ASP A CA 1
ATOM 3901 C C . ASP A 1 495 ? -6.723 44.031 27.406 1 86.06 495 ASP A C 1
ATOM 3903 O O . ASP A 1 495 ? -5.652 44.375 27.906 1 86.06 495 ASP A O 1
ATOM 3907 N N . LEU A 1 496 ? -6.887 43.688 26.203 1 89.56 496 LEU A N 1
ATOM 3908 C CA . LEU A 1 496 ? -5.734 43.625 25.297 1 89.56 496 LEU A CA 1
ATOM 3909 C C . LEU A 1 496 ? -5.211 45.031 25.016 1 89.56 496 LEU A C 1
ATOM 3911 O O . LEU A 1 496 ? -4 45.25 24.922 1 89.56 496 LEU A O 1
ATOM 3915 N N . LEU A 1 497 ? -6.125 45.938 24.828 1 89.5 497 LEU A N 1
ATOM 3916 C CA . LEU A 1 497 ? -5.734 47.312 24.562 1 89.5 497 LEU A CA 1
ATOM 3917 C C . LEU A 1 497 ? -4.977 47.906 25.766 1 89.5 497 LEU A C 1
ATOM 3919 O O . LEU A 1 497 ? -3.996 48.625 25.578 1 89.5 497 LEU A O 1
ATOM 3923 N N . GLN A 1 498 ? -5.441 47.594 26.938 1 89.94 498 GLN A N 1
ATOM 3924 C CA . GLN A 1 498 ? -4.754 48.062 28.141 1 89.94 498 GLN A CA 1
ATOM 3925 C C . GLN A 1 498 ? -3.355 47.469 28.234 1 89.94 498 GLN A C 1
ATOM 3927 O O . GLN A 1 498 ? -2.412 48.156 28.656 1 89.94 498 GLN A O 1
ATOM 3932 N N . GLU A 1 499 ? -3.264 46.25 27.859 1 90.44 499 GLU A N 1
ATOM 3933 C CA . GLU A 1 499 ? -1.966 45.594 27.875 1 90.44 499 GLU A CA 1
ATOM 3934 C C . GLU A 1 499 ? -0.993 46.25 26.891 1 90.44 499 GLU A C 1
ATOM 3936 O O . GLU A 1 499 ? 0.191 46.406 27.203 1 90.44 499 GLU A O 1
ATOM 3941 N N . VAL A 1 500 ? -1.467 46.594 25.766 1 90 500 VAL A N 1
ATOM 3942 C CA . VAL A 1 500 ? -0.643 47.219 24.719 1 90 500 VAL A CA 1
ATOM 3943 C C . VAL A 1 500 ? -0.21 48.625 25.156 1 90 500 VAL A C 1
ATOM 3945 O O . VAL A 1 500 ? 0.924 49.031 24.891 1 90 500 VAL A O 1
ATOM 3948 N N . LYS A 1 501 ? -1.103 49.344 25.797 1 88 501 LYS A N 1
ATOM 3949 C CA . LYS A 1 501 ? -0.795 50.688 26.25 1 88 501 LYS A CA 1
ATOM 3950 C C . LYS A 1 501 ? 0.283 50.656 27.328 1 88 501 LYS A C 1
ATOM 3952 O O . LYS A 1 501 ? 1.026 51.625 27.5 1 88 501 LYS A O 1
ATOM 3957 N N . ASN A 1 502 ? 0.35 49.562 28 1 89.19 502 ASN A N 1
ATOM 3958 C CA . ASN A 1 502 ? 1.31 49.438 29.094 1 89.19 502 ASN A CA 1
ATOM 3959 C C . ASN A 1 502 ? 2.686 49 28.594 1 89.19 502 ASN A C 1
ATOM 3961 O O . ASN A 1 502 ? 3.652 48.969 29.359 1 89.19 502 ASN A O 1
ATOM 3965 N N . VAL A 1 503 ? 2.754 48.719 27.328 1 89.94 503 VAL A N 1
ATOM 3966 C CA . VAL A 1 503 ? 4.035 48.312 26.766 1 89.94 503 VAL A CA 1
ATOM 3967 C C . VAL A 1 503 ? 4.895 49.562 26.516 1 89.94 503 VAL A C 1
ATOM 3969 O O . VAL A 1 503 ? 4.555 50.375 25.672 1 89.94 503 VAL A O 1
ATOM 3972 N N . LYS A 1 504 ? 6.023 49.656 27.172 1 87.19 504 LYS A N 1
ATOM 3973 C CA . LYS A 1 504 ? 6.859 50.844 27.047 1 87.19 504 LYS A CA 1
ATOM 3974 C C . LYS A 1 504 ? 8.258 50.469 26.562 1 87.19 504 LYS A C 1
ATOM 3976 O O . LYS A 1 504 ? 8.977 51.312 26.031 1 87.19 504 LYS A O 1
ATOM 3981 N N . THR A 1 505 ? 8.672 49.219 26.828 1 88.75 505 THR A N 1
ATOM 3982 C CA . THR A 1 505 ? 10.023 48.781 26.469 1 88.75 505 THR A CA 1
ATOM 3983 C C . THR A 1 505 ? 9.992 47.688 25.422 1 88.75 505 THR A C 1
ATOM 3985 O O . THR A 1 505 ? 8.953 47.062 25.188 1 88.75 505 THR A O 1
ATOM 3988 N N . GLU A 1 506 ? 11.125 47.5 24.828 1 86.94 506 GLU A N 1
ATOM 3989 C CA . GLU A 1 506 ? 11.266 46.438 23.828 1 86.94 506 GLU A CA 1
ATOM 3990 C C . GLU A 1 506 ? 11.086 45.062 24.438 1 86.94 506 GLU A C 1
ATOM 3992 O O . GLU A 1 506 ? 10.555 44.156 23.797 1 86.94 506 GLU A O 1
ATOM 3997 N N . GLN A 1 507 ? 11.516 44.906 25.594 1 86.06 507 GLN A N 1
ATOM 3998 C CA . GLN A 1 507 ? 11.391 43.625 26.266 1 86.06 507 GLN A CA 1
ATOM 3999 C C . GLN A 1 507 ? 9.922 43.281 26.547 1 86.06 507 GLN A C 1
ATOM 4001 O O . GLN A 1 507 ? 9.5 42.125 26.391 1 86.06 507 GLN A O 1
ATOM 4006 N N . GLN A 1 508 ? 9.211 44.281 26.984 1 88.88 508 GLN A N 1
ATOM 4007 C CA . GLN A 1 508 ? 7.785 44.094 27.234 1 88.88 508 GLN A CA 1
ATOM 4008 C C . GLN A 1 508 ? 7.039 43.781 25.938 1 88.88 508 GLN A C 1
ATOM 4010 O O . GLN A 1 508 ? 6.098 43 25.938 1 88.88 508 GLN A O 1
ATOM 4015 N N . LEU A 1 509 ? 7.484 44.469 24.922 1 89.88 509 LEU A N 1
ATOM 4016 C CA . LEU A 1 509 ? 6.895 44.219 23.609 1 89.88 509 LEU A CA 1
ATOM 4017 C C . LEU A 1 509 ? 7.145 42.781 23.172 1 89.88 509 LEU A C 1
ATOM 4019 O O . LEU A 1 509 ? 6.23 42.094 22.688 1 89.88 509 LEU A O 1
ATOM 4023 N N . ALA A 1 510 ? 8.359 42.344 23.375 1 88.38 510 ALA A N 1
ATOM 4024 C CA . ALA A 1 510 ? 8.703 40.969 23.031 1 88.38 510 ALA A CA 1
ATOM 4025 C C . ALA A 1 510 ? 7.859 39.969 23.812 1 88.38 510 ALA A C 1
ATOM 4027 O O . ALA A 1 510 ? 7.402 38.969 23.266 1 88.38 510 ALA A O 1
ATOM 4028 N N . HIS A 1 511 ? 7.684 40.25 25.031 1 88.94 511 HIS A N 1
ATOM 4029 C CA . HIS A 1 511 ? 6.875 39.344 25.875 1 88.94 511 HIS A CA 1
ATOM 4030 C C . HIS A 1 511 ? 5.426 39.312 25.391 1 88.94 511 HIS A C 1
ATOM 4032 O O . HIS A 1 511 ? 4.793 38.25 25.391 1 88.94 511 HIS A O 1
ATOM 4038 N N . PHE A 1 512 ? 4.93 40.469 25 1 90.5 512 PHE A N 1
ATOM 4039 C CA . PHE A 1 512 ? 3.578 40.562 24.469 1 90.5 512 PHE A CA 1
ATOM 4040 C C . PHE A 1 512 ? 3.436 39.75 23.203 1 90.5 512 PHE A C 1
ATOM 4042 O O . PHE A 1 512 ? 2.486 38.969 23.062 1 90.5 512 PHE A O 1
ATOM 4049 N N . MET A 1 513 ? 4.387 39.875 22.359 1 91 513 MET A N 1
ATOM 4050 C CA . MET A 1 513 ? 4.348 39.156 21.078 1 91 513 MET A CA 1
ATOM 4051 C C . MET A 1 513 ? 4.516 37.656 21.297 1 91 513 MET A C 1
ATOM 4053 O O . MET A 1 513 ? 3.875 36.844 20.609 1 91 513 MET A O 1
ATOM 4057 N N . LEU A 1 514 ? 5.383 37.25 22.219 1 90.56 514 LEU A N 1
ATOM 4058 C CA . LEU A 1 514 ? 5.621 35.844 22.5 1 90.56 514 LEU A CA 1
ATOM 4059 C C . LEU A 1 514 ? 4.371 35.188 23.078 1 90.56 514 LEU A C 1
ATOM 4061 O O . LEU A 1 514 ? 4.016 34.062 22.703 1 90.56 514 LEU A O 1
ATOM 4065 N N . LYS A 1 515 ? 3.744 35.875 23.953 1 89.88 515 LYS A N 1
ATOM 4066 C CA . LYS A 1 515 ? 2.537 35.375 24.594 1 89.88 515 LYS A CA 1
ATOM 4067 C C . LYS A 1 515 ? 1.426 35.156 23.562 1 89.88 515 LYS A C 1
ATOM 4069 O O . LYS A 1 515 ? 0.853 34.062 23.484 1 89.88 515 LYS A O 1
ATOM 4074 N N . HIS A 1 516 ? 1.155 36.125 22.812 1 91.19 516 HIS A N 1
ATOM 4075 C CA . HIS A 1 516 ? 0.04 36.031 21.875 1 91.19 516 HIS A CA 1
ATOM 4076 C C . HIS A 1 516 ? 0.413 35.219 20.656 1 91.19 516 HIS A C 1
ATOM 4078 O O . HIS A 1 516 ? -0.453 34.594 20.031 1 91.19 516 HIS A O 1
ATOM 4084 N N . GLY A 1 517 ? 1.685 35.219 20.297 1 91.62 517 GLY A N 1
ATOM 4085 C CA . GLY A 1 517 ? 2.127 34.312 19.234 1 91.62 517 GLY A CA 1
ATOM 4086 C C . GLY A 1 517 ? 1.967 32.844 19.594 1 91.62 517 GLY A C 1
ATOM 4087 O O . GLY A 1 517 ? 1.552 32.031 18.766 1 91.62 517 GLY A O 1
ATOM 4088 N N . ASP A 1 518 ? 2.311 32.5 20.781 1 89.38 518 ASP A N 1
ATOM 4089 C CA . ASP A 1 518 ? 2.158 31.141 21.266 1 89.38 518 ASP A CA 1
ATOM 4090 C C . ASP A 1 518 ? 0.694 30.719 21.25 1 89.38 518 ASP A C 1
ATOM 4092 O O . ASP A 1 518 ? 0.375 29.594 20.812 1 89.38 518 ASP A O 1
ATOM 4096 N N . ASN A 1 519 ? -0.128 31.594 21.703 1 90.31 519 ASN A N 1
ATOM 4097 C CA . ASN A 1 519 ? -1.552 31.281 21.75 1 90.31 519 ASN A CA 1
ATOM 4098 C C . ASN A 1 519 ? -2.15 31.172 20.359 1 90.31 519 ASN A C 1
ATOM 4100 O O . ASN A 1 519 ? -3.07 30.391 20.125 1 90.31 519 ASN A O 1
ATOM 4104 N N . LEU A 1 520 ? -1.655 31.906 19.469 1 92.5 520 LEU A N 1
ATOM 4105 C CA . LEU A 1 520 ? -2.129 31.828 18.094 1 92.5 520 LEU A CA 1
ATOM 4106 C C . LEU A 1 520 ? -1.781 30.484 17.469 1 92.5 520 LEU A C 1
ATOM 4108 O O . LEU A 1 520 ? -2.607 29.875 16.781 1 92.5 520 LEU A O 1
ATOM 4112 N N . VAL A 1 521 ? -0.591 30.047 17.703 1 90.25 521 VAL A N 1
ATOM 4113 C CA . VAL A 1 521 ? -0.155 28.75 17.172 1 90.25 521 VAL A CA 1
ATOM 4114 C C . VAL A 1 521 ? -0.978 27.625 17.797 1 90.25 521 VAL A C 1
ATOM 4116 O O . VAL A 1 521 ? -1.325 26.656 17.109 1 90.25 521 VAL A O 1
ATOM 4119 N N . ASN A 1 522 ? -1.271 27.766 19.016 1 85.75 522 ASN A N 1
ATOM 4120 C CA . ASN A 1 522 ? -2.121 26.781 19.688 1 85.75 522 ASN A CA 1
ATOM 4121 C C . ASN A 1 522 ? -3.531 26.781 19.109 1 85.75 522 ASN A C 1
ATOM 4123 O O . ASN A 1 522 ? -4.16 25.719 19 1 85.75 522 ASN A O 1
ATOM 4127 N N . THR A 1 523 ? -4.02 27.969 18.828 1 89.19 523 THR A N 1
ATOM 4128 C CA . THR A 1 523 ? -5.332 28.062 18.188 1 89.19 523 THR A CA 1
ATOM 4129 C C . THR A 1 523 ? -5.328 27.391 16.828 1 89.19 523 THR A C 1
ATOM 4131 O O . THR A 1 523 ? -6.312 26.75 16.438 1 89.19 523 THR A O 1
ATOM 4134 N N . LEU A 1 524 ? -4.246 27.547 16.156 1 91.06 524 LEU A N 1
ATOM 4135 C CA . LEU A 1 524 ? -4.109 26.891 14.867 1 91.06 524 LEU A CA 1
ATOM 4136 C C . LEU A 1 524 ? -4.203 25.375 15.016 1 91.06 524 LEU A C 1
ATOM 4138 O O . LEU A 1 524 ? -4.914 24.719 14.258 1 91.06 524 LEU A O 1
ATOM 4142 N N . GLY A 1 525 ? -3.463 24.812 15.961 1 86.44 525 GLY A N 1
ATOM 4143 C CA . GLY A 1 525 ? -3.535 23.375 16.219 1 86.44 525 GLY A CA 1
ATOM 4144 C C . GLY A 1 525 ? -4.934 22.891 16.547 1 86.44 525 GLY A C 1
ATOM 4145 O O . GLY A 1 525 ? -5.367 21.844 16.078 1 86.44 525 GLY A O 1
ATOM 4146 N N . ALA A 1 526 ? -5.613 23.625 17.312 1 84.94 526 ALA A N 1
ATOM 4147 C CA . ALA A 1 526 ? -6.977 23.281 17.703 1 84.94 526 ALA A CA 1
ATOM 4148 C C . ALA A 1 526 ? -7.922 23.328 16.516 1 84.94 526 ALA A C 1
ATOM 4150 O O . ALA A 1 526 ? -8.82 22.484 16.391 1 84.94 526 ALA A O 1
ATOM 4151 N N . GLU A 1 527 ? -7.723 24.359 15.703 1 88.19 527 GLU A N 1
ATOM 4152 C CA . GLU A 1 527 ? -8.57 24.469 14.516 1 88.19 527 GLU A CA 1
ATOM 4153 C C . GLU A 1 527 ? -8.336 23.312 13.555 1 88.19 527 GLU A C 1
ATOM 4155 O O . GLU A 1 527 ? -9.281 22.812 12.938 1 88.19 527 GLU A O 1
ATOM 4160 N N . ILE A 1 528 ? -7.129 22.922 13.391 1 89.06 528 ILE A N 1
ATOM 4161 C CA . ILE A 1 528 ? -6.812 21.797 12.516 1 89.06 528 ILE A CA 1
ATOM 4162 C C . ILE A 1 528 ? -7.469 20.516 13.039 1 89.06 528 ILE A C 1
ATOM 4164 O O . ILE A 1 528 ? -8.031 19.75 12.273 1 89.06 528 ILE A O 1
ATOM 4168 N N . ASN A 1 529 ? -7.391 20.312 14.352 1 84.69 529 ASN A N 1
ATOM 4169 C CA . ASN A 1 529 ? -8.039 19.141 14.953 1 84.69 529 ASN A CA 1
ATOM 4170 C C . ASN A 1 529 ? -9.547 19.172 14.742 1 84.69 529 ASN A C 1
ATOM 4172 O O . ASN A 1 529 ? -10.164 18.125 14.531 1 84.69 529 ASN A O 1
ATOM 4176 N N . LYS A 1 530 ? -10.102 20.344 14.797 1 86.19 530 LYS A N 1
ATOM 4177 C CA . LYS A 1 530 ? -11.531 20.5 14.57 1 86.19 530 LYS A CA 1
ATOM 4178 C C . LYS A 1 530 ? -11.898 20.156 13.133 1 86.19 530 LYS A C 1
ATOM 4180 O O . LYS A 1 530 ? -12.945 19.562 12.875 1 86.19 530 LYS A O 1
ATOM 4185 N N . ILE A 1 531 ? -11.078 20.594 12.266 1 89.31 531 ILE A N 1
ATOM 4186 C CA . ILE A 1 531 ? -11.305 20.297 10.852 1 89.31 531 ILE A CA 1
ATOM 4187 C C . ILE A 1 531 ? -11.242 18.797 10.609 1 89.31 531 ILE A C 1
ATOM 4189 O O . ILE A 1 531 ? -12.086 18.234 9.906 1 89.31 531 ILE A O 1
ATOM 4193 N N . GLU A 1 532 ? -10.281 18.156 11.18 1 88.75 532 GLU A N 1
ATOM 4194 C CA . GLU A 1 532 ? -10.141 16.703 11.047 1 88.75 532 GLU A CA 1
ATOM 4195 C C . GLU A 1 532 ? -11.367 15.984 11.594 1 88.75 532 GLU A C 1
ATOM 4197 O O . GLU A 1 532 ? -11.859 15.023 10.992 1 88.75 532 GLU A O 1
ATOM 4202 N N . GLU A 1 533 ? -11.797 16.422 12.672 1 85.56 533 GLU A N 1
ATOM 4203 C CA . GLU A 1 533 ? -12.977 15.812 13.281 1 85.56 533 GLU A CA 1
ATOM 4204 C C . GLU A 1 533 ? -14.211 16 12.406 1 85.56 533 GLU A C 1
ATOM 4206 O O . GLU A 1 533 ? -15.047 15.109 12.305 1 85.56 533 GLU A O 1
ATOM 4211 N N . LYS A 1 534 ? -14.297 17.172 11.875 1 88.38 534 LYS A N 1
ATOM 4212 C CA . LYS A 1 534 ? -15.43 17.453 11 1 88.38 534 LYS A CA 1
ATOM 4213 C C . LYS A 1 534 ? -15.43 16.547 9.773 1 88.38 534 LYS A C 1
ATOM 4215 O O . LYS A 1 534 ? -16.469 16.016 9.383 1 88.38 534 LYS A O 1
ATOM 4220 N N . ILE A 1 535 ? -14.305 16.344 9.203 1 89.69 535 ILE A N 1
ATOM 4221 C CA . ILE A 1 535 ? -14.18 15.484 8.031 1 89.69 535 ILE A CA 1
ATOM 4222 C C . ILE A 1 535 ? -14.516 14.039 8.406 1 89.69 535 ILE A C 1
ATOM 4224 O O . ILE A 1 535 ? -15.234 13.352 7.684 1 89.69 535 ILE A O 1
ATOM 4228 N N . LYS A 1 536 ? -14.023 13.594 9.531 1 87.25 536 LYS A N 1
ATOM 4229 C CA . LYS A 1 536 ? -14.281 12.234 9.984 1 87.25 536 LYS A CA 1
ATOM 4230 C C . LYS A 1 536 ? -15.766 12.016 10.258 1 87.25 536 LYS A C 1
ATOM 4232 O O . LYS A 1 536 ? -16.281 10.914 10.055 1 87.25 536 LYS A O 1
ATOM 4237 N N . LYS A 1 537 ? -16.406 13.016 10.734 1 86.25 537 LYS A N 1
ATOM 4238 C CA . LYS A 1 537 ? -17.828 12.93 11.031 1 86.25 537 LYS A CA 1
ATOM 4239 C C . LYS A 1 537 ? -18.656 12.852 9.742 1 86.25 537 LYS A C 1
ATOM 4241 O O . LYS A 1 537 ? -19.594 12.062 9.648 1 86.25 537 LYS A O 1
ATOM 4246 N N . GLU A 1 538 ? -18.281 13.633 8.82 1 86.81 538 GLU A N 1
ATOM 4247 C CA . GLU A 1 538 ? -19.016 13.672 7.562 1 86.81 538 GLU A CA 1
ATOM 4248 C C . GLU A 1 538 ? -18.688 12.461 6.688 1 86.81 538 GLU A C 1
ATOM 4250 O O . GLU A 1 538 ? -19.547 11.969 5.957 1 86.81 538 GLU A O 1
ATOM 4255 N N . PHE A 1 539 ? -17.438 12.07 6.723 1 87.5 539 PHE A N 1
ATOM 4256 C CA . PHE A 1 539 ? -16.969 10.922 5.945 1 87.5 539 PHE A CA 1
ATOM 4257 C C . PHE A 1 539 ? -16.328 9.883 6.852 1 87.5 539 PHE A C 1
ATOM 4259 O O . PHE A 1 539 ? -15.109 9.781 6.926 1 87.5 539 PHE A O 1
ATOM 4266 N N . PRO A 1 540 ? -17.047 8.984 7.367 1 84.25 540 PRO A N 1
ATOM 4267 C CA . PRO A 1 540 ? -16.531 8.023 8.336 1 84.25 540 PRO A CA 1
ATOM 4268 C C . PRO A 1 540 ? -15.555 7.027 7.715 1 84.25 540 PRO A C 1
ATOM 4270 O O . PRO A 1 540 ? -14.789 6.379 8.438 1 84.25 540 PRO A O 1
ATOM 4273 N N . ASN A 1 541 ? -15.484 6.922 6.422 1 83.38 541 ASN A N 1
ATOM 4274 C CA . ASN A 1 541 ? -14.578 6.004 5.75 1 83.38 541 ASN A CA 1
ATOM 4275 C C . ASN A 1 541 ? -13.156 6.551 5.707 1 83.38 541 ASN A C 1
ATOM 4277 O O . ASN A 1 541 ? -12.203 5.809 5.434 1 83.38 541 ASN A O 1
ATOM 4281 N N . VAL A 1 542 ? -13.062 7.832 5.996 1 88.25 542 VAL A N 1
ATOM 4282 C CA . VAL A 1 542 ? -11.734 8.438 6.031 1 88.25 542 VAL A CA 1
ATOM 4283 C C . VAL A 1 542 ? -11.094 8.195 7.395 1 88.25 542 VAL A C 1
ATOM 4285 O O . VAL A 1 542 ? -11.32 8.961 8.336 1 88.25 542 VAL A O 1
ATOM 4288 N N . THR A 1 543 ? -10.305 7.223 7.453 1 84.69 543 THR A N 1
ATOM 4289 C CA . THR A 1 543 ? -9.758 6.805 8.742 1 84.69 543 THR A CA 1
ATOM 4290 C C . THR A 1 543 ? -8.461 7.547 9.047 1 84.69 543 THR A C 1
ATOM 4292 O O . THR A 1 543 ? -8.156 7.82 10.211 1 84.69 543 THR A O 1
ATOM 4295 N N . HIS A 1 544 ? -7.734 7.828 8.023 1 86.38 544 HIS A N 1
ATOM 4296 C CA . HIS A 1 544 ? -6.473 8.531 8.219 1 86.38 544 HIS A CA 1
ATOM 4297 C C . HIS A 1 544 ? -6.469 9.867 7.484 1 86.38 544 HIS A C 1
ATOM 4299 O O . HIS A 1 544 ? -6.68 9.914 6.27 1 86.38 544 HIS A O 1
ATOM 4305 N N . ILE A 1 545 ? -6.285 10.906 8.242 1 89.06 545 ILE A N 1
ATOM 4306 C CA . ILE A 1 545 ? -6.289 12.25 7.676 1 89.06 545 ILE A CA 1
ATOM 4307 C C . ILE A 1 545 ? -4.973 12.945 8.008 1 89.06 545 ILE A C 1
ATOM 4309 O O . ILE A 1 545 ? -4.551 12.977 9.164 1 89.06 545 ILE A O 1
ATOM 4313 N N . ASP A 1 546 ? -4.336 13.453 7.055 1 87.69 546 ASP A N 1
ATOM 4314 C CA . ASP A 1 546 ? -3.121 14.242 7.223 1 87.69 546 ASP A CA 1
ATOM 4315 C C . ASP A 1 546 ? -3.266 15.617 6.578 1 87.69 546 ASP A C 1
ATOM 4317 O O . ASP A 1 546 ? -3.277 15.734 5.348 1 87.69 546 ASP A O 1
ATOM 4321 N N . ILE A 1 547 ? -3.318 16.609 7.379 1 89.12 547 ILE A N 1
ATOM 4322 C CA . ILE A 1 547 ? -3.42 17.984 6.891 1 89.12 547 ILE A CA 1
ATOM 4323 C C . ILE A 1 547 ? -2.119 18.734 7.18 1 89.12 547 ILE A C 1
ATOM 4325 O O . ILE A 1 547 ? -1.774 18.969 8.336 1 89.12 547 ILE A O 1
ATOM 4329 N N . GLU A 1 548 ? -1.455 19.031 6.168 1 88.25 548 GLU A N 1
ATOM 4330 C CA . GLU A 1 548 ? -0.189 19.75 6.293 1 88.25 548 GLU A CA 1
ATOM 4331 C C . GLU A 1 548 ? -0.347 21.219 5.918 1 88.25 548 GLU A C 1
ATOM 4333 O O . GLU A 1 548 ? -1.068 21.547 4.973 1 88.25 548 GLU A O 1
ATOM 4338 N N . ILE A 1 549 ? 0.369 22.016 6.652 1 84.75 549 ILE A N 1
ATOM 4339 C CA . ILE A 1 549 ? 0.33 23.438 6.371 1 84.75 549 ILE A CA 1
ATOM 4340 C C . ILE A 1 549 ? 1.397 23.797 5.336 1 84.75 549 ILE A C 1
ATOM 4342 O O . ILE A 1 549 ? 2.533 23.312 5.426 1 84.75 549 ILE A O 1
ATOM 4346 N N . ASN A 1 550 ? 0.963 24.438 4.27 1 76.69 550 ASN A N 1
ATOM 4347 C CA . ASN A 1 550 ? 1.879 24.859 3.215 1 76.69 550 ASN A CA 1
ATOM 4348 C C . ASN A 1 550 ? 2.541 26.203 3.555 1 76.69 550 ASN A C 1
ATOM 4350 O O . ASN A 1 550 ? 1.869 27.141 3.973 1 76.69 550 ASN A O 1
ATOM 4354 N N . MET B 1 1 ? 34.312 5.848 -62.25 1 15.17 1 MET B N 1
ATOM 4355 C CA . MET B 1 1 ? 35.406 6.098 -61.281 1 15.17 1 MET B CA 1
ATOM 4356 C C . MET B 1 1 ? 34.969 5.715 -59.875 1 15.17 1 MET B C 1
ATOM 4358 O O . MET B 1 1 ? 35.562 4.828 -59.25 1 15.17 1 MET B O 1
ATOM 4362 N N . GLN B 1 2 ? 34.562 6.762 -58.719 1 15.52 2 GLN B N 1
ATOM 4363 C CA . GLN B 1 2 ? 35.281 7.215 -57.531 1 15.52 2 GLN B CA 1
ATOM 4364 C C . GLN B 1 2 ? 34.719 6.578 -56.25 1 15.52 2 GLN B C 1
ATOM 4366 O O . GLN B 1 2 ? 35.469 5.992 -55.469 1 15.52 2 GLN B O 1
ATOM 4371 N N . ASN B 1 3 ? 34.125 7.488 -55.094 1 16.58 3 ASN B N 1
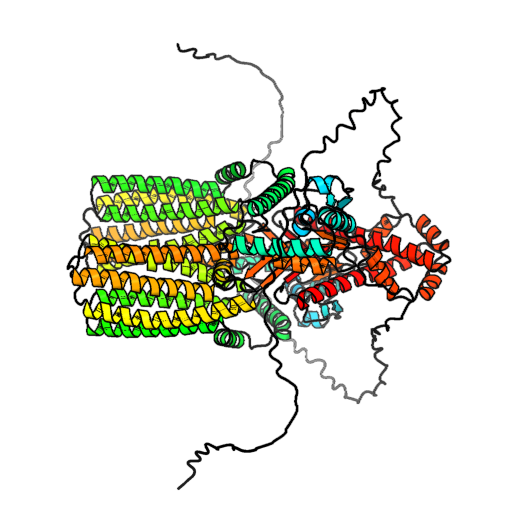ATOM 4372 C CA . ASN B 1 3 ? 34.625 7.969 -53.812 1 16.58 3 ASN B CA 1
ATOM 4373 C C . ASN B 1 3 ? 34.062 7.148 -52.656 1 16.58 3 ASN B C 1
ATOM 4375 O O . ASN B 1 3 ? 32.875 7.211 -52.375 1 16.58 3 ASN B O 1
ATOM 4379 N N . ALA B 1 4 ? 34.531 5.941 -52.156 1 19.95 4 ALA B N 1
ATOM 4380 C CA . ALA B 1 4 ? 34.531 4.789 -51.281 1 19.95 4 ALA B CA 1
ATOM 4381 C C . ALA B 1 4 ? 34.906 5.188 -49.844 1 19.95 4 ALA B C 1
ATOM 4383 O O . ALA B 1 4 ? 35.719 4.508 -49.219 1 19.95 4 ALA B O 1
ATOM 4384 N N . HIS B 1 5 ? 34.719 6.574 -49.312 1 18.39 5 HIS B N 1
ATOM 4385 C CA . HIS B 1 5 ? 35.531 7.207 -48.281 1 18.39 5 HIS B CA 1
ATOM 4386 C C . HIS B 1 5 ? 35.312 6.59 -46.906 1 18.39 5 HIS B C 1
ATOM 4388 O O . HIS B 1 5 ? 34.188 6.633 -46.406 1 18.39 5 HIS B O 1
ATOM 4394 N N . PHE B 1 6 ? 36.094 5.586 -46.219 1 18.67 6 PHE B N 1
ATOM 4395 C CA . PHE B 1 6 ? 36.344 4.59 -45.188 1 18.67 6 PHE B CA 1
ATOM 4396 C C . PHE B 1 6 ? 36.812 5.246 -43.906 1 18.67 6 PHE B C 1
ATOM 4398 O O . PHE B 1 6 ? 37.062 4.566 -42.906 1 18.67 6 PHE B O 1
ATOM 4405 N N . ILE B 1 7 ? 36.875 6.637 -43.438 1 16.94 7 ILE B N 1
ATOM 4406 C CA . ILE B 1 7 ? 38.062 7.09 -42.719 1 16.94 7 ILE B CA 1
ATOM 4407 C C . ILE B 1 7 ? 37.906 6.758 -41.25 1 16.94 7 ILE B C 1
ATOM 4409 O O . ILE B 1 7 ? 37.031 7.262 -40.562 1 16.94 7 ILE B O 1
ATOM 4413 N N . VAL B 1 8 ? 38.5 5.656 -40.5 1 17.75 8 VAL B N 1
ATOM 4414 C CA . VAL B 1 8 ? 38.688 4.949 -39.219 1 17.75 8 VAL B CA 1
ATOM 4415 C C . VAL B 1 8 ? 39.625 5.742 -38.344 1 17.75 8 VAL B C 1
ATOM 4417 O O . VAL B 1 8 ? 40.156 5.207 -37.344 1 17.75 8 VAL B O 1
ATOM 4420 N N . SER B 1 9 ? 39.75 7.094 -38.094 1 15.73 9 SER B N 1
ATOM 4421 C CA . SER B 1 9 ? 41 7.723 -37.594 1 15.73 9 SER B CA 1
ATOM 4422 C C . SER B 1 9 ? 41.312 7.277 -36.188 1 15.73 9 SER B C 1
ATOM 4424 O O . SER B 1 9 ? 40.406 7.078 -35.375 1 15.73 9 SER B O 1
ATOM 4426 N N . ARG B 1 10 ? 42.781 7.012 -35.625 1 16.45 10 ARG B N 1
ATOM 4427 C CA . ARG B 1 10 ? 43.875 6.492 -34.812 1 16.45 10 ARG B CA 1
ATOM 4428 C C . ARG B 1 10 ? 44.156 7.418 -33.656 1 16.45 10 ARG B C 1
ATOM 4430 O O . ARG B 1 10 ? 45.031 8.273 -33.719 1 16.45 10 ARG B O 1
ATOM 4437 N N . ALA B 1 11 ? 43.469 8.234 -32.875 1 16.2 11 ALA B N 1
ATOM 4438 C CA . ALA B 1 11 ? 44.125 9.289 -32.125 1 16.2 11 ALA B CA 1
ATOM 4439 C C . ALA B 1 11 ? 45.094 8.703 -31.078 1 16.2 11 ALA B C 1
ATOM 4441 O O . ALA B 1 11 ? 44.75 7.707 -30.422 1 16.2 11 ALA B O 1
ATOM 4442 N N . ILE B 1 12 ? 46.406 9.297 -30.688 1 16.22 12 ILE B N 1
ATOM 4443 C CA . ILE B 1 12 ? 47.812 9.297 -30.312 1 16.22 12 ILE B CA 1
ATOM 4444 C C . ILE B 1 12 ? 47.969 9.102 -28.812 1 16.22 12 ILE B C 1
ATOM 4446 O O . ILE B 1 12 ? 47.094 9.531 -28.047 1 16.22 12 ILE B O 1
ATOM 4450 N N . LEU B 1 13 ? 49.312 8.773 -28.172 1 16.36 13 LEU B N 1
ATOM 4451 C CA . LEU B 1 13 ? 50.312 8.008 -27.406 1 16.36 13 LEU B CA 1
ATOM 4452 C C . LEU B 1 13 ? 50.688 8.734 -26.125 1 16.36 13 LEU B C 1
ATOM 4454 O O . LEU B 1 13 ? 50.812 8.109 -25.062 1 16.36 13 LEU B O 1
ATOM 4458 N N . SER B 1 14 ? 51.375 9.922 -25.953 1 15.37 14 SER B N 1
ATOM 4459 C CA . SER B 1 14 ? 52.781 10.055 -25.516 1 15.37 14 SER B CA 1
ATOM 4460 C C . SER B 1 14 ? 52.875 10.078 -23.984 1 15.37 14 SER B C 1
ATOM 4462 O O . SER B 1 14 ? 53.625 9.312 -23.391 1 15.37 14 SER B O 1
ATOM 4464 N N . SER B 1 15 ? 53.281 11.258 -23.281 1 15.77 15 SER B N 1
ATOM 4465 C CA . SER B 1 15 ? 54.5 11.719 -22.625 1 15.77 15 SER B CA 1
ATOM 4466 C C . SER B 1 15 ? 54.531 11.32 -21.156 1 15.77 15 SER B C 1
ATOM 4468 O O . SER B 1 15 ? 53.469 11.047 -20.562 1 15.77 15 SER B O 1
ATOM 4470 N N . THR B 1 16 ? 55.812 11.555 -20.25 1 16.19 16 THR B N 1
ATOM 4471 C CA . THR B 1 16 ? 56.969 11.133 -19.484 1 16.19 16 THR B CA 1
ATOM 4472 C C . THR B 1 16 ? 56.812 11.531 -18.016 1 16.19 16 THR B C 1
ATOM 4474 O O . THR B 1 16 ? 57.438 10.945 -17.141 1 16.19 16 THR B O 1
ATOM 4477 N N . LYS B 1 17 ? 56.375 12.695 -17.484 1 15.96 17 LYS B N 1
ATOM 4478 C CA . LYS B 1 17 ? 57.219 13.469 -16.562 1 15.96 17 LYS B CA 1
ATOM 4479 C C . LYS B 1 17 ? 57.438 12.711 -15.258 1 15.96 17 LYS B C 1
ATOM 4481 O O . LYS B 1 17 ? 56.562 11.969 -14.805 1 15.96 17 LYS B O 1
ATOM 4486 N N . ASP B 1 18 ? 58.5 13.055 -14.266 1 15.64 18 ASP B N 1
ATOM 4487 C CA . ASP B 1 18 ? 59.656 12.836 -13.43 1 15.64 18 ASP B CA 1
ATOM 4488 C C . ASP B 1 18 ? 59.25 12.656 -11.961 1 15.64 18 ASP B C 1
ATOM 4490 O O . ASP B 1 18 ? 59.75 11.742 -11.297 1 15.64 18 ASP B O 1
ATOM 4494 N N . THR B 1 19 ? 58.844 13.727 -11.195 1 15.84 19 THR B N 1
ATOM 4495 C CA . THR B 1 19 ? 59.656 14.203 -10.086 1 15.84 19 THR B CA 1
ATOM 4496 C C . THR B 1 19 ? 59.594 13.234 -8.906 1 15.84 19 THR B C 1
ATOM 4498 O O . THR B 1 19 ? 58.625 12.516 -8.75 1 15.84 19 THR B O 1
ATOM 4501 N N . PHE B 1 20 ? 60.469 13.461 -7.754 1 15.52 20 PHE B N 1
ATOM 4502 C CA . PHE B 1 20 ? 61.531 13.031 -6.863 1 15.52 20 PHE B CA 1
ATOM 4503 C C . PHE B 1 20 ? 60.969 12.422 -5.59 1 15.52 20 PHE B C 1
ATOM 4505 O O . PHE B 1 20 ? 61.281 11.281 -5.246 1 15.52 20 PHE B O 1
ATOM 4512 N N . ARG B 1 21 ? 61.188 13.047 -4.262 1 14.82 21 ARG B N 1
ATOM 4513 C CA . ARG B 1 21 ? 62.219 12.727 -3.279 1 14.82 21 ARG B CA 1
ATOM 4514 C C . ARG B 1 21 ? 61.656 11.922 -2.117 1 14.82 21 ARG B C 1
ATOM 4516 O O . ARG B 1 21 ? 62.188 10.891 -1.731 1 14.82 21 ARG B O 1
ATOM 4523 N N . ARG B 1 22 ? 60.938 12.625 -1.047 1 15.48 22 ARG B N 1
ATOM 4524 C CA . ARG B 1 22 ? 61.531 12.656 0.279 1 15.48 22 ARG B CA 1
ATOM 4525 C C . ARG B 1 22 ? 61.375 11.32 0.993 1 15.48 22 ARG B C 1
ATOM 4527 O O . ARG B 1 22 ? 60.469 10.547 0.662 1 15.48 22 ARG B O 1
ATOM 4534 N N . CYS B 1 23 ? 61.656 11.18 2.475 1 15.36 23 CYS B N 1
ATOM 4535 C CA . CYS B 1 23 ? 62.625 10.578 3.398 1 15.36 23 CYS B CA 1
ATOM 4536 C C . CYS B 1 23 ? 62 9.414 4.156 1 15.36 23 CYS B C 1
ATOM 4538 O O . CYS B 1 23 ? 62.531 8.312 4.18 1 15.36 23 CYS B O 1
ATOM 4540 N N . PHE B 1 24 ? 61.438 9.75 5.5 1 15.84 24 PHE B N 1
ATOM 4541 C CA . PHE B 1 24 ? 62.062 9.234 6.703 1 15.84 24 PHE B CA 1
ATOM 4542 C C . PHE B 1 24 ? 61.656 7.801 6.977 1 15.84 24 PHE B C 1
ATOM 4544 O O . PHE B 1 24 ? 60.594 7.359 6.496 1 15.84 24 PHE B O 1
ATOM 4551 N N . ASN B 1 25 ? 62.188 7.242 8.164 1 15.95 25 ASN B N 1
ATOM 4552 C CA . ASN B 1 25 ? 62.875 6.152 8.828 1 15.95 25 ASN B CA 1
ATOM 4553 C C . ASN B 1 25 ? 61.906 5.117 9.383 1 15.95 25 ASN B C 1
ATOM 4555 O O . ASN B 1 25 ? 60.75 5.43 9.648 1 15.95 25 ASN B O 1
ATOM 4559 N N . LEU B 1 26 ? 62.375 3.859 9.594 1 16.5 26 LEU B N 1
ATOM 4560 C CA . LEU B 1 26 ? 62.156 2.418 9.594 1 16.5 26 LEU B CA 1
ATOM 4561 C C . LEU B 1 26 ? 61.719 1.939 10.969 1 16.5 26 LEU B C 1
ATOM 4563 O O . LEU B 1 26 ? 61.031 0.923 11.086 1 16.5 26 LEU B O 1
ATOM 4567 N N . SER B 1 27 ? 62.125 2.609 12.086 1 15.76 27 SER B N 1
ATOM 4568 C CA . SER B 1 27 ? 62.781 1.688 13.008 1 15.76 27 SER B CA 1
ATOM 4569 C C . SER B 1 27 ? 61.781 0.693 13.594 1 15.76 27 SER B C 1
ATOM 4571 O O . SER B 1 27 ? 60.594 0.959 13.625 1 15.76 27 SER B O 1
ATOM 4573 N N . THR B 1 28 ? 62.312 -0.565 14.18 1 16.95 28 THR B N 1
ATOM 4574 C CA . THR B 1 28 ? 62.188 -1.994 14.453 1 16.95 28 THR B CA 1
ATOM 4575 C C . THR B 1 28 ? 61.531 -2.238 15.797 1 16.95 28 THR B C 1
ATOM 4577 O O . THR B 1 28 ? 61.188 -3.377 16.125 1 16.95 28 THR B O 1
ATOM 4580 N N . LYS B 1 29 ? 61.406 -1.279 16.812 1 16.23 29 LYS B N 1
ATOM 4581 C CA . LYS B 1 29 ? 61.844 -1.713 18.141 1 16.23 29 LYS B CA 1
ATOM 4582 C C . LYS B 1 29 ? 61.031 -2.93 18.609 1 16.23 29 LYS B C 1
ATOM 4584 O O . LYS B 1 29 ? 59.906 -3.152 18.141 1 16.23 29 LYS B O 1
ATOM 4589 N N . HIS B 1 30 ? 61.469 -3.559 19.844 1 17.06 30 HIS B N 1
ATOM 4590 C CA . HIS B 1 30 ? 61.75 -4.754 20.625 1 17.06 30 HIS B CA 1
ATOM 4591 C C . HIS B 1 30 ? 60.469 -5.281 21.281 1 17.06 30 HIS B C 1
ATOM 4593 O O . HIS B 1 30 ? 59.469 -4.578 21.328 1 17.06 30 HIS B O 1
ATOM 4599 N N . LEU B 1 31 ? 60.625 -6.113 22.438 1 16.48 31 LEU B N 1
ATOM 4600 C CA . LEU B 1 31 ? 60.469 -7.465 22.969 1 16.48 31 LEU B CA 1
ATOM 4601 C C . LEU B 1 31 ? 59.281 -7.543 23.922 1 16.48 31 LEU B C 1
ATOM 4603 O O . LEU B 1 31 ? 58.438 -8.453 23.812 1 16.48 31 LEU B O 1
ATOM 4607 N N . PHE B 1 32 ? 59.281 -6.875 25.188 1 17.2 32 PHE B N 1
ATOM 4608 C CA . PHE B 1 32 ? 59.312 -7.578 26.453 1 17.2 32 PHE B CA 1
ATOM 4609 C C . PHE B 1 32 ? 57.906 -7.996 26.891 1 17.2 32 PHE B C 1
ATOM 4611 O O . PHE B 1 32 ? 56.938 -7.41 26.438 1 17.2 32 PHE B O 1
ATOM 4618 N N . THR B 1 33 ? 57.75 -9.055 27.906 1 17.61 33 THR B N 1
ATOM 4619 C CA . THR B 1 33 ? 57.156 -10.242 28.516 1 17.61 33 THR B CA 1
ATOM 4620 C C . THR B 1 33 ? 56.062 -9.852 29.5 1 17.61 33 THR B C 1
ATOM 4622 O O . THR B 1 33 ? 55.125 -10.625 29.734 1 17.61 33 THR B O 1
ATOM 4625 N N . THR B 1 34 ? 56.062 -8.641 30.188 1 17.5 34 THR B N 1
ATOM 4626 C CA . THR B 1 34 ? 55.906 -8.852 31.625 1 17.5 34 THR B CA 1
ATOM 4627 C C . THR B 1 34 ? 54.469 -9.273 31.953 1 17.5 34 THR B C 1
ATOM 4629 O O . THR B 1 34 ? 53.531 -8.836 31.297 1 17.5 34 THR B O 1
ATOM 4632 N N . PRO B 1 35 ? 54.281 -10.219 33.031 1 19.58 35 PRO B N 1
ATOM 4633 C CA . PRO B 1 35 ? 53.344 -11.18 33.656 1 19.58 35 PRO B CA 1
ATOM 4634 C C . PRO B 1 35 ? 52.188 -10.508 34.375 1 19.58 35 PRO B C 1
ATOM 4636 O O . PRO B 1 35 ? 51.375 -11.18 35.031 1 19.58 35 PRO B O 1
ATOM 4639 N N . TYR B 1 36 ? 51.5 -9.5 33.844 1 17.45 36 TYR B N 1
ATOM 4640 C CA . TYR B 1 36 ? 50.719 -8.656 34.75 1 17.45 36 TYR B CA 1
ATOM 4641 C C . TYR B 1 36 ? 49.688 -9.477 35.531 1 17.45 36 TYR B C 1
ATOM 4643 O O . TYR B 1 36 ? 48.875 -10.172 34.906 1 17.45 36 TYR B O 1
ATOM 4651 N N . LEU B 1 37 ? 50.156 -9.93 36.719 1 18.09 37 LEU B N 1
ATOM 4652 C CA . LEU B 1 37 ? 49.531 -10.68 37.812 1 18.09 37 LEU B CA 1
ATOM 4653 C C . LEU B 1 37 ? 48.219 -10.055 38.219 1 18.09 37 LEU B C 1
ATOM 4655 O O . LEU B 1 37 ? 48.188 -8.922 38.719 1 18.09 37 LEU B O 1
ATOM 4659 N N . VAL B 1 38 ? 47.219 -10.109 37.406 1 18.84 38 VAL B N 1
ATOM 4660 C CA . VAL B 1 38 ? 45.938 -9.414 37.688 1 18.84 38 VAL B CA 1
ATOM 4661 C C . VAL B 1 38 ? 45.375 -9.867 39 1 18.84 38 VAL B C 1
ATOM 4663 O O . VAL B 1 38 ? 45.062 -11.047 39.188 1 18.84 38 VAL B O 1
ATOM 4666 N N . HIS B 1 39 ? 46.031 -9.336 40.094 1 17.12 39 HIS B N 1
ATOM 4667 C CA . HIS B 1 39 ? 45.656 -9.656 41.469 1 17.12 39 HIS B CA 1
ATOM 4668 C C . HIS B 1 39 ? 44.156 -9.578 41.688 1 17.12 39 HIS B C 1
ATOM 4670 O O . HIS B 1 39 ? 43.469 -8.773 41.031 1 17.12 39 HIS B O 1
ATOM 4676 N N . LYS B 1 40 ? 43.594 -10.656 42.344 1 19.11 40 LYS B N 1
ATOM 4677 C CA . LYS B 1 40 ? 42.312 -11.227 42.75 1 19.11 40 LYS B CA 1
ATOM 4678 C C . LYS B 1 40 ? 41.562 -10.281 43.688 1 19.11 40 LYS B C 1
ATOM 4680 O O . LYS B 1 40 ? 41.562 -10.477 44.906 1 19.11 40 LYS B O 1
ATOM 4685 N N . ILE B 1 41 ? 41.688 -8.852 43.438 1 17.16 41 ILE B N 1
ATOM 4686 C CA . ILE B 1 41 ? 41.219 -8.156 44.656 1 17.16 41 ILE B CA 1
ATOM 4687 C C . ILE B 1 41 ? 39.844 -8.68 45.062 1 17.16 41 ILE B C 1
ATOM 4689 O O . ILE B 1 41 ? 38.938 -8.703 44.281 1 17.16 41 ILE B O 1
ATOM 4693 N N . ARG B 1 42 ? 39.812 -9.453 46.156 1 18.09 42 ARG B N 1
ATOM 4694 C CA . ARG B 1 42 ? 38.844 -10.125 46.969 1 18.09 42 ARG B CA 1
ATOM 4695 C C . ARG B 1 42 ? 37.75 -9.164 47.406 1 18.09 42 ARG B C 1
ATOM 4697 O O . ARG B 1 42 ? 37.969 -8.32 48.281 1 18.09 42 ARG B O 1
ATOM 4704 N N . ILE B 1 43 ? 37.125 -8.406 46.469 1 17.7 43 ILE B N 1
ATOM 4705 C CA . ILE B 1 43 ? 36.25 -7.375 47.031 1 17.7 43 ILE B CA 1
ATOM 4706 C C . ILE B 1 43 ? 35.25 -8.016 48 1 17.7 43 ILE B C 1
ATOM 4708 O O . ILE B 1 43 ? 34.5 -8.906 47.594 1 17.7 43 ILE B O 1
ATOM 4712 N N . SER B 1 44 ? 35.562 -7.984 49.344 1 17.11 44 SER B N 1
ATOM 4713 C CA . SER B 1 44 ? 34.906 -8.469 50.531 1 17.11 44 SER B CA 1
ATOM 4714 C C . SER B 1 44 ? 33.438 -8.047 50.562 1 17.11 44 SER B C 1
ATOM 4716 O O . SER B 1 44 ? 33.094 -6.938 50.125 1 17.11 44 SER B O 1
ATOM 4718 N N . ARG B 1 45 ? 32.469 -9.062 50.625 1 18.48 45 ARG B N 1
ATOM 4719 C CA . ARG B 1 45 ? 31.031 -9.273 50.5 1 18.48 45 ARG B CA 1
ATOM 4720 C C . ARG B 1 45 ? 30.281 -8.414 51.531 1 18.48 45 ARG B C 1
ATOM 4722 O O . ARG B 1 45 ? 29.156 -7.977 51.25 1 18.48 45 ARG B O 1
ATOM 4729 N N . HIS B 1 46 ? 30.797 -8.258 52.875 1 17.47 46 HIS B N 1
ATOM 4730 C CA . HIS B 1 46 ? 29.859 -8.625 53.906 1 17.47 46 HIS B CA 1
ATOM 4731 C C . HIS B 1 46 ? 28.875 -7.488 54.188 1 17.47 46 HIS B C 1
ATOM 4733 O O . HIS B 1 46 ? 27.844 -7.699 54.844 1 17.47 46 HIS B O 1
ATOM 4739 N N . THR B 1 47 ? 29.344 -6.207 54.125 1 17.7 47 THR B N 1
ATOM 4740 C CA . THR B 1 47 ? 28.891 -5.43 55.281 1 17.7 47 THR B CA 1
ATOM 4741 C C . THR B 1 47 ? 27.375 -5.336 55.312 1 17.7 47 THR B C 1
ATOM 4743 O O . THR B 1 47 ? 26.734 -5.09 54.281 1 17.7 47 THR B O 1
ATOM 4746 N N . ARG B 1 48 ? 26.703 -5.785 56.5 1 19.31 48 ARG B N 1
ATOM 4747 C CA . ARG B 1 48 ? 25.406 -5.973 57.125 1 19.31 48 ARG B CA 1
ATOM 4748 C C . ARG B 1 48 ? 24.656 -4.652 57.219 1 19.31 48 ARG B C 1
ATOM 4750 O O . ARG B 1 48 ? 24.938 -3.83 58.094 1 19.31 48 ARG B O 1
ATOM 4757 N N . ILE B 1 49 ? 24.656 -3.73 56.25 1 17.31 49 ILE B N 1
ATOM 4758 C CA . ILE B 1 49 ? 24.172 -2.432 56.688 1 17.31 49 ILE B CA 1
ATOM 4759 C C . ILE B 1 49 ? 22.812 -2.598 57.375 1 17.31 49 ILE B C 1
ATOM 4761 O O . ILE B 1 49 ? 21.844 -3.021 56.719 1 17.31 49 ILE B O 1
ATOM 4765 N N . ASP B 1 50 ? 22.75 -2.887 58.688 1 18.98 50 ASP B N 1
ATOM 4766 C CA . ASP B 1 50 ? 21.703 -3.047 59.688 1 18.98 50 ASP B CA 1
ATOM 4767 C C . ASP B 1 50 ? 20.734 -1.868 59.688 1 18.98 50 ASP B C 1
ATOM 4769 O O . ASP B 1 50 ? 19.703 -1.896 60.375 1 18.98 50 ASP B O 1
ATOM 4773 N N . LEU B 1 51 ? 21.359 -0.703 59.281 1 16.7 51 LEU B N 1
ATOM 4774 C CA . LEU B 1 51 ? 20.922 0.398 60.125 1 16.7 51 LEU B CA 1
ATOM 4775 C C . LEU B 1 51 ? 19.406 0.47 60.219 1 16.7 51 LEU B C 1
ATOM 4777 O O . LEU B 1 51 ? 18.844 0.675 61.281 1 16.7 51 LEU B O 1
ATOM 4781 N N . PHE B 1 52 ? 18.734 0.946 59.156 1 17.88 52 PHE B N 1
ATOM 4782 C CA . PHE B 1 52 ? 17.828 2.068 59.406 1 17.88 52 PHE B CA 1
ATOM 4783 C C . PHE B 1 52 ? 16.5 1.584 59.938 1 17.88 52 PHE B C 1
ATOM 4785 O O . PHE B 1 52 ? 15.586 1.265 59.156 1 17.88 52 PHE B O 1
ATOM 4792 N N . ASN B 1 53 ? 16.484 0.634 60.906 1 19.11 53 ASN B N 1
ATOM 4793 C CA . ASN B 1 53 ? 15.203 0.136 61.375 1 19.11 53 ASN B CA 1
ATOM 4794 C C . ASN B 1 53 ? 14.328 1.269 61.906 1 19.11 53 ASN B C 1
ATOM 4796 O O . ASN B 1 53 ? 13.375 1.028 62.656 1 19.11 53 ASN B O 1
ATOM 4800 N N . ARG B 1 54 ? 14.938 2.549 62.094 1 19.56 54 ARG B N 1
ATOM 4801 C CA . ARG B 1 54 ? 14.234 3.297 63.125 1 19.56 54 ARG B CA 1
ATOM 4802 C C . ARG B 1 54 ? 12.727 3.244 62.906 1 19.56 54 ARG B C 1
ATOM 4804 O O . ARG B 1 54 ? 12.258 3.213 61.75 1 19.56 54 ARG B O 1
ATOM 4811 N N . ASN B 1 55 ? 12.039 2.938 64 1 20 55 ASN B N 1
ATOM 4812 C CA . ASN B 1 55 ? 10.672 2.764 64.438 1 20 55 ASN B CA 1
ATOM 4813 C C . ASN B 1 55 ? 9.797 3.967 64.125 1 20 55 ASN B C 1
ATOM 4815 O O . ASN B 1 55 ? 9.844 4.992 64.812 1 20 55 ASN B O 1
ATOM 4819 N N . PHE B 1 56 ? 10.031 4.691 63 1 21.02 56 PHE B N 1
ATOM 4820 C CA . PHE B 1 56 ? 9.391 6 63 1 21.02 56 PHE B CA 1
ATOM 4821 C C . PHE B 1 56 ? 7.918 5.883 63.375 1 21.02 56 PHE B C 1
ATOM 4823 O O . PHE B 1 56 ? 7.188 5.074 62.812 1 21.02 56 PHE B O 1
ATOM 4830 N N . SER B 1 57 ? 7.621 6.078 64.688 1 20.91 57 SER B N 1
ATOM 4831 C CA . SER B 1 57 ? 6.352 6.164 65.375 1 20.91 57 SER B CA 1
ATOM 4832 C C . SER B 1 57 ? 5.289 6.855 64.562 1 20.91 57 SER B C 1
ATOM 4834 O O . SER B 1 57 ? 5.586 7.812 63.812 1 20.91 57 SER B O 1
ATOM 4836 N N . SER B 1 58 ? 4.176 6.203 64.25 1 21.98 58 SER B N 1
ATOM 4837 C CA . SER B 1 58 ? 3.023 6.336 63.406 1 21.98 58 SER B CA 1
ATOM 4838 C C . SER B 1 58 ? 2.246 7.617 63.688 1 21.98 58 SER B C 1
ATOM 4840 O O . SER B 1 58 ? 1.103 7.766 63.25 1 21.98 58 SER B O 1
ATOM 4842 N N . SER B 1 59 ? 2.832 8.508 64.562 1 23.61 59 SER B N 1
ATOM 4843 C CA . SER B 1 59 ? 1.819 9.445 65.062 1 23.61 59 SER B CA 1
ATOM 4844 C C . SER B 1 59 ? 1.012 10.023 63.875 1 23.61 59 SER B C 1
ATOM 4846 O O . SER B 1 59 ? 1.543 10.234 62.781 1 23.61 59 SER B O 1
ATOM 4848 N N . GLY B 1 60 ? -0.358 9.969 64 1 24.5 60 GLY B N 1
ATOM 4849 C CA . GLY B 1 60 ? -1.465 10.156 63.094 1 24.5 60 GLY B CA 1
ATOM 4850 C C . GLY B 1 60 ? -1.425 11.492 62.375 1 24.5 60 GLY B C 1
ATOM 48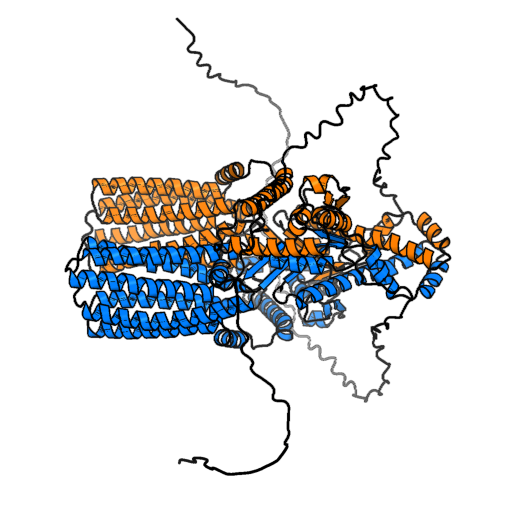51 O O . GLY B 1 60 ? -1.508 12.547 63 1 24.5 60 GLY B O 1
ATOM 4852 N N . PRO B 1 61 ? -0.442 11.75 61.594 1 23.33 61 PRO B N 1
ATOM 4853 C CA . PRO B 1 61 ? -0.148 13.156 61.344 1 23.33 61 PRO B CA 1
ATOM 4854 C C . PRO B 1 61 ? -1.395 13.961 60.969 1 23.33 61 PRO B C 1
ATOM 4856 O O . PRO B 1 61 ? -2.375 13.406 60.469 1 23.33 61 PRO B O 1
ATOM 4859 N N . LYS B 1 62 ? -1.628 15.055 61.656 1 25.53 62 LYS B N 1
ATOM 4860 C CA . LYS B 1 62 ? -2.74 16 61.625 1 25.53 62 LYS B CA 1
ATOM 4861 C C . LYS B 1 62 ? -3.139 16.281 60.156 1 25.53 62 LYS B C 1
ATOM 4863 O O . LYS B 1 62 ? -2.293 16.281 59.281 1 25.53 62 LYS B O 1
ATOM 4868 N N . SER B 1 63 ? -4.438 16.156 59.844 1 23.67 63 SER B N 1
ATOM 4869 C CA . SER B 1 63 ? -5.258 16.25 58.656 1 23.67 63 SER B CA 1
ATOM 4870 C C . SER B 1 63 ? -4.914 17.5 57.844 1 23.67 63 SER B C 1
ATOM 4872 O O . SER B 1 63 ? -5.176 18.609 58.281 1 23.67 63 SER B O 1
ATOM 4874 N N . ILE B 1 64 ? -3.646 17.734 57.594 1 24.05 64 ILE B N 1
ATOM 4875 C CA . ILE B 1 64 ? -3.426 19.031 57 1 24.05 64 ILE B CA 1
ATOM 4876 C C . ILE B 1 64 ? -4.469 19.281 55.906 1 24.05 64 ILE B C 1
ATOM 4878 O O . ILE B 1 64 ? -4.652 18.438 55 1 24.05 64 ILE B O 1
ATOM 4882 N N . THR B 1 65 ? -5.375 20.203 56.062 1 22.94 65 THR B N 1
ATOM 4883 C CA . THR B 1 65 ? -6.555 20.734 55.375 1 22.94 65 THR B CA 1
ATOM 4884 C C . THR B 1 65 ? -6.301 20.875 53.875 1 22.94 65 THR B C 1
ATOM 4886 O O . THR B 1 65 ? -5.156 21.047 53.469 1 22.94 65 THR B O 1
ATOM 4889 N N . ASP B 1 66 ? -7.328 20.609 53.031 1 24.69 66 ASP B N 1
ATOM 4890 C CA . ASP B 1 66 ? -7.609 20.453 51.594 1 24.69 66 ASP B CA 1
ATOM 4891 C C . ASP B 1 66 ? -7 21.594 50.812 1 24.69 66 ASP B C 1
ATOM 4893 O O . ASP B 1 66 ? -7.504 22.719 50.844 1 24.69 66 ASP B O 1
ATOM 4897 N N . SER B 1 67 ? -5.742 21.953 51.031 1 24.56 67 SER B N 1
ATOM 4898 C CA . SER B 1 67 ? -5.477 23.125 50.188 1 24.56 67 SER B CA 1
ATOM 4899 C C . SER B 1 67 ? -5.938 22.906 48.75 1 24.56 67 SER B C 1
ATOM 4901 O O . SER B 1 67 ? -5.664 21.859 48.156 1 24.56 67 SER B O 1
ATOM 4903 N N . PRO B 1 68 ? -6.988 23.578 48.344 1 25.44 68 PRO B N 1
ATOM 4904 C CA . PRO B 1 68 ? -7.684 23.312 47.062 1 25.44 68 PRO B CA 1
ATOM 4905 C C . PRO B 1 68 ? -6.727 23.109 45.906 1 25.44 68 PRO B C 1
ATOM 4907 O O . PRO B 1 68 ? -5.695 23.797 45.812 1 25.44 68 PRO B O 1
ATOM 4910 N N . VAL B 1 69 ? -6.336 21.859 45.625 1 29.08 69 VAL B N 1
ATOM 4911 C CA . VAL B 1 69 ? -5.766 21.531 44.312 1 29.08 69 VAL B CA 1
ATOM 4912 C C . VAL B 1 69 ? -6.23 22.547 43.281 1 29.08 69 VAL B C 1
ATOM 4914 O O . VAL B 1 69 ? -7.43 22.656 43 1 29.08 69 VAL B O 1
ATOM 4917 N N . GLU B 1 70 ? -5.613 23.656 43.406 1 25.16 70 GLU B N 1
ATOM 4918 C CA . GLU B 1 70 ? -5.969 24.609 42.344 1 25.16 70 GLU B CA 1
ATOM 4919 C C . GLU B 1 70 ? -6.141 23.891 41 1 25.16 70 GLU B C 1
ATOM 4921 O O . GLU B 1 70 ? -5.195 23.297 40.5 1 25.16 70 GLU B O 1
ATOM 4926 N N . LYS B 1 71 ? -7.254 23.125 40.875 1 28.95 71 LYS B N 1
ATOM 4927 C CA . LYS B 1 71 ? -7.781 22.719 39.594 1 28.95 71 LYS B CA 1
ATOM 4928 C C . LYS B 1 71 ? -7.316 23.656 38.469 1 28.95 71 LYS B C 1
ATOM 4930 O O . LYS B 1 71 ? -7.625 24.844 38.5 1 28.95 71 LYS B O 1
ATOM 4935 N N . ILE B 1 72 ? -6.121 23.5 38.219 1 27.16 72 ILE B N 1
ATOM 4936 C CA . ILE B 1 72 ? -5.887 24.188 36.969 1 27.16 72 ILE B CA 1
ATOM 4937 C C . ILE B 1 72 ? -7.125 24.078 36.062 1 27.16 72 ILE B C 1
ATOM 4939 O O . ILE B 1 72 ? -7.457 23 35.594 1 27.16 72 ILE B O 1
ATOM 4943 N N . ASN B 1 73 ? -8.258 24.531 36.625 1 24.78 73 ASN B N 1
ATOM 4944 C CA . ASN B 1 73 ? -9.469 24.75 35.844 1 24.78 73 ASN B CA 1
ATOM 4945 C C . ASN B 1 73 ? -9.133 25.25 34.438 1 24.78 73 ASN B C 1
ATOM 4947 O O . ASN B 1 73 ? -8.734 26.406 34.281 1 24.78 73 ASN B O 1
ATOM 4951 N N . ALA B 1 74 ? -8.477 24.469 33.781 1 28.28 74 ALA B N 1
ATOM 4952 C CA . ALA B 1 74 ? -8.539 24.906 32.375 1 28.28 74 ALA B CA 1
ATOM 4953 C C . ALA B 1 74 ? -9.898 25.531 32.062 1 28.28 74 ALA B C 1
ATOM 4955 O O . ALA B 1 74 ? -10.891 24.812 31.891 1 28.28 74 ALA B O 1
ATOM 4956 N N . LYS B 1 75 ? -10.234 26.5 32.906 1 28.89 75 LYS B N 1
ATOM 4957 C CA . LYS B 1 75 ? -11.445 27.281 32.656 1 28.89 75 LYS B CA 1
ATOM 4958 C C . LYS B 1 75 ? -11.727 27.438 31.172 1 28.89 75 LYS B C 1
ATOM 4960 O O . LYS B 1 75 ? -10.891 27.953 30.422 1 28.89 75 LYS B O 1
ATOM 4965 N N . VAL B 1 76 ? -12.422 26.484 30.766 1 30.16 76 VAL B N 1
ATOM 4966 C CA . VAL B 1 76 ? -13.062 26.812 29.484 1 30.16 76 VAL B CA 1
ATOM 4967 C C . VAL B 1 76 ? -13.484 28.281 29.484 1 30.16 76 VAL B C 1
ATOM 4969 O O . VAL B 1 76 ? -14.32 28.688 30.297 1 30.16 76 VAL B O 1
ATOM 4972 N N . VAL B 1 77 ? -12.609 29.188 29.547 1 30.56 77 VAL B N 1
ATOM 4973 C CA . VAL B 1 77 ? -13.039 30.578 29.469 1 30.56 77 VAL B CA 1
ATOM 4974 C C . VAL B 1 77 ? -14.32 30.672 28.656 1 30.56 77 VAL B C 1
ATOM 4976 O O . VAL B 1 77 ? -14.406 30.141 27.547 1 30.56 77 VAL B O 1
ATOM 4979 N N . PRO B 1 78 ? -15.391 30.719 29.359 1 28.8 78 PRO B N 1
ATOM 4980 C CA . PRO B 1 78 ? -16.625 30.953 28.578 1 28.8 78 PRO B CA 1
ATOM 4981 C C . PRO B 1 78 ? -16.391 31.828 27.359 1 28.8 78 PRO B C 1
ATOM 4983 O O . PRO B 1 78 ? -15.469 32.656 27.359 1 28.8 78 PRO B O 1
ATOM 4986 N N . LYS B 1 79 ? -16.844 31.406 26.25 1 35.94 79 LYS B N 1
ATOM 4987 C CA . LYS B 1 79 ? -16.891 32.25 25.062 1 35.94 79 LYS B CA 1
ATOM 4988 C C . LYS B 1 79 ? -17.203 33.688 25.438 1 35.94 79 LYS B C 1
ATOM 4990 O O . LYS B 1 79 ? -18.312 34 25.875 1 35.94 79 LYS B O 1
ATOM 4995 N N . ILE B 1 80 ? -16.391 34.344 26.141 1 33.12 80 ILE B N 1
ATOM 4996 C CA . ILE B 1 80 ? -16.703 35.75 26.281 1 33.12 80 ILE B CA 1
ATOM 4997 C C . ILE B 1 80 ? -17.188 36.312 24.938 1 33.12 80 ILE B C 1
ATOM 4999 O O . ILE B 1 80 ? -16.516 36.156 23.922 1 33.12 80 ILE B O 1
ATOM 5003 N N . LYS B 1 81 ? -18.422 36.531 24.766 1 37.22 81 LYS B N 1
ATOM 5004 C CA . LYS B 1 81 ? -19.125 37.156 23.656 1 37.22 81 LYS B CA 1
ATOM 5005 C C . LYS B 1 81 ? -18.406 38.438 23.219 1 37.22 81 LYS B C 1
ATOM 5007 O O . LYS B 1 81 ? -18.531 39.469 23.875 1 37.22 81 LYS B O 1
ATOM 5012 N N . THR B 1 82 ? -17.141 38.406 22.922 1 40.31 82 THR B N 1
ATOM 5013 C CA . THR B 1 82 ? -16.641 39.688 22.406 1 40.31 82 THR B CA 1
ATOM 5014 C C . THR B 1 82 ? -17.406 40.094 21.141 1 40.31 82 THR B C 1
ATOM 5016 O O . THR B 1 82 ? -18.047 39.25 20.516 1 40.31 82 THR B O 1
ATOM 5019 N N . SER B 1 83 ? -17.656 41.312 20.953 1 42.56 83 SER B N 1
ATOM 5020 C CA . SER B 1 83 ? -18.328 41.969 19.828 1 42.56 83 SER B CA 1
ATOM 5021 C C . SER B 1 83 ? -17.812 41.438 18.5 1 42.56 83 SER B C 1
ATOM 5023 O O . SER B 1 83 ? -18.359 41.75 17.438 1 42.56 83 SER B O 1
ATOM 5025 N N . PHE B 1 84 ? -16.625 40.906 18.484 1 41 84 PHE B N 1
ATOM 5026 C CA . PHE B 1 84 ? -16.141 40.406 17.203 1 41 84 PHE B CA 1
ATOM 5027 C C . PHE B 1 84 ? -16.703 39.031 16.891 1 41 84 PHE B C 1
ATOM 5029 O O . PHE B 1 84 ? -16.406 38.062 17.594 1 41 84 PHE B O 1
ATOM 5036 N N . SER B 1 85 ? -17.938 39 16.531 1 43.22 85 SER B N 1
ATOM 5037 C CA . SER B 1 85 ? -18.562 37.75 16.156 1 43.22 85 SER B CA 1
ATOM 5038 C C . SER B 1 85 ? -17.922 37.156 14.898 1 43.22 85 SER B C 1
ATOM 5040 O O . SER B 1 85 ? -17.859 37.844 13.867 1 43.22 85 SER B O 1
ATOM 5042 N N . TYR B 1 86 ? -17.078 36.25 15.039 1 47.03 86 TYR B N 1
ATOM 5043 C CA . TYR B 1 86 ? -16.531 35.531 13.891 1 47.03 86 TYR B CA 1
ATOM 5044 C C . TYR B 1 86 ? -17.641 34.906 13.055 1 47.03 86 TYR B C 1
ATOM 5046 O O . TYR B 1 86 ? -18.453 34.125 13.57 1 47.03 86 TYR B O 1
ATOM 5054 N N . ASP B 1 87 ? -18.109 35.625 12.055 1 42.97 87 ASP B N 1
ATOM 5055 C CA . ASP B 1 87 ? -19.094 35.094 11.117 1 42.97 87 ASP B CA 1
ATOM 5056 C C . ASP B 1 87 ? -18.5 33.938 10.305 1 42.97 87 ASP B C 1
ATOM 5058 O O . ASP B 1 87 ? -17.5 34.125 9.594 1 42.97 87 ASP B O 1
ATOM 5062 N N . ASP B 1 88 ? -18.844 32.75 10.609 1 46.72 88 ASP B N 1
ATOM 5063 C CA . ASP B 1 88 ? -18.359 31.547 9.945 1 46.72 88 ASP B CA 1
ATOM 5064 C C . ASP B 1 88 ? -18.781 31.531 8.477 1 46.72 88 ASP B C 1
ATOM 5066 O O . ASP B 1 88 ? -18.516 30.562 7.766 1 46.72 88 ASP B O 1
ATOM 5070 N N . SER B 1 89 ? -19.531 32.625 8.078 1 44.72 89 SER B N 1
ATOM 5071 C CA . SER B 1 89 ? -19.906 32.625 6.668 1 44.72 89 SER B CA 1
ATOM 5072 C C . SER B 1 89 ? -18.703 32.844 5.766 1 44.72 89 SER B C 1
ATOM 5074 O O . SER B 1 89 ? -17.781 33.594 6.105 1 44.72 89 SER B O 1
ATOM 5076 N N . VAL B 1 90 ? -18.344 31.906 4.902 1 50.94 90 VAL B N 1
ATOM 5077 C CA . VAL B 1 90 ? -17.156 31.781 4.066 1 50.94 90 VAL B CA 1
ATOM 5078 C C . VAL B 1 90 ? -17.031 33 3.158 1 50.94 90 VAL B C 1
ATOM 5080 O O . VAL B 1 90 ? -17.75 33.125 2.166 1 50.94 90 VAL B O 1
ATOM 5083 N N . LYS B 1 91 ? -16.766 34.25 3.662 1 53.81 91 LYS B N 1
ATOM 5084 C CA . LYS B 1 91 ? -16.516 35.375 2.758 1 53.81 91 LYS B CA 1
ATOM 5085 C C . LYS B 1 91 ? -15.023 35.562 2.523 1 53.81 91 LYS B C 1
ATOM 5087 O O . LYS B 1 91 ? -14.609 36.531 1.856 1 53.81 91 LYS B O 1
ATOM 5092 N N . SER B 1 92 ? -14.219 34.531 2.912 1 61 92 SER B N 1
ATOM 5093 C CA . SER B 1 92 ? -12.789 34.812 2.838 1 61 92 SER B CA 1
ATOM 5094 C C . SER B 1 92 ? -12.227 34.469 1.463 1 61 92 SER B C 1
ATOM 5096 O O . SER B 1 92 ? -12.891 33.812 0.667 1 61 92 SER B O 1
ATOM 5098 N N . VAL B 1 93 ? -11.172 35.188 1.069 1 65.31 93 VAL B N 1
ATOM 5099 C CA . VAL B 1 93 ? -10.461 35 -0.193 1 65.31 93 VAL B CA 1
ATOM 5100 C C . VAL B 1 93 ? -9.922 33.594 -0.282 1 65.31 93 VAL B C 1
ATOM 5102 O O . VAL B 1 93 ? -9.148 33.156 0.58 1 65.31 93 VAL B O 1
ATOM 5105 N N . LYS B 1 94 ? -10.562 32.812 -1.123 1 79.25 94 LYS B N 1
ATOM 5106 C CA . LYS B 1 94 ? -10.141 31.438 -1.339 1 79.25 94 LYS B CA 1
ATOM 5107 C C . LYS B 1 94 ? -9.484 31.266 -2.705 1 79.25 94 LYS B C 1
ATOM 5109 O O . LYS B 1 94 ? -9.891 31.906 -3.68 1 79.25 94 LYS B O 1
ATOM 5114 N N . TYR B 1 95 ? -8.445 30.5 -2.709 1 76.44 95 TYR B N 1
ATOM 5115 C CA . TYR B 1 95 ? -7.738 30.234 -3.959 1 76.44 95 TYR B CA 1
ATOM 5116 C C . TYR B 1 95 ? -7.996 28.812 -4.438 1 76.44 95 TYR B C 1
ATOM 5118 O O . TYR B 1 95 ? -8.289 27.922 -3.633 1 76.44 95 TYR B O 1
ATOM 5126 N N . ILE B 1 96 ? -7.996 28.562 -5.77 1 79.06 96 ILE B N 1
ATOM 5127 C CA . ILE B 1 96 ? -8.195 27.266 -6.391 1 79.06 96 ILE B CA 1
ATOM 5128 C C . ILE B 1 96 ? -7.129 27.016 -7.453 1 79.06 96 ILE B C 1
ATOM 5130 O O . ILE B 1 96 ? -6.684 27.953 -8.117 1 79.06 96 ILE B O 1
ATOM 5134 N N . THR B 1 97 ? -6.746 25.828 -7.578 1 77.06 97 THR B N 1
ATOM 5135 C CA . THR B 1 97 ? -5.754 25.469 -8.586 1 77.06 97 THR B CA 1
ATOM 5136 C C . THR B 1 97 ? -6.387 25.422 -9.977 1 77.06 97 THR B C 1
ATOM 5138 O O . THR B 1 97 ? -7.594 25.234 -10.109 1 77.06 97 THR B O 1
ATOM 5141 N N . PRO B 1 98 ? -5.539 25.594 -10.938 1 75.69 98 PRO B N 1
ATOM 5142 C CA . PRO B 1 98 ? -6.074 25.594 -12.305 1 75.69 98 PRO B CA 1
ATOM 5143 C C . PRO B 1 98 ? -6.77 24.297 -12.672 1 75.69 98 PRO B C 1
ATOM 5145 O O . PRO B 1 98 ? -7.832 24.312 -13.297 1 75.69 98 PRO B O 1
ATOM 5148 N N . LEU B 1 99 ? -6.25 23.219 -12.266 1 74 99 LEU B N 1
ATOM 5149 C CA . LEU B 1 99 ? -6.816 21.922 -12.609 1 74 99 LEU B CA 1
ATOM 5150 C C . LEU B 1 99 ? -8.188 21.734 -11.977 1 74 99 LEU B C 1
ATOM 5152 O O . LEU B 1 99 ? -9.102 21.188 -12.602 1 74 99 LEU B O 1
ATOM 5156 N N . ARG B 1 100 ? -8.297 22.172 -10.852 1 78.19 100 ARG B N 1
ATOM 5157 C CA . ARG B 1 100 ? -9.57 22.047 -10.156 1 78.19 100 ARG B CA 1
ATOM 5158 C C . ARG B 1 100 ? -10.609 22.984 -10.758 1 78.19 100 ARG B C 1
ATOM 5160 O O . ARG B 1 100 ? -11.789 22.641 -10.844 1 78.19 100 ARG B O 1
ATOM 5167 N N . ALA B 1 101 ? -10.117 24.141 -11.07 1 80.06 101 ALA B N 1
ATOM 5168 C CA . ALA B 1 101 ? -11.023 25.109 -11.68 1 80.06 101 ALA B CA 1
ATOM 5169 C C . ALA B 1 101 ? -11.609 24.578 -12.984 1 80.06 101 ALA B C 1
ATOM 5171 O O . ALA B 1 101 ? -12.797 24.766 -13.258 1 80.06 101 ALA B O 1
ATOM 5172 N N . LEU B 1 102 ? -10.844 23.875 -13.734 1 77.12 102 LEU B N 1
ATOM 5173 C CA . LEU B 1 102 ? -11.289 23.328 -15.016 1 77.12 102 LEU B CA 1
ATOM 5174 C C . LEU B 1 102 ? -12.266 22.172 -14.805 1 77.12 102 LEU B C 1
ATOM 5176 O O . LEU B 1 102 ? -13.289 22.094 -15.492 1 77.12 102 LEU B O 1
ATOM 5180 N N . ARG B 1 103 ? -11.961 21.391 -13.805 1 74.38 103 ARG B N 1
ATOM 5181 C CA . ARG B 1 103 ? -12.719 20.156 -13.625 1 74.38 103 ARG B CA 1
ATOM 5182 C C . ARG B 1 103 ? -14.016 20.422 -12.859 1 74.38 103 ARG B C 1
ATOM 5184 O O . ARG B 1 103 ? -15.078 19.938 -13.242 1 74.38 103 ARG B O 1
ATOM 5191 N N . GLU B 1 104 ? -13.891 21.203 -11.805 1 77.5 104 GLU B N 1
ATOM 5192 C CA . GLU B 1 104 ? -15.031 21.375 -10.914 1 77.5 104 GLU B CA 1
ATOM 5193 C C . GLU B 1 104 ? -16 22.422 -11.453 1 77.5 104 GLU B C 1
ATOM 5195 O O . GLU B 1 104 ? -17.203 22.359 -11.188 1 77.5 104 GLU B O 1
ATOM 5200 N N . TYR B 1 105 ? -15.453 23.406 -12.211 1 80.62 105 TYR B N 1
ATOM 5201 C CA . TYR B 1 105 ? -16.312 24.5 -12.656 1 80.62 105 TYR B CA 1
ATOM 5202 C C . TYR B 1 105 ? -16.469 24.484 -14.172 1 80.62 105 TYR B C 1
ATOM 5204 O O . TYR B 1 105 ? -17 25.438 -14.758 1 80.62 105 TYR B O 1
ATOM 5212 N N . MET B 1 106 ? -16.016 23.422 -14.805 1 79 106 MET B N 1
ATOM 5213 C CA . MET B 1 106 ? -16.203 23.172 -16.234 1 79 106 MET B CA 1
ATOM 5214 C C . MET B 1 106 ? -15.75 24.375 -17.062 1 79 106 MET B C 1
ATOM 5216 O O . MET B 1 106 ? -16.5 24.859 -17.906 1 79 106 MET B O 1
ATOM 5220 N N . LEU B 1 107 ? -14.688 24.922 -16.688 1 81.81 107 LEU B N 1
ATOM 5221 C CA . LEU B 1 107 ? -14.117 26.062 -17.406 1 81.81 107 LEU B CA 1
ATOM 5222 C C . LEU B 1 107 ? -13.016 25.594 -18.359 1 81.81 107 LEU B C 1
ATOM 5224 O O . LEU B 1 107 ? -12.555 24.453 -18.281 1 81.81 107 LEU B O 1
ATOM 5228 N N . THR B 1 108 ? -12.766 26.375 -19.391 1 78.81 108 THR B N 1
ATOM 5229 C CA . THR B 1 108 ? -11.711 26.062 -20.359 1 78.81 108 THR B CA 1
ATOM 5230 C C . THR B 1 108 ? -10.453 26.891 -20.047 1 78.81 108 THR B C 1
ATOM 5232 O O . THR B 1 108 ? -10.5 27.812 -19.234 1 78.81 108 THR B O 1
ATOM 5235 N N . LYS B 1 109 ? -9.414 26.469 -20.656 1 79.25 109 LYS B N 1
ATOM 5236 C CA . LYS B 1 109 ? -8.156 27.172 -20.469 1 79.25 109 LYS B CA 1
ATOM 5237 C C . LYS B 1 109 ? -8.273 28.641 -20.906 1 79.25 109 LYS B C 1
ATOM 5239 O O . LYS B 1 109 ? -7.691 29.531 -20.297 1 79.25 109 LYS B O 1
ATOM 5244 N N . HIS B 1 110 ? -9.055 28.828 -21.938 1 78.94 110 HIS B N 1
ATOM 5245 C CA . HIS B 1 110 ? -9.258 30.172 -22.438 1 78.94 110 HIS B CA 1
ATOM 5246 C C . HIS B 1 110 ? -10.008 31.031 -21.438 1 78.94 110 HIS B C 1
ATOM 5248 O O . HIS B 1 110 ? -9.734 32.219 -21.312 1 78.94 110 HIS B O 1
ATOM 5254 N N . ASP B 1 111 ? -10.906 30.422 -20.703 1 85.5 111 ASP B N 1
ATOM 5255 C CA . ASP B 1 111 ? -11.648 31.141 -19.672 1 85.5 111 ASP B CA 1
ATOM 5256 C C . ASP B 1 111 ? -10.734 31.562 -18.531 1 85.5 111 ASP B C 1
ATOM 5258 O O . ASP B 1 111 ? -10.844 32.688 -18.016 1 85.5 111 ASP B O 1
ATOM 5262 N N . LEU B 1 112 ? -9.812 30.672 -18.219 1 84.88 112 LEU B N 1
ATOM 5263 C CA . LEU B 1 112 ? -8.93 30.938 -17.078 1 84.88 112 LEU B CA 1
ATOM 5264 C C . LEU B 1 112 ? -7.906 32 -17.422 1 84.88 112 LEU B C 1
ATOM 5266 O O . LEU B 1 112 ? -7.441 32.719 -16.531 1 84.88 112 LEU B O 1
ATOM 5270 N N . ASP B 1 113 ? -7.609 32.125 -18.703 1 81.62 113 ASP B N 1
ATOM 5271 C CA . ASP B 1 113 ? -6.609 33.094 -19.125 1 81.62 113 ASP B CA 1
ATOM 5272 C C . ASP B 1 113 ? -7.125 34.5 -18.953 1 81.62 113 ASP B C 1
ATOM 5274 O O . ASP B 1 113 ? -6.336 35.469 -18.875 1 81.62 113 ASP B O 1
ATOM 5278 N N . GLN B 1 114 ? -8.359 34.625 -18.828 1 82.56 114 GLN B N 1
ATOM 5279 C CA . GLN B 1 114 ? -8.961 35.938 -18.688 1 82.56 114 GLN B CA 1
ATOM 5280 C C . GLN B 1 114 ? -9 36.375 -17.219 1 82.56 114 GLN B C 1
ATOM 5282 O O . GLN B 1 114 ? -9.242 37.562 -16.922 1 82.56 114 GLN B O 1
ATOM 5287 N N . LEU B 1 115 ? -8.672 35.469 -16.344 1 86.31 115 LEU B N 1
ATOM 5288 C CA . LEU B 1 115 ? -8.734 35.75 -14.914 1 86.31 115 LEU B CA 1
ATOM 5289 C C . LEU B 1 115 ? -7.367 36.188 -14.391 1 86.31 115 LEU B C 1
ATOM 5291 O O . LEU B 1 115 ? -6.332 35.781 -14.922 1 86.31 115 LEU B O 1
ATOM 5295 N N . PRO B 1 116 ? -7.332 37.094 -13.422 1 82.25 116 PRO B N 1
ATOM 5296 C CA . PRO B 1 116 ? -6.055 37.469 -12.805 1 82.25 116 PRO B CA 1
ATOM 5297 C C . PRO B 1 116 ? -5.332 36.25 -12.188 1 82.25 116 PRO B C 1
ATOM 5299 O O . PRO B 1 116 ? -5.973 35.375 -11.617 1 82.25 116 PRO B O 1
ATOM 5302 N N . ARG B 1 117 ? -4.055 36.219 -12.344 1 81.75 117 ARG B N 1
ATOM 5303 C CA . ARG B 1 117 ? -3.232 35.125 -11.852 1 81.75 117 ARG B CA 1
ATOM 5304 C C . ARG B 1 117 ? -2.609 35.469 -10.5 1 81.75 117 ARG B C 1
ATOM 5306 O O . ARG B 1 117 ? -2.193 36.625 -10.281 1 81.75 117 ARG B O 1
ATOM 5313 N N . TYR B 1 118 ? -2.744 34.562 -9.523 1 74.56 118 TYR B N 1
ATOM 5314 C CA . TYR B 1 118 ? -2.092 34.688 -8.227 1 74.56 118 TYR B CA 1
ATOM 5315 C C . TYR B 1 118 ? -1.099 33.531 -8.016 1 74.56 118 TYR B C 1
ATOM 5317 O O . TYR B 1 118 ? -1.136 32.531 -8.719 1 74.56 118 TYR B O 1
ATOM 5325 N N . TYR B 1 119 ? -0.072 33.75 -7.125 1 72 119 TYR B N 1
ATOM 5326 C CA . TYR B 1 119 ? 0.934 32.719 -6.887 1 72 119 TYR B CA 1
ATOM 5327 C C . TYR B 1 119 ? 1.05 32.406 -5.402 1 72 119 TYR B C 1
ATOM 5329 O O . TYR B 1 119 ? 0.983 33.312 -4.562 1 72 119 TYR B O 1
ATOM 5337 N N . SER B 1 120 ? 0.919 31.156 -5.129 1 70.38 120 SER B N 1
ATOM 5338 C CA . SER B 1 120 ? 1.132 30.688 -3.766 1 70.38 120 SER B CA 1
ATOM 5339 C C . SER B 1 120 ? 2.369 29.797 -3.678 1 70.38 120 SER B C 1
ATOM 5341 O O . SER B 1 120 ? 2.926 29.391 -4.703 1 70.38 120 SER B O 1
ATOM 5343 N N . ARG B 1 121 ? 2.891 29.609 -2.51 1 69.12 121 ARG B N 1
ATOM 5344 C CA . ARG B 1 121 ? 4.047 28.734 -2.307 1 69.12 121 ARG B CA 1
ATOM 5345 C C . ARG B 1 121 ? 3.75 27.312 -2.764 1 69.12 121 ARG B C 1
ATOM 5347 O O . ARG B 1 121 ? 2.672 26.781 -2.492 1 69.12 121 ARG B O 1
ATOM 5354 N N . SER B 1 122 ? 4.711 26.75 -3.453 1 61.69 122 SER B N 1
ATOM 5355 C CA . SER B 1 122 ? 4.512 25.422 -4.039 1 61.69 122 SER B CA 1
ATOM 5356 C C . SER B 1 122 ? 4.676 24.328 -2.998 1 61.69 122 SER B C 1
ATOM 5358 O O . SER B 1 122 ? 5.59 24.375 -2.176 1 61.69 122 SER B O 1
ATOM 5360 N N . PRO B 1 123 ? 3.701 23.469 -3.033 1 57 123 PRO B N 1
ATOM 5361 C CA . PRO B 1 123 ? 3.857 22.297 -2.152 1 57 123 PRO B CA 1
ATOM 5362 C C . PRO B 1 123 ? 4.891 21.312 -2.67 1 57 123 PRO B C 1
ATOM 5364 O O . PRO B 1 123 ? 5.316 20.406 -1.932 1 57 123 PRO B O 1
ATOM 5367 N N . TYR B 1 124 ? 5.258 21.609 -3.945 1 54.34 124 TYR B N 1
ATOM 5368 C CA . TYR B 1 124 ? 6.172 20.656 -4.578 1 54.34 124 TYR B CA 1
ATOM 5369 C C . TYR B 1 124 ? 7.602 21.188 -4.562 1 54.34 124 TYR B C 1
ATOM 5371 O O . TYR B 1 124 ? 7.824 22.406 -4.609 1 54.34 124 TYR B O 1
ATOM 5379 N N . GLY B 1 125 ? 8.477 20.438 -4.176 1 49.69 125 GLY B N 1
ATOM 5380 C CA . GLY B 1 125 ? 9.875 20.797 -3.986 1 49.69 125 GLY B CA 1
ATOM 5381 C C . GLY B 1 125 ? 10.484 21.469 -5.203 1 49.69 125 GLY B C 1
ATOM 5382 O O . GLY B 1 125 ? 11.414 22.266 -5.074 1 49.69 125 GLY B O 1
ATOM 5383 N N . ASN B 1 126 ? 9.961 21.172 -6.355 1 46.84 126 ASN B N 1
ATOM 5384 C CA . ASN B 1 126 ? 10.672 21.625 -7.543 1 46.84 126 ASN B CA 1
ATOM 5385 C C . ASN B 1 126 ? 10.227 23.031 -7.953 1 46.84 126 ASN B C 1
ATOM 5387 O O . ASN B 1 126 ? 10.859 23.656 -8.805 1 46.84 126 ASN B O 1
ATOM 5391 N N . GLU B 1 127 ? 9.117 23.438 -7.402 1 51.31 127 GLU B N 1
ATOM 5392 C CA . GLU B 1 127 ? 8.609 24.766 -7.758 1 51.31 127 GLU B CA 1
ATOM 5393 C C . GLU B 1 127 ? 8.445 25.641 -6.52 1 51.31 127 GLU B C 1
ATOM 5395 O O . GLU B 1 127 ? 8.086 25.141 -5.449 1 51.31 127 GLU B O 1
ATOM 5400 N N . THR B 1 128 ? 8.914 26.828 -6.668 1 56.16 128 THR B N 1
ATOM 5401 C CA . THR B 1 128 ? 8.805 27.75 -5.547 1 56.16 128 THR B CA 1
ATOM 5402 C C . THR B 1 128 ? 7.379 28.281 -5.418 1 56.16 128 THR B C 1
ATOM 5404 O O . THR B 1 128 ? 6.891 28.5 -4.309 1 56.16 128 THR B O 1
ATOM 5407 N N . LYS B 1 129 ? 6.766 28.406 -6.797 1 67.12 129 LYS B N 1
ATOM 5408 C CA . LYS B 1 129 ? 5.43 29 -6.746 1 67.12 129 LYS B CA 1
ATOM 5409 C C . LYS B 1 129 ? 4.445 28.188 -7.594 1 67.12 129 LYS B C 1
ATOM 5411 O O . LYS B 1 129 ? 4.832 27.578 -8.594 1 67.12 129 LYS B O 1
ATOM 5416 N N . THR B 1 130 ? 3.227 28.172 -7.09 1 71.44 130 THR B N 1
ATOM 5417 C CA . THR B 1 130 ? 2.15 27.516 -7.82 1 71.44 130 THR B CA 1
ATOM 5418 C C . THR B 1 130 ? 1.076 28.516 -8.219 1 71.44 130 THR B C 1
ATOM 5420 O O . THR B 1 130 ? 0.711 29.391 -7.43 1 71.44 130 THR B O 1
ATOM 5423 N N . LEU B 1 131 ? 0.708 28.422 -9.469 1 73.62 131 LEU B N 1
ATOM 5424 C CA . LEU B 1 131 ? -0.327 29.297 -10.008 1 73.62 131 LEU B CA 1
ATOM 5425 C C . LEU B 1 131 ? -1.688 28.969 -9.406 1 73.62 131 LEU B C 1
ATOM 5427 O O . LEU B 1 131 ? -2.047 27.797 -9.289 1 73.62 131 LEU B O 1
ATOM 5431 N N . VAL B 1 132 ? -2.346 30.078 -8.883 1 79.25 132 VAL B N 1
ATOM 5432 C CA . VAL B 1 132 ? -3.678 29.859 -8.336 1 79.25 132 VAL B CA 1
ATOM 5433 C C . VAL B 1 132 ? -4.613 30.984 -8.781 1 79.25 132 VAL B C 1
ATOM 5435 O O . VAL B 1 132 ? -4.16 32 -9.297 1 79.25 132 VAL B O 1
ATOM 5438 N N . PHE B 1 133 ? -5.91 30.703 -8.766 1 80.56 133 PHE B N 1
ATOM 5439 C CA . PHE B 1 133 ? -6.941 31.672 -9.102 1 80.56 133 PHE B CA 1
ATOM 5440 C C . PHE B 1 133 ? -7.859 31.922 -7.906 1 80.56 133 PHE B C 1
ATOM 5442 O O . PHE B 1 133 ? -7.945 31.078 -7.004 1 80.56 133 PHE B O 1
ATOM 5449 N N . LEU B 1 134 ? -8.422 33.094 -7.902 1 83.19 134 LEU B N 1
ATOM 5450 C CA . LEU B 1 134 ? -9.43 33.375 -6.887 1 83.19 134 LEU B CA 1
ATOM 5451 C C . LEU B 1 134 ? -10.695 32.562 -7.141 1 83.19 134 LEU B C 1
ATOM 5453 O O . LEU B 1 134 ? -11.25 32.594 -8.242 1 83.19 134 LEU B O 1
ATOM 5457 N N . ARG B 1 135 ? -11.18 31.906 -6.188 1 85.38 135 ARG B N 1
ATOM 5458 C CA . ARG B 1 135 ? -12.344 31.031 -6.328 1 85.38 135 ARG B CA 1
ATOM 5459 C C . ARG B 1 135 ? -13.578 31.844 -6.711 1 85.38 135 ARG B C 1
ATOM 5461 O O . ARG B 1 135 ? -14.406 31.375 -7.508 1 85.38 135 ARG B O 1
ATOM 5468 N N . SER B 1 136 ? -13.719 32.969 -6.09 1 82.62 136 SER B N 1
ATOM 5469 C CA . SER B 1 136 ? -14.875 33.812 -6.375 1 82.62 136 SER B CA 1
ATOM 5470 C C . SER B 1 136 ? -14.93 34.219 -7.848 1 82.62 136 SER B C 1
ATOM 5472 O O . SER B 1 136 ? -16 34.219 -8.461 1 82.62 136 SER B O 1
ATOM 5474 N N . ASP B 1 137 ? -13.734 34.469 -8.359 1 85.75 137 ASP B N 1
ATOM 5475 C CA . ASP B 1 137 ? -13.656 34.844 -9.773 1 85.75 137 ASP B CA 1
ATOM 5476 C C . ASP B 1 137 ? -13.984 33.656 -10.664 1 85.75 137 ASP B C 1
ATOM 5478 O O . ASP B 1 137 ? -14.648 33.812 -11.695 1 85.75 137 ASP B O 1
ATOM 5482 N N . VAL B 1 138 ? -13.523 32.562 -10.25 1 87.62 138 VAL B N 1
ATOM 5483 C CA . VAL B 1 138 ? -13.758 31.359 -11.016 1 87.62 138 VAL B CA 1
ATOM 5484 C C . VAL B 1 138 ? -15.242 31.016 -10.992 1 87.62 138 VAL B C 1
ATOM 5486 O O . VAL B 1 138 ? -15.812 30.625 -12.023 1 87.62 138 VAL B O 1
ATOM 5489 N N . GLU B 1 139 ? -15.844 31.141 -9.852 1 86.56 139 GLU B N 1
ATOM 5490 C CA . GLU B 1 139 ? -17.266 30.844 -9.703 1 86.56 139 GLU B CA 1
ATOM 5491 C C . GLU B 1 139 ? -18.109 31.812 -10.539 1 86.56 139 GLU B C 1
ATOM 5493 O O . GLU B 1 139 ? -19.078 31.391 -11.188 1 86.56 139 GLU B O 1
ATOM 5498 N N . GLN B 1 140 ? -17.75 33.031 -10.461 1 86.12 140 GLN B N 1
ATOM 5499 C CA . GLN B 1 140 ? -18.484 34.031 -11.227 1 86.12 140 GLN B CA 1
ATOM 5500 C C . GLN B 1 140 ? -18.359 33.781 -12.727 1 86.12 140 GLN B C 1
ATOM 5502 O O . GLN B 1 140 ? -19.328 33.938 -13.469 1 86.12 140 GLN B O 1
ATOM 5507 N N . MET B 1 141 ? -17.188 33.469 -13.078 1 89.19 141 MET B N 1
ATOM 5508 C CA . MET B 1 141 ? -16.984 33.188 -14.492 1 89.19 141 MET B CA 1
ATOM 5509 C C . MET B 1 141 ? -17.781 31.953 -14.922 1 89.19 141 MET B C 1
ATOM 5511 O O . MET B 1 141 ? -18.344 31.938 -16.031 1 89.19 141 MET B O 1
ATOM 5515 N N . ALA B 1 142 ? -17.781 31.016 -14.078 1 89.12 142 ALA B N 1
ATOM 5516 C CA . ALA B 1 142 ? -18.547 29.797 -14.367 1 89.12 142 ALA B CA 1
ATOM 5517 C C . ALA B 1 142 ? -20.031 30.094 -14.461 1 89.12 142 ALA B C 1
ATOM 5519 O O . ALA B 1 142 ? -20.734 29.578 -15.336 1 89.12 142 ALA B O 1
ATOM 5520 N N . TYR B 1 143 ? -20.516 30.859 -13.547 1 86.94 143 TYR B N 1
ATOM 5521 C CA . TYR B 1 143 ? -21.938 31.219 -13.555 1 86.94 143 TYR B CA 1
ATOM 5522 C C . TYR B 1 143 ? -22.297 32.031 -14.789 1 86.94 143 TYR B C 1
ATOM 5524 O O . TYR B 1 143 ? -23.359 31.875 -15.375 1 86.94 143 TYR B O 1
ATOM 5532 N N . ALA B 1 144 ? -21.422 32.875 -15.141 1 86 144 ALA B N 1
ATOM 5533 C CA . ALA B 1 144 ? -21.641 33.719 -16.312 1 86 144 ALA B CA 1
ATOM 5534 C C . ALA B 1 144 ? -21.625 32.875 -17.594 1 86 144 ALA B C 1
ATOM 5536 O O . ALA B 1 144 ? -22.438 33.125 -18.5 1 86 144 ALA B O 1
ATOM 5537 N N . LYS B 1 145 ? -20.75 32 -17.609 1 84.69 145 LYS B N 1
ATOM 5538 C CA . LYS B 1 145 ? -20.609 31.172 -18.812 1 84.69 145 LYS B CA 1
ATOM 5539 C C . LYS B 1 145 ? -21.766 30.203 -18.938 1 84.69 145 LYS B C 1
ATOM 5541 O O . LYS B 1 145 ? -22.203 29.906 -20.047 1 84.69 145 LYS B O 1
ATOM 5546 N N . HIS B 1 146 ? -22.266 29.688 -17.797 1 80.81 146 HIS B N 1
ATOM 5547 C CA . HIS B 1 146 ? -23.266 28.625 -17.859 1 80.81 146 HIS B CA 1
ATOM 5548 C C . HIS B 1 146 ? -24.656 29.156 -17.562 1 80.81 146 HIS B C 1
ATOM 5550 O O . HIS B 1 146 ? -25.609 28.375 -17.391 1 80.81 146 HIS B O 1
ATOM 5556 N N . GLY B 1 147 ? -24.875 30.344 -17.578 1 75.62 147 GLY B N 1
ATOM 5557 C CA . GLY B 1 147 ? -26.203 30.938 -17.531 1 75.62 147 GLY B CA 1
ATOM 5558 C C . GLY B 1 147 ? -26.719 31.141 -16.125 1 75.62 147 GLY B C 1
ATOM 5559 O O . GLY B 1 147 ? -27.938 31.125 -15.898 1 75.62 147 GLY B O 1
ATOM 5560 N N . GLY B 1 148 ? -25.812 31.062 -15.094 1 77 148 GLY B N 1
ATOM 5561 C CA . GLY B 1 148 ? -26.25 31.312 -13.727 1 77 148 GLY B CA 1
ATOM 5562 C C . GLY B 1 148 ? -25.906 30.188 -12.773 1 77 148 GLY B C 1
ATOM 5563 O O . GLY B 1 148 ? -25.344 29.172 -13.188 1 77 148 GLY B O 1
ATOM 5564 N N . HIS B 1 149 ? -26.203 30.375 -11.445 1 81.5 149 HIS B N 1
ATOM 5565 C CA . HIS B 1 149 ? -25.859 29.422 -10.383 1 81.5 149 HIS B CA 1
ATOM 5566 C C . HIS B 1 149 ? -26.641 28.125 -10.523 1 81.5 149 HIS B C 1
ATOM 5568 O O . HIS B 1 149 ? -26.078 27.047 -10.453 1 81.5 149 HIS B O 1
ATOM 5574 N N . ASP B 1 150 ? -27.906 28.25 -10.773 1 78.12 150 ASP B N 1
ATOM 5575 C CA . ASP B 1 150 ? -28.781 27.078 -10.836 1 78.12 150 ASP B CA 1
ATOM 5576 C C . ASP B 1 150 ? -28.5 26.25 -12.086 1 78.12 150 ASP B C 1
ATOM 5578 O O . ASP B 1 150 ? -28.5 25.016 -12.031 1 78.12 150 ASP B O 1
ATOM 5582 N N . ASP B 1 151 ? -28.266 26.938 -13.125 1 77.75 151 ASP B N 1
ATOM 5583 C CA . ASP B 1 151 ? -27.953 26.234 -14.359 1 77.75 151 ASP B CA 1
ATOM 5584 C C . ASP B 1 151 ? -26.609 25.516 -14.266 1 77.75 151 ASP B C 1
ATOM 5586 O O . ASP B 1 151 ? -26.453 24.422 -14.812 1 77.75 151 ASP B O 1
ATOM 5590 N N . PHE B 1 152 ? -25.719 26.203 -13.578 1 82.31 152 PHE B N 1
ATOM 5591 C CA . PHE B 1 152 ? -24.391 25.594 -13.406 1 82.31 152 PHE B CA 1
ATOM 5592 C C . PHE B 1 152 ? -24.5 24.312 -12.578 1 82.31 152 PHE B C 1
ATOM 5594 O O . PHE B 1 152 ? -23.891 23.297 -12.914 1 82.31 152 PHE B O 1
ATOM 5601 N N . GLU B 1 153 ? -25.266 24.344 -11.562 1 79.19 153 GLU B N 1
ATOM 5602 C CA . GLU B 1 153 ? -25.391 23.172 -10.695 1 79.19 153 GLU B CA 1
ATOM 5603 C C . GLU B 1 153 ? -26.078 22.031 -11.422 1 79.19 153 GLU B C 1
ATOM 5605 O O . GLU B 1 153 ? -25.75 20.859 -11.203 1 79.19 153 GLU B O 1
ATOM 5610 N N . LEU B 1 154 ? -27.016 22.406 -12.211 1 75.31 154 LEU B N 1
ATOM 5611 C CA . LEU B 1 154 ? -27.703 21.391 -12.992 1 75.31 154 LEU B CA 1
ATOM 5612 C C . LEU B 1 154 ? -26.766 20.75 -14.008 1 75.31 154 LEU B C 1
ATOM 5614 O O . LEU B 1 154 ? -26.766 19.531 -14.172 1 75.31 154 LEU B O 1
ATOM 5618 N N . ARG B 1 155 ? -26.047 21.594 -14.633 1 75.06 155 ARG B N 1
ATOM 5619 C CA . ARG B 1 155 ? -25.109 21.078 -15.625 1 75.06 155 ARG B CA 1
ATOM 5620 C C . ARG B 1 155 ? -24.047 20.203 -14.969 1 75.06 155 ARG B C 1
ATOM 5622 O O . ARG B 1 155 ? -23.625 19.188 -15.531 1 75.06 155 ARG B O 1
ATOM 5629 N N . ARG B 1 156 ? -23.578 20.672 -13.844 1 77.56 156 ARG B N 1
ATOM 5630 C CA . ARG B 1 156 ? -22.578 19.922 -13.086 1 77.56 156 ARG B CA 1
ATOM 5631 C C . ARG B 1 156 ? -23.109 18.547 -12.688 1 77.56 156 ARG B C 1
ATOM 5633 O O . ARG B 1 156 ? -22.391 17.547 -12.789 1 77.56 156 ARG B O 1
ATOM 5640 N N . LYS B 1 157 ? -24.281 18.516 -12.266 1 71.94 157 LYS B N 1
ATOM 5641 C CA . LYS B 1 157 ? -24.906 17.25 -11.883 1 71.94 157 LYS B CA 1
ATOM 5642 C C . LYS B 1 157 ? -25.062 16.344 -13.094 1 71.94 157 LYS B C 1
ATOM 5644 O O . LYS B 1 157 ? -24.844 15.125 -13 1 71.94 157 LYS B O 1
ATOM 5649 N N . LEU B 1 158 ? -25.438 16.938 -14.164 1 68.81 158 LEU B N 1
ATOM 5650 C CA . LEU B 1 158 ? -25.625 16.172 -15.391 1 68.81 158 LEU B CA 1
ATOM 5651 C C . LEU B 1 158 ? -24.297 15.594 -15.875 1 68.81 158 LEU B C 1
ATOM 5653 O O . LEU B 1 158 ? -24.234 14.438 -16.312 1 68.81 158 LEU B O 1
ATOM 5657 N N . MET B 1 159 ? -23.281 16.422 -15.82 1 66.31 159 MET B N 1
ATOM 5658 C CA . MET B 1 159 ? -21.953 15.984 -16.266 1 66.31 159 MET B CA 1
ATOM 5659 C C . MET B 1 159 ? -21.438 14.859 -15.367 1 66.31 159 MET B C 1
ATOM 5661 O O . MET B 1 159 ? -20.812 13.914 -15.859 1 66.31 159 MET B O 1
ATOM 5665 N N . LYS B 1 160 ? -21.734 15.047 -14.109 1 67.5 160 LYS B N 1
ATOM 5666 C CA . LYS B 1 160 ? -21.312 14.008 -13.172 1 67.5 160 LYS B CA 1
ATOM 5667 C C . LYS B 1 160 ? -22.062 12.703 -13.43 1 67.5 160 LYS B C 1
ATOM 5669 O O . LYS B 1 160 ? -21.469 11.617 -13.352 1 67.5 160 LYS B O 1
ATOM 5674 N N . ASP B 1 161 ? -23.25 12.859 -13.727 1 63.06 161 ASP B N 1
ATOM 5675 C CA . ASP B 1 161 ? -24.047 11.688 -14.031 1 63.06 161 ASP B CA 1
ATOM 5676 C C . ASP B 1 161 ? -23.578 11.023 -15.328 1 63.06 161 ASP B C 1
ATOM 5678 O O . ASP B 1 161 ? -23.562 9.789 -15.422 1 63.06 161 ASP B O 1
ATOM 5682 N N . MET B 1 162 ? -23.234 11.875 -16.266 1 59.81 162 MET B N 1
ATOM 5683 C CA . MET B 1 162 ? -22.766 11.359 -17.547 1 59.81 162 MET B CA 1
ATOM 5684 C C . MET B 1 162 ? -21.422 10.641 -17.375 1 59.81 162 MET B C 1
ATOM 5686 O O . MET B 1 162 ? -21.203 9.586 -17.984 1 59.81 162 MET B O 1
ATOM 5690 N N . GLU B 1 163 ? -20.562 11.32 -16.641 1 60.94 163 GLU B N 1
ATOM 5691 C CA . GLU B 1 163 ? -19.266 10.695 -16.375 1 60.94 163 GLU B CA 1
ATOM 5692 C C . GLU B 1 163 ? -19.422 9.359 -15.664 1 60.94 163 GLU B C 1
ATOM 5694 O O . GLU B 1 163 ? -18.688 8.406 -15.938 1 60.94 163 GLU B O 1
ATOM 5699 N N . ARG B 1 164 ? -20.391 9.375 -14.883 1 59.66 164 ARG B N 1
ATOM 5700 C CA . ARG B 1 164 ? -20.688 8.148 -14.141 1 59.66 164 ARG B CA 1
ATOM 5701 C C . ARG B 1 164 ? -21.188 7.055 -15.078 1 59.66 164 ARG B C 1
ATOM 5703 O O . ARG B 1 164 ? -20.797 5.891 -14.938 1 59.66 164 ARG B O 1
ATOM 5710 N N . ARG B 1 165 ? -22 7.445 -15.953 1 55.34 165 ARG B N 1
ATOM 5711 C CA . ARG B 1 165 ? -22.594 6.5 -16.906 1 55.34 165 ARG B CA 1
ATOM 5712 C C . ARG B 1 165 ? -21.547 6.016 -17.906 1 55.34 165 ARG B C 1
ATOM 5714 O O . ARG B 1 165 ? -21.578 4.855 -18.328 1 55.34 165 ARG B O 1
ATOM 5721 N N . THR B 1 166 ? -20.688 6.941 -18.344 1 49.94 166 THR B N 1
ATOM 5722 C CA . THR B 1 166 ? -19.672 6.574 -19.312 1 49.94 166 THR B CA 1
ATOM 5723 C C . THR B 1 166 ? -18.672 5.582 -18.688 1 49.94 166 THR B C 1
ATOM 5725 O O . THR B 1 166 ? -18.188 4.688 -19.375 1 49.94 166 THR B O 1
ATOM 5728 N N . LYS B 1 167 ? -18.391 5.832 -17.469 1 50.03 167 LYS B N 1
ATOM 5729 C CA . LYS B 1 167 ? -17.484 4.891 -16.812 1 50.03 167 LYS B CA 1
ATOM 5730 C C . LYS B 1 167 ? -18.156 3.533 -16.609 1 50.03 167 LYS B C 1
ATOM 5732 O O . LYS B 1 167 ? -17.484 2.5 -16.578 1 50.03 167 LYS B O 1
ATOM 5737 N N . THR B 1 168 ? -19.531 3.576 -16.438 1 43.5 168 THR B N 1
ATOM 5738 C CA . THR B 1 168 ? -20.281 2.342 -16.203 1 43.5 168 THR B CA 1
ATOM 5739 C C . THR B 1 168 ? -20.625 1.663 -17.531 1 43.5 168 THR B C 1
ATOM 5741 O O . THR B 1 168 ? -21.344 0.66 -17.547 1 43.5 168 THR B O 1
ATOM 5744 N N . GLY B 1 169 ? -20.094 1.839 -18.625 1 39.78 169 GLY B N 1
ATOM 5745 C CA . GLY B 1 169 ? -20.266 1.2 -19.922 1 39.78 169 GLY B CA 1
ATOM 5746 C C . GLY B 1 169 ? -21.672 1.357 -20.469 1 39.78 169 GLY B C 1
ATOM 5747 O O . GLY B 1 169 ? -22.047 0.688 -21.438 1 39.78 169 GLY B O 1
ATOM 5748 N N . ARG B 1 170 ? -22.688 1.669 -19.828 1 37.47 170 ARG B N 1
ATOM 5749 C CA . ARG B 1 170 ? -24.047 1.476 -20.359 1 37.47 170 ARG B CA 1
ATOM 5750 C C . ARG B 1 170 ? -24.25 2.281 -21.625 1 37.47 170 ARG B C 1
ATOM 5752 O O . ARG B 1 170 ? -24.875 1.796 -22.578 1 37.47 170 ARG B O 1
ATOM 5759 N N . TYR B 1 171 ? -24.734 3.748 -21.594 1 35.19 171 TYR B N 1
ATOM 5760 C CA . TYR B 1 171 ? -25.5 4.438 -22.641 1 35.19 171 TYR B CA 1
ATOM 5761 C C . TYR B 1 171 ? -24.594 4.836 -23.797 1 35.19 171 TYR B C 1
ATOM 5763 O O . TYR B 1 171 ? -23.406 5.09 -23.609 1 35.19 171 TYR B O 1
ATOM 5771 N N . ILE B 1 172 ? -25.141 4.605 -25.031 1 33.75 172 ILE B N 1
ATOM 5772 C CA . ILE B 1 172 ? -24.953 5.223 -26.344 1 33.75 172 ILE B CA 1
ATOM 5773 C C . ILE B 1 172 ? -24.844 6.738 -26.188 1 33.75 172 ILE B C 1
ATOM 5775 O O . ILE B 1 172 ? -25.859 7.43 -26.031 1 33.75 172 ILE B O 1
ATOM 5779 N N . ILE B 1 173 ? -24.25 7.293 -25.375 1 37.84 173 ILE B N 1
ATOM 5780 C CA . ILE B 1 173 ? -24.078 8.734 -25.203 1 37.84 173 ILE B CA 1
ATOM 5781 C C . ILE B 1 173 ? -23.797 9.391 -26.547 1 37.84 173 ILE B C 1
ATOM 5783 O O . ILE B 1 173 ? -23.016 8.859 -27.344 1 37.84 173 ILE B O 1
ATOM 5787 N N . ASP B 1 174 ? -24.547 10.273 -26.828 1 38.84 174 ASP B N 1
ATOM 5788 C CA . ASP B 1 174 ? -24.422 11.148 -27.984 1 38.84 174 ASP B CA 1
ATOM 5789 C C . ASP B 1 174 ? -22.984 11.617 -28.156 1 38.84 174 ASP B C 1
ATOM 5791 O O . ASP B 1 174 ? -22.266 11.82 -27.172 1 38.84 174 ASP B O 1
ATOM 5795 N N . PHE B 1 175 ? -22.359 11.461 -29.281 1 42.03 175 PHE B N 1
ATOM 5796 C CA . PHE B 1 175 ? -21.047 11.773 -29.812 1 42.03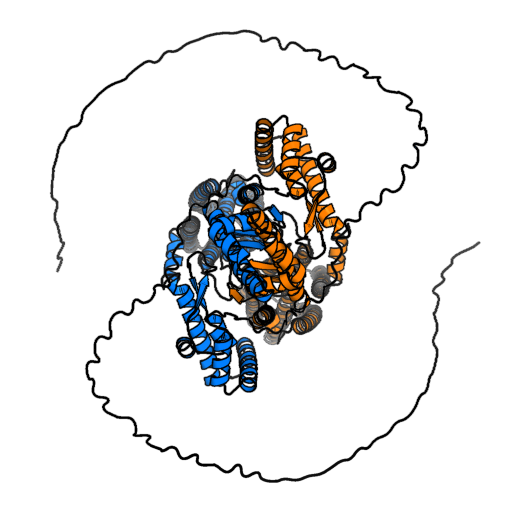 175 PHE B CA 1
ATOM 5797 C C . PHE B 1 175 ? -20.531 13.102 -29.25 1 42.03 175 PHE B C 1
ATOM 5799 O O . PHE B 1 175 ? -19.344 13.25 -28.969 1 42.03 175 PHE B O 1
ATOM 5806 N N . HIS B 1 176 ? -21.391 13.961 -29.031 1 41.94 176 HIS B N 1
ATOM 5807 C CA . HIS B 1 176 ? -21 15.312 -28.656 1 41.94 176 HIS B CA 1
ATOM 5808 C C . HIS B 1 176 ? -20.547 15.367 -27.203 1 41.94 176 HIS B C 1
ATOM 5810 O O . HIS B 1 176 ? -19.562 16.016 -26.875 1 41.94 176 HIS B O 1
ATOM 5816 N N . ASP B 1 177 ? -21.266 14.734 -26.375 1 48.06 177 ASP B N 1
ATOM 5817 C CA . ASP B 1 177 ? -20.938 14.758 -24.953 1 48.06 177 ASP B CA 1
ATOM 5818 C C . ASP B 1 177 ? -19.703 13.914 -24.656 1 48.06 177 ASP B C 1
ATOM 5820 O O . ASP B 1 177 ? -18.906 14.266 -23.781 1 48.06 177 ASP B O 1
ATOM 5824 N N . LEU B 1 178 ? -19.547 12.922 -25.359 1 48.78 178 LEU B N 1
ATOM 5825 C CA . LEU B 1 178 ? -18.328 12.125 -25.297 1 48.78 178 LEU B CA 1
ATOM 5826 C C . LEU B 1 178 ? -17.109 12.969 -25.672 1 48.78 178 LEU B C 1
ATOM 5828 O O . LEU B 1 178 ? -16.047 12.844 -25.062 1 48.78 178 LEU B O 1
ATOM 5832 N N . LEU B 1 179 ? -17.375 13.805 -26.641 1 45.78 179 LEU B N 1
ATOM 5833 C CA . LEU B 1 179 ? -16.297 14.68 -27.094 1 45.78 179 LEU B CA 1
ATOM 5834 C C . LEU B 1 179 ? -15.914 15.688 -26.016 1 45.78 179 LEU B C 1
ATOM 5836 O O . LEU B 1 179 ? -14.734 15.977 -25.812 1 45.78 179 LEU B O 1
ATOM 5840 N N . GLU B 1 180 ? -16.891 16.172 -25.406 1 50.56 180 GLU B N 1
ATOM 5841 C CA . GLU B 1 180 ? -16.594 17.156 -24.375 1 50.56 180 GLU B CA 1
ATOM 5842 C C . GLU B 1 180 ? -15.867 16.516 -23.188 1 50.56 180 GLU B C 1
ATOM 5844 O O . GLU B 1 180 ? -14.945 17.109 -22.625 1 50.56 180 GLU B O 1
ATOM 5849 N N . ILE B 1 181 ? -16.344 15.406 -22.906 1 53.38 181 ILE B N 1
ATOM 5850 C CA . ILE B 1 181 ? -15.68 14.688 -21.812 1 53.38 181 ILE B CA 1
ATOM 5851 C C . ILE B 1 181 ? -14.266 14.297 -22.25 1 53.38 181 ILE B C 1
ATOM 5853 O O . ILE B 1 181 ? -13.32 14.383 -21.453 1 53.38 181 ILE B O 1
ATOM 5857 N N . PHE B 1 182 ? -14.156 13.898 -23.484 1 51.88 182 PHE B N 1
ATOM 5858 C CA . PHE B 1 182 ? -12.836 13.594 -24.031 1 51.88 182 PHE B CA 1
ATOM 5859 C C . PHE B 1 182 ? -11.953 14.836 -24.031 1 51.88 182 PHE B C 1
ATOM 5861 O O . PHE B 1 182 ? -10.766 14.758 -23.703 1 51.88 182 PHE B O 1
ATOM 5868 N N . ASN B 1 183 ? -12.539 15.938 -24.406 1 48.44 183 ASN B N 1
ATOM 5869 C CA . ASN B 1 183 ? -11.773 17.188 -24.438 1 48.44 183 ASN B CA 1
ATOM 5870 C C . ASN B 1 183 ? -11.359 17.609 -23.031 1 48.44 183 ASN B C 1
ATOM 5872 O O . ASN B 1 183 ? -10.258 18.125 -22.828 1 48.44 183 ASN B O 1
ATOM 5876 N N . LEU B 1 184 ? -12.289 17.453 -22.203 1 52.59 184 LEU B N 1
ATOM 5877 C CA . LEU B 1 184 ? -11.945 17.781 -20.828 1 52.59 184 LEU B CA 1
ATOM 5878 C C . LEU B 1 184 ? -10.859 16.859 -20.312 1 52.59 184 LEU B C 1
ATOM 5880 O O . LEU B 1 184 ? -9.93 17.297 -19.625 1 52.59 184 LEU B O 1
ATOM 5884 N N . ARG B 1 185 ? -11.008 15.609 -20.734 1 54.88 185 ARG B N 1
ATOM 5885 C CA . ARG B 1 185 ? -9.969 14.656 -20.344 1 54.88 185 ARG B CA 1
ATOM 5886 C C . ARG B 1 185 ? -8.633 15.008 -21 1 54.88 185 ARG B C 1
ATOM 5888 O O . ARG B 1 185 ? -7.582 14.922 -20.359 1 54.88 185 ARG B O 1
ATOM 5895 N N . LYS B 1 186 ? -8.695 15.383 -22.219 1 50.5 186 LYS B N 1
ATOM 5896 C CA . LYS B 1 186 ? -7.492 15.812 -22.922 1 50.5 186 LYS B CA 1
ATOM 5897 C C . LYS B 1 186 ? -6.906 17.078 -22.297 1 50.5 186 LYS B C 1
ATOM 5899 O O . LYS B 1 186 ? -5.691 17.188 -22.141 1 50.5 186 LYS B O 1
ATOM 5904 N N . ALA B 1 187 ? -7.695 18.016 -22.031 1 48.28 187 ALA B N 1
ATOM 5905 C CA . ALA B 1 187 ? -7.242 19.266 -21.406 1 48.28 187 ALA B CA 1
ATOM 5906 C C . ALA B 1 187 ? -6.656 19.016 -20.031 1 48.28 187 ALA B C 1
ATOM 5908 O O . ALA B 1 187 ? -5.629 19.594 -19.672 1 48.28 187 ALA B O 1
ATOM 5909 N N . LEU B 1 188 ? -7.363 18.203 -19.422 1 52.69 188 LEU B N 1
ATOM 5910 C CA . LEU B 1 188 ? -6.875 17.844 -18.094 1 52.69 188 LEU B CA 1
ATOM 5911 C C . LEU B 1 188 ? -5.543 17.109 -18.188 1 52.69 188 LEU B C 1
ATOM 5913 O O . LEU B 1 188 ? -4.637 17.359 -17.391 1 52.69 188 LEU B O 1
ATOM 5917 N N . LYS B 1 189 ? -5.562 16.188 -19.172 1 51.62 189 LYS B N 1
ATOM 5918 C CA . LYS B 1 189 ? -4.297 15.508 -19.422 1 51.62 189 LYS B CA 1
ATOM 5919 C C . LYS B 1 189 ? -3.209 16.5 -19.828 1 51.62 189 LYS B C 1
ATOM 5921 O O . LYS B 1 189 ? -2.057 16.359 -19.406 1 51.62 189 LYS B O 1
ATOM 5926 N N . TYR B 1 190 ? -3.561 17.438 -20.688 1 43.31 190 TYR B N 1
ATOM 5927 C CA . TYR B 1 190 ? -2.607 18.469 -21.109 1 43.31 190 TYR B CA 1
ATOM 5928 C C . TYR B 1 190 ? -2.16 19.312 -19.922 1 43.31 190 TYR B C 1
AT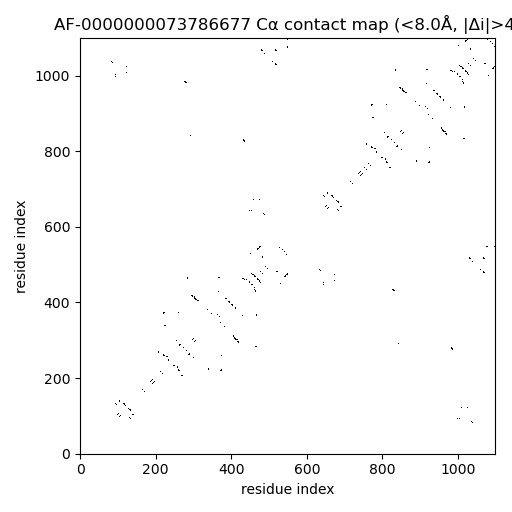OM 5930 O O . TYR B 1 190 ? -0.973 19.609 -19.766 1 43.31 190 TYR B O 1
ATOM 5938 N N . LEU B 1 191 ? -3.018 19.75 -19.219 1 44.88 191 LEU B N 1
ATOM 5939 C CA . LEU B 1 191 ? -2.676 20.562 -18.047 1 44.88 191 LEU B CA 1
ATOM 5940 C C . LEU B 1 191 ? -1.91 19.734 -17.031 1 44.88 191 LEU B C 1
ATOM 5942 O O . LEU B 1 191 ? -0.972 20.234 -16.406 1 44.88 191 LEU B O 1
ATOM 5946 N N . GLN B 1 192 ? -2.477 18.578 -16.938 1 48.78 192 GLN B N 1
ATOM 5947 C CA . GLN B 1 192 ? -1.744 17.672 -16.078 1 48.78 192 GLN B CA 1
ATOM 5948 C C . GLN B 1 192 ? -0.336 17.406 -16.609 1 48.78 192 GLN B C 1
ATOM 5950 O O . GLN B 1 192 ? 0.627 17.375 -15.836 1 48.78 192 GLN B O 1
ATOM 5955 N N . ASN B 1 193 ? -0.368 17.078 -17.906 1 44.16 193 ASN B N 1
ATOM 5956 C CA . ASN B 1 193 ? 0.926 16.922 -18.562 1 44.16 193 ASN B CA 1
ATOM 5957 C C . ASN B 1 193 ? 1.742 18.203 -18.5 1 44.16 193 ASN B C 1
ATOM 5959 O O . ASN B 1 193 ? 2.965 18.172 -18.359 1 44.16 193 ASN B O 1
ATOM 5963 N N . SER B 1 194 ? 1.122 19.266 -18.812 1 40.5 194 SER B N 1
ATOM 5964 C CA . SER B 1 194 ? 1.811 20.547 -18.75 1 40.5 194 SER B CA 1
ATOM 5965 C C . SER B 1 194 ? 2.27 20.859 -17.328 1 40.5 194 SER B C 1
ATOM 5967 O O . SER B 1 194 ? 3.346 21.422 -17.125 1 40.5 194 SER B O 1
ATOM 5969 N N . ALA B 1 195 ? 1.359 20.766 -16.516 1 40.81 195 ALA B N 1
ATOM 5970 C CA . ALA B 1 195 ? 1.807 20.906 -15.133 1 40.81 195 ALA B CA 1
ATOM 5971 C C . ALA B 1 195 ? 2.908 19.891 -14.805 1 40.81 195 ALA B C 1
ATOM 5973 O O . ALA B 1 195 ? 3.861 20.219 -14.094 1 40.81 195 ALA B O 1
ATOM 5974 N N . GLU B 1 196 ? 2.553 18.594 -15.164 1 40.34 196 GLU B N 1
ATOM 5975 C CA . GLU B 1 196 ? 3.58 17.578 -15.008 1 40.34 196 GLU B CA 1
ATOM 5976 C C . GLU B 1 196 ? 4.703 17.766 -16.031 1 40.34 196 GLU B C 1
ATOM 5978 O O . GLU B 1 196 ? 5.867 17.469 -15.734 1 40.34 196 GLU B O 1
ATOM 5983 N N . ALA B 1 197 ? 4.348 18 -17.328 1 36.53 197 ALA B N 1
ATOM 5984 C CA . ALA B 1 197 ? 5.363 18.234 -18.359 1 36.53 197 ALA B CA 1
ATOM 5985 C C . ALA B 1 197 ? 6.289 19.375 -17.953 1 36.53 197 ALA B C 1
ATOM 5987 O O . ALA B 1 197 ? 7.48 19.359 -18.266 1 36.53 197 ALA B O 1
ATOM 5988 N N . LYS B 1 198 ? 5.699 20.594 -17.688 1 37.78 198 LYS B N 1
ATOM 5989 C CA . LYS B 1 198 ? 6.645 21.609 -17.25 1 37.78 198 LYS B CA 1
ATOM 5990 C C . LYS B 1 198 ? 7.562 21.078 -16.156 1 37.78 198 LYS B C 1
ATOM 5992 O O . LYS B 1 198 ? 8.625 21.641 -15.898 1 37.78 198 LYS B O 1
ATOM 5997 N N . ALA B 1 199 ? 6.953 20.25 -15.305 1 33.62 199 ALA B N 1
ATOM 5998 C CA . ALA B 1 199 ? 8.016 19.609 -14.531 1 33.62 199 ALA B CA 1
ATOM 5999 C C . ALA B 1 199 ? 8.805 18.625 -15.391 1 33.62 199 ALA B C 1
ATOM 6001 O O . ALA B 1 199 ? 10.031 18.609 -15.359 1 33.62 199 ALA B O 1
ATOM 6002 N N . THR B 1 200 ? 8.398 17.141 -15.562 1 33.44 200 THR B N 1
ATOM 6003 C CA . THR B 1 200 ? 9.273 16.203 -16.266 1 33.44 200 THR B CA 1
ATOM 6004 C C . THR B 1 200 ? 8.859 16.062 -17.719 1 33.44 200 THR B C 1
ATOM 6006 O O . THR B 1 200 ? 7.68 15.898 -18.031 1 33.44 200 THR B O 1
ATOM 6009 N N . GLY B 1 201 ? 9.273 16.625 -18.828 1 29.45 201 GLY B N 1
ATOM 6010 C CA . GLY B 1 201 ? 9.25 16.562 -20.281 1 29.45 201 GLY B CA 1
ATOM 6011 C C . GLY B 1 201 ? 8.68 15.258 -20.812 1 29.45 201 GLY B C 1
ATOM 6012 O O . GLY B 1 201 ? 8.445 14.32 -20.047 1 29.45 201 GLY B O 1
ATOM 6013 N N . THR B 1 202 ? 8.391 14.977 -22.359 1 37.38 202 THR B N 1
ATOM 6014 C CA . THR B 1 202 ? 8.125 14.031 -23.438 1 37.38 202 THR B CA 1
ATOM 6015 C C . THR B 1 202 ? 8.672 12.648 -23.094 1 37.38 202 THR B C 1
ATOM 6017 O O . THR B 1 202 ? 8.477 11.688 -23.844 1 37.38 202 THR B O 1
ATOM 6020 N N . SER B 1 203 ? 9.961 12.391 -22.516 1 40.25 203 SER B N 1
ATOM 6021 C CA . SER B 1 203 ? 11.023 11.406 -22.312 1 40.25 203 SER B CA 1
ATOM 6022 C C . SER B 1 203 ? 10.617 10.367 -21.266 1 40.25 203 SER B C 1
ATOM 6024 O O . SER B 1 203 ? 11.469 9.664 -20.719 1 40.25 203 SER B O 1
ATOM 6026 N N . VAL B 1 204 ? 9.328 10.289 -21.141 1 43.66 204 VAL B N 1
ATOM 6027 C CA . VAL B 1 204 ? 9 9.453 -19.984 1 43.66 204 VAL B CA 1
ATOM 6028 C C . VAL B 1 204 ? 9.211 7.984 -20.344 1 43.66 204 VAL B C 1
ATOM 6030 O O . VAL B 1 204 ? 9.805 7.234 -19.562 1 43.66 204 VAL B O 1
ATOM 6033 N N . PHE B 1 205 ? 8.469 7.523 -21.516 1 43.88 205 PHE B N 1
ATOM 6034 C CA . PHE B 1 205 ? 8.641 6.137 -21.938 1 43.88 205 PHE B CA 1
ATOM 6035 C C . PHE B 1 205 ? 10.117 5.828 -22.172 1 43.88 205 PHE B C 1
ATOM 6037 O O . PHE B 1 205 ? 10.609 4.766 -21.797 1 43.88 205 PHE B O 1
ATOM 6044 N N . MET B 1 206 ? 10.766 6.656 -23.078 1 42.81 206 MET B N 1
ATOM 6045 C CA . MET B 1 206 ? 12.188 6.492 -23.359 1 42.81 206 MET B CA 1
ATOM 6046 C C . MET B 1 206 ? 13.008 6.574 -22.078 1 42.81 206 MET B C 1
ATOM 6048 O O . MET B 1 206 ? 14 5.863 -21.922 1 42.81 206 MET B O 1
ATOM 6052 N N . ASP B 1 207 ? 12.414 7.242 -21.188 1 61.12 207 ASP B N 1
ATOM 6053 C CA . ASP B 1 207 ? 13.148 7.457 -19.938 1 61.12 207 ASP B CA 1
ATOM 6054 C C . ASP B 1 207 ? 13.008 6.258 -19 1 61.12 207 ASP B C 1
ATOM 6056 O O . ASP B 1 207 ? 13.969 5.855 -18.344 1 61.12 207 ASP B O 1
ATOM 6060 N N . LYS B 1 208 ? 11.859 5.578 -19.422 1 67.75 208 LYS B N 1
ATOM 6061 C CA . LYS B 1 208 ? 11.648 4.375 -18.625 1 67.75 208 LYS B CA 1
ATOM 6062 C C . LYS B 1 208 ? 12.539 3.23 -19.109 1 67.75 208 LYS B C 1
ATOM 6064 O O . LYS B 1 208 ? 13.141 2.525 -18.297 1 67.75 208 LYS B O 1
ATOM 6069 N N . ARG B 1 209 ? 12.648 3.086 -20.406 1 61.72 209 ARG B N 1
ATOM 6070 C CA . ARG B 1 209 ? 13.453 2.01 -20.969 1 61.72 209 ARG B CA 1
ATOM 6071 C C . ARG B 1 209 ? 14.938 2.215 -20.672 1 61.72 209 ARG B C 1
ATOM 6073 O O . ARG B 1 209 ? 15.641 1.265 -20.328 1 61.72 209 ARG B O 1
ATOM 6080 N N . LYS B 1 210 ? 15.219 3.363 -20.797 1 62.84 210 LYS B N 1
ATOM 6081 C CA . LYS B 1 210 ? 16.625 3.668 -20.531 1 62.84 210 LYS B CA 1
ATOM 6082 C C . LYS B 1 210 ? 16.969 3.424 -19.062 1 62.84 210 LYS B C 1
ATOM 6084 O O . LYS B 1 210 ? 18.031 2.904 -18.75 1 62.84 210 LYS B O 1
ATOM 6089 N N . SER B 1 211 ? 15.984 3.6 -18.312 1 73.25 211 SER B N 1
ATOM 6090 C CA . SER B 1 211 ? 16.203 3.402 -16.891 1 73.25 211 SER B CA 1
ATOM 6091 C C . SER B 1 211 ? 16.234 1.919 -16.531 1 73.25 211 SER B C 1
ATOM 6093 O O . SER B 1 211 ? 17.031 1.496 -15.68 1 73.25 211 SER B O 1
ATOM 6095 N N . LEU B 1 212 ? 15.469 1.2 -17.312 1 76.56 212 LEU B N 1
ATOM 6096 C CA . LEU B 1 212 ? 15.453 -0.239 -17.078 1 76.56 212 LEU B CA 1
ATOM 6097 C C . LEU B 1 212 ? 16.812 -0.857 -17.406 1 76.56 212 LEU B C 1
ATOM 6099 O O . LEU B 1 212 ? 17.297 -1.738 -16.688 1 76.56 212 LEU B O 1
ATOM 6103 N N . PHE B 1 213 ? 17.438 -0.393 -18.422 1 77.31 213 PHE B N 1
ATOM 6104 C CA . PHE B 1 213 ? 18.688 -0.957 -18.891 1 77.31 213 PHE B CA 1
ATOM 6105 C C . PHE B 1 213 ? 19.859 -0.438 -18.062 1 77.31 213 PHE B C 1
ATOM 6107 O O . PHE B 1 213 ? 20.891 -1.101 -17.969 1 77.31 213 PHE B O 1
ATOM 6114 N N . THR B 1 214 ? 19.656 0.669 -17.484 1 76.06 214 THR B N 1
ATOM 6115 C CA . THR B 1 214 ? 20.797 1.293 -16.812 1 76.06 214 THR B CA 1
ATOM 6116 C C . THR B 1 214 ? 20.719 1.074 -15.297 1 76.06 214 THR B C 1
ATOM 6118 O O . THR B 1 214 ? 21.719 1.191 -14.602 1 76.06 214 THR B O 1
ATOM 6121 N N . SER B 1 215 ? 19.641 0.702 -14.906 1 80.19 215 SER B N 1
ATOM 6122 C CA . SER B 1 215 ? 19.531 0.505 -13.461 1 80.19 215 SER B CA 1
ATOM 6123 C C . SER B 1 215 ? 20.078 -0.853 -13.047 1 80.19 215 SER B C 1
ATOM 6125 O O . SER B 1 215 ? 20.172 -1.771 -13.867 1 80.19 215 SER B O 1
ATOM 6127 N N . GLY B 1 216 ? 20.547 -0.976 -11.844 1 81.12 216 GLY B N 1
ATOM 6128 C CA . GLY B 1 216 ? 21.078 -2.219 -11.297 1 81.12 216 GLY B CA 1
ATOM 6129 C C . GLY B 1 216 ? 20.094 -3.375 -11.406 1 81.12 216 GLY B C 1
ATOM 6130 O O . GLY B 1 216 ? 20.375 -4.367 -12.086 1 81.12 216 GLY B O 1
ATOM 6131 N N . PRO B 1 217 ? 18.906 -3.238 -10.859 1 83.81 217 PRO B N 1
ATOM 6132 C CA . PRO B 1 217 ? 17.922 -4.316 -10.938 1 83.81 217 PRO B CA 1
ATOM 6133 C C . PRO B 1 217 ? 17.516 -4.641 -12.375 1 83.81 217 PRO B C 1
ATOM 6135 O O . PRO B 1 217 ? 17.297 -5.809 -12.711 1 83.81 217 PRO B O 1
ATOM 6138 N N . GLY B 1 218 ? 17.484 -3.639 -13.203 1 89.06 218 GLY B N 1
ATOM 6139 C CA . GLY B 1 218 ? 17.141 -3.859 -14.594 1 89.06 218 GLY B CA 1
ATOM 6140 C C . GLY B 1 218 ? 18.156 -4.707 -15.344 1 89.06 218 GLY B C 1
ATOM 6141 O O . GLY B 1 218 ? 17.781 -5.605 -16.094 1 89.06 218 GLY B O 1
ATOM 6142 N N . ARG B 1 219 ? 19.375 -4.52 -15.109 1 90 219 ARG B N 1
ATOM 6143 C CA . ARG B 1 219 ? 20.453 -5.281 -15.75 1 90 219 ARG B CA 1
ATOM 6144 C C . ARG B 1 219 ? 20.375 -6.75 -15.352 1 90 219 ARG B C 1
ATOM 6146 O O . ARG B 1 219 ? 20.578 -7.633 -16.188 1 90 219 ARG B O 1
ATOM 6153 N N . VAL B 1 220 ? 20.141 -6.949 -14.117 1 91.12 220 VAL B N 1
ATOM 6154 C CA . VAL B 1 220 ? 20.078 -8.312 -13.602 1 91.12 220 VAL B CA 1
ATOM 6155 C C . VAL B 1 220 ? 18.906 -9.062 -14.242 1 91.12 220 VAL B C 1
ATOM 6157 O O . VAL B 1 220 ? 19.078 -10.188 -14.719 1 91.12 220 VAL B O 1
ATOM 6160 N N . VAL B 1 221 ? 17.734 -8.43 -14.305 1 91.81 221 VAL B N 1
ATOM 6161 C CA . VAL B 1 221 ? 16.531 -9.078 -14.805 1 91.81 221 VAL B CA 1
ATOM 6162 C C . VAL B 1 221 ? 16.656 -9.312 -16.312 1 91.81 221 VAL B C 1
ATOM 6164 O O . VAL B 1 221 ? 16.312 -10.383 -16.812 1 91.81 221 VAL B O 1
ATOM 6167 N N . LEU B 1 222 ? 17.219 -8.375 -17.016 1 92.56 222 LEU B N 1
ATOM 6168 C CA . LEU B 1 222 ? 17.359 -8.516 -18.469 1 92.56 222 LEU B CA 1
ATOM 6169 C C . LEU B 1 222 ? 18.406 -9.57 -18.812 1 92.56 222 LEU B C 1
ATOM 6171 O O . LEU B 1 222 ? 18.234 -10.328 -19.766 1 92.56 222 LEU B O 1
ATOM 6175 N N . PHE B 1 223 ? 19.453 -9.594 -18.031 1 91.94 223 PHE B N 1
ATOM 6176 C CA . PHE B 1 223 ? 20.453 -10.641 -18.219 1 91.94 223 PHE B CA 1
ATOM 6177 C C . PHE B 1 223 ? 19.844 -12.016 -17.953 1 91.94 223 PHE B C 1
ATOM 6179 O O . PHE B 1 223 ? 20.141 -12.977 -18.672 1 91.94 223 PHE B O 1
ATOM 6186 N N . ALA B 1 224 ? 19.078 -12.078 -16.922 1 92.62 224 ALA B N 1
ATOM 6187 C CA . ALA B 1 224 ? 18.422 -13.344 -16.578 1 92.62 224 ALA B CA 1
ATOM 6188 C C . ALA B 1 224 ? 17.484 -13.797 -17.703 1 92.62 224 ALA B C 1
ATOM 6190 O O . ALA B 1 224 ? 17.438 -14.984 -18.031 1 92.62 224 ALA B O 1
ATOM 6191 N N . ILE B 1 225 ? 16.797 -12.891 -18.297 1 93.56 225 ILE B N 1
ATOM 6192 C CA . ILE B 1 225 ? 15.891 -13.203 -19.406 1 93.56 225 ILE B CA 1
ATOM 6193 C C . ILE B 1 225 ? 16.703 -13.703 -20.594 1 93.56 225 ILE B C 1
ATOM 6195 O O . ILE B 1 225 ? 16.328 -14.68 -21.25 1 93.56 225 ILE B O 1
ATOM 6199 N N . ALA B 1 226 ? 17.797 -13.086 -20.875 1 93.81 226 ALA B N 1
ATOM 6200 C CA . ALA B 1 226 ? 18.641 -13.461 -22 1 93.81 226 ALA B CA 1
ATOM 6201 C C . ALA B 1 226 ? 19.203 -14.875 -21.812 1 93.81 226 ALA B C 1
ATOM 6203 O O . ALA B 1 226 ? 19.156 -15.688 -22.734 1 93.81 226 ALA B O 1
ATOM 6204 N N . ILE B 1 227 ? 19.688 -15.117 -20.672 1 91.81 227 ILE B N 1
ATOM 6205 C CA . ILE B 1 227 ? 20.281 -16.422 -20.391 1 91.81 227 ILE B CA 1
ATOM 6206 C C . ILE B 1 227 ? 19.203 -17.5 -20.406 1 91.81 227 ILE B C 1
ATOM 6208 O O . ILE B 1 227 ? 19.406 -18.578 -20.953 1 91.81 227 ILE B O 1
ATOM 6212 N N . ASN B 1 228 ? 18.062 -17.234 -19.766 1 91.5 228 ASN B N 1
ATOM 6213 C CA . ASN B 1 228 ? 16.953 -18.188 -19.781 1 91.5 228 ASN B CA 1
ATOM 6214 C C . ASN B 1 228 ? 16.438 -18.406 -21.203 1 91.5 228 ASN B C 1
ATOM 6216 O O . ASN B 1 228 ? 16.062 -19.531 -21.562 1 91.5 228 ASN B O 1
ATOM 6220 N N . GLY B 1 229 ? 16.453 -17.391 -21.969 1 91.44 229 GLY B N 1
ATOM 6221 C CA . GLY B 1 229 ? 16.078 -17.531 -23.359 1 91.44 229 GLY B CA 1
ATOM 6222 C C . GLY B 1 229 ? 17.016 -18.422 -24.156 1 91.44 229 GLY B C 1
ATOM 6223 O O . GLY B 1 229 ? 16.578 -19.234 -24.969 1 91.44 229 GLY B O 1
ATOM 6224 N N . LEU B 1 230 ? 18.266 -18.266 -23.891 1 90.38 230 LEU B N 1
ATOM 6225 C CA . LEU B 1 230 ? 19.266 -19.109 -24.531 1 90.38 230 LEU B CA 1
ATOM 6226 C C . LEU B 1 230 ? 19.094 -20.562 -24.125 1 90.38 230 LEU B C 1
ATOM 6228 O O . LEU B 1 230 ? 19.266 -21.469 -24.938 1 90.38 230 LEU B O 1
ATOM 6232 N N . ASN B 1 231 ? 18.766 -20.703 -22.875 1 89.06 231 ASN B N 1
ATOM 6233 C CA . ASN B 1 231 ? 18.531 -22.062 -22.375 1 89.06 231 ASN B CA 1
ATOM 6234 C C . ASN B 1 231 ? 17.328 -22.688 -23.062 1 89.06 231 ASN B C 1
ATOM 6236 O O . ASN B 1 231 ? 17.344 -23.875 -23.406 1 89.06 231 ASN B O 1
ATOM 6240 N N . VAL B 1 232 ? 16.297 -21.953 -23.188 1 91.19 232 VAL B N 1
ATOM 6241 C CA . VAL B 1 232 ? 15.102 -22.438 -23.875 1 91.19 232 VAL B CA 1
ATOM 6242 C C . VAL B 1 232 ? 15.453 -22.828 -25.312 1 91.19 232 VAL B C 1
ATOM 6244 O O . VAL B 1 232 ? 15.031 -23.891 -25.797 1 91.19 232 VAL B O 1
ATOM 6247 N N . ALA B 1 233 ? 16.219 -22.078 -25.984 1 91.06 233 ALA B N 1
ATOM 6248 C CA . ALA B 1 233 ? 16.609 -22.344 -27.359 1 91.06 233 ALA B CA 1
ATOM 6249 C C . ALA B 1 233 ? 17.453 -23.625 -27.453 1 91.06 233 ALA B C 1
ATOM 6251 O O . ALA B 1 233 ? 17.234 -24.453 -28.344 1 91.06 233 ALA B O 1
ATOM 6252 N N . ALA B 1 234 ? 18.359 -23.75 -26.578 1 88.06 234 ALA B N 1
ATOM 6253 C CA . ALA B 1 234 ? 19.234 -24.922 -26.578 1 88.06 234 ALA B CA 1
ATOM 6254 C C . ALA B 1 234 ? 18.422 -26.188 -26.312 1 88.06 234 ALA B C 1
ATOM 6256 O O . ALA B 1 234 ? 18.625 -27.219 -26.984 1 88.06 234 ALA B O 1
ATOM 6257 N N . LYS B 1 235 ? 17.516 -26.078 -25.359 1 87.12 235 LYS B N 1
ATOM 6258 C CA . LYS B 1 235 ? 16.703 -27.25 -25.016 1 87.12 235 LYS B CA 1
ATOM 6259 C C . LYS B 1 235 ? 15.695 -27.547 -26.109 1 87.12 235 LYS B C 1
ATOM 6261 O O . LYS B 1 235 ? 15.344 -28.703 -26.328 1 87.12 235 LYS B O 1
ATOM 6266 N N . ALA B 1 236 ? 15.25 -26.484 -26.734 1 89.56 236 ALA B N 1
ATOM 6267 C CA . ALA B 1 236 ? 14.359 -26.688 -27.875 1 89.56 236 ALA B CA 1
ATOM 6268 C C . ALA B 1 236 ? 15.07 -27.438 -29 1 89.56 236 ALA B C 1
ATOM 6270 O O . ALA B 1 236 ? 14.492 -28.344 -29.609 1 89.56 236 ALA B O 1
ATOM 6271 N N . PHE B 1 237 ? 16.266 -27.047 -29.203 1 87.25 237 PHE B N 1
ATOM 6272 C CA . PHE B 1 237 ? 17.062 -27.719 -30.219 1 87.25 237 PHE B CA 1
ATOM 6273 C C . PHE B 1 237 ? 17.328 -29.172 -29.828 1 87.25 237 PHE B C 1
ATOM 6275 O O . PHE B 1 237 ? 17.281 -30.062 -30.672 1 87.25 237 PHE B O 1
ATOM 6282 N N . GLY B 1 238 ? 17.656 -29.375 -28.594 1 82.94 238 GLY B N 1
ATOM 6283 C CA . GLY B 1 238 ? 17.844 -30.734 -28.109 1 82.94 238 GLY B CA 1
ATOM 6284 C C . GLY B 1 238 ? 16.609 -31.594 -28.281 1 82.94 238 GLY B C 1
ATOM 6285 O O . GLY B 1 238 ? 16.703 -32.75 -28.688 1 82.94 238 GLY B O 1
ATOM 6286 N N . TRP B 1 239 ? 15.469 -31.047 -27.953 1 85.62 239 TRP B N 1
ATOM 6287 C CA . TRP B 1 239 ? 14.211 -31.781 -28.094 1 85.62 239 TRP B CA 1
ATOM 6288 C C . TRP B 1 239 ? 13.938 -32.094 -29.562 1 85.62 239 TRP B C 1
ATOM 6290 O O . TRP B 1 239 ? 13.492 -33.188 -29.906 1 85.62 239 TRP B O 1
ATOM 6300 N N . TRP B 1 240 ? 14.195 -31.094 -30.438 1 86.44 240 TRP B N 1
ATOM 6301 C CA . TRP B 1 240 ? 13.961 -31.266 -31.859 1 86.44 240 TRP B CA 1
ATOM 6302 C C . TRP B 1 240 ? 14.836 -32.375 -32.406 1 86.44 240 TRP B C 1
ATOM 6304 O O . TRP B 1 240 ? 14.391 -33.188 -33.25 1 86.44 240 TRP B O 1
ATOM 6314 N N . TYR B 1 241 ? 15.945 -32.562 -31.906 1 83.06 241 TYR B N 1
ATOM 6315 C CA . TYR B 1 241 ? 16.906 -33.531 -32.406 1 83.06 241 TYR B CA 1
ATOM 6316 C C . TYR B 1 241 ? 16.641 -34.906 -31.797 1 83.06 241 TYR B C 1
ATOM 6318 O O . TYR B 1 241 ? 16.75 -35.906 -32.5 1 83.06 241 TYR B O 1
ATOM 6326 N N . THR B 1 242 ? 16.281 -34.938 -30.578 1 78.69 242 THR B N 1
ATOM 6327 C CA . THR B 1 242 ? 16.172 -36.219 -29.891 1 78.69 242 THR B CA 1
ATOM 6328 C C . THR B 1 242 ? 14.719 -36.719 -29.891 1 78.69 242 THR B C 1
ATOM 6330 O O . THR B 1 242 ? 14.469 -37.906 -29.812 1 78.69 242 THR B O 1
ATOM 6333 N N . GLY B 1 243 ? 13.758 -35.812 -29.859 1 74.31 243 GLY B N 1
ATOM 6334 C CA . GLY B 1 243 ? 12.344 -36.156 -29.781 1 74.31 243 GLY B CA 1
ATOM 6335 C C . GLY B 1 243 ? 11.961 -36.75 -28.438 1 74.31 243 GLY B C 1
ATOM 6336 O O . GLY B 1 243 ? 10.945 -37.438 -28.344 1 74.31 243 GLY B O 1
ATOM 6337 N N . SER B 1 244 ? 12.766 -36.594 -27.484 1 74.75 244 SER B N 1
ATOM 6338 C CA . SER B 1 244 ? 12.547 -37.219 -26.172 1 74.75 244 SER B CA 1
ATOM 6339 C C . SER B 1 244 ? 11.508 -36.469 -25.359 1 74.75 244 SER B C 1
ATOM 6341 O O . SER B 1 244 ? 11.469 -35.219 -25.406 1 74.75 244 SER B O 1
ATOM 6343 N N . LYS B 1 245 ? 10.625 -37.156 -24.625 1 73.56 245 LYS B N 1
ATOM 6344 C CA . LYS B 1 245 ? 9.617 -36.562 -23.75 1 73.56 245 LYS B CA 1
ATOM 6345 C C . LYS B 1 245 ? 10.273 -35.812 -22.578 1 73.56 245 LYS B C 1
ATOM 6347 O O . LYS B 1 245 ? 9.773 -34.781 -22.141 1 73.56 245 LYS B O 1
ATOM 6352 N N . SER B 1 246 ? 11.305 -36.438 -22.188 1 72 246 SER B N 1
ATOM 6353 C CA . SER B 1 246 ? 12.023 -35.812 -21.094 1 72 246 SER B CA 1
ATOM 6354 C C . SER B 1 246 ? 12.57 -34.438 -21.484 1 72 246 SER B C 1
ATOM 6356 O O . SER B 1 246 ? 12.516 -33.5 -20.703 1 72 246 SER B O 1
ATOM 6358 N N . MET B 1 247 ? 13.078 -34.406 -22.719 1 77.38 247 MET B N 1
ATOM 6359 C CA . MET B 1 247 ? 13.625 -33.156 -23.203 1 77.38 247 MET B CA 1
ATOM 6360 C C . MET B 1 247 ? 12.523 -32.125 -23.375 1 77.38 247 MET B C 1
ATOM 6362 O O . MET B 1 247 ? 12.75 -30.922 -23.188 1 77.38 247 MET B O 1
ATOM 6366 N N . PHE B 1 248 ? 11.406 -32.5 -23.766 1 79 248 PHE B N 1
ATOM 6367 C CA . PHE B 1 248 ? 10.266 -31.609 -23.891 1 79 248 PHE B CA 1
ATOM 6368 C C . PHE B 1 248 ? 9.883 -31.031 -22.531 1 79 248 PHE B C 1
ATOM 6370 O O . PHE B 1 248 ? 9.602 -29.844 -22.406 1 79 248 PHE B O 1
ATOM 6377 N N . SER B 1 249 ? 9.852 -31.906 -21.516 1 75.69 249 SER B N 1
ATOM 6378 C CA . SER B 1 249 ? 9.547 -31.453 -20.172 1 75.69 249 SER B CA 1
ATOM 6379 C C . SER B 1 249 ? 10.547 -30.406 -19.688 1 75.69 249 SER B C 1
ATOM 6381 O O . SER B 1 249 ? 10.164 -29.422 -19.062 1 75.69 249 SER B O 1
ATOM 6383 N N . GLU B 1 250 ? 11.75 -30.609 -20.016 1 78 250 GLU B N 1
ATOM 6384 C CA . GLU B 1 250 ? 12.797 -29.656 -19.656 1 78 250 GLU B CA 1
ATOM 6385 C C . GLU B 1 250 ? 12.609 -28.328 -20.375 1 78 250 GLU B C 1
ATOM 6387 O O . GLU B 1 250 ? 12.867 -27.266 -19.812 1 78 250 GLU B O 1
ATOM 6392 N N . LEU B 1 251 ? 12.266 -28.469 -21.594 1 84.06 251 LEU B N 1
ATOM 6393 C CA . LEU B 1 251 ? 11.984 -27.281 -22.375 1 84.06 251 LEU B CA 1
ATOM 6394 C C . LEU B 1 251 ? 10.844 -26.469 -21.75 1 84.06 251 LEU B C 1
ATOM 6396 O O . LEU B 1 251 ? 10.938 -25.25 -21.625 1 84.06 251 LEU B O 1
ATOM 6400 N N . MET B 1 252 ? 9.82 -27.125 -21.312 1 81.38 252 MET B N 1
ATOM 6401 C CA . MET B 1 252 ? 8.664 -26.453 -20.719 1 81.38 252 MET B CA 1
ATOM 6402 C C . MET B 1 252 ? 9.039 -25.797 -19.406 1 81.38 252 MET B C 1
ATOM 6404 O O . MET B 1 252 ? 8.555 -24.703 -19.094 1 81.38 252 MET B O 1
ATOM 6408 N N . HIS B 1 253 ? 9.828 -26.422 -18.719 1 79 253 HIS B N 1
ATOM 6409 C CA . HIS B 1 253 ? 10.297 -25.859 -17.453 1 79 253 HIS B CA 1
ATOM 6410 C C . HIS B 1 253 ? 11.086 -24.578 -17.688 1 79 253 HIS B C 1
ATOM 6412 O O . HIS B 1 253 ? 10.859 -23.562 -17.016 1 79 253 HIS B O 1
ATOM 6418 N N . SER B 1 254 ? 11.961 -24.672 -18.641 1 88.06 254 SER B N 1
ATOM 6419 C CA . SER B 1 254 ? 12.758 -23.5 -18.953 1 88.06 254 SER B CA 1
ATOM 6420 C C . SER B 1 254 ? 11.891 -22.375 -19.5 1 88.06 254 SER B C 1
ATOM 6422 O O . SER B 1 254 ? 12.172 -21.188 -19.25 1 88.06 254 SER B O 1
ATOM 6424 N N . LEU B 1 255 ? 10.922 -22.734 -20.219 1 88.25 255 LEU B N 1
ATOM 6425 C CA . LEU B 1 255 ? 9.977 -21.734 -20.719 1 88.25 255 LEU B CA 1
ATOM 6426 C C . LEU B 1 255 ? 9.234 -21.078 -19.578 1 88.25 255 LEU B C 1
ATOM 6428 O O . LEU B 1 255 ? 9.016 -19.859 -19.594 1 88.25 255 LEU B O 1
ATOM 6432 N N . ALA B 1 256 ? 8.828 -21.828 -18.609 1 87.12 256 ALA B N 1
ATOM 6433 C CA . ALA B 1 256 ? 8.148 -21.312 -17.438 1 87.12 256 ALA B CA 1
ATOM 6434 C C . ALA B 1 256 ? 9.039 -20.328 -16.672 1 87.12 256 ALA B C 1
ATOM 6436 O O . ALA B 1 256 ? 8.586 -19.266 -16.25 1 87.12 256 ALA B O 1
ATOM 6437 N N . ASP B 1 257 ? 10.258 -20.641 -16.547 1 88.62 257 ASP B N 1
ATOM 6438 C CA . ASP B 1 257 ? 11.211 -19.766 -15.883 1 88.62 257 ASP B CA 1
ATOM 6439 C C . ASP B 1 257 ? 11.375 -18.453 -16.641 1 88.62 257 ASP B C 1
ATOM 6441 O O . ASP B 1 257 ? 11.438 -17.391 -16.031 1 88.62 257 ASP B O 1
ATOM 6445 N N . THR B 1 258 ? 11.484 -18.641 -17.922 1 91.69 258 THR B N 1
ATOM 6446 C CA . THR B 1 258 ? 11.641 -17.453 -18.75 1 91.69 258 THR B CA 1
ATOM 6447 C C . THR B 1 258 ? 10.406 -16.547 -18.656 1 91.69 258 THR B C 1
ATOM 6449 O O . THR B 1 258 ? 10.531 -15.328 -18.547 1 91.69 258 THR B O 1
ATOM 6452 N N . MET B 1 259 ? 9.258 -17.141 -18.641 1 91.38 259 MET B N 1
ATOM 6453 C CA . MET B 1 259 ? 8.023 -16.375 -18.516 1 91.38 259 MET B CA 1
ATOM 6454 C C . MET B 1 259 ? 7.965 -15.664 -17.156 1 91.38 259 MET B C 1
ATOM 6456 O O . MET B 1 259 ? 7.477 -14.539 -17.062 1 91.38 259 MET B O 1
ATOM 6460 N N . ASN B 1 260 ? 8.461 -16.297 -16.234 1 91.88 260 ASN B N 1
ATOM 6461 C CA . ASN B 1 260 ? 8.5 -15.703 -14.898 1 91.88 260 ASN B CA 1
ATOM 6462 C C . ASN B 1 260 ? 9.406 -14.477 -14.859 1 91.88 260 ASN B C 1
ATOM 6464 O O . ASN B 1 260 ? 9.07 -13.461 -14.242 1 91.88 260 ASN B O 1
ATOM 6468 N N . GLN B 1 261 ? 10.523 -14.633 -15.531 1 92.81 261 GLN B N 1
ATOM 6469 C CA . GLN B 1 261 ? 11.453 -13.508 -15.578 1 92.81 261 GLN B CA 1
ATOM 6470 C C . GLN B 1 261 ? 10.867 -12.352 -16.375 1 92.81 261 GLN B C 1
ATOM 6472 O O . GLN B 1 261 ? 11.102 -11.188 -16.047 1 92.81 261 GLN B O 1
ATOM 6477 N N . VAL B 1 262 ? 10.125 -12.656 -17.344 1 94.94 262 VAL B N 1
ATOM 6478 C CA . VAL B 1 262 ? 9.484 -11.625 -18.156 1 94.94 262 VAL B CA 1
ATOM 6479 C C . VAL B 1 262 ? 8.445 -10.891 -17.312 1 94.94 262 VAL B C 1
ATOM 6481 O O . VAL B 1 262 ? 8.297 -9.672 -17.422 1 94.94 262 VAL B O 1
ATOM 6484 N N . LEU B 1 263 ? 7.785 -11.609 -16.484 1 94.31 263 LEU B N 1
ATOM 6485 C CA . LEU B 1 263 ? 6.801 -11.008 -15.602 1 94.31 263 LEU B CA 1
ATOM 6486 C C . LEU B 1 263 ? 7.465 -10.031 -14.633 1 94.31 263 LEU B C 1
ATOM 6488 O O . LEU B 1 263 ? 6.941 -8.938 -14.398 1 94.31 263 LEU B O 1
ATOM 6492 N N . VAL B 1 264 ? 8.547 -10.445 -14.148 1 93.81 264 VAL B N 1
ATOM 6493 C CA . VAL B 1 264 ? 9.273 -9.586 -13.211 1 93.81 264 VAL B CA 1
ATOM 6494 C C . VAL B 1 264 ? 9.781 -8.344 -13.938 1 93.81 264 VAL B C 1
ATOM 6496 O O . VAL B 1 264 ? 9.719 -7.234 -13.406 1 93.81 264 VAL B O 1
ATOM 6499 N N . ALA B 1 265 ? 10.258 -8.539 -15.133 1 93.75 265 ALA B N 1
ATOM 6500 C CA . ALA B 1 265 ? 10.719 -7.41 -15.938 1 93.75 265 ALA B CA 1
ATOM 6501 C C . ALA B 1 265 ? 9.57 -6.445 -16.219 1 93.75 265 ALA B C 1
ATOM 6503 O O . ALA B 1 265 ? 9.758 -5.227 -16.203 1 93.75 265 ALA B O 1
ATOM 6504 N N . TYR B 1 266 ? 8.484 -6.996 -16.469 1 92.81 266 TYR B N 1
ATOM 6505 C CA . TYR B 1 266 ? 7.305 -6.164 -16.703 1 92.81 266 TYR B CA 1
ATOM 6506 C C . TYR B 1 266 ? 6.957 -5.348 -15.461 1 92.81 266 TYR B C 1
ATOM 6508 O O . TYR B 1 266 ? 6.59 -4.176 -15.562 1 92.81 266 TYR B O 1
ATOM 6516 N N . GLY B 1 267 ? 7.016 -6 -14.336 1 92.31 267 GLY B N 1
ATOM 6517 C CA . GLY B 1 267 ? 6.773 -5.289 -13.086 1 92.31 267 GLY B CA 1
ATOM 6518 C C . GLY B 1 267 ? 7.746 -4.152 -12.852 1 92.31 267 GLY B C 1
ATOM 6519 O O . GLY B 1 267 ? 7.355 -3.074 -12.398 1 92.31 267 GLY B O 1
ATOM 6520 N N . LEU B 1 268 ? 8.977 -4.402 -13.172 1 91.12 268 LEU B N 1
ATOM 6521 C CA . LEU B 1 268 ? 10.008 -3.377 -13.031 1 91.12 268 LEU B CA 1
ATOM 6522 C C . LEU B 1 268 ? 9.758 -2.219 -13.992 1 91.12 268 LEU B C 1
ATOM 6524 O O . LEU B 1 268 ? 9.867 -1.053 -13.609 1 91.12 268 LEU B O 1
ATOM 6528 N N . TYR B 1 269 ? 9.375 -2.533 -15.141 1 91.31 269 TYR B N 1
ATOM 6529 C CA . TYR B 1 269 ? 9.086 -1.531 -16.156 1 91.31 269 TYR B CA 1
ATOM 6530 C C . TYR B 1 269 ? 7.887 -0.681 -15.766 1 91.31 269 TYR B C 1
ATOM 6532 O O . TYR B 1 269 ? 7.926 0.547 -15.875 1 91.31 269 TYR B O 1
ATOM 6540 N N . SER B 1 270 ? 6.867 -1.315 -15.305 1 90.5 270 SER B N 1
ATOM 6541 C CA . SER B 1 270 ? 5.637 -0.635 -14.922 1 90.5 270 SER B CA 1
ATOM 6542 C C . SER B 1 270 ? 5.844 0.222 -13.68 1 90.5 270 SER B C 1
ATOM 6544 O O . SER B 1 270 ? 5.152 1.225 -13.484 1 90.5 270 SER B O 1
ATOM 6546 N N . SER B 1 271 ? 6.758 -0.16 -12.82 1 89.75 271 SER B N 1
ATOM 6547 C CA . SER B 1 271 ? 7.016 0.566 -11.578 1 89.75 271 SER B CA 1
ATOM 6548 C C . SER B 1 271 ? 7.66 1.92 -11.852 1 89.75 271 SER B C 1
ATOM 6550 O O . SER B 1 271 ? 7.637 2.811 -11 1 89.75 271 SER B O 1
ATOM 6552 N N . LEU B 1 272 ? 8.211 2.16 -13.016 1 86.25 272 LEU B N 1
ATOM 6553 C CA . LEU B 1 272 ? 8.898 3.396 -13.375 1 86.25 272 LEU B CA 1
ATOM 6554 C C . LEU B 1 272 ? 7.914 4.434 -13.898 1 86.25 272 LEU B C 1
ATOM 6556 O O . LEU B 1 272 ? 8.297 5.578 -14.172 1 86.25 272 LEU B O 1
ATOM 6560 N N . GLN B 1 273 ? 6.672 4.027 -13.898 1 83.31 273 GLN B N 1
ATOM 6561 C CA . GLN B 1 273 ? 5.637 4.957 -14.344 1 83.31 273 GLN B CA 1
ATOM 6562 C C . GLN B 1 273 ? 5.438 6.082 -13.328 1 83.31 273 GLN B C 1
ATOM 6564 O O . GLN B 1 273 ? 5.449 5.844 -12.117 1 83.31 273 GLN B O 1
ATOM 6569 N N . LYS B 1 274 ? 5.305 7.277 -13.82 1 80.31 274 LYS B N 1
ATOM 6570 C CA . LYS B 1 274 ? 5.109 8.453 -12.984 1 80.31 274 LYS B CA 1
ATOM 6571 C C . LYS B 1 274 ? 3.721 8.445 -12.344 1 80.31 274 LYS B C 1
ATOM 6573 O O . LYS B 1 274 ? 2.799 7.809 -12.859 1 80.31 274 LYS B O 1
ATOM 6578 N N . PRO B 1 275 ? 3.625 9.164 -11.258 1 80.5 275 PRO B N 1
ATOM 6579 C CA . PRO B 1 275 ? 2.324 9.25 -10.586 1 80.5 275 PRO B CA 1
ATOM 6580 C C . PRO B 1 275 ? 1.246 9.875 -11.477 1 80.5 275 PRO B C 1
ATOM 6582 O O . PRO B 1 275 ? 1.542 10.75 -12.289 1 80.5 275 PRO B O 1
ATOM 6585 N N . ASP B 1 276 ? 0.059 9.328 -11.336 1 75.94 276 ASP B N 1
ATOM 6586 C CA . ASP B 1 276 ? -1.099 9.836 -12.062 1 75.94 276 ASP B CA 1
ATOM 6587 C C . ASP B 1 276 ? -2.287 10.047 -11.125 1 75.94 276 ASP B C 1
ATOM 6589 O O . ASP B 1 276 ? -2.16 9.898 -9.906 1 75.94 276 ASP B O 1
ATOM 6593 N N . GLU B 1 277 ? -3.381 10.508 -11.656 1 73.12 277 GLU B N 1
ATOM 6594 C CA . GLU B 1 277 ? -4.574 10.797 -10.859 1 73.12 277 GLU B CA 1
ATOM 6595 C C . GLU B 1 277 ? -5.117 9.531 -10.203 1 73.12 277 GLU B C 1
ATOM 6597 O O . GLU B 1 277 ? -5.664 9.586 -9.102 1 73.12 277 GLU B O 1
ATOM 6602 N N . THR B 1 278 ? -4.879 8.477 -10.883 1 78.12 278 THR B N 1
ATOM 6603 C CA . THR B 1 278 ? -5.395 7.215 -10.359 1 78.12 278 THR B CA 1
ATOM 6604 C C . THR B 1 278 ? -4.488 6.676 -9.258 1 78.12 278 THR B C 1
ATOM 6606 O O . THR B 1 278 ? -4.961 6.047 -8.305 1 78.12 278 THR B O 1
ATOM 6609 N N . HIS B 1 279 ? -3.227 6.914 -9.469 1 84.12 279 HIS B N 1
ATOM 6610 C CA . HIS B 1 279 ? -2.246 6.512 -8.469 1 84.12 279 HIS B CA 1
ATOM 6611 C C . HIS B 1 279 ? -1.341 7.68 -8.086 1 84.12 279 HIS B C 1
ATOM 6613 O O . HIS B 1 279 ? -0.237 7.812 -8.617 1 84.12 279 HIS B O 1
ATOM 6619 N N . PRO B 1 280 ? -1.769 8.367 -7.168 1 81.19 280 PRO B N 1
ATOM 6620 C CA . PRO B 1 280 ? -1.082 9.609 -6.812 1 81.19 280 PRO B CA 1
ATOM 6621 C C . PRO B 1 280 ? 0.328 9.375 -6.273 1 81.19 280 PRO B C 1
ATOM 6623 O O . PRO B 1 280 ? 1.183 10.258 -6.363 1 81.19 280 PRO B O 1
ATOM 6626 N N . TYR B 1 281 ? 0.612 8.242 -5.73 1 83.25 281 TYR B N 1
ATOM 6627 C CA . TYR B 1 281 ? 1.933 7.98 -5.168 1 83.25 281 TYR B CA 1
ATOM 6628 C C . TYR B 1 281 ? 2.797 7.199 -6.152 1 83.25 281 TYR B C 1
ATOM 6630 O O . TYR B 1 281 ? 3.912 6.793 -5.82 1 83.25 281 TYR B O 1
ATOM 6638 N N . GLY B 1 282 ? 2.25 6.961 -7.34 1 84.19 282 GLY B N 1
ATOM 6639 C CA . GLY B 1 282 ? 3.023 6.281 -8.367 1 84.19 282 GLY B CA 1
ATOM 6640 C C . GLY B 1 282 ? 2.787 4.785 -8.398 1 84.19 282 GLY B C 1
ATOM 6641 O O . GLY B 1 282 ? 1.845 4.285 -7.777 1 84.19 282 GLY B O 1
ATOM 6642 N N . TYR B 1 283 ? 3.729 4.09 -9.172 1 89.44 283 TYR B N 1
ATOM 6643 C CA . TYR B 1 283 ? 3.52 2.672 -9.43 1 89.44 283 TYR B CA 1
ATOM 6644 C C . TYR B 1 283 ? 4.688 1.844 -8.906 1 89.44 283 TYR B C 1
ATOM 6646 O O . TYR B 1 283 ? 4.906 0.714 -9.352 1 89.44 283 TYR B O 1
ATOM 6654 N N . ILE B 1 284 ? 5.367 2.285 -8 1 88.31 284 ILE B N 1
ATOM 6655 C CA . ILE B 1 284 ? 6.582 1.652 -7.492 1 88.31 284 ILE B CA 1
ATOM 6656 C C . ILE B 1 284 ? 6.242 0.286 -6.902 1 88.31 284 ILE B C 1
ATOM 6658 O O . ILE B 1 284 ? 6.957 -0.692 -7.133 1 88.31 284 ILE B O 1
ATOM 6662 N N . PRO B 1 285 ? 5.07 0.101 -6.289 1 91.25 285 PRO B N 1
ATOM 6663 C CA . PRO B 1 285 ? 4.766 -1.189 -5.664 1 91.25 285 PRO B CA 1
ATOM 6664 C C . PRO B 1 285 ? 4.512 -2.293 -6.688 1 91.25 285 PRO B C 1
ATOM 6666 O O . PRO B 1 285 ? 4.414 -3.469 -6.324 1 91.25 285 PRO B O 1
ATOM 6669 N N . MET B 1 286 ? 4.453 -1.897 -7.977 1 93 286 MET B N 1
ATOM 6670 C CA . MET B 1 286 ? 4.246 -2.893 -9.023 1 93 286 MET B CA 1
ATOM 6671 C C . MET B 1 286 ? 5.375 -3.922 -9.023 1 93 286 MET B C 1
ATOM 6673 O O . MET B 1 286 ? 5.168 -5.074 -9.398 1 93 286 MET B O 1
ATOM 6677 N N . ARG B 1 287 ? 6.531 -3.514 -8.57 1 93.12 287 ARG B N 1
ATOM 6678 C CA . ARG B 1 287 ? 7.652 -4.441 -8.484 1 93.12 287 ARG B CA 1
ATOM 6679 C C . ARG B 1 287 ? 7.359 -5.566 -7.492 1 93.12 287 ARG B C 1
ATOM 6681 O O . ARG B 1 287 ? 7.637 -6.734 -7.773 1 93.12 287 ARG B O 1
ATOM 6688 N N . ASN B 1 288 ? 6.809 -5.191 -6.406 1 94.56 288 ASN B N 1
ATOM 6689 C CA . ASN B 1 288 ? 6.473 -6.176 -5.379 1 94.56 288 ASN B CA 1
ATOM 6690 C C . ASN B 1 288 ? 5.289 -7.043 -5.801 1 94.56 288 ASN B C 1
ATOM 6692 O O . ASN B 1 288 ? 5.254 -8.242 -5.504 1 94.56 288 ASN B O 1
ATOM 6696 N N . VAL B 1 289 ? 4.324 -6.457 -6.492 1 95.5 289 VAL B N 1
ATOM 6697 C CA . VAL B 1 289 ? 3.152 -7.199 -6.941 1 95.5 289 VAL B CA 1
ATOM 6698 C C . VAL B 1 289 ? 3.566 -8.258 -7.961 1 95.5 289 VAL B C 1
ATOM 6700 O O . VAL B 1 289 ? 3.184 -9.422 -7.848 1 95.5 289 VAL B O 1
ATOM 6703 N N . SER B 1 290 ? 4.336 -7.832 -8.914 1 95.69 290 SER B N 1
ATOM 6704 C CA . SER B 1 290 ? 4.777 -8.766 -9.945 1 95.69 290 SER B CA 1
ATOM 6705 C C . SER B 1 290 ? 5.625 -9.883 -9.359 1 95.69 290 SER B C 1
ATOM 6707 O O . SER B 1 290 ? 5.523 -11.039 -9.781 1 95.69 290 SER B O 1
ATOM 6709 N N . SER B 1 291 ? 6.465 -9.547 -8.43 1 95.56 291 SER B N 1
ATOM 6710 C CA . SER B 1 291 ? 7.289 -10.562 -7.781 1 95.56 291 SER B CA 1
ATOM 6711 C C . SER B 1 291 ? 6.438 -11.523 -6.961 1 95.56 291 SER B C 1
ATOM 6713 O O . SER B 1 291 ? 6.746 -12.711 -6.867 1 95.56 291 SER B O 1
ATOM 6715 N N . LEU B 1 292 ? 5.434 -10.969 -6.348 1 96.12 292 LEU B N 1
ATOM 6716 C CA . LEU B 1 292 ? 4.504 -11.828 -5.613 1 96.12 292 LEU B CA 1
ATOM 6717 C C . LEU B 1 292 ? 3.826 -12.82 -6.547 1 96.12 292 LEU B C 1
ATOM 6719 O O . LEU B 1 292 ? 3.771 -14.016 -6.254 1 96.12 292 LEU B O 1
ATOM 6723 N N . ILE B 1 293 ? 3.322 -12.328 -7.641 1 96.81 293 ILE B N 1
ATOM 6724 C CA . ILE B 1 293 ? 2.678 -13.18 -8.633 1 96.81 293 ILE B CA 1
ATOM 6725 C C . ILE B 1 293 ? 3.668 -14.234 -9.133 1 96.81 293 ILE B C 1
ATOM 6727 O O . ILE B 1 293 ? 3.324 -15.414 -9.25 1 96.81 293 ILE B O 1
ATOM 6731 N N . SER B 1 294 ? 4.848 -13.766 -9.336 1 95.62 294 SER B N 1
ATOM 6732 C CA . SER B 1 294 ? 5.898 -14.672 -9.797 1 95.62 294 SER B CA 1
ATOM 6733 C C . SER B 1 294 ? 6.195 -15.742 -8.758 1 95.62 294 SER B C 1
ATOM 6735 O O . SER B 1 294 ? 6.445 -16.906 -9.109 1 95.62 294 SER B O 1
ATOM 6737 N N . GLY B 1 295 ? 6.234 -15.352 -7.512 1 95.62 295 GLY B N 1
ATOM 6738 C CA . GLY B 1 295 ? 6.422 -16.328 -6.445 1 95.62 295 GLY B CA 1
ATOM 6739 C C . GLY B 1 295 ? 5.348 -17.391 -6.418 1 95.62 295 GLY B C 1
ATOM 6740 O O . GLY B 1 295 ? 5.648 -18.578 -6.266 1 95.62 295 GLY B O 1
ATOM 6741 N N . VAL B 1 296 ? 4.164 -17 -6.629 1 95.88 296 VAL B N 1
ATOM 6742 C CA . VAL B 1 296 ? 3.059 -17.953 -6.652 1 95.88 296 VAL B CA 1
ATOM 6743 C C . VAL B 1 296 ? 3.184 -18.859 -7.871 1 95.88 296 VAL B C 1
ATOM 6745 O O . VAL B 1 296 ? 2.92 -20.062 -7.789 1 95.88 296 VAL B O 1
ATOM 6748 N N . ALA B 1 297 ? 3.598 -18.266 -8.922 1 94.12 297 ALA B N 1
ATOM 6749 C CA . ALA B 1 297 ? 3.803 -19.047 -10.141 1 94.12 297 ALA B CA 1
ATOM 6750 C C . ALA B 1 297 ? 4.879 -20.109 -9.938 1 94.12 297 ALA B C 1
ATOM 6752 O O . ALA B 1 297 ? 4.738 -21.25 -10.398 1 94.12 297 ALA B O 1
ATOM 6753 N N . ILE B 1 298 ? 5.938 -19.766 -9.273 1 92.88 298 ILE B N 1
ATOM 6754 C CA . ILE B 1 298 ? 7.004 -20.719 -8.984 1 92.88 298 ILE B CA 1
ATOM 6755 C C . ILE B 1 298 ? 6.465 -21.844 -8.102 1 92.88 298 ILE B C 1
ATOM 6757 O O . ILE B 1 298 ? 6.828 -23.016 -8.281 1 92.88 298 ILE B O 1
ATOM 6761 N N . PHE B 1 299 ? 5.648 -21.5 -7.238 1 93.81 299 PHE B N 1
ATOM 6762 C CA . PHE B 1 299 ? 5.086 -22.5 -6.328 1 93.81 299 PHE B CA 1
ATOM 6763 C C . PHE B 1 299 ? 4.277 -23.547 -7.09 1 93.81 299 PHE B C 1
ATOM 6765 O O . PHE B 1 299 ? 4.422 -24.734 -6.852 1 93.81 299 PHE B O 1
ATOM 6772 N N . PHE B 1 300 ? 3.504 -23.141 -8.039 1 90.56 300 PHE B N 1
ATOM 6773 C CA . PHE B 1 300 ? 2.629 -24.062 -8.75 1 90.56 300 PHE B CA 1
ATOM 6774 C C . PHE B 1 300 ? 3.348 -24.672 -9.945 1 90.56 300 PHE B C 1
ATOM 6776 O O . PHE B 1 300 ? 3.365 -25.891 -10.109 1 90.56 300 PHE B O 1
ATOM 6783 N N . LEU B 1 301 ? 3.969 -23.828 -10.812 1 87.5 301 LEU B N 1
ATOM 6784 C CA . LEU B 1 301 ? 4.586 -24.312 -12.039 1 87.5 301 LEU B CA 1
ATOM 6785 C C . LEU B 1 301 ? 5.953 -24.922 -11.758 1 87.5 301 LEU B C 1
ATOM 6787 O O . LEU B 1 301 ? 6.406 -25.797 -12.492 1 87.5 301 LEU B O 1
ATOM 6791 N N . GLY B 1 302 ? 6.602 -24.422 -10.766 1 86.69 302 GLY B N 1
ATOM 6792 C CA . GLY B 1 302 ? 7.895 -24.984 -10.398 1 86.69 302 GLY B CA 1
ATOM 6793 C C . GLY B 1 302 ? 7.793 -26.141 -9.43 1 86.69 302 GLY B C 1
ATOM 6794 O O . GLY B 1 302 ? 7.914 -27.297 -9.828 1 86.69 302 GLY B O 1
ATOM 6795 N N . ALA B 1 303 ? 7.395 -25.812 -8.25 1 91.38 303 ALA B N 1
ATOM 6796 C CA . ALA B 1 303 ? 7.336 -26.812 -7.191 1 91.38 303 ALA B CA 1
ATOM 6797 C C . ALA B 1 303 ? 6.207 -27.812 -7.441 1 91.38 303 ALA B C 1
ATOM 6799 O O . ALA B 1 303 ? 6.406 -29.016 -7.324 1 91.38 303 ALA B O 1
ATOM 6800 N N . GLY B 1 304 ? 5.082 -27.422 -7.848 1 87.56 304 GLY B N 1
ATOM 6801 C CA . GLY B 1 304 ? 3.936 -28.297 -8.047 1 87.56 304 GLY B CA 1
ATOM 6802 C C . GLY B 1 304 ? 4.125 -29.281 -9.18 1 87.56 304 GLY B C 1
ATOM 6803 O O . GLY B 1 304 ? 3.881 -30.469 -9.023 1 87.56 304 GLY B O 1
ATOM 6804 N N . LEU B 1 305 ? 4.531 -28.844 -10.32 1 83.69 305 LEU B N 1
ATOM 6805 C CA . LEU B 1 305 ? 4.734 -29.703 -11.477 1 83.69 305 LEU B CA 1
ATOM 6806 C C . LEU B 1 305 ? 5.863 -30.703 -11.219 1 83.69 305 LEU B C 1
ATOM 6808 O O . LEU B 1 305 ? 5.773 -31.859 -11.617 1 83.69 305 LEU B O 1
ATOM 6812 N N . THR B 1 306 ? 6.945 -30.188 -10.586 1 86.88 306 THR B N 1
ATOM 6813 C CA . THR B 1 306 ? 8.055 -31.078 -10.266 1 86.88 306 THR B CA 1
ATOM 6814 C C . THR B 1 306 ? 7.605 -32.188 -9.297 1 86.88 306 THR B C 1
ATOM 6816 O O . THR B 1 306 ? 7.996 -33.344 -9.438 1 86.88 306 THR B O 1
ATOM 6819 N N . PHE B 1 307 ? 6.863 -31.75 -8.359 1 89.12 307 PHE B N 1
ATOM 6820 C CA . PHE B 1 307 ? 6.336 -32.719 -7.406 1 89.12 307 PHE B CA 1
ATOM 6821 C C . PHE B 1 307 ? 5.469 -33.75 -8.109 1 89.12 307 PHE B C 1
ATOM 6823 O O . PHE B 1 307 ? 5.609 -34.969 -7.871 1 89.12 307 PHE B O 1
ATOM 6830 N N . TYR B 1 308 ? 4.602 -33.344 -9 1 83.06 308 TYR B N 1
ATOM 6831 C CA . TYR B 1 308 ? 3.717 -34.25 -9.758 1 83.06 308 TYR B CA 1
ATOM 6832 C C . TYR B 1 308 ? 4.516 -35.219 -10.594 1 83.06 308 TYR B C 1
ATOM 6834 O O . TYR B 1 308 ? 4.238 -36.438 -10.586 1 83.06 308 TYR B O 1
ATOM 6842 N N . HIS B 1 309 ? 5.48 -34.781 -11.297 1 80.69 309 HIS B N 1
ATOM 6843 C CA . HIS B 1 309 ? 6.305 -35.656 -12.141 1 80.69 309 HIS B CA 1
ATOM 6844 C C . HIS B 1 309 ? 7.098 -36.656 -11.305 1 80.69 309 HIS B C 1
ATOM 6846 O O . HIS B 1 309 ? 7.277 -37.781 -11.711 1 80.69 309 HIS B O 1
ATOM 6852 N N . SER B 1 310 ? 7.621 -36.156 -10.172 1 85.75 310 SER B N 1
ATOM 6853 C CA . SER B 1 310 ? 8.414 -37.031 -9.312 1 85.75 310 SER B CA 1
ATOM 6854 C C . SER B 1 310 ? 7.559 -38.156 -8.742 1 85.75 310 SER B C 1
ATOM 6856 O O . SER B 1 310 ? 8.008 -39.312 -8.664 1 85.75 310 SER B O 1
ATOM 6858 N N . VAL B 1 311 ? 6.406 -37.875 -8.398 1 84.69 311 VAL B N 1
ATOM 6859 C CA . VAL B 1 311 ? 5.508 -38.875 -7.848 1 84.69 311 VAL B CA 1
ATOM 6860 C C . VAL B 1 311 ? 5.098 -39.844 -8.945 1 84.69 311 VAL B C 1
ATOM 6862 O O . VAL B 1 311 ? 5.008 -41.062 -8.711 1 84.69 311 VAL B O 1
ATOM 6865 N N . GLN B 1 312 ? 4.801 -39.406 -10.133 1 79.69 312 GLN B N 1
ATOM 6866 C CA . GLN B 1 312 ? 4.48 -40.25 -11.266 1 79.69 312 GLN B CA 1
ATOM 6867 C C . GLN B 1 312 ? 5.645 -41.188 -11.602 1 79.69 312 GLN B C 1
ATOM 6869 O O . GLN B 1 312 ? 5.441 -42.312 -12.023 1 79.69 312 GLN B O 1
ATOM 6874 N N . GLY B 1 313 ? 6.863 -40.594 -11.453 1 77 313 GLY B N 1
ATOM 6875 C CA . GLY B 1 313 ? 8.039 -41.438 -11.695 1 77 313 GLY B CA 1
ATOM 6876 C C . GLY B 1 313 ? 8.18 -42.594 -10.719 1 77 313 GLY B C 1
ATOM 6877 O O . GLY B 1 313 ? 8.719 -43.625 -11.07 1 77 313 GLY B O 1
ATOM 6878 N N . ILE B 1 314 ? 7.688 -42.375 -9.555 1 79.06 314 ILE B N 1
ATOM 6879 C CA . ILE B 1 314 ? 7.719 -43.438 -8.555 1 79.06 314 ILE B CA 1
ATOM 6880 C C . ILE B 1 314 ? 6.652 -44.469 -8.875 1 79.06 314 ILE B C 1
ATOM 6882 O O . ILE B 1 314 ? 6.906 -45.688 -8.789 1 79.06 314 ILE B O 1
ATOM 6886 N N . LEU B 1 315 ? 5.512 -44.031 -9.344 1 76.88 315 LEU B N 1
ATOM 6887 C CA . LEU B 1 315 ? 4.379 -44.938 -9.578 1 76.88 315 LEU B CA 1
ATOM 6888 C C . LEU B 1 315 ? 4.527 -45.656 -10.914 1 76.88 315 LEU B C 1
ATOM 6890 O O . LEU B 1 315 ? 4.137 -46.812 -11.039 1 76.88 315 LEU B O 1
ATOM 6894 N N . ALA B 1 316 ? 4.992 -44.906 -11.93 1 74.38 316 ALA B N 1
ATOM 6895 C CA . ALA B 1 316 ? 5.219 -45.469 -13.25 1 74.38 316 ALA B CA 1
ATOM 6896 C C . ALA B 1 316 ? 6.645 -45.219 -13.727 1 74.38 316 ALA B C 1
ATOM 6898 O O . ALA B 1 316 ? 6.895 -44.281 -14.469 1 74.38 316 ALA B O 1
ATOM 6899 N N . PRO B 1 317 ? 7.453 -46.031 -13.148 1 67.06 317 PRO B N 1
ATOM 6900 C CA . PRO B 1 317 ? 8.859 -45.812 -13.5 1 67.06 317 PRO B CA 1
ATOM 6901 C C . PRO B 1 317 ? 9.109 -45.938 -15 1 67.06 317 PRO B C 1
ATOM 6903 O O . PRO B 1 317 ? 8.57 -46.812 -15.656 1 67.06 317 PRO B O 1
ATOM 6906 N N . HIS B 1 318 ? 9.219 -44.75 -15.586 1 59.38 318 HIS B N 1
ATOM 6907 C CA . HIS B 1 318 ? 9.562 -44.781 -17 1 59.38 318 HIS B CA 1
ATOM 6908 C C . HIS B 1 318 ? 11.07 -44.875 -17.203 1 59.38 318 HIS B C 1
ATOM 6910 O O . HIS B 1 318 ? 11.836 -44.375 -16.375 1 59.38 318 HIS B O 1
ATOM 6916 N N . GLU B 1 319 ? 11.484 -45.688 -18.125 1 57.56 319 GLU B N 1
ATOM 6917 C CA . GLU B 1 319 ? 12.898 -45.906 -18.438 1 57.56 319 GLU B CA 1
ATOM 6918 C C . GLU B 1 319 ? 13.562 -44.594 -18.859 1 57.56 319 GLU B C 1
ATOM 6920 O O . GLU B 1 319 ? 12.953 -43.781 -19.531 1 57.56 319 GLU B O 1
ATOM 6925 N N . PHE B 1 320 ? 14.508 -44.156 -18.062 1 57.25 320 PHE B N 1
ATOM 6926 C CA . PHE B 1 320 ? 15.312 -43 -18.438 1 57.25 320 PHE B CA 1
ATOM 6927 C C . PHE B 1 320 ? 15.945 -43.219 -19.812 1 57.25 320 PHE B C 1
ATOM 6929 O O . PHE B 1 320 ? 16.609 -44.219 -20.047 1 57.25 320 PHE B O 1
ATOM 6936 N N . GLU B 1 321 ? 15.336 -42.812 -20.922 1 58.88 321 GLU B N 1
ATOM 6937 C CA . GLU B 1 321 ? 15.891 -43.062 -22.25 1 58.88 321 GLU B CA 1
ATOM 6938 C C . GLU B 1 321 ? 17.359 -42.656 -22.328 1 58.88 321 GLU B C 1
ATOM 6940 O O . GLU B 1 321 ? 18.203 -43.406 -22.828 1 58.88 321 GLU B O 1
ATOM 6945 N N . SER B 1 322 ? 17.828 -41.469 -22.078 1 68.06 322 SER B N 1
ATOM 6946 C CA . SER B 1 322 ? 19.234 -41.094 -22.266 1 68.06 322 SER B CA 1
ATOM 6947 C C . SER B 1 322 ? 19.75 -40.281 -21.094 1 68.06 322 SER B C 1
ATOM 6949 O O . SER B 1 322 ? 19.516 -39.062 -21 1 68.06 322 SER B O 1
ATOM 6951 N N . VAL B 1 323 ? 20.359 -41.031 -20.172 1 72.12 323 VAL B N 1
ATOM 6952 C CA . VAL B 1 323 ? 20.969 -40.438 -18.984 1 72.12 323 VAL B CA 1
ATOM 6953 C C . VAL B 1 323 ? 22.062 -39.469 -19.391 1 72.12 323 VAL B C 1
ATOM 6955 O O . VAL B 1 323 ? 22.203 -38.406 -18.766 1 72.12 323 VAL B O 1
ATOM 6958 N N . ASN B 1 324 ? 22.75 -39.812 -20.484 1 75.81 324 ASN B N 1
ATOM 6959 C CA . ASN B 1 324 ? 23.844 -38.969 -20.922 1 75.81 324 ASN B CA 1
ATOM 6960 C C . ASN B 1 324 ? 23.328 -37.594 -21.375 1 75.81 324 ASN B C 1
ATOM 6962 O O . ASN B 1 324 ? 23.938 -36.562 -21.047 1 75.81 324 ASN B O 1
ATOM 6966 N N . LEU B 1 325 ? 22.25 -37.594 -22.062 1 76.44 325 LEU B N 1
ATOM 6967 C CA . LEU B 1 325 ? 21.688 -36.344 -22.531 1 76.44 325 LEU B CA 1
ATOM 6968 C C . LEU B 1 325 ? 21.156 -35.531 -21.359 1 76.44 325 LEU B C 1
ATOM 6970 O O . LEU B 1 325 ? 21.297 -34.281 -21.344 1 76.44 325 LEU B O 1
ATOM 6974 N N . ALA B 1 326 ? 20.562 -36.219 -20.391 1 75.94 326 ALA B N 1
ATOM 6975 C CA . ALA B 1 326 ? 20.031 -35.531 -19.203 1 75.94 326 ALA B CA 1
ATOM 6976 C C . ALA B 1 326 ? 21.156 -34.875 -18.406 1 75.94 326 ALA B C 1
ATOM 6978 O O . ALA B 1 326 ? 21 -33.75 -17.953 1 75.94 326 ALA B O 1
ATOM 6979 N N . LEU B 1 327 ? 22.234 -35.562 -18.344 1 78.5 327 LEU B N 1
ATOM 6980 C CA . LEU B 1 327 ? 23.359 -35.062 -17.578 1 78.5 327 LEU B CA 1
ATOM 6981 C C . LEU B 1 327 ? 24 -33.875 -18.297 1 78.5 327 LEU B C 1
ATOM 6983 O O . LEU B 1 327 ? 24.438 -32.906 -17.656 1 78.5 327 LEU B O 1
ATOM 6987 N N . MET B 1 328 ? 24.047 -33.875 -19.594 1 82.62 328 MET B N 1
ATOM 6988 C CA . MET B 1 328 ? 24.609 -32.781 -20.375 1 82.62 328 MET B CA 1
ATOM 6989 C C . MET B 1 328 ? 23.734 -31.516 -20.234 1 82.62 328 MET B C 1
ATOM 6991 O O . MET B 1 328 ? 24.25 -30.406 -20.125 1 82.62 328 MET B O 1
ATOM 6995 N N . VAL B 1 329 ? 22.422 -31.719 -20.281 1 81.38 329 VAL B N 1
ATOM 6996 C CA . VAL B 1 329 ? 21.5 -30.609 -20.156 1 81.38 329 VAL B CA 1
ATOM 6997 C C . VAL B 1 329 ? 21.625 -30 -18.75 1 81.38 329 VAL B C 1
ATOM 6999 O O . VAL B 1 329 ? 21.562 -28.781 -18.594 1 81.38 329 VAL B O 1
ATOM 7002 N N . MET B 1 330 ? 21.781 -30.859 -17.781 1 83.44 330 MET B N 1
ATOM 7003 C CA . MET B 1 330 ? 21.922 -30.391 -16.406 1 83.44 330 MET B CA 1
ATOM 7004 C C . MET B 1 330 ? 23.188 -29.594 -16.219 1 83.44 330 MET B C 1
ATOM 7006 O O . MET B 1 330 ? 23.203 -28.578 -15.516 1 83.44 330 MET B O 1
ATOM 7010 N N . LEU B 1 331 ? 24.219 -30.047 -16.828 1 87.19 331 LEU B N 1
ATOM 7011 C CA . LEU B 1 331 ? 25.484 -29.312 -16.75 1 87.19 331 LEU B CA 1
ATOM 7012 C C . LEU B 1 331 ? 25.359 -27.953 -17.422 1 87.19 331 LEU B C 1
ATOM 7014 O O . LEU B 1 331 ? 25.906 -26.953 -16.922 1 87.19 331 LEU B O 1
ATOM 7018 N N . GLY B 1 332 ? 24.75 -27.922 -18.594 1 88.12 332 GLY B N 1
ATOM 7019 C CA . GLY B 1 332 ? 24.5 -26.656 -19.25 1 88.12 332 GLY B CA 1
ATOM 7020 C C . GLY B 1 332 ? 23.656 -25.703 -18.438 1 88.12 332 GLY B C 1
ATOM 7021 O O . GLY B 1 332 ? 23.938 -24.5 -18.375 1 88.12 332 GLY B O 1
ATOM 7022 N N . SER B 1 333 ? 22.609 -26.234 -17.797 1 86.56 333 SER B N 1
ATOM 7023 C CA . SER B 1 333 ? 21.734 -25.422 -16.953 1 86.56 333 SER B CA 1
ATOM 7024 C C . SER B 1 333 ? 22.5 -24.891 -15.734 1 86.56 333 SER B C 1
ATOM 7026 O O . SER B 1 333 ? 22.25 -23.766 -15.297 1 86.56 333 SER B O 1
ATOM 7028 N N . LEU B 1 334 ? 23.375 -25.719 -15.211 1 89.88 334 LEU B N 1
ATOM 7029 C CA . LEU B 1 334 ? 24.188 -25.297 -14.07 1 89.88 334 LEU B CA 1
ATOM 7030 C C . LEU B 1 334 ? 25.078 -24.125 -14.438 1 89.88 334 LEU B C 1
ATOM 7032 O O . LEU B 1 334 ? 25.203 -23.172 -13.656 1 89.88 334 LEU B O 1
ATOM 7036 N N . LEU B 1 335 ? 25.594 -24.156 -15.586 1 92.62 335 LEU B N 1
ATOM 7037 C CA . LEU B 1 335 ? 26.469 -23.078 -16.031 1 92.62 335 LEU B CA 1
ATOM 7038 C C . LEU B 1 335 ? 25.672 -21.812 -16.328 1 92.62 335 LEU B C 1
ATOM 7040 O O . LEU B 1 335 ? 26.094 -20.719 -15.93 1 92.62 335 LEU B O 1
ATOM 7044 N N . SER B 1 336 ? 24.625 -21.969 -17.047 1 91.62 336 SER B N 1
ATOM 7045 C CA . SER B 1 336 ? 23.812 -20.797 -17.391 1 91.62 336 SER B CA 1
ATOM 7046 C C . SER B 1 336 ? 23.203 -20.156 -16.156 1 91.62 336 SER B C 1
ATOM 7048 O O . SER B 1 336 ? 23.375 -18.969 -15.922 1 91.62 336 SER B O 1
ATOM 7050 N N . GLU B 1 337 ? 22.562 -20.922 -15.297 1 90.25 337 GLU B N 1
ATOM 7051 C CA . GLU B 1 337 ? 21.922 -20.422 -14.086 1 90.25 337 GLU B CA 1
ATOM 7052 C C . GLU B 1 337 ? 22.969 -19.953 -13.07 1 90.25 337 GLU B C 1
ATOM 7054 O O . GLU B 1 337 ? 22.719 -19.016 -12.305 1 90.25 337 GLU B O 1
ATOM 7059 N N . GLY B 1 338 ? 24.078 -20.672 -13.117 1 93.88 338 GLY B N 1
ATOM 7060 C CA . GLY B 1 338 ? 25.172 -20.219 -12.266 1 93.88 338 GLY B CA 1
ATOM 7061 C C . GLY B 1 338 ? 25.688 -18.844 -12.625 1 93.88 338 GLY B C 1
ATOM 7062 O O . GLY B 1 338 ? 26.031 -18.062 -11.742 1 93.88 338 GLY B O 1
ATOM 7063 N N . SER B 1 339 ? 25.703 -18.578 -13.852 1 94.25 339 SER B N 1
ATOM 7064 C CA . SER B 1 339 ? 26.156 -17.281 -14.312 1 94.25 339 SER B CA 1
ATOM 7065 C C . SER B 1 339 ? 25.188 -16.172 -13.891 1 94.25 339 SER B C 1
ATOM 7067 O O . SER B 1 339 ? 25.609 -15.109 -13.453 1 94.25 339 SER B O 1
ATOM 7069 N N . THR B 1 340 ? 23.938 -16.391 -14.062 1 93.25 340 THR B N 1
ATOM 7070 C CA . THR B 1 340 ? 22.922 -15.422 -13.656 1 93.25 340 THR B CA 1
ATOM 7071 C C . THR B 1 340 ? 22.938 -15.242 -12.141 1 93.25 340 THR B C 1
ATOM 7073 O O . THR B 1 340 ? 22.75 -14.125 -11.641 1 93.25 340 THR B O 1
ATOM 7076 N N . LEU B 1 341 ? 23.109 -16.281 -11.438 1 95.06 341 LEU B N 1
ATOM 7077 C CA . LEU B 1 341 ? 23.188 -16.234 -9.984 1 95.06 341 LEU B CA 1
ATOM 7078 C C . LEU B 1 341 ? 24.344 -15.367 -9.523 1 95.06 341 LEU B C 1
ATOM 7080 O O . LEU B 1 341 ? 24.203 -14.57 -8.594 1 95.06 341 LEU B O 1
ATOM 7084 N N . ALA B 1 342 ? 25.422 -15.523 -10.188 1 95.06 342 ALA B N 1
ATOM 7085 C CA . ALA B 1 342 ? 26.609 -14.75 -9.828 1 95.06 342 ALA B CA 1
ATOM 7086 C C . ALA B 1 342 ? 26.375 -13.258 -10.047 1 95.06 342 ALA B C 1
ATOM 7088 O O . ALA B 1 342 ? 26.781 -12.438 -9.219 1 95.06 342 ALA B O 1
ATOM 7089 N N . LEU B 1 343 ? 25.781 -12.922 -11.078 1 92.81 343 LEU B N 1
ATOM 7090 C CA . LEU B 1 343 ? 25.5 -11.523 -11.375 1 92.81 343 LEU B CA 1
ATOM 7091 C C . LEU B 1 343 ? 24.5 -10.945 -10.391 1 92.81 343 LEU B C 1
ATOM 7093 O O . LEU B 1 343 ? 24.656 -9.812 -9.922 1 92.81 343 LEU B O 1
ATOM 7097 N N . ALA B 1 344 ? 23.469 -11.703 -10.164 1 93.75 344 ALA B N 1
ATOM 7098 C CA . ALA B 1 344 ? 22.453 -11.25 -9.219 1 93.75 344 ALA B CA 1
ATOM 7099 C C . ALA B 1 344 ? 23.031 -11.094 -7.816 1 93.75 344 ALA B C 1
ATOM 7101 O O . ALA B 1 344 ? 22.703 -10.148 -7.098 1 93.75 344 ALA B O 1
ATOM 7102 N N . TYR B 1 345 ? 23.859 -11.961 -7.473 1 94.81 345 TYR B N 1
ATOM 7103 C CA . TYR B 1 345 ? 24.5 -11.898 -6.16 1 94.81 345 TYR B CA 1
ATOM 7104 C C . TYR B 1 345 ? 25.391 -10.68 -6.043 1 94.81 345 TYR B C 1
ATOM 7106 O O . TYR B 1 345 ? 25.438 -10.023 -5 1 94.81 345 TYR B O 1
ATOM 7114 N N . ARG B 1 346 ? 26.094 -10.383 -7.066 1 93.69 346 ARG B N 1
ATOM 7115 C CA . ARG B 1 346 ? 26.969 -9.211 -7.078 1 93.69 346 ARG B CA 1
ATOM 7116 C C . ARG B 1 346 ? 26.141 -7.93 -6.926 1 93.69 346 ARG B C 1
ATOM 7118 O O . ARG B 1 346 ? 26.531 -7.031 -6.168 1 93.69 346 ARG B O 1
ATOM 7125 N N . GLU B 1 347 ? 25.078 -7.926 -7.617 1 91.12 347 GLU B N 1
ATOM 7126 C CA . GLU B 1 347 ? 24.203 -6.762 -7.52 1 91.12 347 GLU B CA 1
ATOM 7127 C C . GLU B 1 347 ? 23.578 -6.66 -6.133 1 91.12 347 GLU B C 1
ATOM 7129 O O . GLU B 1 347 ? 23.406 -5.562 -5.598 1 91.12 347 GLU B O 1
ATOM 7134 N N . ALA B 1 348 ? 23.203 -7.73 -5.609 1 91.75 348 ALA B N 1
ATOM 7135 C CA . ALA B 1 348 ? 22.609 -7.762 -4.27 1 91.75 348 ALA B CA 1
ATOM 7136 C C . ALA B 1 348 ? 23.609 -7.277 -3.223 1 91.75 348 ALA B C 1
ATOM 7138 O O . ALA B 1 348 ? 23.25 -6.543 -2.301 1 91.75 348 ALA B O 1
ATOM 7139 N N . LYS B 1 349 ? 24.812 -7.68 -3.41 1 92.25 349 LYS B N 1
ATOM 7140 C CA . LYS B 1 349 ? 25.875 -7.266 -2.488 1 92.25 349 LYS B CA 1
ATOM 7141 C C . LYS B 1 349 ? 26.125 -5.766 -2.584 1 92.25 349 LYS B C 1
ATOM 7143 O O . LYS B 1 349 ? 26.281 -5.09 -1.563 1 92.25 349 LYS B O 1
ATOM 7148 N N . ARG B 1 350 ? 26.109 -5.301 -3.703 1 89.31 350 ARG B N 1
ATOM 7149 C CA . ARG B 1 350 ? 26.328 -3.873 -3.924 1 89.31 350 ARG B CA 1
ATOM 7150 C C . ARG B 1 350 ? 25.172 -3.059 -3.342 1 89.31 350 ARG B C 1
ATOM 7152 O O . ARG B 1 350 ? 25.391 -2.037 -2.689 1 89.31 350 ARG B O 1
ATOM 7159 N N . SER B 1 351 ? 23.984 -3.537 -3.619 1 85.69 351 SER B N 1
ATOM 7160 C CA . SER B 1 351 ? 22.812 -2.838 -3.135 1 85.69 351 SER B CA 1
ATOM 7161 C C . SER B 1 351 ? 22.703 -2.898 -1.615 1 85.69 351 SER B C 1
ATOM 7163 O O . SER B 1 351 ? 22.297 -1.927 -0.975 1 85.69 351 SER B O 1
ATOM 7165 N N . SER B 1 352 ? 23.047 -4.016 -1.09 1 85.38 352 SER B N 1
ATOM 7166 C CA . SER B 1 352 ? 23.016 -4.172 0.36 1 85.38 352 SER B CA 1
ATOM 7167 C C . SER B 1 352 ? 24 -3.213 1.039 1 85.38 352 SER B C 1
ATOM 7169 O O . SER B 1 352 ? 23.688 -2.648 2.09 1 85.38 352 SER B O 1
ATOM 7171 N N . LYS B 1 353 ? 25.125 -2.998 0.448 1 82.12 353 LYS B N 1
ATOM 7172 C CA . LYS B 1 353 ? 26.125 -2.076 0.99 1 82.12 353 LYS B CA 1
ATOM 7173 C C . LYS B 1 353 ? 25.656 -0.628 0.854 1 82.12 353 LYS B C 1
ATOM 7175 O O . LYS B 1 353 ? 25.828 0.172 1.775 1 82.12 353 LYS B O 1
ATOM 7180 N N . ARG B 1 354 ? 25.062 -0.387 -0.222 1 76.75 354 ARG B N 1
ATOM 7181 C CA . ARG B 1 354 ? 24.594 0.965 -0.486 1 76.75 354 ARG B CA 1
ATOM 7182 C C . ARG B 1 354 ? 23.484 1.354 0.491 1 76.75 354 ARG B C 1
ATOM 7184 O O . ARG B 1 354 ? 23.391 2.512 0.903 1 76.75 354 ARG B O 1
ATOM 7191 N N . GLN B 1 355 ? 22.719 0.416 0.859 1 74.69 355 GLN B N 1
ATOM 7192 C CA . GLN B 1 355 ? 21.562 0.695 1.705 1 74.69 355 GLN B CA 1
ATOM 7193 C C . GLN B 1 355 ? 21.859 0.392 3.17 1 74.69 355 GLN B C 1
ATOM 7195 O O . GLN B 1 355 ? 20.969 0.421 4.016 1 74.69 355 GLN B O 1
ATOM 7200 N N . ASN B 1 356 ? 23.016 0.055 3.443 1 72.56 356 ASN B N 1
ATOM 7201 C CA . ASN B 1 356 ? 23.547 -0.128 4.793 1 72.56 356 ASN B CA 1
ATOM 7202 C C . ASN B 1 356 ? 22.891 -1.316 5.492 1 72.56 356 ASN B C 1
ATOM 7204 O O . ASN B 1 356 ? 22.469 -1.207 6.645 1 72.56 356 ASN B O 1
ATOM 7208 N N . PHE B 1 357 ? 22.75 -2.279 4.691 1 74.06 357 PHE B N 1
ATOM 7209 C CA . PHE B 1 357 ? 22.312 -3.529 5.305 1 74.06 357 PHE B CA 1
ATOM 7210 C C . PHE B 1 357 ? 23.5 -4.352 5.77 1 74.06 357 PHE B C 1
ATOM 7212 O O . PHE B 1 357 ? 24.594 -4.23 5.215 1 74.06 357 PHE B O 1
ATOM 7219 N N . TYR B 1 358 ? 23.312 -5.148 6.684 1 69.75 358 TYR B N 1
ATOM 7220 C CA . TYR B 1 358 ? 24.391 -5.91 7.309 1 69.75 358 TYR B CA 1
ATOM 7221 C C . TYR B 1 358 ? 24.812 -7.086 6.434 1 69.75 358 TYR B C 1
ATOM 7223 O O . TYR B 1 358 ? 26 -7.441 6.383 1 69.75 358 TYR B O 1
ATOM 7231 N N . SER B 1 359 ? 23.812 -7.648 5.883 1 82.38 359 SER B N 1
ATOM 7232 C CA . SER B 1 359 ? 24.062 -8.828 5.066 1 82.38 359 SER B CA 1
ATOM 7233 C C . SER B 1 359 ? 23.078 -8.914 3.902 1 82.38 359 SER B C 1
ATOM 7235 O O . SER B 1 359 ? 22.047 -8.242 3.912 1 82.38 359 SER B O 1
ATOM 7237 N N . VAL B 1 360 ? 23.5 -9.703 2.979 1 87.19 360 VAL B N 1
ATOM 7238 C CA . VAL B 1 360 ? 22.641 -9.914 1.813 1 87.19 360 VAL B CA 1
ATOM 7239 C C . VAL B 1 360 ? 21.359 -10.633 2.232 1 87.19 360 VAL B C 1
ATOM 7241 O O . VAL B 1 360 ? 20.297 -10.367 1.689 1 87.19 360 VAL B O 1
ATOM 7244 N N . ARG B 1 361 ? 21.453 -11.469 3.254 1 86.81 361 ARG B N 1
ATOM 7245 C CA . ARG B 1 361 ? 20.297 -12.195 3.754 1 86.81 361 ARG B CA 1
ATOM 7246 C C . ARG B 1 361 ? 19.266 -11.227 4.34 1 86.81 361 ARG B C 1
ATOM 7248 O O . ARG B 1 361 ? 18.062 -11.352 4.07 1 86.81 361 ARG B O 1
ATOM 7255 N N . HIS B 1 362 ? 19.781 -10.305 5.07 1 81 362 HIS B N 1
ATOM 7256 C CA . HIS B 1 362 ? 18.875 -9.312 5.656 1 81 362 HIS B CA 1
ATOM 7257 C C . HIS B 1 362 ? 18.25 -8.43 4.582 1 81 362 HIS B C 1
ATOM 7259 O O . HIS B 1 362 ? 17.078 -8.047 4.691 1 81 362 HIS B O 1
ATOM 7265 N N . TRP B 1 363 ? 19.125 -8.148 3.641 1 83.31 363 TRP B N 1
ATOM 7266 C CA . TRP B 1 363 ? 18.656 -7.363 2.506 1 83.31 363 TRP B CA 1
ATOM 7267 C C . TRP B 1 363 ? 17.562 -8.109 1.752 1 83.31 363 TRP B C 1
ATOM 7269 O O . TRP B 1 363 ? 16.547 -7.512 1.374 1 83.31 363 TRP B O 1
ATOM 7279 N N . LEU B 1 364 ? 17.672 -9.383 1.696 1 87.12 364 LEU B N 1
ATOM 7280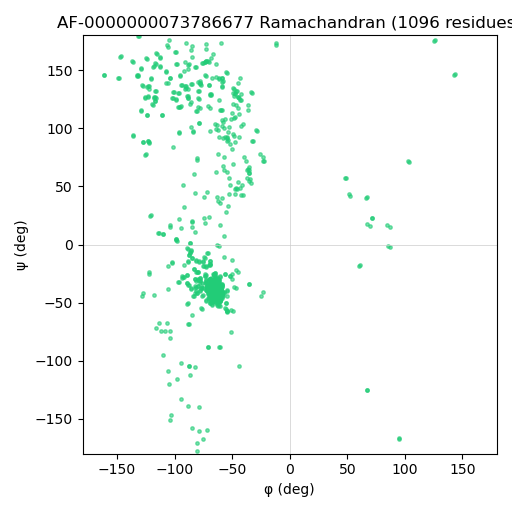 C CA . LEU B 1 364 ? 16.719 -10.234 1.001 1 87.12 364 LEU B CA 1
ATOM 7281 C C . LEU B 1 364 ? 15.391 -10.289 1.752 1 87.12 364 LEU B C 1
ATOM 7283 O O . LEU B 1 364 ? 14.32 -10.258 1.138 1 87.12 364 LEU B O 1
ATOM 7287 N N . PHE B 1 365 ? 15.414 -10.289 3.039 1 83.88 365 PHE B N 1
ATOM 7288 C CA . PHE B 1 365 ? 14.219 -10.445 3.855 1 83.88 365 PHE B CA 1
ATOM 7289 C C . PHE B 1 365 ? 13.516 -9.109 4.055 1 83.88 365 PHE B C 1
ATOM 7291 O O . PHE B 1 365 ? 12.359 -9.07 4.477 1 83.88 365 PHE B O 1
ATOM 7298 N N . SER B 1 366 ? 14.203 -8.055 3.686 1 78.44 366 SER B N 1
ATOM 7299 C CA . SER B 1 366 ? 13.594 -6.734 3.812 1 78.44 366 SER B CA 1
ATOM 7300 C C . SER B 1 366 ? 12.633 -6.457 2.658 1 78.44 366 SER B C 1
ATOM 7302 O O . SER B 1 366 ? 11.727 -5.629 2.783 1 78.44 366 SER B O 1
ATOM 7304 N N . GLY B 1 367 ? 12.82 -7.098 1.59 1 79 367 GLY B N 1
ATOM 7305 C CA . GLY B 1 367 ? 11.93 -6.949 0.451 1 79 367 GLY B CA 1
ATOM 7306 C C . GLY B 1 367 ? 12.062 -5.609 -0.247 1 79 367 GLY B C 1
ATOM 7307 O O . GLY B 1 367 ? 11.156 -5.18 -0.958 1 79 367 GLY B O 1
ATOM 7308 N N . VAL B 1 368 ? 13.234 -4.953 -0.07 1 80.75 368 VAL B N 1
ATOM 7309 C CA . VAL B 1 368 ? 13.43 -3.611 -0.608 1 80.75 368 VAL B CA 1
ATOM 7310 C C . VAL B 1 368 ? 13.57 -3.678 -2.129 1 80.75 368 VAL B C 1
ATOM 7312 O O . VAL B 1 368 ? 13.055 -2.814 -2.842 1 80.75 368 VAL B O 1
ATOM 7315 N N . ASP B 1 369 ? 14.227 -4.688 -2.637 1 87.88 369 ASP B N 1
ATOM 7316 C CA . ASP B 1 369 ? 14.383 -4.891 -4.074 1 87.88 369 ASP B CA 1
ATOM 7317 C C . ASP B 1 369 ? 13.828 -6.254 -4.496 1 87.88 369 ASP B C 1
ATOM 7319 O O . ASP B 1 369 ? 14.594 -7.203 -4.691 1 87.88 369 ASP B O 1
ATOM 7323 N N . PRO B 1 370 ? 12.57 -6.223 -4.781 1 91.25 370 PRO B N 1
ATOM 7324 C CA . PRO B 1 370 ? 11.922 -7.512 -5.047 1 91.25 370 PRO B CA 1
ATOM 7325 C C . PRO B 1 370 ? 12.375 -8.141 -6.363 1 91.25 370 PRO B C 1
ATOM 7327 O O . PRO B 1 370 ? 12.445 -9.367 -6.477 1 91.25 370 PRO B O 1
ATOM 7330 N N . SER B 1 371 ? 12.75 -7.371 -7.344 1 91 371 SER B N 1
ATOM 7331 C CA . SER B 1 371 ? 13.125 -7.891 -8.656 1 91 371 SER B CA 1
ATOM 7332 C C . SER B 1 371 ? 14.438 -8.664 -8.586 1 91 371 SER B C 1
ATOM 7334 O O . SER B 1 371 ? 14.516 -9.812 -9.023 1 91 371 SER B O 1
ATOM 7336 N N . THR B 1 372 ? 15.438 -8.016 -7.977 1 91.19 372 THR B N 1
ATOM 7337 C CA . THR B 1 372 ? 16.734 -8.672 -7.84 1 91.19 372 THR B CA 1
ATOM 7338 C C . THR B 1 372 ? 16.641 -9.859 -6.887 1 91.19 372 THR B C 1
ATOM 7340 O O . THR B 1 372 ? 17.266 -10.898 -7.121 1 91.19 372 THR B O 1
ATOM 7343 N N . SER B 1 373 ? 15.883 -9.703 -5.859 1 92.31 373 SER B N 1
ATOM 7344 C CA . SER B 1 373 ? 15.719 -10.773 -4.875 1 92.31 373 SER B CA 1
ATOM 7345 C C . SER B 1 373 ? 15.055 -12 -5.492 1 92.31 373 SER B C 1
ATOM 7347 O O . SER B 1 373 ? 15.422 -13.133 -5.184 1 92.31 373 SER B O 1
ATOM 7349 N N . MET B 1 374 ? 14.102 -11.766 -6.324 1 93.31 374 MET B N 1
ATOM 7350 C CA . MET B 1 374 ? 13.398 -12.875 -6.969 1 93.31 374 MET B CA 1
ATOM 7351 C C . MET B 1 374 ? 14.328 -13.656 -7.891 1 93.31 374 MET B C 1
ATOM 7353 O O . MET B 1 374 ? 14.336 -14.883 -7.867 1 93.31 374 MET B O 1
ATOM 7357 N N . VAL B 1 375 ? 15.078 -12.922 -8.688 1 92.94 375 VAL B N 1
ATOM 7358 C CA . VAL B 1 375 ? 16 -13.57 -9.617 1 92.94 375 VAL B CA 1
ATOM 7359 C C . VAL B 1 375 ? 17.062 -14.344 -8.836 1 92.94 375 VAL B C 1
ATOM 7361 O O . VAL B 1 375 ? 17.375 -15.484 -9.188 1 92.94 375 VAL B O 1
ATOM 7364 N N . LEU B 1 376 ? 17.578 -13.75 -7.836 1 94.31 376 LEU B N 1
ATOM 7365 C CA . LEU B 1 376 ? 18.625 -14.375 -7.016 1 94.31 376 LEU B CA 1
ATOM 7366 C C . LEU B 1 376 ? 18.109 -15.656 -6.371 1 94.31 376 LEU B C 1
ATOM 7368 O O . LEU B 1 376 ? 18.766 -16.688 -6.434 1 94.31 376 LEU B O 1
ATOM 7372 N N . LEU B 1 377 ? 16.938 -15.578 -5.773 1 94.38 377 LEU B N 1
ATOM 7373 C CA . LEU B 1 377 ? 16.375 -16.734 -5.074 1 94.38 377 LEU B CA 1
ATOM 7374 C C . LEU B 1 377 ? 15.984 -17.828 -6.055 1 94.38 377 LEU B C 1
ATOM 7376 O O . LEU B 1 377 ? 16.188 -19.016 -5.781 1 94.38 377 LEU B O 1
ATOM 7380 N N . GLU B 1 378 ? 15.352 -17.469 -7.141 1 92.38 378 GLU B N 1
ATOM 7381 C CA . GLU B 1 378 ? 14.984 -18.438 -8.156 1 92.38 378 GLU B CA 1
ATOM 7382 C C . GLU B 1 378 ? 16.203 -19.156 -8.703 1 92.38 378 GLU B C 1
ATOM 7384 O O . GLU B 1 378 ? 16.219 -20.391 -8.82 1 92.38 378 GLU B O 1
ATOM 7389 N N . ASP B 1 379 ? 17.25 -18.375 -9.016 1 93.38 379 ASP B N 1
ATOM 7390 C CA . ASP B 1 379 ? 18.469 -18.969 -9.562 1 93.38 379 ASP B CA 1
ATOM 7391 C C . ASP B 1 379 ? 19.203 -19.812 -8.508 1 93.38 379 ASP B C 1
ATOM 7393 O O . ASP B 1 379 ? 19.828 -20.812 -8.844 1 93.38 379 ASP B O 1
ATOM 7397 N N . LEU B 1 380 ? 19.141 -19.359 -7.309 1 94.31 380 LEU B N 1
ATOM 7398 C CA . LEU B 1 380 ? 19.703 -20.156 -6.23 1 94.31 380 LEU B CA 1
ATOM 7399 C C . LEU B 1 380 ? 19 -21.5 -6.121 1 94.31 380 LEU B C 1
ATOM 7401 O O . LEU B 1 380 ? 19.641 -22.547 -5.984 1 94.31 380 LEU B O 1
ATOM 7405 N N . ALA B 1 381 ? 17.734 -21.422 -6.152 1 93.69 381 ALA B N 1
ATOM 7406 C CA . ALA B 1 381 ? 16.938 -22.656 -6.121 1 93.69 381 ALA B CA 1
ATOM 7407 C C . ALA B 1 381 ? 17.281 -23.547 -7.312 1 93.69 381 ALA B C 1
ATOM 7409 O O . ALA B 1 381 ? 17.344 -24.766 -7.176 1 93.69 381 ALA B O 1
ATOM 7410 N N . ALA B 1 382 ? 17.422 -22.922 -8.469 1 91.56 382 ALA B N 1
ATOM 7411 C CA . ALA B 1 382 ? 17.75 -23.672 -9.68 1 91.56 382 ALA B CA 1
ATOM 7412 C C . ALA B 1 382 ? 19.094 -24.375 -9.555 1 91.56 382 ALA B C 1
ATOM 7414 O O . ALA B 1 382 ? 19.234 -25.547 -9.898 1 91.56 382 ALA B O 1
ATOM 7415 N N . VAL B 1 383 ? 20.094 -23.703 -9.07 1 92.69 383 VAL B N 1
ATOM 7416 C CA . VAL B 1 383 ? 21.438 -24.25 -8.953 1 92.69 383 VAL B CA 1
ATOM 7417 C C . VAL B 1 383 ? 21.469 -25.359 -7.902 1 92.69 383 VAL B C 1
ATOM 7419 O O . VAL B 1 383 ? 21.984 -26.453 -8.156 1 92.69 383 VAL B O 1
ATOM 7422 N N . ILE B 1 384 ? 20.844 -25.125 -6.754 1 94.06 384 ILE B N 1
ATOM 7423 C CA . ILE B 1 384 ? 20.781 -26.156 -5.723 1 94.06 384 ILE B CA 1
ATOM 7424 C C . ILE B 1 384 ? 19.969 -27.344 -6.238 1 94.06 384 ILE B C 1
ATOM 7426 O O . ILE B 1 384 ? 20.344 -28.5 -5.996 1 94.06 384 ILE B O 1
ATOM 7430 N N . GLY B 1 385 ? 18.953 -27.078 -6.922 1 91 385 GLY B N 1
ATOM 7431 C CA . GLY B 1 385 ? 18.109 -28.125 -7.488 1 91 385 GLY B CA 1
ATOM 7432 C C . GLY B 1 385 ? 18.844 -29.016 -8.477 1 91 385 GLY B C 1
ATOM 7433 O O . GLY B 1 385 ? 18.703 -30.234 -8.438 1 91 385 GLY B O 1
ATOM 7434 N N . VAL B 1 386 ? 19.625 -28.406 -9.344 1 88.62 386 VAL B N 1
ATOM 7435 C CA . VAL B 1 386 ? 20.375 -29.172 -10.344 1 88.62 386 VAL B CA 1
ATOM 7436 C C . VAL B 1 386 ? 21.422 -30.047 -9.656 1 88.62 386 VAL B C 1
ATOM 7438 O O . VAL B 1 386 ? 21.656 -31.172 -10.07 1 88.62 386 VAL B O 1
ATOM 7441 N N . VAL B 1 387 ? 21.984 -29.547 -8.633 1 91.5 387 VAL B N 1
ATOM 7442 C CA . VAL B 1 387 ? 22.984 -30.312 -7.895 1 91.5 387 VAL B CA 1
ATOM 7443 C C . VAL B 1 387 ? 22.328 -31.516 -7.215 1 91.5 387 VAL B C 1
ATOM 7445 O O . VAL B 1 387 ? 22.844 -32.625 -7.266 1 91.5 387 VAL B O 1
ATOM 7448 N N . VAL B 1 388 ? 21.203 -31.25 -6.637 1 92.12 388 VAL B N 1
ATOM 7449 C CA . VAL B 1 388 ? 20.484 -32.312 -5.949 1 92.12 388 VAL B CA 1
ATOM 7450 C C . VAL B 1 388 ? 19.984 -33.344 -6.969 1 92.12 388 VAL B C 1
ATOM 7452 O O . VAL B 1 388 ? 20.172 -34.531 -6.801 1 92.12 388 VAL B O 1
ATOM 7455 N N . ALA B 1 389 ? 19.312 -32.844 -7.961 1 87.56 389 ALA B N 1
ATOM 7456 C CA . ALA B 1 389 ? 18.766 -33.719 -8.992 1 87.56 389 ALA B CA 1
ATOM 7457 C C . ALA B 1 389 ? 19.891 -34.469 -9.719 1 87.56 389 ALA B C 1
ATOM 7459 O O . ALA B 1 389 ? 19.75 -35.688 -10.008 1 87.56 389 ALA B O 1
ATOM 7460 N N . GLY B 1 390 ? 21.016 -33.781 -10.023 1 85.75 390 GLY B N 1
ATOM 7461 C CA . GLY B 1 390 ? 22.156 -34.406 -10.68 1 85.75 390 GLY B CA 1
ATOM 7462 C C . GLY B 1 390 ? 22.797 -35.5 -9.844 1 85.75 390 GLY B C 1
ATOM 7463 O O . GLY B 1 390 ? 23.141 -36.562 -10.359 1 85.75 390 GLY B O 1
ATOM 7464 N N . SER B 1 391 ? 22.891 -35.25 -8.617 1 89.44 391 SER B N 1
ATOM 7465 C CA . SER B 1 391 ? 23.453 -36.25 -7.719 1 89.44 391 SER B CA 1
ATOM 7466 C C . SER B 1 391 ? 22.547 -37.469 -7.602 1 89.44 391 SER B C 1
ATOM 7468 O O . SER B 1 391 ? 23.016 -38.625 -7.59 1 89.44 391 SER B O 1
ATOM 7470 N N . ALA B 1 392 ? 21.266 -37.188 -7.48 1 88.12 392 ALA B N 1
ATOM 7471 C CA . ALA B 1 392 ? 20.312 -38.281 -7.395 1 88.12 392 ALA B CA 1
ATOM 7472 C C . ALA B 1 392 ? 20.312 -39.094 -8.68 1 88.12 392 ALA B C 1
ATOM 7474 O O . ALA B 1 392 ? 20.219 -40.344 -8.633 1 88.12 392 ALA B O 1
ATOM 7475 N N . MET B 1 393 ? 20.375 -38.469 -9.773 1 84.31 393 MET B N 1
ATOM 7476 C CA . MET B 1 393 ? 20.406 -39.156 -11.055 1 84.31 393 MET B CA 1
ATOM 7477 C C . MET B 1 393 ? 21.672 -40 -11.195 1 84.31 393 MET B C 1
ATOM 7479 O O . MET B 1 393 ? 21.625 -41.094 -11.75 1 84.31 393 MET B O 1
ATOM 7483 N N . ALA B 1 394 ? 22.797 -39.438 -10.742 1 83.06 394 ALA B N 1
ATOM 7484 C CA . ALA B 1 394 ? 24.047 -40.188 -10.781 1 83.06 394 ALA B CA 1
ATOM 7485 C C . ALA B 1 394 ? 23.969 -41.438 -9.938 1 83.06 394 ALA B C 1
ATOM 7487 O O . ALA B 1 394 ? 24.484 -42.5 -10.336 1 83.06 394 ALA B O 1
ATOM 7488 N N . VAL B 1 395 ? 23.297 -41.312 -8.852 1 86.19 395 VAL B N 1
ATOM 7489 C CA . VAL B 1 395 ? 23.141 -42.469 -7.977 1 86.19 395 VAL B CA 1
ATOM 7490 C C . VAL B 1 395 ? 22.25 -43.531 -8.656 1 86.19 395 VAL B C 1
ATOM 7492 O O . VAL B 1 395 ? 22.516 -44.719 -8.57 1 86.19 395 VAL B O 1
ATOM 7495 N N . THR B 1 396 ? 21.234 -43.031 -9.297 1 82.69 396 THR B N 1
ATOM 7496 C CA . THR B 1 396 ? 20.328 -43.938 -10.016 1 82.69 396 THR B CA 1
ATOM 7497 C C . THR B 1 396 ? 21.078 -44.625 -11.156 1 82.69 396 THR B C 1
ATOM 7499 O O . THR B 1 396 ? 20.875 -45.812 -11.398 1 82.69 396 THR B O 1
ATOM 7502 N N . ALA B 1 397 ? 21.938 -43.844 -11.852 1 80.75 397 ALA B N 1
ATOM 7503 C CA . ALA B 1 397 ? 22.719 -44.406 -12.953 1 80.75 397 ALA B CA 1
ATOM 7504 C C . ALA B 1 397 ? 23.672 -45.469 -12.453 1 80.75 397 ALA B C 1
ATOM 7506 O O . ALA B 1 397 ? 23.891 -46.5 -13.125 1 80.75 397 ALA B O 1
ATOM 7507 N N . PHE B 1 398 ? 24.172 -45.281 -11.312 1 84.5 398 PHE B N 1
ATOM 7508 C CA . PHE B 1 398 ? 25.141 -46.188 -10.766 1 84.5 398 PHE B CA 1
ATOM 7509 C C . PHE B 1 398 ? 24.453 -47.406 -10.141 1 84.5 398 PHE B C 1
ATOM 7511 O O . PHE B 1 398 ? 24.953 -48.531 -10.234 1 84.5 398 PHE B O 1
ATOM 7518 N N . THR B 1 399 ? 23.312 -47.188 -9.508 1 83.62 399 THR B N 1
ATOM 7519 C CA . THR B 1 399 ? 22.656 -48.25 -8.773 1 83.62 399 THR B CA 1
ATOM 7520 C C . THR B 1 399 ? 21.641 -48.969 -9.664 1 83.62 399 THR B C 1
ATOM 7522 O O . THR B 1 399 ? 21.281 -50.125 -9.406 1 83.62 399 THR B O 1
ATOM 7525 N N . GLY B 1 400 ? 21.078 -48.344 -10.617 1 78.19 400 GLY B N 1
ATOM 7526 C CA . GLY B 1 400 ? 20.062 -48.938 -11.5 1 78.19 400 GLY B CA 1
ATOM 7527 C C . GLY B 1 400 ? 18.656 -48.812 -10.938 1 78.19 400 GLY B C 1
ATOM 7528 O O . GLY B 1 400 ? 17.703 -49.281 -11.555 1 78.19 400 GLY B O 1
ATOM 7529 N N . HIS B 1 401 ? 18.578 -48.219 -9.719 1 81.56 401 HIS B N 1
ATOM 7530 C CA . HIS B 1 401 ? 17.266 -48.062 -9.086 1 81.56 401 HIS B CA 1
ATOM 7531 C C . HIS B 1 401 ? 16.688 -46.688 -9.383 1 81.56 401 HIS B C 1
ATOM 7533 O O . HIS B 1 401 ? 17.406 -45.688 -9.383 1 81.56 401 HIS B O 1
ATOM 7539 N N . VAL B 1 402 ? 15.414 -46.625 -9.695 1 81.5 402 VAL B N 1
ATOM 7540 C CA . VAL B 1 402 ? 14.727 -45.406 -10.125 1 81.5 402 VAL B CA 1
ATOM 7541 C C . VAL B 1 402 ? 14.359 -44.562 -8.898 1 81.5 402 VAL B C 1
ATOM 7543 O O . VAL B 1 402 ? 14.102 -43.375 -9.016 1 81.5 402 VAL B O 1
ATOM 7546 N N . LEU B 1 403 ? 14.43 -45.125 -7.738 1 84.56 403 LEU B N 1
ATOM 7547 C CA . LEU B 1 403 ? 13.93 -44.469 -6.527 1 84.56 403 LEU B CA 1
ATOM 7548 C C . LEU B 1 403 ? 14.766 -43.25 -6.176 1 84.56 403 LEU B C 1
ATOM 7550 O O . LEU B 1 403 ? 14.219 -42.219 -5.809 1 84.56 403 LEU B O 1
ATOM 7554 N N . PRO B 1 404 ? 16.078 -43.375 -6.285 1 85 404 PRO B N 1
ATOM 7555 C CA . PRO B 1 404 ? 16.859 -42.188 -5.945 1 85 404 PRO B CA 1
ATOM 7556 C C . PRO B 1 404 ? 16.516 -40.969 -6.805 1 85 404 PRO B C 1
ATOM 7558 O O . PRO B 1 404 ? 16.5 -39.844 -6.312 1 85 404 PRO B O 1
ATOM 7561 N N . ASP B 1 405 ? 16.203 -41.094 -7.988 1 84.19 405 ASP B N 1
ATOM 7562 C CA . ASP B 1 405 ? 15.82 -40 -8.875 1 84.19 405 ASP B CA 1
ATOM 7563 C C . ASP B 1 405 ? 14.492 -39.406 -8.453 1 84.19 405 ASP B C 1
ATOM 7565 O O . ASP B 1 405 ? 14.336 -38.188 -8.469 1 84.19 405 ASP B O 1
ATOM 7569 N N . ALA B 1 406 ? 13.617 -40.25 -8.062 1 86.06 406 ALA B N 1
ATOM 7570 C CA . ALA B 1 406 ? 12.312 -39.781 -7.609 1 86.06 406 ALA B CA 1
ATOM 7571 C C . ALA B 1 406 ? 12.445 -39 -6.305 1 86.06 406 ALA B C 1
ATOM 7573 O O . ALA B 1 406 ? 11.797 -37.938 -6.129 1 86.06 406 ALA B O 1
ATOM 7574 N N . ILE B 1 407 ? 13.25 -39.438 -5.48 1 89.38 407 ILE B N 1
ATOM 7575 C CA . ILE B 1 407 ? 13.477 -38.719 -4.223 1 89.38 407 ILE B CA 1
ATOM 7576 C C . ILE B 1 407 ? 14.172 -37.406 -4.492 1 89.38 407 ILE B C 1
ATOM 7578 O O . ILE B 1 407 ? 13.859 -36.375 -3.854 1 89.38 407 ILE B O 1
ATOM 7582 N N . GLY B 1 408 ? 15.141 -37.469 -5.352 1 90.12 408 GLY B N 1
ATOM 7583 C CA . GLY B 1 408 ? 15.773 -36.219 -5.758 1 90.12 408 GLY B CA 1
ATOM 7584 C C . GLY B 1 408 ? 14.789 -35.188 -6.281 1 90.12 408 GLY B C 1
ATOM 7585 O O . GLY B 1 408 ? 14.891 -34 -5.961 1 90.12 408 GLY B O 1
ATOM 7586 N N . GLY B 1 409 ? 13.789 -35.594 -7.051 1 90.19 409 GLY B N 1
ATOM 7587 C CA . GLY B 1 409 ? 12.75 -34.719 -7.555 1 90.19 409 GLY B CA 1
ATOM 7588 C C . GLY B 1 409 ? 11.883 -34.125 -6.457 1 90.19 409 GLY B C 1
ATOM 7589 O O . GLY B 1 409 ? 11.523 -32.938 -6.508 1 90.19 409 GLY B O 1
ATOM 7590 N N . ILE B 1 410 ? 11.602 -34.906 -5.504 1 92.56 410 ILE B N 1
ATOM 7591 C CA . ILE B 1 410 ? 10.805 -34.438 -4.379 1 92.56 410 ILE B CA 1
ATOM 7592 C C . ILE B 1 410 ? 11.586 -33.406 -3.576 1 92.56 410 ILE B C 1
ATOM 7594 O O . ILE B 1 410 ? 11.031 -32.406 -3.135 1 92.56 410 ILE B O 1
ATOM 7598 N N . CYS B 1 411 ? 12.812 -33.688 -3.439 1 94.25 411 CYS B N 1
ATOM 7599 C CA . CYS B 1 411 ? 13.664 -32.719 -2.734 1 94.25 411 CYS B CA 1
ATOM 7600 C C . CYS B 1 411 ? 13.734 -31.406 -3.482 1 94.25 411 CYS B C 1
ATOM 7602 O O . CYS B 1 411 ? 13.688 -30.328 -2.867 1 94.25 411 CYS B O 1
ATOM 7604 N N . VAL B 1 412 ? 13.883 -31.406 -4.781 1 92.69 412 VAL B N 1
ATOM 7605 C CA . VAL B 1 412 ? 13.922 -30.203 -5.602 1 92.69 412 VAL B CA 1
ATOM 7606 C C . VAL B 1 412 ? 12.602 -29.453 -5.465 1 92.69 412 VAL B C 1
ATOM 7608 O O . VAL B 1 412 ? 12.594 -28.219 -5.363 1 92.69 412 VAL B O 1
ATOM 7611 N N . SER B 1 413 ? 11.539 -30.203 -5.484 1 94.62 413 SER B N 1
ATOM 7612 C CA . SER B 1 413 ? 10.227 -29.578 -5.309 1 94.62 413 SER B CA 1
ATOM 7613 C C . SER B 1 413 ? 10.125 -28.859 -3.965 1 94.62 413 SER B C 1
ATOM 7615 O O . SER B 1 413 ? 9.57 -27.766 -3.883 1 94.62 413 SER B O 1
ATOM 7617 N N . ALA B 1 414 ? 10.625 -29.422 -2.973 1 95.94 414 ALA B N 1
ATOM 7618 C CA . ALA B 1 414 ? 10.609 -28.812 -1.643 1 95.94 414 ALA B CA 1
ATOM 7619 C C . ALA B 1 414 ? 11.438 -27.547 -1.607 1 95.94 414 ALA B C 1
ATOM 7621 O O . ALA B 1 414 ? 11.062 -26.562 -0.959 1 95.94 414 ALA B O 1
ATOM 7622 N N . ILE B 1 415 ? 12.562 -27.594 -2.268 1 95.5 415 ILE B N 1
ATOM 7623 C CA . ILE B 1 415 ? 13.43 -26.422 -2.342 1 95.5 415 ILE B CA 1
ATOM 7624 C C . ILE B 1 415 ? 12.695 -25.281 -3.043 1 95.5 415 ILE B C 1
ATOM 7626 O O . ILE B 1 415 ? 12.664 -24.156 -2.547 1 95.5 415 ILE B O 1
ATOM 7630 N N . LEU B 1 416 ? 12.055 -25.594 -4.148 1 94.19 416 LEU B N 1
ATOM 7631 C CA . LEU B 1 416 ? 11.336 -24.594 -4.918 1 94.19 416 LEU B CA 1
ATOM 7632 C C . LEU B 1 416 ? 10.148 -24.047 -4.125 1 94.19 416 LEU B C 1
ATOM 7634 O O . LEU B 1 416 ? 9.875 -22.844 -4.152 1 94.19 416 LEU B O 1
ATOM 7638 N N . ALA B 1 417 ? 9.5 -24.891 -3.387 1 96.19 417 ALA B N 1
ATOM 7639 C CA . ALA B 1 417 ? 8.359 -24.484 -2.576 1 96.19 417 ALA B CA 1
ATOM 7640 C C . ALA B 1 417 ? 8.797 -23.531 -1.459 1 96.19 417 ALA B C 1
ATOM 7642 O O . ALA B 1 417 ? 8.109 -22.547 -1.164 1 96.19 417 ALA B O 1
ATOM 7643 N N . THR B 1 418 ? 9.875 -23.859 -0.898 1 96.19 418 THR B N 1
ATOM 7644 C CA . THR B 1 418 ? 10.398 -23.047 0.191 1 96.19 418 THR B CA 1
ATOM 7645 C C . THR B 1 418 ? 10.797 -21.656 -0.316 1 96.19 418 THR B C 1
ATOM 7647 O O . THR B 1 418 ? 10.461 -20.641 0.297 1 96.19 418 THR B O 1
ATOM 7650 N N . VAL B 1 419 ? 11.492 -21.625 -1.38 1 94.81 419 VAL B N 1
ATOM 7651 C CA . VAL B 1 419 ? 11.93 -20.359 -1.971 1 94.81 419 VAL B CA 1
ATOM 7652 C C . VAL B 1 419 ? 10.711 -19.547 -2.406 1 94.81 419 VAL B C 1
ATOM 7654 O O . VAL B 1 419 ? 10.664 -18.328 -2.205 1 94.81 419 VAL B O 1
ATOM 7657 N N . ALA B 1 420 ? 9.766 -20.234 -3.033 1 96.19 420 ALA B N 1
ATOM 7658 C CA . ALA B 1 420 ? 8.531 -19.547 -3.418 1 96.19 420 ALA B CA 1
ATOM 7659 C C . ALA B 1 420 ? 7.828 -18.969 -2.201 1 96.19 420 ALA B C 1
ATOM 7661 O O . ALA B 1 420 ? 7.348 -17.828 -2.24 1 96.19 420 ALA B O 1
ATOM 7662 N N . GLY B 1 421 ? 7.801 -19.719 -1.122 1 95.75 421 GLY B N 1
ATOM 7663 C CA . GLY B 1 421 ? 7.203 -19.234 0.114 1 95.75 421 GLY B CA 1
ATOM 7664 C C . GLY B 1 421 ? 7.887 -18 0.667 1 95.75 421 GLY B C 1
ATOM 7665 O O . GLY B 1 421 ? 7.219 -17.078 1.153 1 95.75 421 GLY B O 1
ATOM 7666 N N . LEU B 1 422 ? 9.133 -17.969 0.564 1 94.69 422 LEU B N 1
ATOM 7667 C CA . LEU B 1 422 ? 9.898 -16.812 1.025 1 94.69 422 LEU B CA 1
ATOM 7668 C C . LEU B 1 422 ? 9.602 -15.586 0.177 1 94.69 422 LEU B C 1
ATOM 7670 O O . LEU B 1 422 ? 9.43 -14.484 0.708 1 94.69 422 LEU B O 1
ATOM 7674 N N . ILE B 1 423 ? 9.539 -15.766 -1.106 1 94.75 423 ILE B N 1
ATOM 7675 C CA . ILE B 1 423 ? 9.242 -14.672 -2.025 1 94.75 423 ILE B CA 1
ATOM 7676 C C . ILE B 1 423 ? 7.852 -14.117 -1.736 1 94.75 423 ILE B C 1
ATOM 7678 O O . ILE B 1 423 ? 7.664 -12.906 -1.649 1 94.75 423 ILE B O 1
ATOM 7682 N N . ILE B 1 424 ? 6.922 -14.992 -1.549 1 95.88 424 ILE B N 1
ATOM 7683 C CA . ILE B 1 424 ? 5.543 -14.602 -1.28 1 95.88 424 ILE B CA 1
ATOM 7684 C C . ILE B 1 424 ? 5.473 -13.844 0.043 1 95.88 424 ILE B C 1
ATOM 7686 O O . ILE B 1 424 ? 4.859 -12.773 0.121 1 95.88 424 ILE B O 1
ATOM 7690 N N . HIS B 1 425 ? 6.16 -14.305 0.978 1 94.25 425 HIS B N 1
ATOM 7691 C CA . HIS B 1 425 ? 6.109 -13.719 2.311 1 94.25 425 HIS B CA 1
ATOM 7692 C C . HIS B 1 425 ? 6.734 -12.328 2.324 1 94.25 425 HIS B C 1
ATOM 7694 O O . HIS B 1 425 ? 6.152 -11.383 2.865 1 94.25 425 HIS B O 1
ATOM 7700 N N . THR B 1 426 ? 7.867 -12.188 1.79 1 92.44 426 THR B N 1
ATOM 7701 C CA . THR B 1 426 ? 8.594 -10.922 1.811 1 92.44 426 THR B CA 1
ATOM 7702 C C . THR B 1 426 ? 7.824 -9.852 1.042 1 92.44 426 THR B C 1
ATOM 7704 O O . THR B 1 426 ? 7.734 -8.703 1.487 1 92.44 426 THR B O 1
ATOM 7707 N N . ASN B 1 427 ? 7.305 -10.234 -0.08 1 94.25 427 ASN B N 1
ATOM 7708 C CA . ASN B 1 427 ? 6.574 -9.25 -0.878 1 94.25 427 ASN B CA 1
ATOM 7709 C C . ASN B 1 427 ? 5.223 -8.914 -0.256 1 94.25 427 ASN B C 1
ATOM 7711 O O . ASN B 1 427 ? 4.742 -7.789 -0.378 1 94.25 427 ASN B O 1
ATOM 7715 N N . THR B 1 428 ? 4.609 -9.867 0.447 1 94.38 428 THR B N 1
ATOM 7716 C CA . THR B 1 428 ? 3.369 -9.602 1.169 1 94.38 428 THR B CA 1
ATOM 7717 C C . THR B 1 428 ? 3.59 -8.562 2.266 1 94.38 428 THR B C 1
ATOM 7719 O O . THR B 1 428 ? 2.803 -7.625 2.402 1 94.38 428 THR B O 1
ATOM 7722 N N . GLU B 1 429 ? 4.652 -8.695 2.959 1 90.88 429 GLU B N 1
ATOM 7723 C CA . GLU B 1 429 ? 4.965 -7.762 4.039 1 90.88 429 GLU B CA 1
ATOM 7724 C C . GLU B 1 429 ? 5.164 -6.348 3.504 1 90.88 429 GLU B C 1
ATOM 7726 O O . GLU B 1 429 ? 4.727 -5.375 4.121 1 90.88 429 GLU B O 1
ATOM 7731 N N . MET B 1 430 ? 5.762 -6.277 2.439 1 91.12 430 MET B N 1
ATOM 7732 C CA . MET B 1 430 ? 6.023 -4.969 1.841 1 91.12 430 MET B CA 1
ATOM 7733 C C . MET B 1 430 ? 4.734 -4.328 1.344 1 91.12 430 MET B C 1
ATOM 7735 O O . MET B 1 430 ? 4.547 -3.119 1.472 1 91.12 430 MET B O 1
ATOM 7739 N N . LEU B 1 431 ? 3.895 -5.113 0.798 1 91.31 431 LEU B N 1
ATOM 7740 C CA . LEU B 1 431 ? 2.67 -4.598 0.197 1 91.31 431 LEU B CA 1
ATOM 7741 C C . LEU B 1 431 ? 1.677 -4.164 1.27 1 91.31 431 LEU B C 1
ATOM 7743 O O . LEU B 1 431 ? 0.814 -3.32 1.02 1 91.31 431 LEU B O 1
ATOM 7747 N N . ILE B 1 432 ? 1.719 -4.734 2.426 1 90.06 432 ILE B N 1
ATOM 7748 C CA . ILE B 1 432 ? 0.85 -4.344 3.529 1 90.06 432 ILE B CA 1
ATOM 7749 C C . ILE B 1 432 ? 1.331 -3.021 4.121 1 90.06 432 ILE B C 1
ATOM 7751 O O . ILE B 1 432 ? 0.546 -2.279 4.715 1 90.06 432 ILE B O 1
ATOM 7755 N N . GLY B 1 433 ? 2.521 -2.664 3.875 1 87 433 GLY B N 1
ATOM 7756 C CA . GLY B 1 433 ? 3.074 -1.427 4.402 1 87 433 GLY B CA 1
ATOM 7757 C C . GLY B 1 433 ? 4.016 -1.644 5.57 1 87 433 GLY B C 1
ATOM 7758 O O . GLY B 1 433 ? 3.742 -1.189 6.684 1 87 433 GLY B O 1
ATOM 7759 N N . ARG B 1 434 ? 5.066 -2.135 5.297 1 86.69 434 ARG B N 1
ATOM 7760 C CA . ARG B 1 434 ? 6.055 -2.42 6.332 1 86.69 434 ARG B CA 1
ATOM 7761 C C . ARG B 1 434 ? 6.793 -1.152 6.754 1 86.69 434 ARG B C 1
ATOM 7763 O O . ARG B 1 434 ? 7.113 -0.309 5.914 1 86.69 434 ARG B O 1
ATOM 7770 N N . ALA B 1 435 ? 6.996 -1.062 8.031 1 86.38 435 ALA B N 1
ATOM 7771 C CA . ALA B 1 435 ? 7.734 0.079 8.57 1 86.38 435 ALA B CA 1
ATOM 7772 C C . ALA B 1 435 ? 9.227 -0.042 8.273 1 86.38 435 ALA B C 1
ATOM 7774 O O . ALA B 1 435 ? 9.727 -1.14 8.008 1 86.38 435 ALA B O 1
ATOM 7775 N N . ILE B 1 436 ? 9.938 1.033 8.258 1 81.75 436 ILE B N 1
ATOM 7776 C CA . ILE B 1 436 ? 11.383 1.034 8.078 1 81.75 436 ILE B CA 1
ATOM 7777 C C . ILE B 1 436 ? 12.062 0.513 9.344 1 81.75 436 ILE B C 1
ATOM 7779 O O . ILE B 1 436 ? 11.469 0.51 10.422 1 81.75 436 ILE B O 1
ATOM 7783 N N . PRO B 1 437 ? 13.211 0.081 9.102 1 74.06 437 PRO B N 1
ATOM 7784 C CA . PRO B 1 437 ? 13.93 -0.362 10.297 1 74.06 437 PRO B CA 1
ATOM 7785 C C . PRO B 1 437 ? 14.016 0.72 11.367 1 74.06 437 PRO B C 1
ATOM 7787 O O . PRO B 1 437 ? 14.102 1.908 11.047 1 74.06 437 PRO B O 1
ATOM 7790 N N . VAL B 1 438 ? 14.031 0.356 12.578 1 73 438 VAL B N 1
ATOM 7791 C CA . VAL B 1 438 ? 13.953 1.242 13.734 1 73 438 VAL B CA 1
ATOM 7792 C C . VAL B 1 438 ? 15.156 2.184 13.734 1 73 438 VAL B C 1
ATOM 7794 O O . VAL B 1 438 ? 15.047 3.344 14.141 1 73 438 VAL B O 1
ATOM 7797 N N . GLU B 1 439 ? 16.234 1.716 13.219 1 72.25 439 GLU B N 1
ATOM 7798 C CA . GLU B 1 439 ? 17.453 2.533 13.203 1 72.25 439 GLU B CA 1
ATOM 7799 C C . GLU B 1 439 ? 17.266 3.756 12.305 1 72.25 439 GLU B C 1
ATOM 7801 O O . GLU B 1 439 ? 17.688 4.859 12.672 1 72.25 439 GLU B O 1
ATOM 7806 N N . ASN B 1 440 ? 16.656 3.498 11.211 1 77.81 440 ASN B N 1
ATOM 7807 C CA . ASN B 1 440 ? 16.406 4.602 10.289 1 77.81 440 ASN B CA 1
ATOM 7808 C C . ASN B 1 440 ? 15.359 5.57 10.828 1 77.81 440 ASN B C 1
ATOM 7810 O O . ASN B 1 440 ? 15.477 6.781 10.641 1 77.81 440 ASN B O 1
ATOM 7814 N N . GLN B 1 441 ? 14.453 5 11.461 1 83 441 GLN B N 1
ATOM 7815 C CA . GLN B 1 441 ? 13.422 5.84 12.055 1 83 441 GLN B CA 1
ATOM 7816 C C . GLN B 1 441 ? 14 6.734 13.148 1 83 441 GLN B C 1
ATOM 7818 O O . GLN B 1 441 ? 13.648 7.91 13.25 1 83 441 GLN B O 1
ATOM 7823 N N . GLU B 1 442 ? 14.875 6.176 13.938 1 77.31 442 GLU B N 1
ATOM 7824 C CA . GLU B 1 442 ? 15.5 6.941 15.016 1 77.31 442 GLU B CA 1
ATOM 7825 C C . GLU B 1 442 ? 16.406 8.031 14.461 1 77.31 442 GLU B C 1
ATOM 7827 O O . GLU B 1 442 ? 16.531 9.109 15.047 1 77.31 442 GLU B O 1
ATOM 7832 N N . ALA B 1 443 ? 16.984 7.742 13.398 1 81.38 443 ALA B N 1
ATOM 7833 C CA . ALA B 1 443 ? 17.844 8.742 12.766 1 81.38 443 ALA B CA 1
ATOM 7834 C C . ALA B 1 443 ? 17.047 9.953 12.32 1 81.38 443 ALA B C 1
ATOM 7836 O O . ALA B 1 443 ? 17.469 11.094 12.508 1 81.38 443 ALA B O 1
ATOM 7837 N N . ILE B 1 444 ? 15.938 9.703 11.766 1 85.69 444 ILE B N 1
ATOM 7838 C CA . ILE B 1 444 ? 15.07 10.781 11.312 1 85.69 444 ILE B CA 1
ATOM 7839 C C . ILE B 1 444 ? 14.539 11.555 12.516 1 85.69 444 ILE B C 1
ATOM 7841 O O . ILE B 1 444 ? 14.484 12.789 12.484 1 85.69 444 ILE B O 1
ATOM 7845 N N . MET B 1 445 ? 14.25 10.828 13.562 1 82.25 445 MET B N 1
ATOM 7846 C CA . MET B 1 445 ? 13.719 11.453 14.766 1 82.25 445 MET B CA 1
ATOM 7847 C C . MET B 1 445 ? 14.758 12.352 15.422 1 82.25 445 MET B C 1
ATOM 7849 O O . MET B 1 445 ? 14.422 13.398 15.984 1 82.25 445 MET B O 1
ATOM 7853 N N . ARG B 1 446 ? 15.93 11.984 15.328 1 78.62 446 ARG B N 1
ATOM 7854 C CA . ARG B 1 446 ? 17 12.797 15.891 1 78.62 446 ARG B CA 1
ATOM 7855 C C . ARG B 1 446 ? 17.125 14.133 15.172 1 78.62 446 ARG B C 1
ATOM 7857 O O . ARG B 1 446 ? 17.359 15.172 15.797 1 78.62 446 ARG B O 1
ATOM 7864 N N . VAL B 1 447 ? 16.938 14.055 13.93 1 84.06 447 VAL B N 1
ATOM 7865 C CA . VAL B 1 447 ? 16.984 15.289 13.148 1 84.06 447 VAL B CA 1
ATOM 7866 C C . VAL B 1 447 ? 15.812 16.188 13.531 1 84.06 447 VAL B C 1
ATOM 7868 O O . VAL B 1 447 ? 15.984 17.391 13.711 1 84.06 447 VAL B O 1
ATOM 7871 N N . MET B 1 448 ? 14.703 15.594 13.727 1 84.94 448 MET B N 1
ATOM 7872 C CA . MET B 1 448 ? 13.492 16.344 14.078 1 84.94 448 MET B CA 1
ATOM 7873 C C . MET B 1 448 ? 13.617 16.953 15.477 1 84.94 448 MET B C 1
ATOM 7875 O O . MET B 1 448 ? 13.195 18.078 15.695 1 84.94 448 MET B O 1
ATOM 7879 N N . ASP B 1 449 ? 14.25 16.203 16.297 1 78.25 449 ASP B N 1
ATOM 7880 C CA . ASP B 1 449 ? 14.383 16.625 17.688 1 78.25 449 ASP B CA 1
ATOM 7881 C C . ASP B 1 449 ? 15.375 17.781 17.828 1 78.25 449 ASP B C 1
ATOM 7883 O O . ASP B 1 449 ? 15.336 18.531 18.797 1 78.25 449 ASP B O 1
ATOM 7887 N N . ASN B 1 450 ? 16.156 17.906 16.859 1 79.75 450 ASN B N 1
ATOM 7888 C CA . ASN B 1 450 ? 17.172 18.953 16.906 1 79.75 450 ASN B CA 1
ATOM 7889 C C . ASN B 1 450 ? 16.641 20.266 16.344 1 79.75 450 ASN B C 1
ATOM 7891 O O . ASN B 1 450 ? 17.328 21.297 16.406 1 79.75 450 ASN B O 1
ATOM 7895 N N . ILE B 1 451 ? 15.492 20.266 15.875 1 84.12 451 ILE B N 1
ATOM 7896 C CA . ILE B 1 451 ? 14.891 21.484 15.367 1 84.12 451 ILE B CA 1
ATOM 7897 C C . ILE B 1 451 ? 14.234 22.25 16.516 1 84.12 451 ILE B C 1
ATOM 7899 O O . ILE B 1 451 ? 13.336 21.734 17.172 1 84.12 451 ILE B O 1
ATOM 7903 N N . LYS B 1 452 ? 14.586 23.484 16.781 1 82 452 LYS B N 1
ATOM 7904 C CA . LYS B 1 452 ? 14.242 24.281 17.953 1 82 452 LYS B CA 1
ATOM 7905 C C . LYS B 1 452 ? 12.742 24.547 18 1 82 452 LYS B C 1
ATOM 7907 O O . LYS B 1 452 ? 12.156 24.578 19.094 1 82 452 LYS B O 1
ATOM 7912 N N . ILE B 1 453 ? 12.117 24.719 16.891 1 87 453 ILE B N 1
ATOM 7913 C CA . ILE B 1 453 ? 10.719 25.141 16.844 1 87 453 ILE B CA 1
ATOM 7914 C C . ILE B 1 453 ? 9.812 23.969 17.203 1 87 453 ILE B C 1
ATOM 7916 O O . ILE B 1 453 ? 8.656 24.172 17.578 1 87 453 ILE B O 1
ATOM 7920 N N . ILE B 1 454 ? 10.375 22.781 17.203 1 87 454 ILE B N 1
ATOM 7921 C CA . ILE B 1 454 ? 9.578 21.594 17.5 1 87 454 ILE B CA 1
ATOM 7922 C C . ILE B 1 454 ? 9.688 21.25 18.969 1 87 454 ILE B C 1
ATOM 7924 O O . ILE B 1 454 ? 10.789 20.969 19.469 1 87 454 ILE B O 1
ATOM 7928 N N . ARG B 1 455 ? 8.57 21.266 19.609 1 81.38 455 ARG B N 1
ATOM 7929 C CA . ARG B 1 455 ? 8.531 20.953 21.047 1 81.38 455 ARG B CA 1
ATOM 7930 C C . ARG B 1 455 ? 8.367 19.453 21.266 1 81.38 455 ARG B C 1
ATOM 7932 O O . ARG B 1 455 ? 8.844 18.906 22.266 1 81.38 455 ARG B O 1
ATOM 7939 N N . GLY B 1 456 ? 7.582 18.844 20.312 1 80.19 456 GLY B N 1
ATOM 7940 C CA . GLY B 1 456 ? 7.324 17.422 20.453 1 80.19 456 GLY B CA 1
ATOM 7941 C C . GLY B 1 456 ? 6.852 16.781 19.156 1 80.19 456 GLY B C 1
ATOM 7942 O O . GLY B 1 456 ? 6.211 17.438 18.328 1 80.19 456 GLY B O 1
ATOM 7943 N N . THR B 1 457 ? 7.27 15.562 19.016 1 81 457 THR B N 1
ATOM 7944 C CA . THR B 1 457 ? 6.859 14.773 17.859 1 81 457 THR B CA 1
ATOM 7945 C C . THR B 1 457 ? 6.039 13.562 18.297 1 81 457 THR B C 1
ATOM 7947 O O . THR B 1 457 ? 6.445 12.828 19.203 1 81 457 THR B O 1
ATOM 7950 N N . TYR B 1 458 ? 4.852 13.523 17.625 1 73.56 458 TYR B N 1
ATOM 7951 C CA . TYR B 1 458 ? 3.922 12.461 17.984 1 73.56 458 TYR B CA 1
ATOM 7952 C C . TYR B 1 458 ? 3.525 11.641 16.766 1 73.56 458 TYR B C 1
ATOM 7954 O O . TYR B 1 458 ? 3.697 12.086 15.633 1 73.56 458 TYR B O 1
ATOM 7962 N N . ASP B 1 459 ? 3.041 10.461 17 1 74.62 459 ASP B N 1
ATOM 7963 C CA . ASP B 1 459 ? 2.414 9.602 16 1 74.62 459 ASP B CA 1
ATOM 7964 C C . ASP B 1 459 ? 3.271 9.508 14.742 1 74.62 459 ASP B C 1
ATOM 7966 O O . ASP B 1 459 ? 2.797 9.789 13.641 1 74.62 459 ASP B O 1
ATOM 7970 N N . ILE B 1 460 ? 4.453 9.078 14.953 1 79.56 460 ILE B N 1
ATOM 7971 C CA . ILE B 1 460 ? 5.363 8.914 13.82 1 79.56 460 ILE B CA 1
ATOM 7972 C C . ILE B 1 460 ? 5.039 7.617 13.086 1 79.56 460 ILE B C 1
ATOM 7974 O O . ILE B 1 460 ? 4.895 6.562 13.703 1 79.56 460 ILE B O 1
ATOM 7978 N N . LYS B 1 461 ? 4.824 7.789 11.828 1 84.75 461 LYS B N 1
ATOM 7979 C CA . LYS B 1 461 ? 4.602 6.633 10.969 1 84.75 461 LYS B CA 1
ATOM 7980 C C . LYS B 1 461 ? 5.504 6.68 9.734 1 84.75 461 LYS B C 1
ATOM 7982 O O . LYS B 1 461 ? 5.453 7.633 8.953 1 84.75 461 LYS B O 1
ATOM 7987 N N . THR B 1 462 ? 6.387 5.727 9.641 1 87.62 462 THR B N 1
ATOM 7988 C CA . THR B 1 462 ? 7.277 5.582 8.5 1 87.62 462 THR B CA 1
ATOM 7989 C C . THR B 1 462 ? 7.023 4.266 7.773 1 87.62 462 THR B C 1
ATOM 7991 O O . THR B 1 462 ? 7.004 3.201 8.398 1 87.62 462 THR B O 1
ATOM 7994 N N . THR B 1 463 ? 6.738 4.332 6.547 1 87.75 463 THR B N 1
ATOM 7995 C CA . THR B 1 463 ? 6.445 3.121 5.785 1 87.75 463 THR B CA 1
ATOM 7996 C C . THR B 1 463 ? 7.273 3.076 4.504 1 87.75 463 THR B C 1
ATOM 7998 O O . THR B 1 463 ? 7.625 4.117 3.947 1 87.75 463 THR B O 1
ATOM 8001 N N . MET B 1 464 ? 7.496 1.857 4.133 1 86.81 464 MET B N 1
ATOM 8002 C CA . MET B 1 464 ? 8.164 1.648 2.85 1 86.81 464 MET B CA 1
ATOM 8003 C C . MET B 1 464 ? 7.145 1.56 1.718 1 86.81 464 MET B C 1
ATOM 8005 O O . MET B 1 464 ? 6.141 0.857 1.835 1 86.81 464 MET B O 1
ATOM 8009 N N . ILE B 1 465 ? 7.254 2.309 0.632 1 80.62 465 ILE B N 1
ATOM 8010 C CA . ILE B 1 465 ? 6.344 2.27 -0.507 1 80.62 465 ILE B CA 1
ATOM 8011 C C . ILE B 1 465 ? 6.828 1.236 -1.521 1 80.62 465 ILE B C 1
ATOM 8013 O O . ILE B 1 465 ? 6.023 0.607 -2.211 1 80.62 465 ILE B O 1
ATOM 8017 N N . GLY B 1 466 ? 8.047 0.968 -1.541 1 75.75 466 GLY B N 1
ATOM 8018 C CA . GLY B 1 466 ? 8.68 0.076 -2.502 1 75.75 466 GLY B CA 1
ATOM 8019 C C . GLY B 1 466 ? 10.055 0.539 -2.932 1 75.75 466 GLY B C 1
ATOM 8020 O O . GLY B 1 466 ? 10.32 1.742 -3.014 1 75.75 466 GLY B O 1
ATOM 8021 N N . GLY B 1 467 ? 10.836 -0.418 -3.156 1 74 467 GLY B N 1
ATOM 8022 C CA . GLY B 1 467 ? 12.195 -0.027 -3.506 1 74 467 GLY B CA 1
ATOM 8023 C C . GLY B 1 467 ? 12.938 0.63 -2.359 1 74 467 GLY B C 1
ATOM 8024 O O . GLY B 1 467 ? 12.953 0.111 -1.241 1 74 467 GLY B O 1
ATOM 8025 N N . GLU B 1 468 ? 13.438 1.851 -2.672 1 76.31 468 GLU B N 1
ATOM 8026 C CA . GLU B 1 468 ? 14.188 2.586 -1.656 1 76.31 468 GLU B CA 1
ATOM 8027 C C . GLU B 1 468 ? 13.406 3.803 -1.168 1 76.31 468 GLU B C 1
ATOM 8029 O O . GLU B 1 468 ? 13.875 4.539 -0.298 1 76.31 468 GLU B O 1
ATOM 8034 N N . GLU B 1 469 ? 12.234 3.824 -1.594 1 84.94 469 GLU B N 1
ATOM 8035 C CA . GLU B 1 469 ? 11.461 5.012 -1.257 1 84.94 469 GLU B CA 1
ATOM 8036 C C . GLU B 1 469 ? 10.703 4.824 0.055 1 84.94 469 GLU B C 1
ATOM 8038 O O . GLU B 1 469 ? 10.156 3.748 0.312 1 84.94 469 GLU B O 1
ATOM 8043 N N . ILE B 1 470 ? 10.758 5.918 0.885 1 88.12 470 ILE B N 1
ATOM 8044 C CA . ILE B 1 470 ? 10.156 5.887 2.213 1 88.12 470 ILE B CA 1
ATOM 8045 C C . ILE B 1 470 ? 9.125 7.008 2.342 1 88.12 470 ILE B C 1
ATOM 8047 O O . ILE B 1 470 ? 9.328 8.109 1.829 1 88.12 470 ILE B O 1
ATOM 8051 N N . ARG B 1 471 ? 8.055 6.695 2.891 1 89.75 471 ARG B N 1
ATOM 8052 C CA . ARG B 1 471 ? 7.051 7.688 3.268 1 89.75 471 ARG B CA 1
ATOM 8053 C C . ARG B 1 471 ? 7.109 7.984 4.762 1 89.75 471 ARG B C 1
ATOM 8055 O O . ARG B 1 471 ? 7.066 7.066 5.586 1 89.75 471 ARG B O 1
ATOM 8062 N N . PHE B 1 472 ? 7.238 9.281 5.094 1 90.5 472 PHE B N 1
ATOM 8063 C CA . PHE B 1 472 ? 7.359 9.727 6.477 1 90.5 472 PHE B CA 1
ATOM 8064 C C . PHE B 1 472 ? 6.195 10.633 6.859 1 90.5 472 PHE B C 1
ATOM 8066 O O . PHE B 1 472 ? 5.848 11.555 6.121 1 90.5 472 PHE B O 1
ATOM 8073 N N . LYS B 1 473 ? 5.551 10.273 7.926 1 89.31 473 LYS B N 1
ATOM 8074 C CA . LYS B 1 473 ? 4.492 11.102 8.508 1 89.31 473 LYS B CA 1
ATOM 8075 C C . LYS B 1 473 ? 4.742 11.352 9.992 1 89.31 473 LYS B C 1
ATOM 8077 O O . LYS B 1 473 ? 5.168 10.445 10.711 1 89.31 473 LYS B O 1
ATOM 8082 N N . ALA B 1 474 ? 4.555 12.555 10.453 1 87.69 474 ALA B N 1
ATOM 8083 C CA . ALA B 1 474 ? 4.711 12.875 11.867 1 87.69 474 ALA B CA 1
ATOM 8084 C C . ALA B 1 474 ? 3.768 14 12.281 1 87.69 474 ALA B C 1
ATOM 8086 O O . ALA B 1 474 ? 3.467 14.891 11.484 1 87.69 474 ALA B O 1
ATOM 8087 N N . GLU B 1 475 ? 3.291 13.867 13.43 1 85.56 475 GLU B N 1
ATOM 8088 C CA . GLU B 1 475 ? 2.58 14.961 14.078 1 85.56 475 GLU B CA 1
ATOM 8089 C C . GLU B 1 475 ? 3.49 15.711 15.055 1 85.56 475 GLU B C 1
ATOM 8091 O O . GLU B 1 475 ? 4.105 15.102 15.93 1 85.56 475 GLU B O 1
ATOM 8096 N N . VAL B 1 476 ? 3.557 17.016 14.828 1 86.94 476 VAL B N 1
ATOM 8097 C CA . VAL B 1 476 ? 4.52 17.781 15.617 1 86.94 476 VAL B CA 1
ATOM 8098 C C . VAL B 1 476 ? 3.791 18.859 16.406 1 86.94 476 VAL B C 1
ATOM 8100 O O . VAL B 1 476 ? 2.791 19.422 15.945 1 86.94 476 VAL B O 1
ATOM 8103 N N . ASP B 1 477 ? 4.289 19.047 17.562 1 84.69 477 ASP B N 1
ATOM 8104 C CA . ASP B 1 477 ? 3.889 20.188 18.391 1 84.69 477 ASP B CA 1
ATOM 8105 C C . ASP B 1 477 ? 4.875 21.344 18.25 1 84.69 477 ASP B C 1
ATOM 8107 O O . ASP B 1 477 ? 6.055 21.203 18.562 1 84.69 477 ASP B O 1
ATOM 8111 N N . ILE B 1 478 ? 4.391 22.453 17.766 1 88.44 478 ILE B N 1
ATOM 8112 C CA . ILE B 1 478 ? 5.246 23.609 17.5 1 88.44 478 ILE B CA 1
ATOM 8113 C C . ILE B 1 478 ? 5.301 24.5 18.75 1 88.44 478 ILE B C 1
ATOM 8115 O O . ILE B 1 478 ? 4.273 24.766 19.375 1 88.44 478 ILE B O 1
ATOM 8119 N N . ASP B 1 479 ? 6.48 24.891 19.047 1 86.25 479 ASP B N 1
ATOM 8120 C CA . ASP B 1 479 ? 6.652 25.906 20.078 1 86.25 479 ASP B CA 1
ATOM 8121 C C . ASP B 1 479 ? 6.367 27.297 19.531 1 86.25 479 ASP B C 1
ATOM 8123 O O . ASP B 1 479 ? 7.227 27.906 18.891 1 86.25 479 ASP B O 1
ATOM 8127 N N . GLY B 1 480 ? 5.219 27.828 19.891 1 89.31 480 GLY B N 1
ATOM 8128 C CA . GLY B 1 480 ? 4.809 29.125 19.391 1 89.31 480 GLY B CA 1
ATOM 8129 C C . GLY B 1 480 ? 5.734 30.25 19.812 1 89.31 480 GLY B C 1
ATOM 8130 O O . GLY B 1 480 ? 5.883 31.234 19.094 1 89.31 480 GLY B O 1
ATOM 8131 N N . ARG B 1 481 ? 6.363 30.078 20.969 1 87.81 481 ARG B N 1
ATOM 8132 C CA . ARG B 1 481 ? 7.27 31.109 21.453 1 87.81 481 ARG B CA 1
ATOM 8133 C C . ARG B 1 481 ? 8.531 31.188 20.609 1 87.81 481 ARG B C 1
ATOM 8135 O O . ARG B 1 481 ? 8.961 32.281 20.203 1 87.81 481 ARG B O 1
ATOM 8142 N N . GLU B 1 482 ? 9.023 30 20.359 1 87.19 482 GLU B N 1
ATOM 8143 C CA . GLU B 1 482 ? 10.227 29.969 19.531 1 87.19 482 GLU B CA 1
ATOM 8144 C C . GLU B 1 482 ? 9.938 30.438 18.109 1 87.19 482 GLU B C 1
ATOM 8146 O O . GLU B 1 482 ? 10.781 31.078 17.484 1 87.19 482 GLU B O 1
ATOM 8151 N N . LEU B 1 483 ? 8.836 30.109 17.656 1 90.81 483 LEU B N 1
ATOM 8152 C CA . LEU B 1 483 ? 8.438 30.562 16.328 1 90.81 483 LEU B CA 1
ATOM 8153 C C . LEU B 1 483 ? 8.312 32.094 16.281 1 90.81 483 LEU B C 1
ATOM 8155 O O . LEU B 1 483 ? 8.719 32.719 15.297 1 90.81 483 LEU B O 1
ATOM 8159 N N . THR B 1 484 ? 7.707 32.625 17.312 1 91.69 484 THR B N 1
ATOM 8160 C CA . THR B 1 484 ? 7.535 34.094 17.375 1 91.69 484 THR B CA 1
ATOM 8161 C C . THR B 1 484 ? 8.891 34.781 17.453 1 91.69 484 THR B C 1
ATOM 8163 O O . THR B 1 484 ? 9.062 35.875 16.891 1 91.69 484 THR B O 1
ATOM 8166 N N . LYS B 1 485 ? 9.789 34.125 18.188 1 87.5 485 LYS B N 1
ATOM 8167 C CA . LYS B 1 485 ? 11.141 34.688 18.234 1 87.5 485 LYS B CA 1
ATOM 8168 C C . LYS B 1 485 ? 11.758 34.75 16.828 1 87.5 485 LYS B C 1
ATOM 8170 O O . LYS B 1 485 ? 12.422 35.719 16.484 1 87.5 485 LYS B O 1
ATOM 8175 N N . ARG B 1 486 ? 11.523 33.719 16.156 1 86.25 486 ARG B N 1
ATOM 8176 C CA . ARG B 1 486 ? 12.031 33.656 14.781 1 86.25 486 ARG B CA 1
ATOM 8177 C C . ARG B 1 486 ? 11.406 34.75 13.922 1 86.25 486 ARG B C 1
ATOM 8179 O O . ARG B 1 486 ? 12.07 35.344 13.062 1 86.25 486 ARG B O 1
ATOM 8186 N N . TYR B 1 487 ? 10.188 35 14.094 1 89.88 487 TYR B N 1
ATOM 8187 C CA . TYR B 1 487 ? 9.484 36.062 13.375 1 89.88 487 TYR B CA 1
ATOM 8188 C C . TYR B 1 487 ? 10.008 37.438 13.766 1 89.88 487 TYR B C 1
ATOM 8190 O O . TYR B 1 487 ? 10.227 38.281 12.914 1 89.88 487 TYR B O 1
ATOM 8198 N N . LEU B 1 488 ? 10.227 37.625 15.07 1 87.5 488 LEU B N 1
ATOM 8199 C CA . LEU B 1 488 ? 10.688 38.906 15.586 1 87.5 488 LEU B CA 1
ATOM 8200 C C . LEU B 1 488 ? 12.094 39.219 15.086 1 87.5 488 LEU B C 1
ATOM 8202 O O . LEU B 1 488 ? 12.469 40.406 14.961 1 87.5 488 LEU B O 1
ATOM 8206 N N . GLU B 1 489 ? 12.758 38.125 14.781 1 82.88 489 GLU B N 1
ATOM 8207 C CA . GLU B 1 489 ? 14.109 38.312 14.25 1 82.88 489 GLU B CA 1
ATOM 8208 C C . GLU B 1 489 ? 14.078 39 12.883 1 82.88 489 GLU B C 1
ATOM 8210 O O . GLU B 1 489 ? 15.055 39.656 12.484 1 82.88 489 GLU B O 1
ATOM 8215 N N . THR B 1 490 ? 13.023 38.812 12.258 1 80.12 490 THR B N 1
ATOM 8216 C CA . THR B 1 490 ? 12.93 39.375 10.914 1 80.12 490 THR B CA 1
ATOM 8217 C C . THR B 1 490 ? 12.43 40.812 10.961 1 80.12 490 THR B C 1
ATOM 8219 O O . THR B 1 490 ? 12.445 41.531 9.953 1 80.12 490 THR B O 1
ATOM 8222 N N . LEU B 1 491 ? 12.016 41.312 12.172 1 83.12 491 LEU B N 1
ATOM 8223 C CA . LEU B 1 491 ? 11.438 42.625 12.312 1 83.12 491 LEU B CA 1
ATOM 8224 C C . LEU B 1 491 ? 12.359 43.531 13.109 1 83.12 491 LEU B C 1
ATOM 8226 O O . LEU B 1 491 ? 13.172 43.062 13.906 1 83.12 491 LEU B O 1
ATOM 8230 N N . SER B 1 492 ? 12.25 44.875 12.836 1 83.06 492 SER B N 1
ATOM 8231 C CA . SER B 1 492 ? 12.891 45.875 13.688 1 83.06 492 SER B CA 1
ATOM 8232 C C . SER B 1 492 ? 12.062 46.156 14.938 1 83.06 492 SER B C 1
ATOM 8234 O O . SER B 1 492 ? 10.945 46.656 14.836 1 83.06 492 SER B O 1
ATOM 8236 N N . LEU B 1 493 ? 12.539 45.844 16.094 1 84.81 493 LEU B N 1
ATOM 8237 C CA . LEU B 1 493 ? 11.797 45.969 17.344 1 84.81 493 LEU B CA 1
ATOM 8238 C C . LEU B 1 493 ? 11.453 47.438 17.609 1 84.81 493 LEU B C 1
ATOM 8240 O O . LEU B 1 493 ? 10.406 47.75 18.188 1 84.81 493 LEU B O 1
ATOM 8244 N N . ASP B 1 494 ? 12.336 48.281 17.141 1 84.75 494 ASP B N 1
ATOM 8245 C CA . ASP B 1 494 ? 12.094 49.719 17.328 1 84.75 494 ASP B CA 1
ATOM 8246 C C . ASP B 1 494 ? 10.867 50.188 16.547 1 84.75 494 ASP B C 1
ATOM 8248 O O . ASP B 1 494 ? 10.039 50.938 17.062 1 84.75 494 ASP B O 1
ATOM 8252 N N . ASP B 1 495 ? 10.844 49.719 15.359 1 86.06 495 ASP B N 1
ATOM 8253 C CA . ASP B 1 495 ? 9.703 50.062 14.516 1 86.06 495 ASP B CA 1
ATOM 8254 C C . ASP B 1 495 ? 8.406 49.469 15.07 1 86.06 495 ASP B C 1
ATOM 8256 O O . ASP B 1 495 ? 7.355 50.094 15.008 1 86.06 495 ASP B O 1
ATOM 8260 N N . LEU B 1 496 ? 8.547 48.312 15.594 1 89.62 496 LEU B N 1
ATOM 8261 C CA . LEU B 1 496 ? 7.387 47.625 16.156 1 89.62 496 LEU B CA 1
ATOM 8262 C C . LEU B 1 496 ? 6.895 48.344 17.406 1 89.62 496 LEU B C 1
ATOM 8264 O O . LEU B 1 496 ? 5.688 48.438 17.641 1 89.62 496 LEU B O 1
ATOM 8268 N N . LEU B 1 497 ? 7.82 48.781 18.219 1 89.5 497 LEU B N 1
ATOM 8269 C CA . LEU B 1 497 ? 7.457 49.5 19.438 1 89.5 497 LEU B CA 1
ATOM 8270 C C . LEU B 1 497 ? 6.727 50.781 19.094 1 89.5 497 LEU B C 1
ATOM 8272 O O . LEU B 1 497 ? 5.762 51.156 19.781 1 89.5 497 LEU B O 1
ATOM 8276 N N . GLN B 1 498 ? 7.188 51.469 18.094 1 89.94 498 GLN B N 1
ATOM 8277 C CA . GLN B 1 498 ? 6.523 52.719 17.656 1 89.94 498 GLN B CA 1
ATOM 8278 C C . GLN B 1 498 ? 5.113 52.438 17.156 1 89.94 498 GLN B C 1
ATOM 8280 O O . GLN B 1 498 ? 4.191 53.219 17.406 1 89.94 498 GLN B O 1
ATOM 8285 N N . GLU B 1 499 ? 4.996 51.344 16.5 1 90.38 499 GLU B N 1
ATOM 8286 C CA . GLU B 1 499 ? 3.684 50.938 15.992 1 90.38 499 GLU B CA 1
ATOM 8287 C C . GLU B 1 499 ? 2.717 50.656 17.141 1 90.38 499 GLU B C 1
ATOM 8289 O O . GLU B 1 499 ? 1.538 51.031 17.062 1 90.38 499 GLU B O 1
ATOM 8294 N N . VAL B 1 500 ? 3.189 50.031 18.141 1 90 500 VAL B N 1
ATOM 8295 C CA . VAL B 1 500 ? 2.367 49.656 19.297 1 90 500 VAL B CA 1
ATOM 8296 C C . VAL B 1 500 ? 1.968 50.906 20.078 1 90 500 VAL B C 1
ATOM 8298 O O . VAL B 1 500 ? 0.84 51 20.562 1 90 500 VAL B O 1
ATOM 8301 N N . LYS B 1 501 ? 2.879 51.844 20.188 1 88.12 501 LYS B N 1
ATOM 8302 C CA . LYS B 1 501 ? 2.605 53.062 20.906 1 88.12 501 LYS B CA 1
ATOM 8303 C C . LYS B 1 501 ? 1.54 53.906 20.203 1 88.12 501 LYS B C 1
ATOM 8305 O O . LYS B 1 501 ? 0.816 54.656 20.844 1 88.12 501 LYS B O 1
ATOM 8310 N N . ASN B 1 502 ? 1.457 53.688 18.922 1 89.12 502 ASN B N 1
ATOM 8311 C CA . ASN B 1 502 ? 0.505 54.469 18.141 1 89.12 502 ASN B CA 1
ATOM 8312 C C . ASN B 1 502 ? -0.885 53.844 18.156 1 89.12 502 ASN B C 1
ATOM 8314 O O . ASN B 1 502 ? -1.846 54.438 17.656 1 89.12 502 ASN B O 1
ATOM 8318 N N . VAL B 1 503 ? -0.97 52.688 18.75 1 89.94 503 VAL B N 1
ATOM 8319 C CA . VAL B 1 503 ? -2.268 52.031 18.844 1 89.94 503 VAL B CA 1
ATOM 8320 C C . VAL B 1 503 ? -3.098 52.656 19.953 1 89.94 503 VAL B C 1
ATOM 8322 O O . VAL B 1 503 ? -2.742 52.594 21.141 1 89.94 503 VAL B O 1
ATOM 8325 N N . LYS B 1 504 ? -4.23 53.25 19.609 1 87.25 504 LYS B N 1
ATOM 8326 C CA . LYS B 1 504 ? -5.043 53.938 20.609 1 87.25 504 LYS B CA 1
ATOM 8327 C C . LYS B 1 504 ? -6.453 53.375 20.672 1 87.25 504 LYS B C 1
ATOM 8329 O O . LYS B 1 504 ? -7.156 53.531 21.656 1 87.25 504 LYS B O 1
ATOM 8334 N N . THR B 1 505 ? -6.898 52.75 19.547 1 88.69 505 THR B N 1
ATOM 8335 C CA . THR B 1 505 ? -8.266 52.25 19.484 1 88.69 505 THR B CA 1
ATOM 8336 C C . THR B 1 505 ? -8.266 50.719 19.344 1 88.69 505 THR B C 1
ATOM 8338 O O . THR B 1 505 ? -7.238 50.125 19.016 1 88.69 505 THR B O 1
ATOM 8341 N N . GLU B 1 506 ? -9.406 50.188 19.594 1 86.75 506 GLU B N 1
ATOM 8342 C CA . GLU B 1 506 ? -9.57 48.719 19.453 1 86.75 506 GLU B CA 1
ATOM 8343 C C . GLU B 1 506 ? -9.414 48.281 18 1 86.75 506 GLU B C 1
ATOM 8345 O O . GLU B 1 506 ? -8.914 47.188 17.734 1 86.75 506 GLU B O 1
ATOM 8350 N N . GLN B 1 507 ? -9.844 49.062 17.125 1 86 507 GLN B N 1
ATOM 8351 C CA . GLN B 1 507 ? -9.734 48.75 15.711 1 86 507 GLN B CA 1
ATOM 8352 C C . GLN B 1 507 ? -8.281 48.719 15.266 1 86 507 GLN B C 1
ATOM 8354 O O . GLN B 1 507 ? -7.883 47.812 14.5 1 86 507 GLN B O 1
ATOM 8359 N N . GLN B 1 508 ? -7.535 49.688 15.734 1 88.88 508 GLN B N 1
ATOM 8360 C CA . GLN B 1 508 ? -6.113 49.719 15.398 1 88.88 508 GLN B CA 1
ATOM 8361 C C . GLN B 1 508 ? -5.387 48.531 16 1 88.88 508 GLN B C 1
ATOM 8363 O O . GLN B 1 508 ? -4.465 47.969 15.398 1 88.88 508 GLN B O 1
ATOM 8368 N N . LEU B 1 509 ? -5.82 48.188 17.188 1 89.81 509 LEU B N 1
ATOM 8369 C CA . LEU B 1 509 ? -5.25 47 17.844 1 89.81 509 LEU B CA 1
ATOM 8370 C C . LEU B 1 509 ? -5.531 45.75 17.047 1 89.81 509 LEU B C 1
ATOM 8372 O O . LEU B 1 509 ? -4.637 44.938 16.844 1 89.81 509 LEU B O 1
ATOM 8376 N N . ALA B 1 510 ? -6.754 45.625 16.594 1 88.31 510 ALA B N 1
ATOM 8377 C CA . ALA B 1 510 ? -7.137 44.469 15.781 1 88.31 510 ALA B CA 1
ATOM 8378 C C . ALA B 1 510 ? -6.305 44.406 14.5 1 88.31 510 ALA B C 1
ATOM 8380 O O . ALA B 1 510 ? -5.879 43.312 14.094 1 88.31 510 ALA B O 1
ATOM 8381 N N . HIS B 1 511 ? -6.109 45.531 13.906 1 88.94 511 HIS B N 1
ATOM 8382 C CA . HIS B 1 511 ? -5.312 45.562 12.688 1 88.94 511 HIS B CA 1
ATOM 8383 C C . HIS B 1 511 ? -3.873 45.125 12.953 1 88.94 511 HIS B C 1
ATOM 8385 O O . HIS B 1 511 ? -3.268 44.438 12.141 1 88.94 511 HIS B O 1
ATOM 8391 N N . PHE B 1 512 ? -3.355 45.594 14.086 1 90.44 512 PHE B N 1
ATOM 8392 C CA . PHE B 1 512 ? -2.004 45.219 14.492 1 90.44 512 PHE B CA 1
ATOM 8393 C C . PHE B 1 512 ? -1.894 43.719 14.688 1 90.44 512 PHE B C 1
ATOM 8395 O O . PHE B 1 512 ? -0.962 43.094 14.18 1 90.44 512 PHE B O 1
ATOM 8402 N N . MET B 1 513 ? -2.842 43.188 15.328 1 91.12 513 MET B N 1
ATOM 8403 C CA . MET B 1 513 ? -2.832 41.75 15.625 1 91.12 513 MET B CA 1
ATOM 8404 C C . MET B 1 513 ? -3.033 40.938 14.359 1 91.12 513 MET B C 1
ATOM 8406 O O . MET B 1 513 ? -2.416 39.875 14.188 1 91.12 513 MET B O 1
ATOM 8410 N N . LEU B 1 514 ? -3.9 41.406 13.461 1 90.56 514 LEU B N 1
ATOM 8411 C CA . LEU B 1 514 ? -4.164 40.688 12.211 1 90.56 514 LEU B CA 1
ATOM 8412 C C . LEU B 1 514 ? -2.924 40.656 11.328 1 90.56 514 LEU B C 1
ATOM 8414 O O . LEU B 1 514 ? -2.596 39.625 10.727 1 90.56 514 LEU B O 1
ATOM 8418 N N . LYS B 1 515 ? -2.27 41.75 11.281 1 89.88 515 LYS B N 1
ATOM 8419 C CA . LYS B 1 515 ? -1.068 41.875 10.461 1 89.88 515 LYS B CA 1
ATOM 8420 C C . LYS B 1 515 ? 0.028 40.938 10.953 1 89.88 515 LYS B C 1
ATOM 8422 O O . LYS B 1 515 ? 0.574 40.156 10.172 1 89.88 515 LYS B O 1
ATOM 8427 N N . HIS B 1 516 ? 0.312 41 12.18 1 91.12 516 HIS B N 1
ATOM 8428 C CA . HIS B 1 516 ? 1.416 40.219 12.719 1 91.12 516 HIS B CA 1
ATOM 8429 C C . HIS B 1 516 ? 1.012 38.75 12.898 1 91.12 516 HIS B C 1
ATOM 8431 O O . HIS B 1 516 ? 1.857 37.875 12.836 1 91.12 516 HIS B O 1
ATOM 8437 N N . GLY B 1 517 ? -0.265 38.5 13.133 1 91.69 517 GLY B N 1
ATOM 8438 C CA . GLY B 1 517 ? -0.739 37.125 13.148 1 91.69 517 GLY B CA 1
ATOM 8439 C C . GLY B 1 517 ? -0.606 36.438 11.805 1 91.69 517 GLY B C 1
ATOM 8440 O O . GLY B 1 517 ? -0.218 35.281 11.734 1 91.69 517 GLY B O 1
ATOM 8441 N N . ASP B 1 518 ? -0.951 37.125 10.781 1 89.5 518 ASP B N 1
ATOM 8442 C CA . ASP B 1 518 ? -0.823 36.594 9.43 1 89.5 518 ASP B CA 1
ATOM 8443 C C . ASP B 1 518 ? 0.632 36.281 9.102 1 89.5 518 ASP B C 1
ATOM 8445 O O . ASP B 1 518 ? 0.924 35.219 8.539 1 89.5 518 ASP B O 1
ATOM 8449 N N . ASN B 1 519 ? 1.487 37.156 9.453 1 90.38 519 ASN B N 1
ATOM 8450 C CA . ASN B 1 519 ? 2.904 36.969 9.172 1 90.38 519 ASN B CA 1
ATOM 8451 C C . ASN B 1 519 ? 3.484 35.812 10 1 90.38 519 ASN B C 1
ATOM 8453 O O . ASN B 1 519 ? 4.387 35.125 9.547 1 90.38 519 ASN B O 1
ATOM 8457 N N . LEU B 1 520 ? 2.992 35.625 11.148 1 92.5 520 LEU B N 1
ATOM 8458 C CA . LEU B 1 520 ? 3.451 34.531 11.992 1 92.5 520 LEU B CA 1
ATOM 8459 C C . LEU B 1 520 ? 3.062 33.188 11.391 1 92.5 520 LEU B C 1
ATOM 8461 O O . LEU B 1 520 ? 3.867 32.25 11.375 1 92.5 520 LEU B O 1
ATOM 8465 N N . VAL B 1 521 ? 1.867 33.125 10.906 1 90.25 521 VAL B N 1
ATOM 8466 C CA . VAL B 1 521 ? 1.396 31.875 10.289 1 90.25 521 VAL B CA 1
ATOM 8467 C C . VAL B 1 521 ? 2.199 31.594 9.023 1 90.25 521 VAL B C 1
ATOM 8469 O O . VAL B 1 521 ? 2.516 30.438 8.727 1 90.25 521 VAL B O 1
ATOM 8472 N N . ASN B 1 522 ? 2.502 32.594 8.305 1 85.62 522 ASN B N 1
ATOM 8473 C CA . ASN B 1 522 ? 3.338 32.438 7.121 1 85.62 522 ASN B CA 1
ATOM 8474 C C . ASN B 1 522 ? 4.742 31.969 7.48 1 85.62 522 ASN B C 1
ATOM 8476 O O . ASN B 1 522 ? 5.344 31.188 6.746 1 85.62 522 ASN B O 1
ATOM 8480 N N . THR B 1 523 ? 5.258 32.531 8.57 1 89.12 523 THR B N 1
ATOM 8481 C CA . THR B 1 523 ? 6.562 32.094 9.039 1 89.12 523 THR B CA 1
ATOM 8482 C C . THR B 1 523 ? 6.527 30.594 9.422 1 89.12 523 THR B C 1
ATOM 8484 O O . THR B 1 523 ? 7.492 29.875 9.18 1 89.12 523 THR B O 1
ATOM 8487 N N . LEU B 1 524 ? 5.453 30.234 9.992 1 91.12 524 LEU B N 1
ATOM 8488 C CA . LEU B 1 524 ? 5.289 28.828 10.344 1 91.12 524 LEU B CA 1
ATOM 8489 C C . LEU B 1 524 ? 5.344 27.953 9.102 1 91.12 524 LEU B C 1
ATOM 8491 O O . LEU B 1 524 ? 6.031 26.922 9.086 1 91.12 524 LEU B O 1
ATOM 8495 N N . GLY B 1 525 ? 4.59 28.312 8.055 1 86.38 525 GLY B N 1
ATOM 8496 C CA . GLY B 1 525 ? 4.625 27.562 6.809 1 86.38 525 GLY B CA 1
ATOM 8497 C C . GLY B 1 525 ? 6.016 27.469 6.211 1 86.38 525 GLY B C 1
ATOM 8498 O O . GLY B 1 525 ? 6.422 26.406 5.719 1 86.38 525 GLY B O 1
ATOM 8499 N N . ALA B 1 526 ? 6.723 28.5 6.258 1 84.75 526 ALA B N 1
ATOM 8500 C CA . ALA B 1 526 ? 8.086 28.547 5.723 1 84.75 526 ALA B CA 1
ATOM 8501 C C . ALA B 1 526 ? 9.016 27.641 6.523 1 84.75 526 ALA B C 1
ATOM 8503 O O . ALA B 1 526 ? 9.891 26.984 5.957 1 84.75 526 ALA B O 1
ATOM 8504 N N . GLU B 1 527 ? 8.836 27.703 7.84 1 88.19 527 GLU B N 1
ATOM 8505 C CA . GLU B 1 527 ? 9.672 26.875 8.695 1 88.19 527 GLU B CA 1
ATOM 8506 C C . GLU B 1 527 ? 9.398 25.391 8.445 1 88.19 527 GLU B C 1
ATOM 8508 O O . GLU B 1 527 ? 10.328 24.578 8.461 1 88.19 527 GLU B O 1
ATOM 8513 N N . ILE B 1 528 ? 8.188 25.031 8.273 1 89.06 528 ILE B N 1
ATOM 8514 C CA . ILE B 1 528 ? 7.832 23.641 8 1 89.06 528 ILE B CA 1
ATOM 8515 C C . ILE B 1 528 ? 8.469 23.203 6.688 1 89.06 528 ILE B C 1
ATOM 8517 O O . ILE B 1 528 ? 9 22.094 6.598 1 89.06 528 ILE B O 1
ATOM 8521 N N . ASN B 1 529 ? 8.391 24.062 5.668 1 84.44 529 ASN B N 1
ATOM 8522 C CA . ASN B 1 529 ? 9.016 23.734 4.387 1 84.44 529 ASN B CA 1
ATOM 8523 C C . ASN B 1 529 ? 10.523 23.562 4.527 1 84.44 529 ASN B C 1
ATOM 8525 O O . ASN B 1 529 ? 11.117 22.703 3.869 1 84.44 529 ASN B O 1
ATOM 8529 N N . LYS B 1 530 ? 11.102 24.359 5.383 1 86.19 530 LYS B N 1
ATOM 8530 C CA . LYS B 1 530 ? 12.531 24.25 5.625 1 86.19 530 LYS B CA 1
ATOM 8531 C C . LYS B 1 530 ? 12.875 22.922 6.309 1 86.19 530 LYS B C 1
ATOM 8533 O O . LYS B 1 530 ? 13.906 22.312 6.012 1 86.19 530 LYS B O 1
ATOM 8538 N N . ILE B 1 531 ? 12.062 22.562 7.207 1 89.31 531 ILE B N 1
ATOM 8539 C CA . ILE B 1 531 ? 12.266 21.297 7.91 1 89.31 531 ILE B CA 1
ATOM 8540 C C . ILE B 1 531 ? 12.172 20.141 6.926 1 89.31 531 ILE B C 1
ATOM 8542 O O . ILE B 1 531 ? 13 19.219 6.957 1 89.31 531 ILE B O 1
ATOM 8546 N N . GLU B 1 532 ? 11.203 20.172 6.086 1 88.62 532 GLU B N 1
ATOM 8547 C CA . GLU B 1 532 ? 11.039 19.141 5.074 1 88.62 532 GLU B CA 1
ATOM 8548 C C . GLU B 1 532 ? 12.25 19.047 4.16 1 88.62 532 GLU B C 1
ATOM 8550 O O . GLU B 1 532 ? 12.711 17.953 3.826 1 88.62 532 GLU B O 1
ATOM 8555 N N . GLU B 1 533 ? 12.703 20.141 3.783 1 85.5 533 GLU B N 1
ATOM 8556 C CA . GLU B 1 533 ? 13.867 20.188 2.91 1 85.5 533 GLU B CA 1
ATOM 8557 C C . GLU B 1 533 ? 15.102 19.609 3.613 1 85.5 533 GLU B C 1
ATOM 8559 O O . GLU B 1 533 ? 15.914 18.938 2.992 1 85.5 533 GLU B O 1
ATOM 8564 N N . LYS B 1 534 ? 15.203 19.969 4.848 1 88.19 534 LYS B N 1
ATOM 8565 C CA . LYS B 1 534 ? 16.328 19.469 5.625 1 88.19 534 LYS B CA 1
ATOM 8566 C C . LYS B 1 534 ? 16.297 17.938 5.73 1 88.19 534 LYS B C 1
ATOM 8568 O O . LYS B 1 534 ? 17.328 17.281 5.582 1 88.19 534 LYS B O 1
ATOM 8573 N N . ILE B 1 535 ? 15.172 17.406 5.965 1 89.69 535 ILE B N 1
ATOM 8574 C CA . ILE B 1 535 ? 15.016 15.953 6.078 1 89.69 535 ILE B CA 1
ATOM 8575 C C . ILE B 1 535 ? 15.32 15.297 4.734 1 89.69 535 ILE B C 1
ATOM 8577 O O . ILE B 1 535 ? 16.016 14.281 4.68 1 89.69 535 ILE B O 1
ATOM 8581 N N . LYS B 1 536 ? 14.836 15.867 3.676 1 87.19 536 LYS B N 1
ATOM 8582 C CA . LYS B 1 536 ? 15.062 15.32 2.344 1 87.19 536 LYS B CA 1
ATOM 8583 C C . LYS B 1 536 ? 16.547 15.352 1.983 1 87.19 536 LYS B C 1
ATOM 8585 O O . LYS B 1 536 ? 17.031 14.469 1.28 1 87.19 536 LYS B O 1
ATOM 8590 N N . LYS B 1 537 ? 17.219 16.344 2.43 1 86.19 537 LYS B N 1
ATOM 8591 C CA . LYS B 1 537 ? 18.641 16.484 2.154 1 86.19 537 LYS B CA 1
ATOM 8592 C C . LYS B 1 537 ? 19.453 15.438 2.928 1 86.19 537 LYS B C 1
ATOM 8594 O O . LYS B 1 537 ? 20.375 14.836 2.385 1 86.19 537 LYS B O 1
ATOM 8599 N N . GLU B 1 538 ? 19.078 15.25 4.117 1 86.69 538 GLU B N 1
ATOM 8600 C CA . GLU B 1 538 ? 19.797 14.305 4.961 1 86.69 538 GLU B CA 1
ATOM 8601 C C . GLU B 1 538 ? 19.438 12.867 4.625 1 86.69 538 GLU B C 1
ATOM 8603 O O . GLU B 1 538 ? 20.281 11.969 4.711 1 86.69 538 GLU B O 1
ATOM 8608 N N . PHE B 1 539 ? 18.172 12.672 4.316 1 87.44 539 PHE B N 1
ATOM 8609 C CA . PHE B 1 539 ? 17.672 11.344 3.961 1 87.44 539 PHE B CA 1
ATOM 8610 C C . PHE B 1 539 ? 17.016 11.367 2.588 1 87.44 539 PHE B C 1
ATOM 8612 O O . PHE B 1 539 ? 15.781 11.383 2.484 1 87.44 539 PHE B O 1
ATOM 8619 N N . PRO B 1 540 ? 17.719 11.156 1.567 1 84.25 540 PRO B N 1
ATOM 8620 C CA . PRO B 1 540 ? 17.172 11.273 0.209 1 84.25 540 PRO B CA 1
ATOM 8621 C C . PRO B 1 540 ? 16.172 10.172 -0.127 1 84.25 540 PRO B C 1
ATOM 8623 O O . PRO B 1 540 ? 15.398 10.312 -1.074 1 84.25 540 PRO B O 1
ATOM 8626 N N . ASN B 1 541 ? 16.094 9.125 0.638 1 83.5 541 ASN B N 1
ATOM 8627 C CA . ASN B 1 541 ? 15.156 8.031 0.394 1 83.5 541 ASN B CA 1
ATOM 8628 C C . ASN B 1 541 ? 13.75 8.391 0.853 1 83.5 541 ASN B C 1
ATOM 8630 O O . ASN B 1 541 ? 12.781 7.727 0.482 1 83.5 541 ASN B O 1
ATOM 8634 N N . VAL B 1 542 ? 13.695 9.453 1.64 1 88.38 542 VAL B N 1
ATOM 8635 C CA . VAL B 1 542 ? 12.383 9.898 2.092 1 88.38 542 VAL B CA 1
ATOM 8636 C C . VAL B 1 542 ? 11.75 10.797 1.03 1 88.38 542 VAL B C 1
ATOM 8638 O O . VAL B 1 542 ? 12.008 12 0.99 1 88.38 542 VAL B O 1
ATOM 8641 N N . THR B 1 543 ? 10.93 10.227 0.253 1 84.88 543 THR B N 1
ATOM 8642 C CA . THR B 1 543 ? 10.391 10.945 -0.897 1 84.88 543 THR B CA 1
ATOM 8643 C C . THR B 1 543 ? 9.109 11.688 -0.522 1 84.88 543 THR B C 1
ATOM 8645 O O . THR B 1 543 ? 8.828 12.758 -1.067 1 84.88 543 THR B O 1
ATOM 8648 N N . HIS B 1 544 ? 8.375 11.109 0.361 1 86.5 544 HIS B N 1
ATOM 8649 C CA . HIS B 1 544 ? 7.129 11.742 0.779 1 86.5 544 HIS B CA 1
ATOM 8650 C C . HIS B 1 544 ? 7.148 12.062 2.271 1 86.5 544 HIS B C 1
ATOM 8652 O O . HIS B 1 544 ? 7.34 11.164 3.098 1 86.5 544 HIS B O 1
ATOM 8658 N N . ILE B 1 545 ? 7.008 13.305 2.562 1 89.06 545 ILE B N 1
ATOM 8659 C CA . ILE B 1 545 ? 7.035 13.758 3.949 1 89.06 545 ILE B CA 1
ATOM 8660 C C . ILE B 1 545 ? 5.742 14.5 4.273 1 89.06 545 ILE B C 1
ATOM 8662 O O . ILE B 1 545 ? 5.34 15.414 3.545 1 89.06 545 ILE B O 1
ATOM 8666 N N . ASP B 1 546 ? 5.094 14.117 5.285 1 87.75 546 ASP B N 1
ATOM 8667 C CA . ASP B 1 546 ? 3.9 14.797 5.785 1 87.75 546 ASP B CA 1
ATOM 8668 C C . ASP B 1 546 ? 4.07 15.203 7.25 1 87.75 546 ASP B C 1
ATOM 8670 O O . ASP B 1 546 ? 4.07 14.352 8.141 1 87.75 546 ASP B O 1
ATOM 8674 N N . ILE B 1 547 ? 4.152 16.453 7.473 1 89.19 547 ILE B N 1
ATOM 8675 C CA . ILE B 1 547 ? 4.281 16.984 8.828 1 89.19 547 ILE B CA 1
ATOM 8676 C C . ILE B 1 547 ? 3.002 17.719 9.219 1 89.19 547 ILE B C 1
ATOM 8678 O O . ILE B 1 547 ? 2.674 18.75 8.648 1 89.19 547 ILE B O 1
ATOM 8682 N N . GLU B 1 548 ? 2.34 17.156 10.117 1 88.44 548 GLU B N 1
ATOM 8683 C CA . GLU B 1 548 ? 1.091 17.75 10.594 1 88.44 548 GLU B CA 1
ATOM 8684 C C . GLU B 1 548 ? 1.279 18.422 11.945 1 88.44 548 GLU B C 1
ATOM 8686 O O . GLU B 1 548 ? 2.008 17.922 12.805 1 88.44 548 GLU B O 1
ATOM 8691 N N . ILE B 1 549 ? 0.585 19.516 12.07 1 84.81 549 ILE B N 1
ATOM 8692 C CA . ILE B 1 549 ? 0.656 20.234 13.336 1 84.81 549 ILE B CA 1
ATOM 8693 C C . ILE B 1 549 ? -0.408 19.703 14.297 1 84.81 549 ILE B C 1
ATOM 8695 O O . ILE B 1 549 ? -1.554 19.484 13.898 1 84.81 549 ILE B O 1
ATOM 8699 N N . ASN B 1 550 ? 0.025 19.312 15.484 1 76.88 550 ASN B N 1
ATOM 8700 C CA . ASN B 1 550 ? -0.886 18.828 16.516 1 76.88 550 ASN B CA 1
ATOM 8701 C C . ASN B 1 550 ? -1.501 19.969 17.312 1 76.88 550 ASN B C 1
ATOM 8703 O O . ASN B 1 550 ? -0.793 20.875 17.75 1 76.88 550 ASN B O 1
#

Radius of gyration: 37.95 Å; Cα contacts (8 Å, |Δi|>4): 1322; chains: 2; bounding box: 126×106×127 Å

Foldseek 3Di:
DCPPPDDDDDDDDDDDDDDDDDDDDDDDDDYDDDDPPPPPPCPDPDDPPVDDPPPPDPPPPPPPDCPPPPPPCPPPPPPPPDVPPPPPPPPDFDKDAPLCLCLQLVDAPVLVVVFDWDWDQDPDPVDRTGIIGTPVSSNVSSQVVQVHDVSSVVVSVVLVVVVVVVVVVDDPPDPVSVVSVVVSVVRSVVVVCCVVCVVPNPCQLVVLVVCLCPPLLSVLLVLLLVLLVVLLVVLVVVCVVPVDPVSVLVSVLSVLVNVLSVLLNVLSSLQSADADPVRNVGSQLSNLVSLLVSLVSLLCSPLVVLLVVLVVCVVDVDPPPDLPVVLVSLVSQLVSLVVSLVSLVVSLVVVCVVLVHPDSVVVLLQQQRLSSSSSNLVSVLSNVLSVLLNVLSVVCVVVVDSNSNSVSSNVSSVSSNVSSVSSNVSSVCQCVWHFDDPVVVVVLVVLVVPPPQFPDKDDWGWTDNHHLAIETEIETEGDLVVLVVVVCVVDDVVVVVVQVVPDDDPVSVVVNCVVVVVSSVVSVVVVVVVSVVVSCVVPVNHPHYHYHYD/DDDPDPCPDDDDDDDDDDDDDDDDDDDDDDDDDDDPPPDPPPPDPDDPPPDDPPPPDPPPPPPPDCPPPPPPCPPPVPPPPDPPPPDPPPPDFDKAAPLCLCLQLVDDPVLVVVFDWDWDQDPDPVDRTGIIGTPVSSNVSSQVVQVHDVSSVVVSVVLVVVVVVVVVVDDPPDPVSVVSVVVSVVRSVCVVCCVVCVVPNPCQLVVLVVCLCPPLLSVLLVLLLVLLVVLLVVLVVVCVVPVDPVSVVVSVLSVLSNVLSVLLSVLSSLQSADADPVRNVGSQLSNLVSLLVSLVSLLCSPLVVLLVVLVCCVVDVDPPPDLPVVLVSLVSQLVSLVVSLVSLVVSLVVVCVVLVHPDSVVVLLQQQRLSSSSSNLVSVLSNVLSVLLNVLSVVCVVVVDSNSNSVSSNVSSVSSNVSSVSSNVSSVCQVVWHFDDPVVVVVLVVLVVPPPQFPDKDDWGWTDNHHLAIETEIETEGDLVVLVVVVVVVDDVVVVVVQVVPDDDPVSVVVNCVVSVVSSVVSVVVVVVVSVVVSCVVPVNHPHYHYHYD

Nearest PDB structures (foldseek):
  8xma-assembly1_A  TM=7.354E-01  e=9.719E-10  Homo sapiens
  8xm6-assembly1_B  TM=6.956E-01  e=2.282E-09  Homo sapiens
  8zsb-assembly1_B  TM=6.874E-01  e=1.994E-09  Homo sapiens
  8j7w-assembly1_A  TM=7.655E-01  e=1.376E-08  Homo sapiens
  8zsz-assembly1_B  TM=6.621E-01  e=3.867E-08  Homo sapiens

Sequence (1100 aa):
MQNAHFIVSRAILSSTKDTFRRCFNLSTKHLFTTPYLVHKIRISRHTRIDLFNRNFSSSGPKSITDSPVEKINAKVVPKIKTSFSYDDSVKSVKYITPLRALREYMLTKHDLDQLPRYYSRSPYGNETKTLVFLRSDVEQMAYAKHGGHDDFELRRKLMKDMERRTKTGRYIIDFHDLLEIFNLRKALKYLQNSAEAKATGTSVFMDKRKSLFTSGPGRVVLFAIAINGLNVAAKAFGWWYTGSKSMFSELMHSLADTMNQVLVAYGLYSSLQKPDETHPYGYIPMRNVSSLISGVAIFFLGAGLTFYHSVQGILAPHEFESVNLALMVMLGSLLSEGSTLALAYREAKRSSKRQNFYSVRHWLFSGVDPSTSMVLLEDLAAVIGVVVAGSAMAVTAFTGHVLPDAIGGICVSAILATVAGLIIHTNTEMLIGRAIPVENQEAIMRVMDNIKIIRGTYDIKTTMIGGEEIRFKAEVDIDGRELTKRYLETLSLDDLLQEVKNVKTEQQLAHFMLKHGDNLVNTLGAEINKIEEKIKKEFPNVTHIDIEINMQNAHFIVSRAILSSTKDTFRRCFNLSTKHLFTTPYLVHKIRISRHTRIDLFNRNFSSSGPKSITDSPVEKINAKVVPKIKTSFSYDDSVKSVKYITPLRALREYMLTKHDLDQLPRYYSRSPYGNETKTLVFLRSDVEQMAYAKHGGHDDFELRRKLMKDMERRTKTGRYIIDFHDLLEIFNLRKALKYLQNSAEAKATGTSVFMDKRKSLFTSGPGRVVLFAIAINGLNVAAKAFGWWYTGSKSMFSELMHSLADTMNQVLVAYGLYSSLQKPDETHPYGYIPMRNVSSLISGVAIFFLGAGLTFYHSVQGILAPHEFESVNLALMVMLGSLLSEGSTLALAYREAKRSSKRQNFYSVRHWLFSGVDPSTSMVLLEDLAAVIGVVVAGSAMAVTAFTGHVLPDAIGGICVSAILATVAGLIIHTNTEMLIGRAIPVENQEAIMRVMDNIKIIRGTYDIKTTMIGGEEIRFKAEVDIDGRELTKRYLETLSLDDLLQEVKNVKTEQQLAHFMLKHGDNLVNTLGAEINKIEEKIKKEFPNVTHIDIEIN

Solvent-accessible surface area (backbone atoms only — not comparable to full-atom values): 59888 Å² total; per-residue (Å²): 142,83,90,77,91,80,96,82,92,96,81,86,93,82,92,80,96,80,92,85,83,94,78,89,93,84,89,81,90,86,89,95,86,88,80,83,76,77,74,75,77,72,76,80,81,70,84,70,81,73,68,86,66,77,70,79,73,74,71,75,70,77,78,76,72,79,67,74,72,72,64,78,60,75,60,72,67,67,78,52,81,37,90,59,68,80,69,73,67,65,77,58,81,31,43,37,41,63,68,51,44,32,66,78,49,70,45,51,72,72,60,55,68,75,47,75,81,43,74,41,77,33,89,46,90,89,36,72,62,32,70,28,30,49,39,68,58,52,49,50,49,32,22,66,72,47,73,27,68,67,45,36,53,50,49,50,52,50,50,51,50,45,52,50,36,59,74,62,69,66,73,88,64,59,70,64,60,53,45,50,52,46,45,50,49,48,48,46,44,44,48,45,36,43,61,41,31,73,64,61,61,96,54,51,68,64,45,36,55,53,43,37,64,67,33,70,56,33,42,44,45,52,48,42,35,52,50,32,48,49,48,29,52,54,32,45,49,50,19,72,73,67,67,40,69,66,38,45,53,51,25,51,51,35,45,52,52,31,53,41,38,49,43,33,46,48,14,50,56,52,20,62,42,73,57,41,86,55,22,64,87,19,27,44,31,34,27,34,51,29,33,28,52,39,16,53,44,34,31,48,68,44,12,43,46,37,35,53,51,19,53,46,40,64,75,52,68,64,80,76,84,53,64,68,58,52,51,51,51,46,51,51,48,42,53,52,38,44,50,44,28,51,52,28,47,52,50,43,48,52,50,18,57,74,68,69,39,92,37,55,67,58,40,52,63,61,33,35,52,34,58,43,43,48,52,31,49,52,28,47,40,48,42,54,29,45,52,44,36,50,51,20,40,51,48,17,68,72,69,72,43,69,60,46,36,26,51,21,30,42,51,34,15,49,47,32,36,50,49,17,50,51,42,34,50,28,28,49,48,37,63,43,28,26,34,60,58,65,68,60,53,50,53,52,48,52,57,53,65,54,35,53,42,42,24,28,74,41,78,74,43,49,30,36,59,36,54,73,37,28,37,39,35,35,29,32,32,66,32,24,44,53,48,34,48,56,51,50,27,70,40,60,62,68,61,49,50,55,53,46,66,66,43,82,46,67,66,50,44,49,51,50,47,29,54,54,34,25,50,45,47,51,48,49,22,52,49,50,54,49,50,51,50,50,48,34,68,76,37,68,42,46,72,41,78,44,60,22,67,76,144,86,93,81,89,74,91,78,88,80,91,96,86,85,94,82,94,82,91,86,83,91,85,90,88,78,86,81,84,91,85,90,81,82,75,80,75,77,72,76,79,72,78,81,82,69,84,74,83,72,68,85,63,76,73,75,74,74,73,75,71,74,80,75,72,80,69,73,71,73,62,78,58,75,59,71,66,66,77,51,82,37,90,58,68,80,68,75,66,66,77,60,79,32,42,36,40,64,68,51,46,31,67,76,50,70,45,50,72,73,61,55,68,74,46,75,81,43,74,43,74,34,87,47,90,90,36,74,63,32,71,28,33,49,38,68,59,50,50,49,50,32,19,65,72,48,74,28,68,68,46,34,52,50,48,50,51,50,50,51,50,46,53,50,38,61,74,63,69,68,72,88,64,58,70,64,59,52,44,50,51,47,47,49,49,46,49,48,45,45,48,46,37,43,61,41,31,73,65,60,61,97,54,52,69,64,45,37,52,52,43,37,63,66,32,70,56,33,40,45,44,53,50,40,36,51,50,33,47,50,50,28,50,53,31,44,51,49,20,71,73,67,66,40,68,67,38,47,51,51,24,52,50,34,46,51,53,30,51,41,38,50,43,34,46,48,15,50,57,52,19,63,42,71,56,41,84,54,21,62,87,18,28,43,31,33,26,35,51,29,33,28,53,39,16,52,45,35,31,49,67,45,12,42,47,38,35,52,51,21,50,44,40,66,75,51,69,63,80,77,83,53,64,68,59,52,51,51,52,45,52,51,49,42,53,52,37,44,51,45,28,50,52,26,48,52,50,43,48,52,49,18,57,74,68,68,39,92,36,56,67,57,40,53,63,60,32,36,51,35,57,45,43,48,51,30,48,52,26,47,41,50,43,54,28,45,51,45,36,50,52,20,40,51,48,17,69,73,68,71,43,68,59,46,37,26,51,21,29,43,51,35,16,50,47,33,35,50,50,18,49,50,41,35,49,27,28,49,47,38,62,41,29,26,34,60,58,67,69,60,54,49,55,54,45,52,57,53,65,54,36,53,44,43,24,28,72,40,79,71,41,49,30,37,61,37,53,71,37,28,37,39,36,34,29,31,31,69,31,23,43,54,46,34,50,56,50,49,28,71,39,60,62,67,61,50,51,54,53,46,67,67,43,83,48,68,67,51,44,50,50,51,47,29,54,54,35,26,50,46,48,51,50,50,20,51,49,51,52,50,51,52,50,50,49,34,68,76,38,70,42,44,72,41,77,45,61,22,68,74